Protein AF-0000000074151922 (afdb_homodimer)

Nearest PDB structures (foldseek):
  1szi-assembly1_A  TM=3.810E-01  e=9.677E+00  Mus musculus

Solvent-accessible surface area (backbone atoms only — not comparable to full-atom values): 62140 Å² total; per-residue (Å²): 130,88,79,79,87,80,83,83,83,71,82,73,83,82,84,81,78,76,64,78,75,68,73,72,56,72,66,67,64,74,69,66,54,74,66,45,52,54,49,38,51,50,53,52,48,48,38,50,49,24,48,53,50,18,51,48,36,50,47,52,48,50,50,51,47,60,64,40,38,72,33,41,53,83,77,43,94,57,53,70,39,55,52,38,19,50,39,35,43,41,35,50,52,23,38,53,28,41,42,53,26,41,52,55,20,45,44,19,38,44,57,41,46,35,30,74,40,78,36,34,40,46,48,52,33,49,62,74,44,34,67,82,30,73,77,61,69,75,38,62,73,45,44,74,75,36,50,70,62,45,52,56,29,49,49,49,60,48,40,60,63,40,41,29,36,39,47,15,26,61,39,69,43,78,42,75,52,66,37,79,44,76,43,67,65,38,74,40,55,53,54,50,54,44,55,93,51,33,54,66,31,36,57,71,56,43,57,42,37,50,47,63,65,37,29,62,73,46,60,30,60,64,52,36,31,47,27,40,38,27,41,47,68,56,46,54,51,78,45,80,67,86,51,82,34,22,27,35,36,66,46,76,36,61,40,50,40,59,53,52,45,77,50,67,26,88,81,62,43,80,64,73,80,48,30,50,62,45,35,36,28,44,71,58,53,40,77,58,88,60,28,41,36,48,62,39,33,39,39,23,35,32,51,48,85,43,37,69,87,49,58,56,73,86,37,49,42,20,33,42,30,28,59,27,38,24,34,38,37,34,40,41,34,37,35,46,42,30,52,74,46,77,50,72,48,80,42,73,73,41,87,70,54,39,87,88,37,50,42,68,31,67,47,40,75,39,26,43,36,79,87,78,72,38,73,38,57,49,54,77,51,59,71,64,45,29,55,54,43,24,49,39,38,33,46,31,54,49,46,24,46,46,57,32,51,21,29,36,29,28,53,44,69,32,72,69,78,96,54,52,35,43,29,68,44,68,43,77,38,54,51,77,42,6,68,46,39,25,31,68,43,55,72,64,50,36,46,57,73,48,57,65,35,56,28,48,50,44,46,32,38,57,57,22,53,31,39,70,40,44,84,90,63,53,81,30,56,36,81,68,69,35,65,29,22,24,43,42,51,20,29,36,66,72,49,53,63,50,37,48,47,40,54,46,51,45,51,52,53,45,47,53,45,39,52,49,10,50,52,26,28,61,73,58,72,46,68,61,78,88,42,53,61,55,51,44,45,22,48,65,62,15,63,67,55,45,48,61,54,66,60,59,65,77,92,64,54,71,61,59,51,32,64,40,51,34,27,33,16,47,22,80,43,67,44,98,86,66,46,81,37,82,42,72,18,30,14,38,79,88,50,21,45,74,56,128,135,83,76,73,79,73,74,73,73,74,69,78,70,73,75,71,70,71,65,73,74,68,71,73,56,73,66,67,66,73,69,67,55,72,67,46,54,53,49,39,53,50,53,52,50,50,38,49,47,22,47,52,50,19,52,48,37,50,47,50,49,50,49,52,47,60,64,40,39,75,33,40,52,84,76,43,93,56,54,70,38,55,52,38,20,51,39,33,44,40,34,50,52,25,39,53,28,41,39,52,27,40,50,56,19,45,46,18,38,44,57,43,46,36,30,73,42,77,36,34,41,46,48,52,33,48,61,74,44,33,65,81,31,74,77,59,69,73,39,62,71,46,44,74,74,36,50,69,61,44,53,57,29,48,49,52,60,48,41,60,62,39,40,28,37,39,47,15,26,60,39,69,43,77,40,74,53,67,36,78,43,76,43,66,65,37,74,40,55,52,52,49,55,44,54,92,52,32,53,66,31,36,58,73,56,45,57,44,36,49,48,61,66,35,29,62,73,47,60,29,61,63,51,37,32,47,28,40,38,25,40,46,66,57,46,52,51,78,45,79,68,86,52,82,33,21,28,34,38,68,47,75,37,60,40,52,39,58,54,50,44,78,51,64,28,88,80,62,44,83,65,74,81,49,31,51,62,46,33,36,28,44,72,60,52,40,78,58,88,57,28,42,37,50,61,40,33,39,39,22,36,33,52,48,85,44,38,69,89,50,58,54,75,84,36,49,41,21,35,42,31,28,60,26,39,23,32,39,39,34,40,42,34,38,36,45,41,30,52,75,45,80,52,74,46,81,42,74,73,42,86,68,53,38,86,90,36,51,43,69,32,67,48,39,74,39,27,44,36,79,88,77,71,39,71,38,58,49,56,77,51,59,72,64,44,30,57,54,45,23,49,40,37,34,45,30,54,48,47,24,47,47,55,31,51,22,30,36,31,30,53,44,71,33,72,70,80,97,53,52,36,42,29,68,45,68,42,75,36,53,50,77,42,6,68,46,39,23,30,67,43,55,70,64,51,36,47,56,73,48,57,65,35,56,27,47,50,45,46,30,36,57,57,22,54,34,40,72,40,45,86,90,63,51,82,30,56,37,79,67,70,36,67,29,22,25,41,42,52,20,30,37,67,73,47,54,63,51,36,48,46,41,54,47,52,47,52,51,54,44,48,53,46,39,52,50,9,52,53,26,26,60,72,57,73,46,67,60,77,88,42,52,62,56,50,44,46,23,48,64,63,16,63,68,56,46,49,60,55,64,63,58,67,79,83,70,54,72,60,58,52,33,66,41,51,33,26,34,16,48,20,81,40,66,43,100,86,67,46,81,37,81,43,71,19,30,16,38,78,88,50,21,42,77,55,129

Foldseek 3Di:
DPDPDDDDPCCPDDDDPPPPPPVVVVPPPPPPPPVQVVQLVVLLVLLVVLLVVLVVLLVVLVVLQVVQALPFQVPDPDHPVVLLVVSLVSLVSSLVSLLVSLLLLLLLVLQLVLLPDWDFPQLNVCLLCLLVDVPSLPPVSNCVRPVPSSVSSVLSVCLSVLSVQQSVLKDKDWDFQRAKDWFFFWQDDEQLDCAPFFPVSNCVNAQADADPQRFGDAGDPVLLVQLLVCQQPVFFDDADDRDPAWKKFKDKYKAKFKDKDWDDQVVDPPDDFQDQWAKAKDDPWDDDPQWIADQKIKIKGFQFDGHNVRGDCVRIIMMIMGMWMWMKIWMWTQDRVGDIDIDIDTHDTDHQHHHVHTQGRGDNQQQADPVVRDGHRGGPDSVVSSSSSSSVRNVSLVVSNRQQAHFTKGWDWDDDDPPTAIAIDTDSHSNQCGPLFFNVPRRTTGGDHDSVSSRVSSVSSNNNVSNVADPVHGSDTDHDMIMMGGMHMGIHNDPVCSSCVSSVVSSVVSVVSSVSSSVSCVVVVGRDDSDPVRQVLQQVQEPVLVVLVVVPPDDCSVVVSRRQIKHWAWFWDAPPVRDTDIDTHIYHPVGGDSDD/DPDPPVPVVPPPPPPPPPPPVPPVPVPPPPPPPPVQVVQLVVLLVLLVVLLVVLVVLLVVLVVLQVVQALPFQVPDPDHPVVLLVVSLVSLVSSLVSLLVSLLLLLLLVLQLVLLPDWDFPQLNVCLLCLLVDVPSLPPVSNCVRPVPSSVSSVLSVCLSVLSVQQSVLKDKDWDFQRAKDWFFFWQDDEQLDCAPFFPVSNCVNAQADADPQRFGDAGDPVLLVQLLVCQQPVFFDDADDSDPAWKKFKDKYKAKFKDKDWDDQVVDPPDDFQDQWFKAKDDPWDDDPQWIADQKIKIKGFQFDRHNVRGDCVRIIMMIMGMWMWMKMWMWTQDRVGDIDIDIDTHDTDHQHHHVHTQGRGDNQQQADPVVRDGHRGGPDSVVSSSSSSSVRNVSLVVSNRQQAHFTKGWDWDDDDPPTATAIDTDSHSNQCGPLFFNVPRRTTGGDHDSVSSRVSSVSSNNNVSNVADPVHGSDTDDDMIMMGGMRMGIHNDPVCSSCVSSVVSSVVSVVSSVSSSVSCVVVSGRDDSDPVRQVLQQVQEPVLVVLVVVPPDDPSVVVSRRAIKHWAWFWDAPPVRDTDIGTHIYHPVGGDNDD

pLDDT: mean 83.5, std 17.22, range [16.41, 98.38]

Radius of gyration: 50.97 Å; Cα contacts (8 Å, |Δi|>4): 2339; chains: 2; bounding box: 106×172×146 Å

Secondary structure (DSSP, 8-state):
---------------------------------HHHHHHHHHHHHHHHHHHHHHHHHHHHHHHHHHHHTT-BGGGSSS-HHHHHHHHHHHHHHHHHHHHHHHHHHHHHHHHHHHHH--EEHHHHHHHHHGGG-GGGGG-HHHHHH-HHHHHHHHHHHHHHHHTTSGGGGEEEEEEEEEEEEEE-S-B---TT---SSBHHHHHHH-SEEE-TT-BEEEE-HHHHHHHHHHHHHSSPPPPPP--SSSEEEEEEEEEEEEEEEEE-HHHH-SS-SSSSEEEEEEE--EEETTEEE---EEEEEESS---GGG--GGGEEEEEEEEEEEEEEEEEEE-TTS-EEEEEEEEEEE---SSSSPEE-B-HHHHEETTTTEE-SB-S-HHHHHHHHHHHHHHHHHHHHHHHH-EEEEEEEESSGGG-EEEEEEES---TT-TTTB---SSS--B---HHHHHHHHHHHHHHGGGGS-SSS-SSB-SS-EEEEEEEEEEEE--HHHHHHHHHHHHHHHHHHHHHHHHHHHHHSS-----HHHHHHHHTT-HHHHHHHH---SS-HHHHHHT-EEEEEEEEEE-TTS-EEEEEEEE-TTTEEE--/---------------------------------HHHHHHHHHHHHHHHHHHHHHHHHHHHHHHHHHHHTT-BGGGSSS-HHHHHHHHHHHHHHHHHHHHHHHHHHHHHHHHHHHHH--EEHHHHHHHHHGGG-GGGGG-HHHHHH-HHHHHHHHHHHHHHHHTTSGGGG-EEEEEEEEEEEEE-S-B---TT---SSBHHHHHHT-SEEE-TT-BEEEE-HHHHHHHHHHHHHSSPPPPPP--SSSEEEEEEEEEEEEEEEEE-HHHH-SS-SSSSEEEEEEE--EEETTEEE---EEEEEESS---GGG--GGGEEEEEEEEEEEEEEEEEEE-TTS-EEEEEEEEEEE---SSSSPEE-B-HHHHEETTTTEE-SB-S-HHHHHHHHHHHHHHHHHHHHHHHH-EEEEEEEESSGGG-EEEEEEES---TT-TTTB---SSS--B---HHHHHHHHHHHHHHGGGGS-SSS-SSB-SS-EEEEEEEEEEE---HHHHHHHHHHHHHHHHHHHHHHHHHHHHHSS-----HHHHHHHHTT-HHHHHHHH---SS-HHHHHHH-EEEEEEEEEE-TTS-EEEEEEEE-TTTEEE--

Organism: Verticillium dahliae (strain VdLs.17 / ATCC MYA-4575 / FGSC 10137) (NCBI:txid498257)

Sequence (1192 aa):
MAARKDEEKWTATPSAVSLPSDSFLPHAGPQAPPATRRRTVMTLLQMALFYTLAVAVMGAHLSLFQYLDGTPVRSTRLTQSIENAMASFMALVAELLLVSGVSIAYTQLLWRFFRQKTLSAFVIDKLVSLPDSPWDLARPRVIISAIGPWLAALVCVLMPLAGMFPPGCLTVEFRNSIVPVTLSAVPTLNISYWGPGNYRGFVDHALFDLNADLDFINVQPKLTTLARTVLAQGEPVAPPTPCSGPCTYDMQFDGPSFECKQVNATKYTLFKPCTDVVFKAKSQSVRDGLLIRNNSVRLSWHTERNDEEACRNSTLRTMDCSVKLATYNVKMTNEENGTRIFNTKVTGEREFWDDENPIPLRFYDYFYDRESGNLMDEAVNQTQLHKVYANTQAYAIREAAVQALVGDVRRFSDGGGDTRTALLWPNMTYVVGSPYIGMTDRFNPQVSLTPETVQKYLQDIVISTLSLNPKNKPLWTNGPDIPALEGGATYIFDSKLQFFLPYGVCLLVAALVYIHGIWAMWKNGQPAGKSLLQFATAVSTSKTLQDTCSSRTEGDAFENLKEIKLRYGVGRSFDSAGSTIYVTGFGTVDEVDCTKMAARKDEEKWTATPSAVSLPSDSFLPHAGPQAPPATRRRTVMTLLQMALFYTLAVAVMGAHLSLFQYLDGTPVRSTRLTQSIENAMASFMALVAELLLVSGVSIAYTQLLWRFFRQKTLSAFVIDKLVSLPDSPWDLARPRVIISAIGPWLAALVCVLMPLAGMFPPGCLTVEFRNSIVPVTLSAVPTLNISYWGPGNYRGFVDHALFDLNADLDFINVQPKLTTLARTVLAQGEPVAPPTPCSGPCTYDMQFDGPSFECKQVNATKYTLFKPCTDVVFKAKSQSVRDGLLIRNNSVRLSWHTERNDEEACRNSTLRTMDCSVKLATYNVKMTNEENGTRIFNTKVTGEREFWDDENPIPLRFYDYFYDRESGNLMDEAVNQTQLHKVYANTQAYAIREAAVQALVGDVRRFSDGGGDTRTALLWPNMTYVVGSPYIGMTDRFNPQVSLTPETVQKYLQDIVISTLSLNPKNKPLWTNGPDIPALEGGATYIFDSKLQFFLPYGVCLLVAALVYIHGIWAMWKNGQPAGKSLLQFATAVSTSKTLQDTCSSRTEGDAFENLKEIKLRYGVGRSFDSAGSTIYVTGFGTVDEVDCTK

Structure (mmCIF, N/CA/C/O backbone):
data_AF-0000000074151922-model_v1
#
loop_
_entity.id
_entity.type
_entity.pdbx_description
1 polymer 'Uncharacterized protein'
#
loop_
_atom_site.group_PDB
_atom_site.id
_atom_site.type_symbol
_atom_site.label_atom_id
_atom_site.label_alt_id
_atom_site.label_comp_id
_atom_site.label_asym_id
_atom_site.label_entity_id
_atom_site.label_seq_id
_atom_site.pdbx_PDB_ins_code
_atom_site.Cartn_x
_atom_site.Cartn_y
_atom_site.Cartn_z
_atom_site.occupancy
_atom_site.B_iso_or_equiv
_atom_site.auth_seq_id
_atom_site.auth_comp_id
_atom_site.auth_asym_id
_atom_site.auth_atom_id
_atom_site.pdbx_PDB_model_num
ATOM 1 N N . MET A 1 1 ? 42.469 -114.938 21.047 1 16.41 1 MET A N 1
ATOM 2 C CA . MET A 1 1 ? 42.281 -115.75 19.891 1 16.41 1 MET A CA 1
ATOM 3 C C . MET A 1 1 ? 41.875 -114.938 18.672 1 16.41 1 MET A C 1
ATOM 5 O O . MET A 1 1 ? 41.531 -115.5 17.625 1 16.41 1 MET A O 1
ATOM 9 N N . ALA A 1 2 ? 41.625 -113.562 18.828 1 20.72 2 ALA A N 1
ATOM 10 C CA . ALA A 1 2 ? 40.562 -112.938 18.047 1 20.72 2 ALA A CA 1
ATOM 11 C C . ALA A 1 2 ? 40.969 -112.812 16.562 1 20.72 2 ALA A C 1
ATOM 13 O O . ALA A 1 2 ? 42.031 -112.312 16.234 1 20.72 2 ALA A O 1
ATOM 14 N N . ALA A 1 3 ? 40.406 -113.5 15.609 1 21.19 3 ALA A N 1
ATOM 15 C CA . ALA A 1 3 ? 40.594 -114.125 14.289 1 21.19 3 ALA A CA 1
ATOM 16 C C . ALA A 1 3 ? 40.375 -113.062 13.188 1 21.19 3 ALA A C 1
ATOM 18 O O . ALA A 1 3 ? 39.219 -112.625 12.977 1 21.19 3 ALA A O 1
ATOM 19 N N . ARG A 1 4 ? 41.312 -112.062 12.852 1 22.03 4 ARG A N 1
ATOM 20 C CA . ARG A 1 4 ? 41.25 -110.812 12.062 1 22.03 4 ARG A CA 1
ATOM 21 C C . ARG A 1 4 ? 41 -111.125 10.586 1 22.03 4 ARG A C 1
ATOM 23 O O . ARG A 1 4 ? 41.75 -111.938 9.977 1 22.03 4 ARG A O 1
ATOM 30 N N . LYS A 1 5 ? 39.812 -110.938 10.227 1 23.33 5 LYS A N 1
ATOM 31 C CA . LYS A 1 5 ? 39.062 -111.312 9.016 1 23.33 5 LYS A CA 1
ATOM 32 C C . LYS A 1 5 ? 39.812 -110.75 7.773 1 23.33 5 LYS A C 1
ATOM 34 O O . LYS A 1 5 ? 40.219 -109.625 7.715 1 23.33 5 LYS A O 1
ATOM 39 N N . ASP A 1 6 ? 40.375 -111.5 6.691 1 19.08 6 ASP A N 1
ATOM 40 C CA . ASP A 1 6 ? 41.344 -111.688 5.645 1 19.08 6 ASP A CA 1
ATOM 41 C C . ASP A 1 6 ? 41.188 -110.688 4.504 1 19.08 6 ASP A C 1
ATOM 43 O O . ASP A 1 6 ? 42.188 -110.188 4.02 1 19.08 6 ASP A O 1
ATOM 47 N N . GLU A 1 7 ? 39.906 -110.625 3.846 1 21.19 7 GLU A N 1
ATOM 48 C CA . GLU A 1 7 ? 39.844 -110.938 2.418 1 21.19 7 GLU A CA 1
ATOM 49 C C . GLU A 1 7 ? 40.375 -109.75 1.592 1 21.19 7 GLU A C 1
ATOM 51 O O . GLU A 1 7 ? 40.406 -108.625 2.064 1 21.19 7 GLU A O 1
ATOM 56 N N . GLU A 1 8 ? 40.688 -109.938 0.253 1 21.34 8 GLU A N 1
ATOM 57 C CA . GLU A 1 8 ? 41.594 -109.75 -0.888 1 21.34 8 GLU A CA 1
ATOM 58 C C . GLU A 1 8 ? 41.25 -108.5 -1.672 1 21.34 8 GLU A C 1
ATOM 60 O O . GLU A 1 8 ? 40.156 -108.375 -2.258 1 21.34 8 GLU A O 1
ATOM 65 N N . LYS A 1 9 ? 41.531 -107.312 -1.131 1 24.72 9 LYS A N 1
ATOM 66 C CA . LYS A 1 9 ? 41.031 -106 -1.653 1 24.72 9 LYS A CA 1
ATOM 67 C C . LYS A 1 9 ? 41.375 -105.875 -3.127 1 24.72 9 LYS A C 1
ATOM 69 O O . LYS A 1 9 ? 42.562 -105.875 -3.488 1 24.72 9 LYS A O 1
ATOM 74 N N . TRP A 1 10 ? 40.625 -106.188 -4.223 1 21.95 10 TRP A N 1
ATOM 75 C CA . TRP A 1 10 ? 40.688 -106.25 -5.676 1 21.95 10 TRP A CA 1
ATOM 76 C C . TRP A 1 10 ? 41.094 -104.938 -6.312 1 21.95 10 TRP A C 1
ATOM 78 O O . TRP A 1 10 ? 41.469 -104.938 -7.488 1 21.95 10 TRP A O 1
ATOM 88 N N . THR A 1 11 ? 42.188 -104.25 -6.262 1 22.36 11 THR A N 1
ATOM 89 C CA . THR A 1 11 ? 42.125 -102.812 -6.602 1 22.36 11 THR A CA 1
ATOM 90 C C . THR A 1 11 ? 42.219 -102.625 -8.109 1 22.36 11 THR A C 1
ATOM 92 O O . THR A 1 11 ? 43.312 -102.875 -8.688 1 22.36 11 THR A O 1
ATOM 95 N N . ALA A 1 12 ? 41.344 -102.812 -8.945 1 26.67 12 ALA A N 1
ATOM 96 C CA . ALA A 1 12 ? 41.344 -102.875 -10.406 1 26.67 12 ALA A CA 1
ATOM 97 C C . ALA A 1 12 ? 41.719 -101.5 -10.984 1 26.67 12 ALA A C 1
ATOM 99 O O . ALA A 1 12 ? 42.062 -101.375 -12.164 1 26.67 12 ALA A O 1
ATOM 100 N N . THR A 1 13 ? 42.125 -100.375 -10.484 1 24.97 13 THR A N 1
ATOM 101 C CA . THR A 1 13 ? 41.406 -99.25 -11.062 1 24.97 13 THR A CA 1
ATOM 102 C C . THR A 1 13 ? 41.844 -99 -12.516 1 24.97 13 THR A C 1
ATOM 104 O O . THR A 1 13 ? 42.969 -99.312 -12.883 1 24.97 13 THR A O 1
ATOM 107 N N . PRO A 1 14 ? 40.969 -98.375 -13.523 1 26.06 14 PRO A N 1
ATOM 108 C CA . PRO A 1 14 ? 40.594 -98.062 -14.906 1 26.06 14 PRO A CA 1
ATOM 109 C C . PRO A 1 14 ? 41.469 -97 -15.555 1 26.06 14 PRO A C 1
ATOM 111 O O . PRO A 1 14 ? 41.469 -95.875 -15.117 1 26.06 14 PRO A O 1
ATOM 114 N N . SER A 1 15 ? 42.688 -97 -15.758 1 24.66 15 SER A N 1
ATOM 115 C CA . SER A 1 15 ? 43.25 -95.75 -16.094 1 24.66 15 SER A CA 1
ATOM 116 C C . SER A 1 15 ? 42.719 -95.188 -17.406 1 24.66 15 SER A C 1
ATOM 118 O O . SER A 1 15 ? 42.25 -96 -18.25 1 24.66 15 SER A O 1
ATOM 120 N N . ALA A 1 16 ? 43 -93.75 -17.922 1 26.97 16 ALA A N 1
ATOM 121 C CA . ALA A 1 16 ? 42.562 -92.438 -18.391 1 26.97 16 ALA A CA 1
ATOM 122 C C . ALA A 1 16 ? 42.781 -92.312 -19.906 1 26.97 16 ALA A C 1
ATOM 124 O O . ALA A 1 16 ? 43.906 -92.5 -20.391 1 26.97 16 ALA A O 1
ATOM 125 N N . VAL A 1 17 ? 41.906 -92.875 -20.734 1 29.58 17 VAL A N 1
ATOM 126 C CA . VAL A 1 17 ? 42 -92.562 -22.156 1 29.58 17 VAL A CA 1
ATOM 127 C C . VAL A 1 17 ? 42.219 -91.062 -22.375 1 29.58 17 VAL A C 1
ATOM 129 O O . VAL A 1 17 ? 41.531 -90.25 -21.781 1 29.58 17 VAL A O 1
ATOM 132 N N . SER A 1 18 ? 43.406 -90.688 -22.656 1 25.11 18 SER A N 1
ATOM 133 C CA . SER A 1 18 ? 43.781 -89.312 -22.875 1 25.11 18 SER A CA 1
ATOM 134 C C . SER A 1 18 ? 42.906 -88.625 -23.922 1 25.11 18 SER A C 1
ATOM 136 O O . SER A 1 18 ? 42.875 -89.062 -25.078 1 25.11 18 SER A O 1
ATOM 138 N N . LEU A 1 19 ? 41.688 -88.312 -23.609 1 26.5 19 LEU A N 1
ATOM 139 C CA . LEU A 1 19 ? 40.906 -87.562 -24.547 1 26.5 19 LEU A CA 1
ATOM 140 C C . LEU A 1 19 ? 41.719 -86.375 -25.109 1 26.5 19 LEU A C 1
ATOM 142 O O . LEU A 1 19 ? 42.5 -85.75 -24.391 1 26.5 19 LEU A O 1
ATOM 146 N N . PRO A 1 20 ? 42.094 -86.438 -26.406 1 27.41 20 PRO A N 1
ATOM 147 C CA . PRO A 1 20 ? 42.844 -85.312 -26.938 1 27.41 20 PRO A CA 1
ATOM 148 C C . PRO A 1 20 ? 42.344 -84 -26.391 1 27.41 20 PRO A C 1
ATOM 150 O O . PRO A 1 20 ? 41.156 -83.812 -26.031 1 27.41 20 PRO A O 1
ATOM 153 N N . SER A 1 21 ? 43.125 -83.375 -25.484 1 25.8 21 SER A N 1
ATOM 154 C CA . SER A 1 21 ? 42.906 -82 -24.984 1 25.8 21 SER A CA 1
ATOM 155 C C . SER A 1 21 ? 42.531 -81.062 -26.125 1 25.8 21 SER A C 1
ATOM 157 O O . SER A 1 21 ? 43.375 -80.625 -26.891 1 25.8 21 SER A O 1
ATOM 159 N N . ASP A 1 22 ? 41.656 -81.562 -27.031 1 27.38 22 ASP A N 1
ATOM 160 C CA . ASP A 1 22 ? 41.312 -80.438 -27.938 1 27.38 22 ASP A CA 1
ATOM 161 C C . ASP A 1 22 ? 41.156 -79.125 -27.172 1 27.38 22 ASP A C 1
ATOM 163 O O . ASP A 1 22 ? 40.469 -79.125 -26.141 1 27.38 22 ASP A O 1
ATOM 167 N N . SER A 1 23 ? 42.25 -78.375 -27.109 1 27.8 23 SER A N 1
ATOM 168 C CA . SER A 1 23 ? 42.281 -77 -26.672 1 27.8 23 SER A CA 1
ATOM 169 C C . SER A 1 23 ? 40.969 -76.25 -26.906 1 27.8 23 SER A C 1
ATOM 171 O O . SER A 1 23 ? 40.531 -76.125 -28.047 1 27.8 23 SER A O 1
ATOM 173 N N . PHE A 1 24 ? 40.031 -76.562 -26.078 1 26.66 24 PHE A N 1
ATOM 174 C CA . PHE A 1 24 ? 38.906 -75.688 -26.031 1 26.66 24 PHE A CA 1
ATOM 175 C C . PHE A 1 24 ? 39.406 -74.188 -26.047 1 26.66 24 PHE A C 1
ATOM 177 O O . PHE A 1 24 ? 39.875 -73.688 -25.031 1 26.66 24 PHE A O 1
ATOM 184 N N . LEU A 1 25 ? 40.312 -73.875 -27 1 28.62 25 LEU A N 1
ATOM 185 C CA . LEU A 1 25 ? 40.438 -72.438 -27.109 1 28.62 25 LEU A CA 1
ATOM 186 C C . LEU A 1 25 ? 39.125 -71.75 -26.766 1 28.62 25 LEU A C 1
ATOM 188 O O . LEU A 1 25 ? 38.062 -72.188 -27.156 1 28.62 25 LEU A O 1
ATOM 192 N N . PRO A 1 26 ? 39.188 -71.188 -25.547 1 28.52 26 PRO A N 1
ATOM 193 C CA . PRO A 1 26 ? 37.938 -70.375 -25.359 1 28.52 26 PRO A CA 1
ATOM 194 C C . PRO A 1 26 ? 37.375 -69.875 -26.672 1 28.52 26 PRO A C 1
ATOM 196 O O . PRO A 1 26 ? 38.125 -69.25 -27.453 1 28.52 26 PRO A O 1
ATOM 199 N N . HIS A 1 27 ? 36.75 -70.688 -27.422 1 29.7 27 HIS A N 1
ATOM 200 C CA . HIS A 1 27 ? 36.062 -70.062 -28.516 1 29.7 27 HIS A CA 1
ATOM 201 C C . HIS A 1 27 ? 35.75 -68.562 -28.156 1 29.7 27 HIS A C 1
ATOM 203 O O . HIS A 1 27 ? 35.312 -68.312 -27.047 1 29.7 27 HIS A O 1
ATOM 209 N N . ALA A 1 28 ? 36.625 -67.688 -28.625 1 34.47 28 ALA A N 1
ATOM 210 C CA . ALA A 1 28 ? 36.312 -66.25 -28.609 1 34.47 28 ALA A CA 1
ATOM 211 C C . ALA A 1 28 ? 34.812 -66.062 -28.531 1 34.47 28 ALA A C 1
ATOM 213 O O . ALA A 1 28 ? 34.031 -66.688 -29.266 1 34.47 28 ALA A O 1
ATOM 214 N N . GLY A 1 29 ? 34.375 -66 -27.266 1 35.03 29 GLY A N 1
ATOM 215 C CA . GLY A 1 29 ? 33 -65.625 -27.172 1 35.03 29 GLY A CA 1
ATOM 216 C C . GLY A 1 29 ? 32.469 -65 -28.438 1 35.03 29 GLY A C 1
ATOM 217 O O . GLY A 1 29 ? 33.219 -64.312 -29.125 1 35.03 29 GLY A O 1
ATOM 218 N N . PRO A 1 30 ? 31.766 -65.75 -29.203 1 35.81 30 PRO A N 1
ATOM 219 C CA . PRO A 1 30 ? 31.297 -65.062 -30.438 1 35.81 30 PRO A CA 1
ATOM 220 C C . PRO A 1 30 ? 31.234 -63.562 -30.344 1 35.81 30 PRO A C 1
ATOM 222 O O . PRO A 1 30 ? 30.766 -63.031 -29.328 1 35.81 30 PRO A O 1
ATOM 225 N N . GLN A 1 31 ? 32.281 -62.875 -30.703 1 38.47 31 GLN A N 1
ATOM 226 C CA . GLN A 1 31 ? 32.156 -61.438 -30.875 1 38.47 31 GLN A CA 1
ATOM 227 C C . GLN A 1 31 ? 30.734 -61.062 -31.25 1 38.47 31 GLN A C 1
ATOM 229 O O . GLN A 1 31 ? 30.156 -61.625 -32.188 1 38.47 31 GLN A O 1
ATOM 234 N N . ALA A 1 32 ? 30 -60.656 -30.25 1 50.38 32 ALA A N 1
ATOM 235 C CA . ALA A 1 32 ? 28.672 -60.188 -30.594 1 50.38 32 ALA A CA 1
ATOM 236 C C . ALA A 1 32 ? 28.641 -59.562 -31.984 1 50.38 32 ALA A C 1
ATOM 238 O O . ALA A 1 32 ? 29.547 -58.844 -32.375 1 50.38 32 ALA A O 1
ATOM 239 N N . PRO A 1 33 ? 28.016 -60.156 -32.906 1 58.47 33 PRO A N 1
ATOM 240 C CA . PRO A 1 33 ? 27.953 -59.594 -34.25 1 58.47 33 PRO A CA 1
ATOM 241 C C . PRO A 1 33 ? 27.891 -58.062 -34.219 1 58.47 33 PRO A C 1
ATOM 243 O O . PRO A 1 33 ? 27.422 -57.469 -33.25 1 58.47 33 PRO A O 1
ATOM 246 N N . PRO A 1 34 ? 28.859 -57.438 -35 1 60.12 34 PRO A N 1
ATOM 247 C CA . PRO A 1 34 ? 28.953 -56 -35.094 1 60.12 34 PRO A CA 1
ATOM 248 C C . PRO A 1 34 ? 27.594 -55.312 -34.969 1 60.12 34 PRO A C 1
ATOM 250 O O . PRO A 1 34 ? 27.5 -54.188 -34.438 1 60.12 34 PRO A O 1
ATOM 253 N N . ALA A 1 35 ? 26.625 -55.938 -35.312 1 67.5 35 ALA A N 1
ATOM 254 C CA . ALA A 1 35 ? 25.297 -55.344 -35.25 1 67.5 35 ALA A CA 1
ATOM 255 C C . ALA A 1 35 ? 24.797 -55.219 -33.812 1 67.5 35 ALA A C 1
ATOM 257 O O . ALA A 1 35 ? 24.141 -54.219 -33.469 1 67.5 35 ALA A O 1
ATOM 258 N N . THR A 1 36 ? 25.25 -56.094 -33 1 75.69 36 THR A N 1
ATOM 259 C CA . THR A 1 36 ? 24.844 -56.062 -31.609 1 75.69 36 THR A CA 1
ATOM 260 C C . THR A 1 36 ? 25.547 -54.938 -30.844 1 75.69 36 THR A C 1
ATOM 262 O O . THR A 1 36 ? 24.938 -54.281 -30 1 75.69 36 THR A O 1
ATOM 265 N N . ARG A 1 37 ? 26.781 -54.719 -31.188 1 80 37 ARG A N 1
ATOM 266 C CA . ARG A 1 37 ? 27.531 -53.656 -30.531 1 80 37 ARG A CA 1
ATOM 267 C C . ARG A 1 37 ? 26.953 -52.312 -30.875 1 80 37 ARG A C 1
ATOM 269 O O . ARG A 1 37 ? 26.875 -51.406 -30.016 1 80 37 ARG A O 1
ATOM 276 N N . ARG A 1 38 ? 26.578 -52.125 -32.094 1 82.88 38 ARG A N 1
ATOM 277 C CA . ARG A 1 38 ? 26 -50.844 -32.531 1 82.88 38 ARG A CA 1
ATOM 278 C C . ARG A 1 38 ? 24.688 -50.594 -31.797 1 82.88 38 ARG A C 1
ATOM 280 O O . ARG A 1 38 ? 24.422 -49.469 -31.375 1 82.88 38 ARG A O 1
ATOM 287 N N . ARG A 1 39 ? 23.875 -51.562 -31.562 1 84.38 39 ARG A N 1
ATOM 288 C CA . ARG A 1 39 ? 22.594 -51.406 -30.875 1 84.38 39 ARG A CA 1
ATOM 289 C C . ARG A 1 39 ? 22.797 -51.094 -29.406 1 84.38 39 ARG A C 1
ATOM 291 O O . ARG A 1 39 ? 22.047 -50.312 -28.812 1 84.38 39 ARG A O 1
ATOM 298 N N . THR A 1 40 ? 23.781 -51.719 -28.875 1 88.31 40 THR A N 1
ATOM 299 C CA . THR A 1 40 ? 24.094 -51.469 -27.469 1 88.31 40 THR A CA 1
ATOM 300 C C . THR A 1 40 ? 24.531 -50.031 -27.266 1 88.31 40 THR A C 1
ATOM 302 O O . THR A 1 40 ? 24.062 -49.344 -26.344 1 88.31 40 THR A O 1
ATOM 305 N N . VAL A 1 41 ? 25.391 -49.625 -28.156 1 90.44 41 VAL A N 1
ATOM 306 C CA . VAL A 1 41 ? 25.891 -48.25 -28.047 1 90.44 41 VAL A CA 1
ATOM 307 C C . VAL A 1 41 ? 24.766 -47.25 -28.281 1 90.44 41 VAL A C 1
ATOM 309 O O . VAL A 1 41 ? 24.672 -46.25 -27.594 1 90.44 41 VAL A O 1
ATOM 312 N N . MET A 1 42 ? 23.875 -47.531 -29.125 1 89.62 42 MET A N 1
ATOM 313 C CA . MET A 1 42 ? 22.766 -46.625 -29.422 1 89.62 42 MET A CA 1
ATOM 314 C C . MET A 1 42 ? 21.797 -46.562 -28.234 1 89.62 42 MET A C 1
ATOM 316 O O . MET A 1 42 ? 21.281 -45.469 -27.938 1 89.62 42 MET A O 1
ATOM 320 N N . THR A 1 43 ? 21.547 -47.656 -27.641 1 90.88 43 THR A N 1
ATOM 321 C CA . THR A 1 43 ? 20.656 -47.688 -26.484 1 90.88 43 THR A CA 1
ATOM 322 C C . THR A 1 43 ? 21.266 -46.906 -25.312 1 90.88 43 THR A C 1
ATOM 324 O O . THR A 1 43 ? 20.578 -46.125 -24.641 1 90.88 43 THR A O 1
ATOM 327 N N . LEU A 1 44 ? 22.531 -47.062 -25.125 1 93.62 44 LEU A N 1
ATOM 328 C CA . LEU A 1 44 ? 23.234 -46.344 -24.062 1 93.62 44 LEU A CA 1
ATOM 329 C C . LEU A 1 44 ? 23.219 -44.844 -24.344 1 93.62 44 LEU A C 1
ATOM 331 O O . LEU A 1 44 ? 23.031 -44.031 -23.438 1 93.62 44 LEU A O 1
ATOM 335 N N . LEU A 1 45 ? 23.391 -44.531 -25.578 1 93.81 45 LEU A N 1
ATOM 336 C CA . LEU A 1 45 ? 23.406 -43.125 -25.953 1 93.81 45 LEU A CA 1
ATOM 337 C C . LEU A 1 45 ? 22.016 -42.5 -25.766 1 93.81 45 LEU A C 1
ATOM 339 O O . LEU A 1 45 ? 21.906 -41.344 -25.391 1 93.81 45 LEU A O 1
ATOM 343 N N . GLN A 1 46 ? 21.016 -43.219 -26.047 1 92.62 46 GLN A N 1
ATOM 344 C CA . GLN A 1 46 ? 19.672 -42.719 -25.859 1 92.62 46 GLN A CA 1
ATOM 345 C C . GLN A 1 46 ? 19.359 -42.469 -24.391 1 92.62 46 GLN A C 1
ATOM 347 O O . GLN A 1 46 ? 18.781 -41.438 -24.031 1 92.62 46 GLN A O 1
ATOM 352 N N . MET A 1 47 ? 19.734 -43.344 -23.578 1 94.38 47 MET A N 1
ATOM 353 C CA . MET A 1 47 ? 19.531 -43.188 -22.141 1 94.38 47 MET A CA 1
ATOM 354 C C . MET A 1 47 ? 20.297 -41.969 -21.609 1 94.38 47 MET A C 1
ATOM 356 O O . MET A 1 47 ? 19.75 -41.156 -20.859 1 94.38 47 MET A O 1
ATOM 360 N N . ALA A 1 48 ? 21.5 -41.844 -22.062 1 95.31 48 ALA A N 1
ATOM 361 C CA . ALA A 1 48 ? 22.328 -40.719 -21.641 1 95.31 48 ALA A CA 1
ATOM 362 C C . ALA A 1 48 ? 21.75 -39.406 -22.141 1 95.31 48 ALA A C 1
ATOM 364 O O . ALA A 1 48 ? 21.766 -38.406 -21.422 1 95.31 48 ALA A O 1
ATOM 365 N N . LEU A 1 49 ? 21.297 -39.438 -23.328 1 95.88 49 LEU A N 1
ATOM 366 C CA . LEU A 1 49 ? 20.75 -38.25 -23.922 1 95.88 49 LEU A CA 1
ATOM 367 C C . LEU A 1 49 ? 19.5 -37.781 -23.172 1 95.88 49 LEU A C 1
ATOM 369 O O . LEU A 1 49 ? 19.328 -36.594 -22.875 1 95.88 49 LEU A O 1
ATOM 373 N N . PHE A 1 50 ? 18.625 -38.688 -22.875 1 96.06 50 PHE A N 1
ATOM 374 C CA . PHE A 1 50 ? 17.406 -38.344 -22.156 1 96.06 50 PHE A CA 1
ATOM 375 C C . PHE A 1 50 ? 17.719 -37.812 -20.766 1 96.06 50 PHE A C 1
ATOM 377 O O . PHE A 1 50 ? 17.109 -36.844 -20.312 1 96.06 50 PHE A O 1
ATOM 384 N N . TYR A 1 51 ? 18.672 -38.406 -20.141 1 96.94 51 TYR A N 1
ATOM 385 C CA . TYR A 1 51 ? 19.047 -37.969 -18.797 1 96.94 51 TYR A CA 1
ATOM 386 C C . TYR A 1 51 ? 19.656 -36.594 -18.844 1 96.94 51 TYR A C 1
ATOM 388 O O . TYR A 1 51 ? 19.281 -35.688 -18.062 1 96.94 51 TYR A O 1
ATOM 396 N N . THR A 1 52 ? 20.547 -36.375 -19.781 1 97.56 52 THR A N 1
ATOM 397 C CA . THR A 1 52 ? 21.234 -35.094 -19.875 1 97.56 52 THR A CA 1
ATOM 398 C C . THR A 1 52 ? 20.266 -33.969 -20.297 1 97.56 52 THR A C 1
ATOM 400 O O . THR A 1 52 ? 20.344 -32.844 -19.797 1 97.56 52 THR A O 1
ATOM 403 N N . LEU A 1 53 ? 19.375 -34.281 -21.188 1 97.25 53 LEU A N 1
ATOM 404 C CA . LEU A 1 53 ? 18.391 -33.281 -21.609 1 97.25 53 LEU A CA 1
ATOM 405 C C . LEU A 1 53 ? 17.438 -32.938 -20.469 1 97.25 53 LEU A C 1
ATOM 407 O O . LEU A 1 53 ? 17 -31.797 -20.344 1 97.25 53 LEU A O 1
ATOM 411 N N . ALA A 1 54 ? 17.094 -33.938 -19.688 1 97.44 54 ALA A N 1
ATOM 412 C CA . ALA A 1 54 ? 16.25 -33.688 -18.531 1 97.44 54 ALA A CA 1
ATOM 413 C C . ALA A 1 54 ? 16.938 -32.719 -17.562 1 97.44 54 ALA A C 1
ATOM 415 O O . ALA A 1 54 ? 16.328 -31.766 -17.078 1 97.44 54 ALA A O 1
ATOM 416 N N . VAL A 1 55 ? 18.172 -32.938 -17.312 1 97.81 55 VAL A N 1
ATOM 417 C CA . VAL A 1 55 ? 18.938 -32.062 -16.422 1 97.81 55 VAL A CA 1
ATOM 418 C C . VAL A 1 55 ? 19.047 -30.672 -17.016 1 97.81 55 VAL A C 1
ATOM 420 O O . VAL A 1 55 ? 18.938 -29.672 -16.297 1 97.81 55 VAL A O 1
ATOM 423 N N . ALA A 1 56 ? 19.203 -30.656 -18.266 1 98 56 ALA A N 1
ATOM 424 C CA . ALA A 1 56 ? 19.297 -29.359 -18.953 1 98 56 ALA A CA 1
ATOM 425 C C . ALA A 1 56 ? 17.984 -28.578 -18.828 1 98 56 ALA A C 1
ATOM 427 O O . ALA A 1 56 ? 18 -27.375 -18.594 1 98 56 ALA A O 1
ATOM 428 N N . VAL A 1 57 ? 16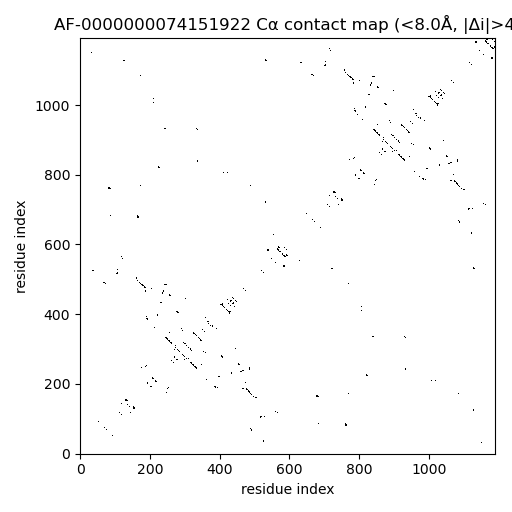.891 -29.203 -18.984 1 97.81 57 VAL A N 1
ATOM 429 C CA . VAL A 1 57 ? 15.586 -28.547 -18.891 1 97.81 57 VAL A CA 1
ATOM 430 C C . VAL A 1 57 ? 15.344 -28.109 -17.453 1 97.81 57 VAL A C 1
ATOM 432 O O . VAL A 1 57 ? 14.82 -27.016 -17.203 1 97.81 57 VAL A O 1
ATOM 435 N N . MET A 1 58 ? 15.734 -28.953 -16.547 1 97.56 58 MET A N 1
ATOM 436 C CA . MET A 1 58 ? 15.625 -28.578 -15.133 1 97.56 58 MET A CA 1
ATOM 437 C C . MET A 1 58 ? 16.5 -27.375 -14.828 1 97.56 58 MET A C 1
ATOM 439 O O . MET A 1 58 ? 16.094 -26.484 -14.062 1 97.56 58 MET A O 1
ATOM 443 N N . GLY A 1 59 ? 17.641 -27.344 -15.383 1 97.25 59 GLY A N 1
ATOM 444 C CA . GLY A 1 59 ? 18.5 -26.188 -15.242 1 97.25 59 GLY A CA 1
ATOM 445 C C . GLY A 1 59 ? 17.922 -24.938 -15.859 1 97.25 59 GLY A C 1
ATOM 446 O O . GLY A 1 59 ? 18.031 -23.844 -15.289 1 97.25 59 GLY A O 1
ATOM 447 N N . ALA A 1 60 ? 17.359 -25.078 -17.031 1 97.56 60 ALA A N 1
ATOM 448 C CA . ALA A 1 60 ? 16.688 -23.938 -17.656 1 97.56 60 ALA A CA 1
ATOM 449 C C . ALA A 1 60 ? 15.531 -23.438 -16.797 1 97.56 60 ALA A C 1
ATOM 451 O O . ALA A 1 60 ? 15.297 -22.234 -16.719 1 97.56 60 ALA A O 1
ATOM 452 N N . HIS A 1 61 ? 14.828 -24.359 -16.25 1 97.12 61 HIS A N 1
ATOM 453 C CA . HIS A 1 61 ? 13.758 -24.016 -15.32 1 97.12 61 HIS A CA 1
ATOM 454 C C . HIS A 1 61 ? 14.281 -23.219 -14.133 1 97.12 61 HIS A C 1
ATOM 456 O O . HIS A 1 61 ? 13.695 -22.203 -13.75 1 97.12 61 HIS A O 1
ATOM 462 N N . LEU A 1 62 ? 15.352 -23.641 -13.562 1 97.31 62 LEU A N 1
ATOM 463 C CA . LEU A 1 62 ? 15.984 -22.938 -12.461 1 97.31 62 LEU A CA 1
ATOM 464 C C . LEU A 1 62 ? 16.438 -21.547 -12.891 1 97.31 62 LEU A C 1
ATOM 466 O O . LEU A 1 62 ? 16.25 -20.562 -12.164 1 97.31 62 LEU A O 1
ATOM 470 N N . SER A 1 63 ? 16.984 -21.484 -14.031 1 96.94 63 SER A N 1
ATOM 471 C CA . SER A 1 63 ? 17.453 -20.203 -14.555 1 96.94 63 SER A CA 1
ATOM 472 C C . SER A 1 63 ? 16.281 -19.234 -14.75 1 96.94 63 SER A C 1
ATOM 474 O O . SER A 1 63 ? 16.422 -18.031 -14.492 1 96.94 63 SER A O 1
ATOM 476 N N . LEU A 1 64 ? 15.234 -19.703 -15.219 1 96 64 LEU A N 1
ATOM 477 C CA . LEU A 1 64 ? 14.047 -18.875 -15.398 1 96 64 LEU A CA 1
ATOM 478 C C . LEU A 1 64 ? 13.57 -18.312 -14.062 1 96 64 LEU A C 1
ATOM 480 O O . LEU A 1 64 ? 13.281 -17.109 -13.953 1 96 64 LEU A O 1
ATOM 484 N N . PHE A 1 65 ? 13.523 -19.109 -13.047 1 96.88 65 PHE A N 1
ATOM 485 C CA . PHE A 1 65 ? 13.055 -18.688 -11.734 1 96.88 65 PHE A CA 1
ATOM 486 C C . PHE A 1 65 ? 14.039 -17.703 -11.102 1 96.88 65 PHE A C 1
ATOM 488 O O . PHE A 1 65 ? 13.641 -16.75 -10.438 1 96.88 65 PHE A O 1
ATOM 495 N N . GLN A 1 66 ? 15.273 -17.969 -11.344 1 96.06 66 GLN A N 1
ATOM 496 C CA . GLN A 1 66 ? 16.281 -17.031 -10.836 1 96.06 66 GLN A CA 1
ATOM 497 C C . GLN A 1 66 ? 16.188 -15.68 -11.539 1 96.06 66 GLN A C 1
ATOM 499 O O . GLN A 1 66 ? 16.391 -14.633 -10.922 1 96.06 66 GLN A O 1
ATOM 504 N N . TYR A 1 67 ? 15.867 -15.75 -12.75 1 95.19 67 TYR A N 1
ATOM 505 C CA . TYR A 1 67 ? 15.695 -14.531 -13.531 1 95.19 67 TYR A CA 1
ATOM 506 C C . TYR A 1 67 ? 14.469 -13.758 -13.07 1 95.19 67 TYR A C 1
ATOM 508 O O . TYR A 1 67 ? 14.5 -12.531 -12.984 1 95.19 67 TYR A O 1
ATOM 516 N N . LEU A 1 68 ? 13.398 -14.383 -12.734 1 95.56 68 LEU A N 1
ATOM 517 C CA . LEU A 1 68 ? 12.141 -13.75 -12.359 1 95.56 68 LEU A CA 1
ATOM 518 C C . LEU A 1 68 ? 12.156 -13.344 -10.891 1 95.56 68 LEU A C 1
ATOM 520 O O . LEU A 1 68 ? 11.398 -12.469 -10.477 1 95.56 68 LEU A O 1
ATOM 524 N N . ASP A 1 69 ? 13.031 -13.945 -10.18 1 95.62 69 ASP A N 1
ATOM 525 C CA . ASP A 1 69 ? 13.109 -13.656 -8.75 1 95.62 69 ASP A CA 1
ATOM 526 C C . ASP A 1 69 ? 13.43 -12.188 -8.5 1 95.62 69 ASP A C 1
ATOM 528 O O . ASP A 1 69 ? 14.453 -11.68 -8.961 1 95.62 69 ASP A O 1
ATOM 532 N N . GLY A 1 70 ? 12.492 -11.555 -7.832 1 93.62 70 GLY A N 1
ATOM 533 C CA . GLY A 1 70 ? 12.695 -10.156 -7.508 1 93.62 70 GLY A CA 1
ATOM 534 C C . GLY A 1 70 ? 12.234 -9.211 -8.602 1 93.62 70 GLY A C 1
ATOM 535 O O . GLY A 1 70 ? 12.328 -7.992 -8.461 1 93.62 70 GLY A O 1
ATOM 536 N N . THR A 1 71 ? 11.672 -9.773 -9.633 1 94.56 71 THR A N 1
ATOM 537 C CA . THR A 1 71 ? 11.195 -8.945 -10.734 1 94.56 71 THR A CA 1
ATOM 538 C C . THR A 1 71 ? 9.703 -8.641 -10.578 1 94.56 71 THR A C 1
ATOM 540 O O . THR A 1 71 ? 8.906 -9.547 -10.312 1 94.56 71 THR A O 1
ATOM 543 N N . PRO A 1 72 ? 9.414 -7.359 -10.773 1 93.38 72 PRO A N 1
ATOM 544 C CA . PRO A 1 72 ? 7.984 -7.035 -10.703 1 93.38 72 PRO A CA 1
ATOM 545 C C . PRO A 1 72 ? 7.176 -7.66 -11.836 1 93.38 72 PRO A C 1
ATOM 547 O O . PRO A 1 72 ? 7.641 -7.711 -12.977 1 93.38 72 PRO A O 1
ATOM 550 N N . VAL A 1 73 ? 5.988 -8.102 -11.531 1 93.56 73 VAL A N 1
ATOM 551 C CA . VAL A 1 73 ? 5.105 -8.766 -12.484 1 93.56 73 VAL A CA 1
ATOM 552 C C . VAL A 1 73 ? 4.809 -7.824 -13.656 1 93.56 73 VAL A C 1
ATOM 554 O O . VAL A 1 73 ? 4.797 -8.25 -14.812 1 93.56 73 VAL A O 1
ATOM 557 N N . ARG A 1 74 ? 4.664 -6.574 -13.406 1 87.75 74 ARG A N 1
ATOM 558 C CA . ARG A 1 74 ? 4.297 -5.582 -14.414 1 87.75 74 ARG A CA 1
ATOM 559 C C . ARG A 1 74 ? 5.457 -5.316 -15.367 1 87.75 74 ARG A C 1
ATOM 561 O O . ARG A 1 74 ? 5.254 -4.805 -16.469 1 87.75 74 ARG A O 1
ATOM 568 N N . SER A 1 75 ? 6.574 -5.562 -14.914 1 88.12 75 SER A N 1
ATOM 569 C CA . SER A 1 75 ? 7.754 -5.246 -15.711 1 88.12 75 SER A CA 1
ATOM 570 C C . SER A 1 75 ? 8.086 -6.375 -16.688 1 88.12 75 SER A C 1
ATOM 572 O O . SER A 1 75 ? 8.953 -6.227 -17.547 1 88.12 75 SER A O 1
ATOM 574 N N . THR A 1 76 ? 7.395 -7.441 -16.5 1 90.25 76 THR A N 1
ATOM 575 C CA . THR A 1 76 ? 7.668 -8.562 -17.391 1 90.25 76 THR A CA 1
ATOM 576 C C . THR A 1 76 ? 6.824 -8.469 -18.656 1 90.25 76 THR A C 1
ATOM 578 O O . THR A 1 76 ? 5.742 -7.879 -18.641 1 90.25 76 THR A O 1
ATOM 581 N N . ARG A 1 77 ? 7.301 -9.031 -19.703 1 89.12 77 ARG A N 1
ATOM 582 C CA . ARG A 1 77 ? 6.633 -9 -21 1 89.12 77 ARG A CA 1
ATOM 583 C C . ARG A 1 77 ? 5.457 -9.969 -21.031 1 89.12 77 ARG A C 1
ATOM 585 O O . ARG A 1 77 ? 4.449 -9.711 -21.688 1 89.12 77 ARG A O 1
ATOM 592 N N . LEU A 1 78 ? 5.605 -11.039 -20.25 1 90.88 78 LEU A N 1
ATOM 593 C CA . LEU A 1 78 ? 4.555 -12.047 -20.234 1 90.88 78 LEU A CA 1
ATOM 594 C C . LEU A 1 78 ? 3.686 -11.898 -18.984 1 90.88 78 LEU A C 1
ATOM 596 O O . LEU A 1 78 ? 4.152 -11.422 -17.953 1 90.88 78 LEU A O 1
ATOM 600 N N . THR A 1 79 ? 2.479 -12.281 -19.172 1 91.62 79 THR A N 1
ATOM 601 C CA . THR A 1 79 ? 1.562 -12.258 -18.047 1 91.62 79 THR A CA 1
ATOM 602 C C . THR A 1 79 ? 1.919 -13.344 -17.031 1 91.62 79 THR A C 1
ATOM 604 O O . THR A 1 79 ? 2.623 -14.305 -17.375 1 91.62 79 THR A O 1
ATOM 607 N N . GLN A 1 80 ? 1.501 -13.172 -15.906 1 92.62 80 GLN A N 1
ATOM 608 C CA . GLN A 1 80 ? 1.741 -14.133 -14.836 1 92.62 80 GLN A CA 1
ATOM 609 C C . GLN A 1 80 ? 1.224 -15.516 -15.219 1 92.62 80 GLN A C 1
ATOM 611 O O . GLN A 1 80 ? 1.876 -16.531 -14.938 1 92.62 80 GLN A O 1
ATOM 616 N N . SER A 1 81 ? 0.097 -15.516 -15.805 1 91.25 81 SER A N 1
ATOM 617 C CA . SER A 1 81 ? -0.511 -16.781 -16.188 1 91.25 81 SER A CA 1
ATOM 618 C C . SER A 1 81 ? 0.36 -17.547 -17.188 1 91.25 81 SER A C 1
ATOM 620 O O . SER A 1 81 ? 0.539 -18.75 -17.078 1 91.25 81 SER A O 1
ATOM 622 N N . ILE A 1 82 ? 0.886 -16.859 -18.109 1 91.69 82 ILE A N 1
ATOM 623 C CA . ILE A 1 82 ? 1.724 -17.469 -19.141 1 91.69 82 ILE A CA 1
ATOM 624 C C . ILE A 1 82 ? 3.049 -17.922 -18.516 1 91.69 82 ILE A C 1
ATOM 626 O O . ILE A 1 82 ? 3.586 -18.969 -18.891 1 91.69 82 ILE A O 1
ATOM 630 N N . GLU A 1 83 ? 3.6 -17.172 -17.656 1 93.62 83 GLU A N 1
ATOM 631 C CA . GLU A 1 83 ? 4.816 -17.578 -16.969 1 93.62 83 GLU A CA 1
ATOM 632 C C . GLU A 1 83 ? 4.598 -18.859 -16.172 1 93.62 83 GLU A C 1
ATOM 634 O O . GLU A 1 83 ? 5.457 -19.734 -16.156 1 93.62 83 GLU A O 1
ATOM 639 N N . ASN A 1 84 ? 3.48 -18.938 -15.547 1 91.56 84 ASN A N 1
ATOM 640 C CA . ASN A 1 84 ? 3.129 -20.156 -14.828 1 91.56 84 ASN A CA 1
ATOM 641 C C . ASN A 1 84 ? 3.008 -21.359 -15.766 1 91.56 84 ASN A C 1
ATOM 643 O O . ASN A 1 84 ? 3.451 -22.453 -15.445 1 91.56 84 ASN A O 1
ATOM 647 N N . ALA A 1 85 ? 2.371 -21.047 -16.844 1 91.62 85 ALA A N 1
ATOM 648 C CA . ALA A 1 85 ? 2.236 -22.094 -17.844 1 91.62 85 ALA A CA 1
ATOM 649 C C . ALA A 1 85 ? 3.604 -22.547 -18.359 1 91.62 85 ALA A C 1
ATOM 651 O O . ALA A 1 85 ? 3.824 -23.75 -18.578 1 91.62 85 ALA A O 1
ATOM 652 N N . MET A 1 86 ? 4.496 -21.672 -18.562 1 93.12 86 MET A N 1
ATOM 653 C CA . MET A 1 86 ? 5.844 -22 -19.016 1 93.12 86 MET A CA 1
ATOM 654 C C . MET A 1 86 ? 6.57 -22.859 -18 1 93.12 86 MET A C 1
ATOM 656 O O . MET A 1 86 ? 7.27 -23.812 -18.359 1 93.12 86 MET A O 1
ATOM 660 N N . ALA A 1 87 ? 6.414 -22.516 -16.797 1 94.25 87 ALA A N 1
ATOM 661 C CA . ALA A 1 87 ? 7.02 -23.312 -15.734 1 94.25 87 ALA A CA 1
ATOM 662 C C . ALA A 1 87 ? 6.469 -24.734 -15.75 1 94.25 87 ALA A C 1
ATOM 664 O O . ALA A 1 87 ? 7.23 -25.703 -15.641 1 94.25 87 ALA A O 1
ATOM 665 N N . SER A 1 88 ? 5.18 -24.844 -15.898 1 92.56 88 SER A N 1
ATOM 666 C CA . SER A 1 88 ? 4.555 -26.156 -15.984 1 92.56 88 SER A CA 1
ATOM 667 C C . SER A 1 88 ? 5.043 -26.922 -17.203 1 92.56 88 SER A C 1
ATOM 669 O O . SER A 1 88 ? 5.246 -28.141 -17.141 1 92.56 88 SER A O 1
ATOM 671 N N . PHE A 1 89 ? 5.273 -26.281 -18.219 1 91.94 89 PHE A N 1
ATOM 672 C CA . PHE A 1 89 ? 5.766 -26.891 -19.453 1 91.94 89 PHE A CA 1
ATOM 673 C C . PHE A 1 89 ? 7.164 -27.453 -19.25 1 91.94 89 PHE A C 1
ATOM 675 O O . PHE A 1 89 ? 7.445 -28.578 -19.672 1 91.94 89 PHE A O 1
ATOM 682 N N . MET A 1 90 ? 7.926 -26.688 -18.688 1 95.25 90 MET A N 1
ATOM 683 C CA . MET A 1 90 ? 9.297 -27.141 -18.469 1 95.25 90 MET A CA 1
ATOM 684 C C . MET A 1 90 ? 9.32 -28.375 -17.547 1 95.25 90 MET A C 1
ATOM 686 O O . MET A 1 90 ? 10.07 -29.312 -17.797 1 95.25 90 MET A O 1
ATOM 690 N N . ALA A 1 91 ? 8.492 -28.344 -16.578 1 94.12 91 ALA A N 1
ATOM 691 C CA . ALA A 1 91 ? 8.414 -29.5 -15.68 1 94.12 91 ALA A CA 1
ATOM 692 C C . ALA A 1 91 ? 7.91 -30.734 -16.422 1 94.12 91 ALA A C 1
ATOM 694 O O . ALA A 1 91 ? 8.445 -31.828 -16.25 1 94.12 91 ALA A O 1
ATOM 695 N N . LEU A 1 92 ? 6.938 -30.5 -17.234 1 91.62 92 LEU A N 1
ATOM 696 C CA . LEU A 1 92 ? 6.375 -31.594 -18.031 1 91.62 92 LEU A CA 1
ATOM 697 C C . LEU A 1 92 ? 7.422 -32.188 -18.953 1 91.62 92 LEU A C 1
ATOM 699 O O . LEU A 1 92 ? 7.559 -33.406 -19.047 1 91.62 92 LEU A O 1
ATOM 703 N N . VAL A 1 93 ? 8.156 -31.375 -19.625 1 92.56 93 VAL A N 1
ATOM 704 C CA . VAL A 1 93 ? 9.172 -31.828 -20.562 1 92.56 93 VAL A CA 1
ATOM 705 C C . VAL A 1 93 ? 10.273 -32.562 -19.828 1 92.56 93 VAL A C 1
ATOM 707 O O . VAL A 1 93 ? 10.727 -33.625 -20.281 1 92.56 93 VAL A O 1
ATOM 710 N N . ALA A 1 94 ? 10.711 -32.062 -18.734 1 95.19 94 ALA A N 1
ATOM 711 C CA . ALA A 1 94 ? 11.742 -32.75 -17.938 1 95.19 94 ALA A CA 1
ATOM 712 C C . ALA A 1 94 ? 11.297 -34.125 -17.516 1 95.19 94 ALA A C 1
ATOM 714 O O . ALA A 1 94 ? 12.062 -35.094 -17.625 1 95.19 94 ALA A O 1
ATOM 715 N N . GLU A 1 95 ? 10.117 -34.25 -17.156 1 92 95 GLU A N 1
ATOM 716 C CA . GLU A 1 95 ? 9.578 -35.531 -16.703 1 92 95 GLU A CA 1
ATOM 717 C C . GLU A 1 95 ? 9.477 -36.5 -17.875 1 92 95 GLU A C 1
ATOM 719 O O . GLU A 1 95 ? 9.805 -37.688 -17.734 1 92 95 GLU A O 1
ATOM 724 N N . LEU A 1 96 ? 8.945 -36 -18.938 1 89.5 96 LEU A N 1
ATOM 725 C CA . LEU A 1 96 ? 8.812 -36.844 -20.109 1 89.5 96 LEU A CA 1
ATOM 726 C C . LEU A 1 96 ? 10.164 -37.375 -20.547 1 89.5 96 LEU A C 1
ATOM 728 O O . LEU A 1 96 ? 10.273 -38.562 -20.922 1 89.5 96 LEU A O 1
ATOM 732 N N . LEU A 1 97 ? 11.125 -36.594 -20.469 1 93.38 97 LEU A N 1
ATOM 733 C CA . LEU A 1 97 ? 12.469 -37 -20.844 1 93.38 97 LEU A CA 1
ATOM 734 C C . LEU A 1 97 ? 13 -38.062 -19.875 1 93.38 97 LEU A C 1
ATOM 736 O O . LEU A 1 97 ? 13.523 -39.094 -20.281 1 93.38 97 LEU A O 1
ATOM 740 N N . LEU A 1 98 ? 12.812 -37.844 -18.641 1 94.38 98 LEU A N 1
ATOM 741 C CA . LEU A 1 98 ? 13.305 -38.781 -17.641 1 94.38 98 LEU A CA 1
ATOM 742 C C . LEU A 1 98 ? 12.562 -40.094 -17.734 1 94.38 98 LEU A C 1
ATOM 744 O O . LEU A 1 98 ? 13.188 -41.156 -17.703 1 94.38 98 LEU A O 1
ATOM 748 N N . VAL A 1 99 ? 11.273 -40.031 -17.875 1 91.81 99 VAL A N 1
ATOM 749 C CA . VAL A 1 99 ? 10.461 -41.25 -17.953 1 91.81 99 VAL A CA 1
ATOM 750 C C . VAL A 1 99 ? 10.836 -42.031 -19.219 1 91.81 99 VAL A C 1
ATOM 752 O O . VAL A 1 99 ? 10.836 -43.25 -19.203 1 91.81 99 VAL A O 1
ATOM 755 N N . SER A 1 100 ? 11.117 -41.312 -20.25 1 90.38 100 SER A N 1
ATOM 756 C CA . SER A 1 100 ? 11.523 -41.969 -21.484 1 90.38 100 SER A CA 1
ATOM 757 C C . SER A 1 100 ? 12.797 -42.781 -21.281 1 90.38 100 SER A C 1
ATOM 759 O O . SER A 1 100 ? 12.898 -43.938 -21.75 1 90.38 100 SER A O 1
ATOM 761 N N . GLY A 1 101 ? 13.68 -42.25 -20.609 1 91.81 101 GLY A N 1
ATOM 762 C CA . GLY A 1 101 ? 14.898 -42.969 -20.312 1 91.81 101 GLY A CA 1
ATOM 763 C C . GLY A 1 101 ? 14.672 -44.125 -19.344 1 91.81 101 GLY A C 1
ATOM 764 O O . GLY A 1 101 ? 15.242 -45.219 -19.531 1 91.81 101 GLY A O 1
ATOM 765 N N . VAL A 1 102 ? 13.859 -43.938 -18.391 1 93.38 102 VAL A N 1
ATOM 766 C CA . VAL A 1 102 ? 13.555 -44.969 -17.422 1 93.38 102 VAL A CA 1
ATOM 767 C C . VAL A 1 102 ? 12.828 -46.125 -18.109 1 93.38 102 VAL A C 1
ATOM 769 O O . VAL A 1 102 ? 13.047 -47.312 -17.766 1 93.38 102 VAL A O 1
ATOM 772 N N . SER A 1 103 ? 11.984 -45.75 -19.031 1 90.5 103 SER A N 1
ATOM 773 C CA . SER A 1 103 ? 11.266 -46.781 -19.766 1 90.5 103 SER A CA 1
ATOM 774 C C . SER A 1 103 ? 12.219 -47.688 -20.531 1 90.5 103 SER A C 1
ATOM 776 O O . SER A 1 103 ? 12.016 -48.906 -20.609 1 90.5 103 SER A O 1
ATOM 778 N N . ILE A 1 104 ? 13.227 -47.125 -21.125 1 90.69 104 ILE A N 1
ATOM 779 C CA . ILE A 1 104 ? 14.234 -47.906 -21.828 1 90.69 104 ILE A CA 1
ATOM 780 C C . ILE A 1 104 ? 14.961 -48.812 -20.859 1 90.69 104 ILE A C 1
ATOM 782 O O . ILE A 1 104 ? 15.156 -50 -21.125 1 90.69 104 ILE A O 1
ATOM 786 N N . ALA A 1 105 ? 15.336 -48.25 -19.766 1 93.44 105 ALA A N 1
ATOM 787 C CA . ALA A 1 105 ? 16.016 -49.031 -18.75 1 93.44 105 ALA A CA 1
ATOM 788 C C . ALA A 1 105 ? 15.102 -50.156 -18.203 1 93.44 105 ALA A C 1
ATOM 790 O O . ALA A 1 105 ? 15.555 -51.25 -17.953 1 93.44 105 ALA A O 1
ATOM 791 N N . TYR A 1 106 ? 13.906 -49.812 -18.016 1 93.5 106 TYR A N 1
ATOM 792 C CA . TYR A 1 106 ? 12.914 -50.781 -17.547 1 93.5 106 TYR A CA 1
ATOM 793 C C . TYR A 1 106 ? 12.836 -52 -18.484 1 93.5 106 TYR A C 1
ATOM 795 O O . TYR A 1 106 ? 12.758 -53.125 -18.031 1 93.5 106 TYR A O 1
ATOM 803 N N . THR A 1 107 ? 12.828 -51.75 -19.766 1 91.25 107 THR A N 1
ATOM 804 C CA . THR A 1 107 ? 12.75 -52.812 -20.75 1 91.25 107 THR A CA 1
ATOM 805 C C . THR A 1 107 ? 13.93 -53.75 -20.609 1 91.25 107 THR A C 1
ATOM 807 O O . THR A 1 107 ? 13.773 -54.969 -20.719 1 91.25 107 THR A O 1
ATOM 810 N N . GLN A 1 108 ? 15.047 -53.219 -20.359 1 92.62 108 GLN A N 1
ATOM 811 C CA . GLN A 1 108 ? 16.219 -54.062 -20.172 1 92.62 108 GLN A CA 1
ATOM 812 C C . GLN A 1 108 ? 16.078 -54.938 -18.922 1 92.62 108 GLN A C 1
ATOM 814 O O . GLN A 1 108 ? 16.375 -56.125 -18.953 1 92.62 108 GLN A O 1
ATOM 819 N N . LEU A 1 109 ? 15.617 -54.344 -17.906 1 92.81 109 LEU A N 1
ATOM 820 C CA . LEU A 1 109 ? 15.414 -55.062 -16.641 1 92.81 109 LEU A CA 1
ATOM 821 C C . LEU A 1 109 ? 14.375 -56.156 -16.797 1 92.81 109 LEU A C 1
ATOM 823 O O . LEU A 1 109 ? 14.531 -57.25 -16.234 1 92.81 109 LEU A O 1
ATOM 827 N N . LEU A 1 110 ? 13.414 -55.844 -17.516 1 92.19 110 LEU A N 1
ATOM 828 C CA . LEU A 1 110 ? 12.32 -56.781 -17.719 1 92.19 110 LEU A CA 1
ATOM 829 C C . LEU A 1 110 ? 12.812 -58.031 -18.422 1 92.19 110 LEU A C 1
ATOM 831 O O . LEU A 1 110 ? 12.484 -59.156 -18.016 1 92.19 110 LEU A O 1
ATOM 835 N N . TRP A 1 111 ? 13.562 -57.875 -19.5 1 90.44 111 TRP A N 1
ATOM 836 C CA . TRP A 1 111 ? 14.047 -59.031 -20.266 1 90.44 111 TRP A CA 1
ATOM 837 C C . TRP A 1 111 ? 15.016 -59.875 -19.453 1 90.44 111 TRP A C 1
ATOM 839 O O . TRP A 1 111 ? 15.055 -61.094 -19.594 1 90.44 111 TRP A O 1
ATOM 849 N N . ARG A 1 112 ? 15.766 -59.281 -18.625 1 90.25 112 ARG A N 1
ATOM 850 C CA . ARG A 1 112 ? 16.609 -60.031 -17.719 1 90.25 112 ARG A CA 1
ATOM 851 C C . ARG A 1 112 ? 15.766 -60.844 -16.734 1 90.25 112 ARG A C 1
ATOM 853 O O . ARG A 1 112 ? 16.094 -62 -16.438 1 90.25 112 ARG A O 1
ATOM 860 N N . PHE A 1 113 ? 14.812 -60.219 -16.297 1 91.62 113 PHE A N 1
ATOM 861 C CA . PHE A 1 113 ? 13.914 -60.875 -15.352 1 91.62 113 PHE A CA 1
ATOM 862 C C . PHE A 1 113 ? 13.242 -62.094 -15.992 1 91.62 113 PHE A C 1
ATOM 864 O O . PHE A 1 113 ? 13.07 -63.125 -15.344 1 91.62 113 PHE A O 1
ATOM 871 N N . PHE A 1 114 ? 12.883 -61.938 -17.25 1 90.12 114 PHE A N 1
ATOM 872 C CA . PHE A 1 114 ? 12.25 -63.031 -17.984 1 90.12 114 PHE A CA 1
ATOM 873 C C . PHE A 1 114 ? 13.203 -64.188 -18.094 1 90.12 114 PHE A C 1
ATOM 875 O O . PHE A 1 114 ? 12.758 -65.375 -18.203 1 90.12 114 PHE A O 1
ATOM 882 N N . ARG A 1 115 ? 14.445 -63.969 -18.078 1 87.12 115 ARG A N 1
ATOM 883 C CA . ARG A 1 115 ? 15.438 -65.062 -18.203 1 87.12 115 ARG A CA 1
ATOM 884 C C . ARG A 1 115 ? 15.641 -65.75 -16.875 1 87.12 115 ARG A C 1
ATOM 886 O O . ARG A 1 115 ? 16.031 -66.938 -16.859 1 87.12 115 ARG A O 1
ATOM 893 N N . GLN A 1 116 ? 15.352 -65.188 -15.875 1 86.75 116 GLN A N 1
ATOM 894 C CA . GLN A 1 116 ? 15.695 -65.688 -14.555 1 86.75 116 GLN A CA 1
ATOM 895 C C . GLN A 1 116 ? 14.516 -66.438 -13.93 1 86.75 116 GLN A C 1
ATOM 897 O O . GLN A 1 116 ? 14.695 -67.375 -13.141 1 86.75 116 GLN A O 1
ATOM 902 N N . LYS A 1 117 ? 13.375 -65.938 -14.258 1 87.88 117 LYS A N 1
ATOM 903 C CA . LYS A 1 117 ? 12.227 -66.5 -13.539 1 87.88 117 LYS A CA 1
ATOM 904 C C . LYS A 1 117 ? 11.164 -67 -14.5 1 87.88 117 LYS A C 1
ATOM 906 O O . LYS A 1 117 ? 10.992 -66.5 -15.594 1 87.88 117 LYS A O 1
ATOM 911 N N . THR A 1 118 ? 10.5 -68.062 -14.062 1 89.81 118 THR A N 1
ATOM 912 C CA . THR A 1 118 ? 9.336 -68.562 -14.773 1 89.81 118 THR A CA 1
ATOM 913 C C . THR A 1 118 ? 8.062 -67.875 -14.32 1 89.81 118 THR A C 1
ATOM 915 O O . THR A 1 118 ? 7.777 -67.812 -13.125 1 89.81 118 THR A O 1
ATOM 918 N N . LEU A 1 119 ? 7.438 -67.25 -15.266 1 91.06 119 LEU A N 1
ATOM 919 C CA . LEU A 1 119 ? 6.246 -66.5 -14.953 1 91.06 119 LEU A CA 1
ATOM 920 C C . LEU A 1 119 ? 5.059 -66.938 -15.789 1 91.06 119 LEU A C 1
ATOM 922 O O . LEU A 1 119 ? 5.234 -67.562 -16.859 1 91.06 119 LEU A O 1
ATOM 926 N N . SER A 1 120 ? 3.975 -66.688 -15.195 1 89.19 120 SER A N 1
ATOM 927 C CA . SER A 1 120 ? 2.777 -66.938 -15.984 1 89.19 120 SER A CA 1
ATOM 928 C C . SER A 1 120 ? 2.641 -66 -17.141 1 89.19 120 SER A C 1
ATOM 930 O O . SER A 1 120 ? 3.129 -64.875 -17.078 1 89.19 120 SER A O 1
ATOM 932 N N . ALA A 1 121 ? 2.006 -66.438 -18.219 1 86.88 121 ALA A N 1
ATOM 933 C CA . ALA A 1 121 ? 1.809 -65.562 -19.375 1 86.88 121 ALA A CA 1
ATOM 934 C C . ALA A 1 121 ? 1.04 -64.312 -19.016 1 86.88 121 ALA A C 1
ATOM 936 O O . ALA A 1 121 ? 1.28 -63.25 -19.578 1 86.88 121 ALA A O 1
ATOM 937 N N . PHE A 1 122 ? 0.198 -64.438 -18.047 1 85.38 122 PHE A N 1
ATOM 938 C CA . PHE A 1 122 ? -0.562 -63.312 -17.562 1 85.38 122 PHE A CA 1
ATOM 939 C C . PHE A 1 122 ? 0.366 -62.25 -16.969 1 85.38 122 PHE A C 1
ATOM 941 O O . PHE A 1 122 ? 0.249 -61.062 -17.266 1 85.38 122 PHE A O 1
ATOM 948 N N . VAL A 1 123 ? 1.225 -62.625 -16.125 1 89.25 123 VAL A N 1
ATOM 949 C CA . VAL A 1 123 ? 2.145 -61.719 -15.438 1 89.25 123 VAL A CA 1
ATOM 950 C C . VAL A 1 123 ? 3.09 -61.094 -16.453 1 89.25 123 VAL A C 1
ATOM 952 O O . VAL A 1 123 ? 3.393 -59.906 -16.359 1 89.25 123 VAL A O 1
ATOM 955 N N . ILE A 1 124 ? 3.516 -61.875 -17.438 1 88.38 124 ILE A N 1
ATOM 956 C CA . ILE A 1 124 ? 4.398 -61.344 -18.469 1 88.38 124 ILE A CA 1
ATOM 957 C C . ILE A 1 124 ? 3.684 -60.25 -19.266 1 88.38 124 ILE A C 1
ATOM 959 O O . ILE A 1 124 ? 4.254 -59.188 -19.516 1 88.38 124 ILE A O 1
ATOM 963 N N . ASP A 1 125 ? 2.492 -60.531 -19.531 1 85.94 125 ASP A N 1
ATOM 964 C CA . ASP A 1 125 ? 1.68 -59.562 -20.281 1 85.94 125 ASP A CA 1
ATOM 965 C C . ASP A 1 125 ? 1.532 -58.25 -19.531 1 85.94 125 ASP A C 1
ATOM 967 O O . ASP A 1 125 ? 1.683 -57.188 -20.125 1 85.94 125 ASP A O 1
ATOM 971 N N . LYS A 1 126 ? 1.301 -58.344 -18.312 1 87.94 126 LYS A N 1
ATOM 972 C CA . LYS A 1 126 ? 1.099 -57.156 -17.5 1 87.94 126 LYS A CA 1
ATOM 973 C C . LYS A 1 126 ? 2.416 -56.406 -17.266 1 87.94 126 LYS A C 1
ATOM 975 O O . LYS A 1 126 ? 2.445 -55.188 -17.203 1 87.94 126 LYS A O 1
ATOM 980 N N . LEU A 1 127 ? 3.465 -57.125 -17.156 1 89.38 127 LEU A N 1
ATOM 981 C CA . LEU A 1 127 ? 4.762 -56.5 -16.906 1 89.38 127 LEU A CA 1
ATOM 982 C C . LEU A 1 127 ? 5.227 -55.719 -18.125 1 89.38 127 LEU A C 1
ATOM 984 O O . LEU A 1 127 ? 5.867 -54.688 -17.984 1 89.38 127 LEU A O 1
ATOM 988 N N . VAL A 1 128 ? 4.867 -56.156 -19.281 1 85.81 128 VAL A N 1
ATOM 989 C CA . VAL A 1 128 ? 5.293 -55.5 -20.5 1 85.81 128 VAL A CA 1
ATOM 990 C C . VAL A 1 128 ? 4.578 -54.156 -20.641 1 85.81 128 VAL A C 1
ATOM 992 O O . VAL A 1 128 ? 5.16 -53.188 -21.125 1 85.81 128 VAL A O 1
ATOM 995 N N . SER A 1 129 ? 3.375 -53.969 -20.125 1 83.12 129 SER A N 1
ATOM 996 C CA . SER A 1 129 ? 2.598 -52.75 -20.281 1 83.12 129 SER A CA 1
ATOM 997 C C . SER A 1 129 ? 2.568 -51.938 -18.984 1 83.12 129 SER A C 1
ATOM 999 O O . SER A 1 129 ? 1.94 -50.906 -18.906 1 83.12 129 SER A O 1
ATOM 1001 N N . LEU A 1 130 ? 3.264 -52.375 -18.062 1 85.19 130 LEU A N 1
ATOM 1002 C CA . LEU A 1 130 ? 3.119 -51.844 -16.703 1 85.19 130 LEU A CA 1
ATOM 1003 C C . LEU A 1 130 ? 3.506 -50.375 -16.656 1 85.19 130 LEU A C 1
ATOM 1005 O O . LEU A 1 130 ? 2.818 -49.562 -16.016 1 85.19 130 LEU A O 1
ATOM 1009 N N . PRO A 1 131 ? 4.535 -49.875 -17.312 1 81.88 131 PRO A N 1
ATOM 1010 C CA . PRO A 1 131 ? 4.895 -48.438 -17.234 1 81.88 131 PRO A CA 1
ATOM 1011 C C . PRO A 1 131 ? 3.842 -47.531 -17.859 1 81.88 131 PRO A C 1
ATOM 1013 O O . PRO A 1 131 ? 3.746 -46.344 -17.5 1 81.88 131 PRO A O 1
ATOM 1016 N N . ASP A 1 132 ? 3.051 -48.094 -18.766 1 76.31 132 ASP A N 1
ATOM 1017 C CA . ASP A 1 132 ? 2.09 -47.312 -19.5 1 76.31 132 ASP A CA 1
ATOM 1018 C C . ASP A 1 132 ? 0.678 -47.469 -18.953 1 76.31 132 ASP A C 1
ATOM 1020 O O . ASP A 1 132 ? -0.263 -46.812 -19.406 1 76.31 132 ASP A O 1
ATOM 1024 N N . SER A 1 133 ? 0.571 -48.344 -18.031 1 79 133 SER A N 1
ATOM 1025 C CA . SER A 1 133 ? -0.733 -48.625 -17.438 1 79 133 SER A CA 1
ATOM 1026 C C . SER A 1 133 ? -0.672 -48.562 -15.922 1 79 133 SER A C 1
ATOM 1028 O O . SER A 1 133 ? -0.643 -49.625 -15.258 1 79 133 SER A O 1
ATOM 1030 N N . PRO A 1 134 ? -0.87 -47.375 -15.484 1 78.62 134 PRO A N 1
ATOM 1031 C CA . PRO A 1 134 ? -0.734 -47.219 -14.031 1 78.62 134 PRO A CA 1
ATOM 1032 C C . PRO A 1 134 ? -1.796 -48 -13.258 1 78.62 134 PRO A C 1
ATOM 1034 O O . PRO A 1 134 ? -1.579 -48.344 -12.094 1 78.62 134 PRO A O 1
ATOM 1037 N N . TRP A 1 135 ? -2.768 -48.406 -13.891 1 80.62 135 TRP A N 1
ATOM 1038 C CA . TRP A 1 135 ? -3.871 -49.062 -13.211 1 80.62 135 TRP A CA 1
ATOM 1039 C C . TRP A 1 135 ? -3.52 -50.531 -12.891 1 80.62 135 TRP A C 1
ATOM 1041 O O . TRP A 1 135 ? -4.078 -51.125 -11.969 1 80.62 135 TRP A O 1
ATOM 1051 N N . ASP A 1 136 ? -2.592 -51.094 -13.602 1 84.56 136 ASP A N 1
ATOM 1052 C CA . ASP A 1 136 ? -2.191 -52.469 -13.398 1 84.56 136 ASP A CA 1
ATOM 1053 C C . ASP A 1 136 ? -1.167 -52.594 -12.273 1 84.56 136 ASP A C 1
ATOM 1055 O O . ASP A 1 136 ? -0.831 -53.719 -11.852 1 84.56 136 ASP A O 1
ATOM 1059 N N . LEU A 1 137 ? -0.746 -51.5 -11.695 1 88.12 137 LEU A N 1
ATOM 1060 C CA . LEU A 1 137 ? 0.25 -51.5 -10.633 1 88.12 137 LEU A CA 1
ATOM 1061 C C . LEU A 1 137 ? -0.348 -52.031 -9.336 1 88.12 137 LEU A C 1
ATOM 1063 O O . LEU A 1 137 ? 0.38 -52.5 -8.461 1 88.12 137 LEU A O 1
ATOM 1067 N N . ALA A 1 138 ? -1.634 -52 -9.266 1 88.5 138 ALA A N 1
ATOM 1068 C CA . ALA A 1 138 ? -2.264 -52.406 -8 1 88.5 138 ALA A CA 1
ATOM 1069 C C . ALA A 1 138 ? -2.625 -53.875 -7.996 1 88.5 138 ALA A C 1
ATOM 1071 O O . ALA A 1 138 ? -3.186 -54.375 -7.02 1 88.5 138 ALA A O 1
ATOM 1072 N N . ARG A 1 139 ? -2.273 -54.625 -9.023 1 90.56 139 ARG A N 1
ATOM 1073 C CA . ARG A 1 139 ? -2.602 -56.031 -9.07 1 90.56 139 ARG A CA 1
ATOM 1074 C C . ARG A 1 139 ? -1.635 -56.844 -8.227 1 90.56 139 ARG A C 1
ATOM 1076 O O . ARG A 1 139 ? -0.439 -56.906 -8.516 1 90.56 139 ARG A O 1
ATOM 1083 N N . PRO A 1 140 ? -2.139 -57.562 -7.246 1 91.44 140 PRO A N 1
ATOM 1084 C CA . PRO A 1 140 ? -1.271 -58.281 -6.301 1 91.44 140 PRO A CA 1
ATOM 1085 C C . PRO A 1 140 ? -0.444 -59.375 -6.965 1 91.44 140 PRO A C 1
ATOM 1087 O O . PRO A 1 140 ? 0.712 -59.594 -6.594 1 91.44 140 PRO A O 1
ATOM 1090 N N . ARG A 1 141 ? -0.964 -60.094 -7.965 1 91 141 ARG A N 1
ATOM 1091 C CA . ARG A 1 141 ? -0.24 -61.156 -8.641 1 91 141 ARG A CA 1
ATOM 1092 C C . ARG A 1 141 ? 1.021 -60.656 -9.312 1 91 141 ARG A C 1
ATOM 1094 O O . ARG A 1 141 ? 2.049 -61.312 -9.336 1 91 141 ARG A O 1
ATOM 1101 N N . VAL A 1 142 ? 0.881 -59.406 -9.766 1 91.5 142 VAL A N 1
ATOM 1102 C CA . VAL A 1 142 ? 2.02 -58.781 -10.445 1 91.5 142 VAL A CA 1
ATOM 1103 C C . VAL A 1 142 ? 3.051 -58.344 -9.414 1 91.5 142 VAL A C 1
ATOM 1105 O O . VAL A 1 142 ? 4.254 -58.531 -9.602 1 91.5 142 VAL A O 1
ATOM 1108 N N . ILE A 1 143 ? 2.594 -57.844 -8.305 1 92.69 143 ILE A N 1
ATOM 1109 C CA . ILE A 1 143 ? 3.473 -57.312 -7.262 1 92.69 143 ILE A CA 1
ATOM 1110 C C . ILE A 1 143 ? 4.281 -58.438 -6.652 1 92.69 143 ILE A C 1
ATOM 1112 O O . ILE A 1 143 ? 5.504 -58.344 -6.512 1 92.69 143 ILE A O 1
ATOM 1116 N N . ILE A 1 144 ? 3.641 -59.531 -6.383 1 92.25 144 ILE A N 1
ATOM 1117 C CA . ILE A 1 144 ? 4.258 -60.625 -5.664 1 92.25 144 ILE A CA 1
ATOM 1118 C C . ILE A 1 144 ? 5.215 -61.375 -6.594 1 92.25 144 ILE A C 1
ATOM 1120 O O . ILE A 1 144 ? 6.293 -61.781 -6.172 1 92.25 144 ILE A O 1
ATOM 1124 N N . SER A 1 145 ? 4.914 -61.469 -7.84 1 91.69 145 SER A N 1
ATOM 1125 C CA . SER A 1 145 ? 5.688 -62.281 -8.773 1 91.69 145 SER A CA 1
ATOM 1126 C C . SER A 1 145 ? 6.898 -61.531 -9.297 1 91.69 145 SER A C 1
ATOM 1128 O O . SER A 1 145 ? 7.871 -62.125 -9.75 1 91.69 145 SER A O 1
ATOM 1130 N N . ALA A 1 146 ? 6.777 -60.188 -9.352 1 93.25 146 ALA A N 1
ATOM 1131 C CA . ALA A 1 146 ? 7.832 -59.438 -10.008 1 93.25 146 ALA A CA 1
ATOM 1132 C C . ALA A 1 146 ? 8.062 -58.094 -9.297 1 93.25 146 ALA A C 1
ATOM 1134 O O . ALA A 1 146 ? 7.961 -57.031 -9.906 1 93.25 146 ALA A O 1
ATOM 1135 N N . ILE A 1 147 ? 8.578 -58.094 -8.117 1 91.12 147 ILE A N 1
ATOM 1136 C CA . ILE A 1 147 ? 8.711 -56.906 -7.281 1 91.12 147 ILE A CA 1
ATOM 1137 C C . ILE A 1 147 ? 9.758 -55.969 -7.891 1 91.12 147 ILE A C 1
ATOM 1139 O O . ILE A 1 147 ? 9.609 -54.75 -7.832 1 91.12 147 ILE A O 1
ATOM 1143 N N . GLY A 1 148 ? 10.867 -56.438 -8.445 1 89.56 148 GLY A N 1
ATOM 1144 C CA . GLY A 1 148 ? 11.891 -55.594 -9.047 1 89.56 148 GLY A CA 1
ATOM 1145 C C . GLY A 1 148 ? 11.375 -54.75 -10.18 1 89.56 148 GLY A C 1
ATOM 1146 O O . GLY A 1 148 ? 11.359 -53.5 -10.07 1 89.56 148 GLY A O 1
ATOM 1147 N N . PRO A 1 149 ? 10.852 -55.375 -11.219 1 91.94 149 PRO A N 1
ATOM 1148 C CA . PRO A 1 149 ? 10.273 -54.625 -12.312 1 91.94 149 PRO A CA 1
ATOM 1149 C C . PRO A 1 149 ? 9.078 -53.781 -11.875 1 91.94 149 PRO A C 1
ATOM 1151 O O . PRO A 1 149 ? 8.859 -52.688 -12.406 1 91.94 149 PRO A O 1
ATOM 1154 N N . TRP A 1 150 ? 8.414 -54.25 -10.914 1 93.19 150 TRP A N 1
ATOM 1155 C CA . TRP A 1 150 ? 7.27 -53.5 -10.398 1 93.19 150 TRP A CA 1
ATOM 1156 C C . TRP A 1 150 ? 7.719 -52.156 -9.797 1 93.19 150 TRP A C 1
ATOM 1158 O O . TRP A 1 150 ? 7.105 -51.125 -10.047 1 93.19 150 TRP A O 1
ATOM 1168 N N . LEU A 1 151 ? 8.75 -52.156 -9.062 1 91.75 151 LEU A N 1
ATOM 1169 C CA . LEU A 1 151 ? 9.273 -50.938 -8.445 1 91.75 151 LEU A CA 1
ATOM 1170 C C . LEU A 1 151 ? 9.742 -49.938 -9.5 1 91.75 151 LEU A C 1
ATOM 1172 O O . LEU A 1 151 ? 9.523 -48.75 -9.367 1 91.75 151 LEU A O 1
ATOM 1176 N N . ALA A 1 152 ? 10.312 -50.438 -10.508 1 91.25 152 ALA A N 1
ATOM 1177 C CA . ALA A 1 152 ? 10.758 -49.562 -11.586 1 91.25 152 ALA A CA 1
ATOM 1178 C C . ALA A 1 152 ? 9.578 -48.938 -12.312 1 91.25 152 ALA A C 1
ATOM 1180 O O . ALA A 1 152 ? 9.625 -47.75 -12.695 1 91.25 152 ALA A O 1
ATOM 1181 N N . ALA A 1 153 ? 8.555 -49.719 -12.477 1 92.19 153 ALA A N 1
ATOM 1182 C CA . ALA A 1 153 ? 7.352 -49.188 -13.102 1 92.19 153 ALA A CA 1
ATOM 1183 C C . ALA A 1 153 ? 6.688 -48.156 -12.211 1 92.19 153 ALA A C 1
ATOM 1185 O O . ALA A 1 153 ? 6.141 -47.156 -12.695 1 92.19 153 ALA A O 1
ATOM 1186 N N . LEU A 1 154 ? 6.719 -48.375 -10.969 1 91.25 154 LEU A N 1
ATOM 1187 C CA . LEU A 1 154 ? 6.168 -47.406 -10.016 1 91.25 154 LEU A CA 1
ATOM 1188 C C . LEU A 1 154 ? 6.879 -46.062 -10.125 1 91.25 154 LEU A C 1
ATOM 1190 O O . LEU A 1 154 ? 6.246 -45.031 -10.008 1 91.25 154 LEU A O 1
ATOM 1194 N N . VAL A 1 155 ? 8.109 -46.094 -10.336 1 90.31 155 VAL A N 1
ATOM 1195 C CA . VAL A 1 155 ? 8.898 -44.875 -10.492 1 90.31 155 VAL A CA 1
ATOM 1196 C C . VAL A 1 155 ? 8.406 -44.094 -11.703 1 90.31 155 VAL A C 1
ATOM 1198 O O . VAL A 1 155 ? 8.336 -42.844 -11.672 1 90.31 155 VAL A O 1
ATOM 1201 N N . CYS A 1 156 ? 7.973 -44.719 -12.719 1 88.25 156 CYS A N 1
ATOM 1202 C CA . CYS A 1 156 ? 7.477 -44.062 -13.922 1 88.25 156 CYS A CA 1
ATOM 1203 C C . CYS A 1 156 ? 6.184 -43.312 -13.633 1 88.25 156 CYS A C 1
ATOM 1205 O O . CYS A 1 156 ? 5.934 -42.25 -14.219 1 88.25 156 CYS A O 1
ATOM 1207 N N . VAL A 1 157 ? 5.469 -43.812 -12.695 1 86.88 157 VAL A N 1
ATOM 1208 C CA . VAL A 1 157 ? 4.191 -43.219 -12.359 1 86.88 157 VAL A CA 1
ATOM 1209 C C . VAL A 1 157 ? 4.406 -42.062 -11.367 1 86.88 157 VAL A C 1
ATOM 1211 O O . VAL A 1 157 ? 3.719 -41.031 -11.43 1 86.88 157 VAL A O 1
ATOM 1214 N N . LEU A 1 158 ? 5.312 -42.188 -10.539 1 89.75 158 LEU A N 1
ATOM 1215 C CA . LEU A 1 158 ? 5.523 -41.219 -9.461 1 89.75 158 LEU A CA 1
ATOM 1216 C C . LEU A 1 158 ? 6.289 -40 -9.969 1 89.75 158 LEU A C 1
ATOM 1218 O O . LEU A 1 158 ? 6.195 -38.906 -9.383 1 89.75 158 LEU A O 1
ATOM 1222 N N . MET A 1 159 ? 6.973 -40.125 -10.984 1 91 159 MET A N 1
ATOM 1223 C CA . MET A 1 159 ? 7.805 -39 -11.469 1 91 159 MET A CA 1
ATOM 1224 C C . MET A 1 159 ? 6.949 -37.844 -11.93 1 91 159 MET A C 1
ATOM 1226 O O . MET A 1 159 ? 7.203 -36.688 -11.555 1 91 159 MET A O 1
ATOM 1230 N N . PRO A 1 160 ? 5.859 -38.094 -12.672 1 87.5 160 PRO A N 1
ATOM 1231 C CA . PRO A 1 160 ? 4.992 -36.969 -13.008 1 87.5 160 PRO A CA 1
ATOM 1232 C C . PRO A 1 160 ? 4.352 -36.312 -11.773 1 87.5 160 PRO A C 1
ATOM 1234 O O . PRO A 1 160 ? 4.125 -35.094 -11.758 1 87.5 160 PRO A O 1
ATOM 1237 N N . LEU A 1 161 ? 4.133 -37.031 -10.805 1 88.38 161 LEU A N 1
ATOM 1238 C CA . LEU A 1 161 ? 3.559 -36.5 -9.578 1 88.38 161 LEU A CA 1
ATOM 1239 C C . LEU A 1 161 ? 4.555 -35.594 -8.867 1 88.38 161 LEU A C 1
ATOM 1241 O O . LEU A 1 161 ? 4.172 -34.562 -8.32 1 88.38 161 LEU A O 1
ATOM 1245 N N . ALA A 1 162 ? 5.734 -36 -8.906 1 91 162 ALA A N 1
ATOM 1246 C CA . ALA A 1 162 ? 6.777 -35.188 -8.297 1 91 162 ALA A CA 1
ATOM 1247 C C . ALA A 1 162 ? 6.984 -33.875 -9.078 1 91 162 ALA A C 1
ATOM 1249 O O . ALA A 1 162 ? 7.34 -32.844 -8.5 1 91 162 ALA A O 1
ATOM 1250 N N . GLY A 1 163 ? 6.734 -33.906 -10.32 1 88.94 163 GLY A N 1
ATOM 1251 C CA . GLY A 1 163 ? 6.969 -32.781 -11.188 1 88.94 163 GLY A CA 1
ATOM 1252 C C . GLY A 1 163 ? 5.938 -31.672 -11.008 1 88.94 163 GLY A C 1
ATOM 1253 O O . GLY A 1 163 ? 6.105 -30.562 -11.531 1 88.94 163 GLY A O 1
ATOM 1254 N N . MET A 1 164 ? 4.973 -31.875 -10.203 1 90 164 MET A N 1
ATOM 1255 C CA . MET A 1 164 ? 3.918 -30.875 -10.031 1 90 164 MET A CA 1
ATOM 1256 C C . MET A 1 164 ? 4.344 -29.812 -9.031 1 90 164 MET A C 1
ATOM 1258 O O . MET A 1 164 ? 3.73 -28.734 -8.961 1 90 164 MET A O 1
ATOM 1262 N N . PHE A 1 165 ? 5.41 -29.984 -8.266 1 92.44 165 PHE A N 1
ATOM 1263 C CA . PHE A 1 165 ? 5.77 -29.109 -7.16 1 92.44 165 PHE A CA 1
ATOM 1264 C C . PHE A 1 165 ? 6.66 -27.969 -7.637 1 92.44 165 PHE A C 1
ATOM 1266 O O . PHE A 1 165 ? 6.449 -26.812 -7.262 1 92.44 165 PHE A O 1
ATOM 1273 N N . PRO A 1 166 ? 7.578 -28.25 -8.5 1 94.12 166 PRO A N 1
ATOM 1274 C CA . PRO A 1 166 ? 8.531 -27.188 -8.852 1 94.12 166 PRO A CA 1
ATOM 1275 C C . PRO A 1 166 ? 7.848 -25.969 -9.477 1 94.12 166 PRO A C 1
ATOM 1277 O O . PRO A 1 166 ? 8.172 -24.828 -9.133 1 94.12 166 PRO A O 1
ATOM 1280 N N . PRO A 1 167 ? 6.902 -26.094 -10.344 1 93 167 PRO A N 1
ATOM 1281 C CA . PRO A 1 167 ? 6.289 -24.906 -10.93 1 93 167 PRO A CA 1
ATOM 1282 C C . PRO A 1 167 ? 5.605 -24.016 -9.898 1 93 167 PRO A C 1
ATOM 1284 O O . PRO A 1 167 ? 5.477 -22.797 -10.102 1 93 167 PRO A O 1
ATOM 1287 N N . GLY A 1 168 ? 5.23 -24.531 -8.859 1 90.69 168 GLY A N 1
ATOM 1288 C CA . GLY A 1 168 ? 4.496 -23.781 -7.852 1 90.69 168 GLY A CA 1
ATOM 1289 C C . GLY A 1 168 ? 5.395 -23.016 -6.906 1 90.69 168 GLY A C 1
ATOM 1290 O O . GLY A 1 168 ? 4.914 -22.266 -6.055 1 90.69 168 GLY A O 1
ATOM 1291 N N . CYS A 1 169 ? 6.613 -23.047 -7.109 1 93 169 CYS A N 1
ATOM 1292 C CA . CYS A 1 169 ? 7.57 -22.453 -6.184 1 93 169 CYS A CA 1
ATOM 1293 C C . CYS A 1 169 ? 7.723 -20.953 -6.453 1 93 169 CYS A C 1
ATOM 1295 O O . CYS A 1 169 ? 8.242 -20.219 -5.613 1 93 169 CYS A O 1
ATOM 1297 N N . LEU A 1 170 ? 7.27 -20.594 -7.527 1 92.94 170 LEU A N 1
ATOM 1298 C CA . LEU A 1 170 ? 7.285 -19.172 -7.832 1 92.94 170 LEU A CA 1
ATOM 1299 C C . LEU A 1 170 ? 6.023 -18.484 -7.316 1 92.94 170 LEU A C 1
ATOM 1301 O O . LEU A 1 170 ? 4.918 -18.797 -7.773 1 92.94 170 LEU A O 1
ATOM 1305 N N . THR A 1 171 ? 6.211 -17.688 -6.367 1 93.62 171 THR A N 1
ATOM 1306 C CA . THR A 1 171 ? 5.074 -17 -5.773 1 93.62 171 THR A CA 1
ATOM 1307 C C . THR A 1 171 ? 5.148 -15.5 -6.039 1 93.62 171 THR A C 1
ATOM 1309 O O . THR A 1 171 ? 6.148 -15.008 -6.562 1 93.62 171 THR A O 1
ATOM 1312 N N . VAL A 1 172 ? 4.023 -14.875 -5.82 1 94.12 172 VAL A N 1
ATOM 1313 C CA . VAL A 1 172 ? 3.951 -13.43 -6.02 1 94.12 172 VAL A CA 1
ATOM 1314 C C . VAL A 1 172 ? 3.602 -12.742 -4.703 1 94.12 172 VAL A C 1
ATOM 1316 O O . VAL A 1 172 ? 2.666 -13.156 -4.012 1 94.12 172 VAL A O 1
ATOM 1319 N N . GLU A 1 173 ? 4.457 -11.773 -4.328 1 91.69 173 GLU A N 1
ATOM 1320 C CA . GLU A 1 173 ? 4.238 -10.977 -3.125 1 91.69 173 GLU A CA 1
ATOM 1321 C C . GLU A 1 173 ? 4.406 -9.492 -3.41 1 91.69 173 GLU A C 1
ATOM 1323 O O . GLU A 1 173 ? 5.078 -9.109 -4.371 1 91.69 173 GLU A O 1
ATOM 1328 N N . PHE A 1 174 ? 3.773 -8.719 -2.574 1 89.19 174 PHE A N 1
ATOM 1329 C CA . PHE A 1 174 ? 3.914 -7.27 -2.719 1 89.19 174 PHE A CA 1
ATOM 1330 C C . PHE A 1 174 ? 5.23 -6.793 -2.117 1 89.19 174 PHE A C 1
ATOM 1332 O O . PHE A 1 174 ? 5.59 -7.184 -1.006 1 89.19 174 PHE A O 1
ATOM 1339 N N . ARG A 1 175 ? 5.938 -6.004 -2.828 1 89.19 175 ARG A N 1
ATOM 1340 C CA . ARG A 1 175 ? 7.16 -5.371 -2.344 1 89.19 175 ARG A CA 1
ATOM 1341 C C . ARG A 1 175 ? 7.156 -3.875 -2.629 1 89.19 175 ARG A C 1
ATOM 1343 O O . ARG A 1 175 ? 6.617 -3.434 -3.646 1 89.19 175 ARG A O 1
ATOM 1350 N N . ASN A 1 176 ? 7.863 -3.201 -1.727 1 87.56 176 ASN A N 1
ATOM 1351 C CA . ASN A 1 176 ? 7.898 -1.747 -1.857 1 87.56 176 ASN A CA 1
ATOM 1352 C C . ASN A 1 176 ? 9.047 -1.293 -2.752 1 87.56 176 ASN A C 1
ATOM 1354 O O . ASN A 1 176 ? 10.109 -1.925 -2.781 1 87.56 176 ASN A O 1
ATOM 1358 N N . SER A 1 177 ? 8.82 -0.281 -3.529 1 87.12 177 SER A N 1
ATOM 1359 C CA . SER A 1 177 ? 9.844 0.49 -4.227 1 87.12 177 SER A CA 1
ATOM 1360 C C . SER A 1 177 ? 10.633 -0.386 -5.191 1 87.12 177 SER A C 1
ATOM 1362 O O . SER A 1 177 ? 11.867 -0.362 -5.191 1 87.12 177 SER A O 1
ATOM 1364 N N . ILE A 1 178 ? 9.914 -1.116 -6.035 1 88.06 178 ILE A N 1
ATOM 1365 C CA . ILE A 1 178 ? 10.641 -2.014 -6.926 1 88.06 178 ILE A CA 1
ATOM 1366 C C . ILE A 1 178 ? 10.25 -1.729 -8.375 1 88.06 178 ILE A C 1
ATOM 1368 O O . ILE A 1 178 ? 10.984 -2.07 -9.305 1 88.06 178 ILE A O 1
ATOM 1372 N N . VAL A 1 179 ? 9.203 -1.115 -8.656 1 91.25 179 VAL A N 1
ATOM 1373 C CA . VAL A 1 179 ? 8.719 -0.871 -10.016 1 91.25 179 VAL A CA 1
ATOM 1374 C C . VAL A 1 179 ? 9.156 0.519 -10.477 1 91.25 179 VAL A C 1
ATOM 1376 O O . VAL A 1 179 ? 8.703 1.529 -9.93 1 91.25 179 VAL A O 1
ATOM 1379 N N . PRO A 1 180 ? 9.906 0.635 -11.43 1 91.25 180 PRO A N 1
ATOM 1380 C CA . PRO A 1 180 ? 10.305 1.956 -11.922 1 91.25 180 PRO A CA 1
ATOM 1381 C C . PRO A 1 180 ? 9.172 2.68 -12.648 1 91.25 180 PRO A C 1
ATOM 1383 O O . PRO A 1 180 ? 8.508 2.094 -13.508 1 91.25 180 PRO A O 1
ATOM 1386 N N . VAL A 1 181 ? 8.977 3.84 -12.25 1 92.06 181 VAL A N 1
ATOM 1387 C CA . VAL A 1 181 ? 7.961 4.664 -12.898 1 92.06 181 VAL A CA 1
ATOM 1388 C C . VAL A 1 181 ? 8.5 6.082 -13.102 1 92.06 181 VAL A C 1
ATOM 1390 O O . VAL A 1 181 ? 9.531 6.445 -12.539 1 92.06 181 VAL A O 1
ATOM 1393 N N . THR A 1 182 ? 7.809 6.797 -13.953 1 92.88 182 THR A N 1
ATOM 1394 C CA . THR A 1 182 ? 8.109 8.203 -14.172 1 92.88 182 THR A CA 1
ATOM 1395 C C . THR A 1 182 ? 6.949 9.086 -13.711 1 92.88 182 THR A C 1
ATOM 1397 O O . THR A 1 182 ? 5.801 8.859 -14.109 1 92.88 182 THR A O 1
ATOM 1400 N N . LEU A 1 183 ? 7.258 10.031 -12.875 1 92.12 183 LEU A N 1
ATOM 1401 C CA . LEU A 1 183 ? 6.246 10.953 -12.375 1 92.12 183 LEU A CA 1
ATOM 1402 C C . LEU A 1 183 ? 6.32 12.289 -13.109 1 92.12 183 LEU A C 1
ATOM 1404 O O . LEU A 1 183 ? 7.41 12.836 -13.305 1 92.12 183 LEU A O 1
ATOM 1408 N N . SER A 1 184 ? 5.133 12.695 -13.492 1 89.44 184 SER A N 1
ATOM 1409 C CA . SER A 1 184 ? 5.062 13.977 -14.188 1 89.44 184 SER A CA 1
ATOM 1410 C C . SER A 1 184 ? 4.355 15.023 -13.336 1 89.44 184 SER A C 1
ATOM 1412 O O . SER A 1 184 ? 3.477 14.695 -12.539 1 89.44 184 SER A O 1
ATOM 1414 N N . ALA A 1 185 ? 4.781 16.266 -13.578 1 87.12 185 ALA A N 1
ATOM 1415 C CA . ALA A 1 185 ? 4.156 17.422 -12.938 1 87.12 185 ALA A CA 1
ATOM 1416 C C . ALA A 1 185 ? 4.086 17.234 -11.43 1 87.12 185 ALA A C 1
ATOM 1418 O O . ALA A 1 185 ? 3.021 17.391 -10.828 1 87.12 185 ALA A O 1
ATOM 1419 N N . VAL A 1 186 ? 5.219 16.844 -10.891 1 90.5 186 VAL A N 1
ATOM 1420 C CA . VAL A 1 186 ? 5.289 16.594 -9.453 1 90.5 186 VAL A CA 1
ATOM 1421 C C . VAL A 1 186 ? 5.301 17.938 -8.703 1 90.5 186 VAL A C 1
ATOM 1423 O O . VAL A 1 186 ? 6.117 18.812 -9 1 90.5 186 VAL A O 1
ATOM 1426 N N . PRO A 1 187 ? 4.348 18.094 -7.762 1 89.88 187 PRO A N 1
ATOM 1427 C CA . PRO A 1 187 ? 4.371 19.328 -6.969 1 89.88 187 PRO A CA 1
ATOM 1428 C C . PRO A 1 187 ? 5.719 19.562 -6.289 1 89.88 187 PRO A C 1
ATOM 1430 O O . PRO A 1 187 ? 6.309 18.641 -5.738 1 89.88 187 PRO A O 1
ATOM 1433 N N . THR A 1 188 ? 6.23 20.766 -6.363 1 92.44 188 THR A N 1
ATOM 1434 C CA . THR A 1 188 ? 7.523 21.141 -5.809 1 92.44 188 THR A CA 1
ATOM 1435 C C . THR A 1 188 ? 7.469 22.531 -5.199 1 92.44 188 THR A C 1
ATOM 1437 O O . THR A 1 188 ? 6.387 23.062 -4.922 1 92.44 188 THR A O 1
ATOM 1440 N N . LEU A 1 189 ? 8.578 22.953 -4.746 1 93.81 189 LEU A N 1
ATOM 1441 C CA . LEU A 1 189 ? 8.773 24.328 -4.285 1 93.81 189 LEU A CA 1
ATOM 1442 C C . LEU A 1 189 ? 9.789 25.047 -5.16 1 93.81 189 LEU A C 1
ATOM 1444 O O . LEU A 1 189 ? 10.906 24.578 -5.348 1 93.81 189 LEU A O 1
ATOM 1448 N N . ASN A 1 190 ? 9.297 26.109 -5.766 1 94.25 190 ASN A N 1
ATOM 1449 C CA . ASN A 1 190 ? 10.18 26.984 -6.527 1 94.25 190 ASN A CA 1
ATOM 1450 C C . ASN A 1 190 ? 10.055 28.438 -6.086 1 94.25 190 ASN A C 1
ATOM 1452 O O . ASN A 1 190 ? 9.211 29.172 -6.602 1 94.25 190 ASN A O 1
ATOM 1456 N N . ILE A 1 191 ? 10.977 28.859 -5.289 1 95.06 191 ILE A N 1
ATOM 1457 C CA . ILE A 1 191 ? 10.836 30.172 -4.66 1 95.06 191 ILE A CA 1
ATOM 1458 C C . ILE A 1 191 ? 11.25 31.266 -5.648 1 95.06 191 ILE A C 1
ATOM 1460 O O . ILE A 1 191 ? 11 32.438 -5.414 1 95.06 191 ILE A O 1
ATOM 1464 N N . SER A 1 192 ? 11.859 30.938 -6.781 1 92.31 192 SER A N 1
ATOM 1465 C CA . SER A 1 192 ? 12.273 31.938 -7.762 1 92.31 192 SER A CA 1
ATOM 1466 C C . SER A 1 192 ? 11.188 32.156 -8.82 1 92.31 192 SER A C 1
ATOM 1468 O O . SER A 1 192 ? 11.219 33.156 -9.555 1 92.31 192 SER A O 1
ATOM 1470 N N . TYR A 1 193 ? 10.297 31.25 -8.852 1 91.81 193 TYR A N 1
ATOM 1471 C CA . TYR A 1 193 ? 9.234 31.344 -9.852 1 91.81 193 TYR A CA 1
ATOM 1472 C C . TYR A 1 193 ? 8.094 32.25 -9.352 1 91.81 193 TYR A C 1
ATOM 1474 O O . TYR A 1 193 ? 7.434 31.906 -8.359 1 91.81 193 TYR A O 1
ATOM 1482 N N . TRP A 1 194 ? 7.855 33.281 -10.023 1 90 194 TRP A N 1
ATOM 1483 C CA . TRP A 1 194 ? 6.848 34.25 -9.555 1 90 194 TRP A CA 1
ATOM 1484 C C . TRP A 1 194 ? 5.621 34.219 -10.461 1 90 194 TRP A C 1
ATOM 1486 O O . TRP A 1 194 ? 4.82 35.156 -10.453 1 90 194 TRP A O 1
ATOM 1496 N N . GLY A 1 195 ? 5.496 33.094 -11.273 1 87.5 195 GLY A N 1
ATOM 1497 C CA . GLY A 1 195 ? 4.32 32.938 -12.109 1 87.5 195 GLY A CA 1
ATOM 1498 C C . GLY A 1 195 ? 4.602 33.156 -13.586 1 87.5 195 GLY A C 1
ATOM 1499 O O . GLY A 1 195 ? 5.758 33.281 -13.992 1 87.5 195 GLY A O 1
ATOM 1500 N N . PRO A 1 196 ? 3.568 33.219 -14.43 1 84.56 196 PRO A N 1
ATOM 1501 C CA . PRO A 1 196 ? 3.709 33.312 -15.891 1 84.56 196 PRO A CA 1
ATOM 1502 C C . PRO A 1 196 ? 4.121 34.688 -16.375 1 84.56 196 PRO A C 1
ATOM 1504 O O . PRO A 1 196 ? 4.16 34.938 -17.594 1 84.56 196 PRO A O 1
ATOM 1507 N N . GLY A 1 197 ? 4.34 35.562 -15.523 1 81.88 197 GLY A N 1
ATOM 1508 C CA . GLY A 1 197 ? 4.875 36.844 -15.984 1 81.88 197 GLY A CA 1
ATOM 1509 C C . GLY A 1 197 ? 3.898 37.969 -15.828 1 81.88 197 GLY A C 1
ATOM 1510 O O . GLY A 1 197 ? 4.051 39.031 -16.469 1 81.88 197 GLY A O 1
ATOM 1511 N N . ASN A 1 198 ? 2.895 37.781 -15.141 1 82.12 198 ASN A N 1
ATOM 1512 C CA . ASN A 1 198 ? 1.93 38.844 -14.922 1 82.12 198 ASN A CA 1
ATOM 1513 C C . ASN A 1 198 ? 1.701 39.094 -13.43 1 82.12 198 ASN A C 1
ATOM 1515 O O . ASN A 1 198 ? 2.162 38.312 -12.586 1 82.12 198 ASN A O 1
ATOM 1519 N N . TYR A 1 199 ? 1.033 40.188 -13.211 1 80.12 199 TYR A N 1
ATOM 1520 C CA . TYR A 1 199 ? 0.787 40.688 -11.852 1 80.12 199 TYR A CA 1
ATOM 1521 C C . TYR A 1 199 ? 0.04 39.625 -11.031 1 80.12 199 TYR A C 1
ATOM 1523 O O . TYR A 1 199 ? 0.386 39.375 -9.875 1 80.12 199 TYR A O 1
ATOM 1531 N N . ARG A 1 200 ? -0.958 39.031 -11.547 1 80.12 200 ARG A N 1
ATOM 1532 C CA . ARG A 1 200 ? -1.748 38.031 -10.852 1 80.12 200 ARG A CA 1
ATOM 1533 C C . ARG A 1 200 ? -0.894 36.812 -10.492 1 80.12 200 ARG A C 1
ATOM 1535 O O . ARG A 1 200 ? -1.009 36.281 -9.391 1 80.12 200 ARG A O 1
ATOM 1542 N N . GLY A 1 201 ? -0.126 36.438 -11.445 1 84.12 201 GLY A N 1
ATOM 1543 C CA . GLY A 1 201 ? 0.777 35.344 -11.172 1 84.12 201 GLY A CA 1
ATOM 1544 C C . GLY A 1 201 ? 1.751 35.625 -10.047 1 84.12 201 GLY A C 1
ATOM 1545 O O . GLY A 1 201 ? 2.025 34.75 -9.219 1 84.12 201 GLY A O 1
ATOM 1546 N N . PHE A 1 202 ? 2.223 36.844 -10.031 1 88.88 202 PHE A N 1
ATOM 1547 C CA . PHE A 1 202 ? 3.139 37.281 -8.992 1 88.88 202 PHE A CA 1
ATOM 1548 C C . PHE A 1 202 ? 2.49 37.156 -7.613 1 88.88 202 PHE A C 1
ATOM 1550 O O . PHE A 1 202 ? 3.088 36.625 -6.68 1 88.88 202 PHE A O 1
ATOM 1557 N N . VAL A 1 203 ? 1.295 37.562 -7.488 1 84.12 203 VAL A N 1
ATOM 1558 C CA . VAL A 1 203 ? 0.585 37.594 -6.215 1 84.12 203 VAL A CA 1
ATOM 1559 C C . VAL A 1 203 ? 0.201 36.156 -5.797 1 84.12 203 VAL A C 1
ATOM 1561 O O . VAL A 1 203 ? 0.314 35.812 -4.625 1 84.12 203 VAL A O 1
ATOM 1564 N N . ASP A 1 204 ? -0.175 35.375 -6.738 1 83.31 204 ASP A N 1
ATOM 1565 C CA . ASP A 1 204 ? -0.646 34.031 -6.453 1 83.31 204 ASP A CA 1
ATOM 1566 C C . ASP A 1 204 ? 0.49 33.156 -5.93 1 83.31 204 ASP A C 1
ATOM 1568 O O . ASP A 1 204 ? 0.267 32.25 -5.105 1 83.31 204 ASP A O 1
ATOM 1572 N N . HIS A 1 205 ? 1.688 33.469 -6.398 1 90.31 205 HIS A N 1
ATOM 1573 C CA . HIS A 1 205 ? 2.816 32.594 -6.051 1 90.31 205 HIS A CA 1
ATOM 1574 C C . HIS A 1 205 ? 3.555 33.156 -4.828 1 90.31 205 HIS A C 1
ATOM 1576 O O . HIS A 1 205 ? 4.484 32.5 -4.328 1 90.31 205 HIS A O 1
ATOM 1582 N N . ALA A 1 206 ? 3.107 34.281 -4.348 1 91.5 206 ALA A N 1
ATOM 1583 C CA . ALA A 1 206 ? 3.789 34.906 -3.213 1 91.5 206 ALA A CA 1
ATOM 1584 C C . ALA A 1 206 ? 3.41 34.219 -1.906 1 91.5 206 ALA A C 1
ATOM 1586 O O . ALA A 1 206 ? 2.246 33.875 -1.695 1 91.5 206 ALA A O 1
ATOM 1587 N N . LEU A 1 207 ? 4.406 34 -1.054 1 93.12 207 LEU A N 1
ATOM 1588 C CA . LEU A 1 207 ? 4.188 33.438 0.276 1 93.12 207 LEU A CA 1
ATOM 1589 C C . LEU A 1 207 ? 3.984 34.562 1.304 1 93.12 207 LEU A C 1
ATOM 1591 O O . LEU A 1 207 ? 4 34.312 2.51 1 93.12 207 LEU A O 1
ATOM 1595 N N . PHE A 1 208 ? 3.822 35.75 0.793 1 91.56 208 PHE A N 1
ATOM 1596 C CA . PHE A 1 208 ? 3.604 36.938 1.611 1 91.56 208 PHE A CA 1
ATOM 1597 C C . PHE A 1 208 ? 2.461 37.781 1.055 1 91.56 208 PHE A C 1
ATOM 1599 O O . PHE A 1 208 ? 2.123 37.688 -0.126 1 91.56 208 PHE A O 1
ATOM 1606 N N . ASP A 1 209 ? 1.954 38.594 1.918 1 84.56 209 ASP A N 1
ATOM 1607 C CA . ASP A 1 209 ? 0.856 39.469 1.529 1 84.56 209 ASP A CA 1
ATOM 1608 C C . ASP A 1 209 ? 1.381 40.812 1.054 1 84.56 209 ASP A C 1
ATOM 1610 O O . ASP A 1 209 ? 2.379 41.312 1.574 1 84.56 209 ASP A O 1
ATOM 1614 N N . LEU A 1 210 ? 0.653 41.25 0.109 1 83.5 210 LEU A N 1
ATOM 1615 C CA . LEU A 1 210 ? 0.985 42.531 -0.487 1 83.5 210 LEU A CA 1
ATOM 1616 C C . LEU A 1 210 ? -0.18 43.5 -0.357 1 83.5 210 LEU A C 1
ATOM 1618 O O . LEU A 1 210 ? -1.342 43.094 -0.36 1 83.5 210 LEU A O 1
ATOM 1622 N N . ASN A 1 211 ? 0.245 44.719 -0.199 1 79.12 211 ASN A N 1
ATOM 1623 C CA . ASN A 1 211 ? -0.788 45.75 -0.303 1 79.12 211 ASN A CA 1
ATOM 1624 C C . ASN A 1 211 ? -0.976 46.219 -1.744 1 79.12 211 ASN A C 1
ATOM 1626 O O . ASN A 1 211 ? -0.443 45.594 -2.672 1 79.12 211 ASN A O 1
ATOM 1630 N N . ALA A 1 212 ? -1.779 47.188 -1.913 1 72.81 212 ALA A N 1
ATOM 1631 C CA . ALA A 1 212 ? -2.117 47.656 -3.254 1 72.81 212 ALA A CA 1
ATOM 1632 C C . ALA A 1 212 ? -0.892 48.219 -3.957 1 72.81 212 ALA A C 1
ATOM 1634 O O . ALA A 1 212 ? -0.825 48.25 -5.188 1 72.81 212 ALA A O 1
ATOM 1635 N N . ASP A 1 213 ? 0.11 48.719 -3.193 1 76.69 213 ASP A N 1
ATOM 1636 C CA . ASP A 1 213 ? 1.349 49.25 -3.75 1 76.69 213 ASP A CA 1
ATOM 1637 C C . ASP A 1 213 ? 2.398 48.156 -3.912 1 76.69 213 ASP A C 1
ATOM 1639 O O . ASP A 1 213 ? 3.572 48.469 -4.148 1 76.69 213 ASP A O 1
ATOM 1643 N N . LEU A 1 214 ? 2.02 46.906 -3.658 1 82.19 214 LEU A N 1
ATOM 1644 C CA . LEU A 1 214 ? 2.867 45.719 -3.775 1 82.19 214 LEU A CA 1
ATOM 1645 C C . LEU A 1 214 ? 3.994 45.781 -2.748 1 82.19 214 LEU A C 1
ATOM 1647 O O . LEU A 1 214 ? 5.133 45.406 -3.057 1 82.19 214 LEU A O 1
ATOM 1651 N N . ASP A 1 215 ? 3.656 46.375 -1.671 1 86.94 215 ASP A N 1
ATOM 1652 C CA . ASP A 1 215 ? 4.574 46.281 -0.539 1 86.94 215 ASP A CA 1
ATOM 1653 C C . ASP A 1 215 ? 4.297 45.062 0.312 1 86.94 215 ASP A C 1
ATOM 1655 O O . ASP A 1 215 ? 3.139 44.688 0.527 1 86.94 215 ASP A O 1
ATOM 1659 N N . PHE A 1 216 ? 5.379 44.5 0.742 1 90.81 216 PHE A N 1
ATOM 1660 C CA . PHE A 1 216 ? 5.297 43.375 1.686 1 90.81 216 PHE A CA 1
ATOM 1661 C C . PHE A 1 216 ? 4.637 43.844 2.986 1 90.81 216 PHE A C 1
ATOM 1663 O O . PHE A 1 216 ? 5.094 44.781 3.625 1 90.81 216 PHE A O 1
ATOM 1670 N N . ILE A 1 217 ? 3.572 43.219 3.373 1 85.19 217 ILE A N 1
ATOM 1671 C CA . ILE A 1 217 ? 2.867 43.562 4.605 1 85.19 217 ILE A CA 1
ATOM 1672 C C . ILE A 1 217 ? 3.189 42.531 5.684 1 85.19 217 ILE A C 1
ATOM 1674 O O . ILE A 1 217 ? 3.674 42.906 6.762 1 85.19 217 ILE A O 1
ATOM 1678 N N . ASN A 1 218 ? 2.865 41.281 5.383 1 86.44 218 ASN A N 1
ATOM 1679 C CA . ASN A 1 218 ? 3.08 40.188 6.312 1 86.44 218 ASN A CA 1
ATOM 1680 C C . ASN A 1 218 ? 3.256 38.875 5.574 1 86.44 218 ASN A C 1
ATOM 1682 O O . ASN A 1 218 ? 3.057 38.781 4.359 1 86.44 218 ASN A O 1
ATOM 1686 N N . VAL A 1 219 ? 3.711 37.906 6.344 1 91.38 219 VAL A N 1
ATOM 1687 C CA . VAL A 1 219 ? 3.732 36.531 5.816 1 91.38 219 VAL A CA 1
ATOM 1688 C C . VAL A 1 219 ? 2.305 36 5.699 1 91.38 219 VAL A C 1
ATOM 1690 O O . VAL A 1 219 ? 1.457 36.281 6.547 1 91.38 219 VAL A O 1
ATOM 1693 N N . GLN A 1 220 ? 2.045 35.281 4.691 1 86.5 220 GLN A N 1
ATOM 1694 C CA . GLN A 1 220 ? 0.707 34.719 4.512 1 86.5 220 GLN A CA 1
ATOM 1695 C C . GLN A 1 220 ? 0.314 33.844 5.691 1 86.5 220 GLN A C 1
ATOM 1697 O O . GLN A 1 220 ? 1.137 33.094 6.203 1 86.5 220 GLN A O 1
ATOM 1702 N N . PRO A 1 221 ? -0.903 33.875 6.059 1 81.31 221 PRO A N 1
ATOM 1703 C CA . PRO A 1 221 ? -1.362 33.094 7.211 1 81.31 221 PRO A CA 1
ATOM 1704 C C . PRO A 1 221 ? -1.2 31.594 7.004 1 81.31 221 PRO A C 1
ATOM 1706 O O . PRO A 1 221 ? -0.917 30.859 7.957 1 81.31 221 PRO A O 1
ATOM 1709 N N . LYS A 1 222 ? -1.41 31.172 5.797 1 83.38 222 LYS A N 1
ATOM 1710 C CA . LYS A 1 222 ? -1.263 29.75 5.555 1 83.38 222 LYS A CA 1
ATOM 1711 C C . LYS A 1 222 ? 0.157 29.281 5.863 1 83.38 222 LYS A C 1
ATOM 1713 O O . LYS A 1 222 ? 0.358 28.156 6.355 1 83.38 222 LYS A O 1
ATOM 1718 N N . LEU A 1 223 ? 1.086 30.125 5.621 1 91.75 223 LEU A N 1
ATOM 1719 C CA . LEU A 1 223 ? 2.479 29.781 5.891 1 91.75 223 LEU A CA 1
ATOM 1720 C C . LEU A 1 223 ? 2.777 29.859 7.387 1 91.75 223 LEU A C 1
ATOM 1722 O O . LEU A 1 223 ? 3.48 29 7.93 1 91.75 223 LEU A O 1
ATOM 1726 N N . THR A 1 224 ? 2.277 30.859 8.07 1 90.94 224 THR A N 1
ATOM 1727 C CA . THR A 1 224 ? 2.508 30.969 9.508 1 90.94 224 THR A CA 1
ATOM 1728 C C . THR A 1 224 ? 1.852 29.812 10.25 1 90.94 224 THR A C 1
ATOM 1730 O O . THR A 1 224 ? 2.42 29.281 11.203 1 90.94 224 THR A O 1
ATOM 1733 N N . THR A 1 225 ? 0.709 29.469 9.758 1 87.12 225 THR A N 1
ATOM 1734 C CA . THR A 1 225 ? 0.02 28.328 10.359 1 87.12 225 THR A CA 1
ATOM 1735 C C . THR A 1 225 ? 0.799 27.031 10.133 1 87.12 225 THR A C 1
ATOM 1737 O O . THR A 1 225 ? 0.882 26.188 11.023 1 87.12 225 THR A O 1
ATOM 1740 N N . LEU A 1 226 ? 1.271 26.938 9.008 1 91.38 226 LEU A N 1
ATOM 1741 C CA . LEU A 1 226 ? 2.072 25.766 8.68 1 91.38 226 LEU A CA 1
ATOM 1742 C C . LEU A 1 226 ? 3.279 25.656 9.602 1 91.38 226 LEU A C 1
ATOM 1744 O O . LEU A 1 226 ? 3.578 24.578 10.109 1 91.38 226 LEU A O 1
ATOM 1748 N N . ALA A 1 227 ? 3.986 26.703 9.82 1 95.56 227 ALA A N 1
ATOM 1749 C CA . ALA A 1 227 ? 5.164 26.719 10.688 1 95.56 227 ALA A CA 1
ATOM 1750 C C . ALA A 1 227 ? 4.801 26.312 12.109 1 95.56 227 ALA A C 1
ATOM 1752 O O . ALA A 1 227 ? 5.516 25.531 12.742 1 95.56 227 ALA A O 1
ATOM 1753 N N . ARG A 1 228 ? 3.719 26.812 12.547 1 91.31 228 ARG A N 1
ATOM 1754 C CA . ARG A 1 228 ? 3.262 26.484 13.891 1 91.31 228 ARG A CA 1
ATOM 1755 C C . ARG A 1 228 ? 2.871 25.016 13.984 1 91.31 228 ARG A C 1
ATOM 1757 O O . ARG A 1 228 ? 3.119 24.359 15 1 91.31 228 ARG A O 1
ATOM 1764 N N . THR A 1 229 ? 2.281 24.578 12.938 1 88.19 229 THR A N 1
ATOM 1765 C CA . THR A 1 229 ? 1.877 23.172 12.914 1 88.19 229 THR A CA 1
ATOM 1766 C C . THR A 1 229 ? 3.098 22.266 12.945 1 88.19 229 THR A C 1
ATOM 1768 O O . THR A 1 229 ? 3.127 21.281 13.695 1 88.19 229 THR A O 1
ATOM 1771 N N . VAL A 1 230 ? 4.035 22.547 12.195 1 92.94 230 VAL A N 1
ATOM 1772 C CA . VAL A 1 230 ? 5.266 21.766 12.164 1 92.94 230 VAL A CA 1
ATOM 1773 C C . VAL A 1 230 ? 5.93 21.781 13.539 1 92.94 230 VAL A C 1
ATOM 1775 O O . VAL A 1 230 ? 6.387 20.75 14.031 1 92.94 230 VAL A O 1
ATOM 1778 N N . LEU A 1 231 ? 5.961 22.938 14.117 1 93.19 231 LEU A N 1
ATOM 1779 C CA . LEU A 1 231 ? 6.547 23.078 15.445 1 93.19 231 LEU A CA 1
ATOM 1780 C C . LEU A 1 231 ? 5.828 22.172 16.453 1 93.19 231 LEU A C 1
ATOM 1782 O O . LEU A 1 231 ? 6.469 21.547 17.297 1 93.19 231 LEU A O 1
ATOM 1786 N N . ALA A 1 232 ? 4.586 22.125 16.359 1 84.31 232 ALA A N 1
ATOM 1787 C CA . ALA A 1 232 ? 3.77 21.359 17.297 1 84.31 232 ALA A CA 1
ATOM 1788 C C . ALA A 1 232 ? 3.902 19.859 17.047 1 84.31 232 ALA A C 1
ATOM 1790 O O . ALA A 1 232 ? 3.916 19.062 18 1 84.31 232 ALA A O 1
ATOM 1791 N N . GLN A 1 233 ? 4.008 19.484 15.812 1 82.06 233 GLN A N 1
ATOM 1792 C CA . GLN A 1 233 ? 3.973 18.062 15.453 1 82.06 233 GLN A CA 1
ATOM 1793 C C . GLN A 1 233 ? 5.363 17.453 15.523 1 82.06 233 GLN A C 1
ATOM 1795 O O . GLN A 1 233 ? 5.504 16.25 15.773 1 82.06 233 GLN A O 1
ATOM 1800 N N . GLY A 1 234 ? 6.359 18.203 15.227 1 88.25 234 GLY A N 1
ATOM 1801 C CA . GLY A 1 234 ? 7.719 17.688 15.227 1 88.25 234 GLY A CA 1
ATOM 1802 C C . GLY A 1 234 ? 8.086 16.969 13.953 1 88.25 234 GLY A C 1
ATOM 1803 O O . GLY A 1 234 ? 9.055 16.203 13.922 1 88.25 234 GLY A O 1
ATOM 1804 N N . GLU A 1 235 ? 7.199 17.125 12.906 1 89.44 235 GLU A N 1
ATOM 1805 C CA . GLU A 1 235 ? 7.434 16.547 11.594 1 89.44 235 GLU A CA 1
ATOM 1806 C C . GLU A 1 235 ? 6.781 17.375 10.492 1 89.44 235 GLU A C 1
ATOM 1808 O O . GLU A 1 235 ? 5.887 18.188 10.766 1 89.44 235 GLU A O 1
ATOM 1813 N N . PRO A 1 236 ? 7.25 17.172 9.312 1 92.31 236 PRO A N 1
ATOM 1814 C CA . PRO A 1 236 ? 6.652 17.953 8.227 1 92.31 236 PRO A CA 1
ATOM 1815 C C . PRO A 1 236 ? 5.203 17.547 7.949 1 92.31 236 PRO A C 1
ATOM 1817 O O . PRO A 1 236 ? 4.824 16.391 8.141 1 92.31 236 PRO A O 1
ATOM 1820 N N . VAL A 1 237 ? 4.535 18.562 7.555 1 87.75 237 VAL A N 1
ATOM 1821 C CA . VAL A 1 237 ? 3.219 18.281 6.992 1 87.75 237 VAL A CA 1
ATOM 1822 C C . VAL A 1 237 ? 3.371 17.656 5.613 1 87.75 237 VAL A C 1
ATOM 1824 O O . VAL A 1 237 ? 4.059 18.188 4.746 1 87.75 237 VAL A O 1
ATOM 1827 N N . ALA A 1 238 ? 2.738 16.531 5.426 1 83.56 238 ALA A N 1
ATOM 1828 C CA . ALA A 1 238 ? 2.955 15.75 4.211 1 83.56 238 ALA A CA 1
ATOM 1829 C C . ALA A 1 238 ? 2.389 16.453 2.988 1 83.56 238 ALA A C 1
ATOM 1831 O O . ALA A 1 238 ? 1.222 16.859 2.98 1 83.56 238 ALA A O 1
ATOM 1832 N N . PRO A 1 239 ? 3.227 16.594 2.041 1 86.19 239 PRO A N 1
ATOM 1833 C CA . PRO A 1 239 ? 2.721 17.141 0.782 1 86.19 239 PRO A CA 1
ATOM 1834 C C . PRO A 1 239 ? 1.85 16.156 0.013 1 86.19 239 PRO A C 1
ATOM 1836 O O . PRO A 1 239 ? 1.854 14.953 0.314 1 86.19 239 PRO A O 1
ATOM 1839 N N . PRO A 1 240 ? 1.14 16.688 -0.965 1 80.69 240 PRO A N 1
ATOM 1840 C CA . PRO A 1 240 ? 0.413 15.766 -1.833 1 80.69 240 PRO A CA 1
ATOM 1841 C C . PRO A 1 240 ? 1.34 14.828 -2.602 1 80.69 240 PRO A C 1
ATOM 1843 O O . PRO A 1 240 ? 2.422 15.234 -3.029 1 80.69 240 PRO A O 1
ATOM 1846 N N . THR A 1 241 ? 0.916 13.602 -2.705 1 83.62 241 THR A N 1
ATOM 1847 C CA . THR A 1 241 ? 1.757 12.633 -3.393 1 83.62 241 THR A CA 1
ATOM 1848 C C . THR A 1 241 ? 1.326 12.477 -4.848 1 83.62 241 THR A C 1
ATOM 1850 O O . THR A 1 241 ? 0.13 12.445 -5.148 1 83.62 241 THR A O 1
ATOM 1853 N N . PRO A 1 242 ? 2.223 12.453 -5.691 1 87.12 242 PRO A N 1
ATOM 1854 C CA . PRO A 1 242 ? 1.915 12.188 -7.098 1 87.12 242 PRO A CA 1
ATOM 1855 C C . PRO A 1 242 ? 1.763 10.703 -7.402 1 87.12 242 PRO A C 1
ATOM 1857 O O . PRO A 1 242 ? 1.444 10.328 -8.531 1 87.12 242 PRO A O 1
ATOM 1860 N N . CYS A 1 243 ? 1.981 9.859 -6.371 1 88.06 243 CYS A N 1
ATOM 1861 C CA . CYS A 1 243 ? 2.02 8.422 -6.578 1 88.06 243 CYS A CA 1
ATOM 1862 C C . CYS A 1 243 ? 0.647 7.797 -6.348 1 88.06 243 CYS A C 1
ATOM 1864 O O . CYS A 1 243 ? -0.162 8.336 -5.59 1 88.06 243 CYS A O 1
ATOM 1866 N N . SER A 1 244 ? 0.359 6.652 -7.016 1 83.88 244 SER A N 1
ATOM 1867 C CA . SER A 1 244 ? -0.884 5.91 -6.82 1 83.88 244 SER A CA 1
ATOM 1868 C C . SER A 1 244 ? -0.749 4.891 -5.695 1 83.88 244 SER A C 1
ATOM 1870 O O . SER A 1 244 ? -1.751 4.379 -5.188 1 83.88 244 SER A O 1
ATOM 1872 N N . GLY A 1 245 ? 0.39 4.621 -5.258 1 86.88 245 GLY A N 1
ATOM 1873 C CA . GLY A 1 245 ? 0.729 3.705 -4.18 1 86.88 245 GLY A CA 1
ATOM 1874 C C . GLY A 1 245 ? 2.021 4.07 -3.471 1 86.88 245 GLY A C 1
ATOM 1875 O O . GLY A 1 245 ? 2.486 5.207 -3.564 1 86.88 245 GLY A O 1
ATOM 1876 N N . PRO A 1 246 ? 2.457 3.086 -2.65 1 89.75 246 PRO A N 1
ATOM 1877 C CA . PRO A 1 246 ? 3.762 3.365 -2.047 1 89.75 246 PRO A CA 1
ATOM 1878 C C . PRO A 1 246 ? 4.848 3.627 -3.086 1 89.75 246 PRO A C 1
ATOM 1880 O O . PRO A 1 246 ? 4.922 2.93 -4.102 1 89.75 246 PRO A O 1
ATOM 1883 N N . CYS A 1 247 ? 5.66 4.645 -2.844 1 93.38 247 CYS A N 1
ATOM 1884 C CA . CYS A 1 247 ? 6.688 4.984 -3.822 1 93.38 247 CYS A CA 1
ATOM 1885 C C . CYS A 1 247 ? 7.816 5.773 -3.176 1 93.38 247 CYS A C 1
ATOM 1887 O O . CYS A 1 247 ? 7.691 6.227 -2.035 1 93.38 247 CYS A O 1
ATOM 1889 N N . THR A 1 248 ? 8.914 5.875 -3.857 1 94.19 248 THR A N 1
ATOM 1890 C CA . THR A 1 248 ? 10.07 6.676 -3.471 1 94.19 248 THR A CA 1
ATOM 1891 C C . THR A 1 248 ? 10.578 7.496 -4.652 1 94.19 248 THR A C 1
ATOM 1893 O O . THR A 1 248 ? 10.648 7 -5.777 1 94.19 248 THR A O 1
ATOM 1896 N N . TYR A 1 249 ? 10.828 8.711 -4.441 1 94.44 249 TYR A N 1
ATOM 1897 C CA . TYR A 1 249 ? 11.391 9.578 -5.477 1 94.44 249 TYR A CA 1
ATOM 1898 C C . TYR A 1 249 ? 12.25 10.672 -4.863 1 94.44 249 TYR A C 1
ATOM 1900 O O . TYR A 1 249 ? 12.125 10.984 -3.676 1 94.44 249 TYR A O 1
ATOM 1908 N N . ASP A 1 250 ? 13.102 11.258 -5.676 1 94.56 250 ASP A N 1
ATOM 1909 C CA . ASP A 1 250 ? 14.008 12.32 -5.238 1 94.56 250 ASP A CA 1
ATOM 1910 C C . ASP A 1 250 ? 13.578 13.672 -5.801 1 94.56 250 ASP A C 1
ATOM 1912 O O . ASP A 1 250 ? 13.141 13.766 -6.945 1 94.56 250 ASP A O 1
ATOM 1916 N N . MET A 1 251 ? 13.688 14.633 -4.969 1 93.69 251 MET A N 1
ATOM 1917 C CA . MET A 1 251 ? 13.375 16 -5.379 1 93.69 251 MET A CA 1
ATOM 1918 C C . MET A 1 251 ? 14.438 16.969 -4.891 1 93.69 251 MET A C 1
ATOM 1920 O O . MET A 1 251 ? 15.07 16.75 -3.859 1 93.69 251 MET A O 1
ATOM 1924 N N . GLN A 1 252 ? 14.617 18.016 -5.699 1 94.56 252 GLN A N 1
ATOM 1925 C CA . GLN A 1 252 ? 15.555 19.078 -5.352 1 94.56 252 GLN A CA 1
ATOM 1926 C C . GLN A 1 252 ? 14.906 20.453 -5.453 1 94.56 252 GLN A C 1
ATOM 1928 O O . GLN A 1 252 ? 14.211 20.75 -6.43 1 94.56 252 GLN A O 1
ATOM 1933 N N . PHE A 1 253 ? 15.031 21.281 -4.461 1 95.06 253 PHE A N 1
ATOM 1934 C CA . PHE A 1 253 ? 14.539 22.641 -4.5 1 95.06 253 PHE A CA 1
ATOM 1935 C C . PHE A 1 253 ? 15.312 23.531 -3.527 1 95.06 253 PHE A C 1
ATOM 1937 O O . PHE A 1 253 ? 15.992 23.016 -2.633 1 95.06 253 PHE A O 1
ATOM 1944 N N . ASP A 1 254 ? 15.172 24.781 -3.658 1 96.38 254 ASP A N 1
ATOM 1945 C CA . ASP A 1 254 ? 15.891 25.734 -2.824 1 96.38 254 ASP A CA 1
ATOM 1946 C C . ASP A 1 254 ? 15.008 26.234 -1.682 1 96.38 254 ASP A C 1
ATOM 1948 O O . ASP A 1 254 ? 13.781 26.312 -1.818 1 96.38 254 ASP A O 1
ATOM 1952 N N . GLY A 1 255 ? 15.617 26.547 -0.573 1 97.56 255 GLY A N 1
ATOM 1953 C CA . GLY A 1 255 ? 14.953 27.094 0.596 1 97.56 255 GLY A CA 1
ATOM 1954 C C . GLY A 1 255 ? 15.93 27.625 1.634 1 97.56 255 GLY A C 1
ATOM 1955 O O . GLY A 1 255 ? 17.141 27.453 1.501 1 97.56 255 GLY A O 1
ATOM 1956 N N . PRO A 1 256 ? 15.414 28.359 2.557 1 98.25 256 PRO A N 1
ATOM 1957 C CA . PRO A 1 256 ? 16.281 28.891 3.609 1 98.25 256 PRO A CA 1
ATOM 1958 C C . PRO A 1 256 ? 16.766 27.812 4.578 1 98.25 256 PRO A C 1
ATOM 1960 O O . PRO A 1 256 ? 16.078 26.812 4.801 1 98.25 256 PRO A O 1
ATOM 1963 N N . SER A 1 257 ? 17.938 28 5.121 1 98.19 257 SER A N 1
ATOM 1964 C CA . SER A 1 257 ? 18.547 27.125 6.125 1 98.19 257 SER A CA 1
ATOM 1965 C C . SER A 1 257 ? 19.172 27.938 7.254 1 98.19 257 SER A C 1
ATOM 1967 O O . SER A 1 257 ? 19.828 28.953 7.008 1 98.19 257 SER A O 1
ATOM 1969 N N . PHE A 1 258 ? 18.969 27.484 8.469 1 97.75 258 PHE A N 1
ATOM 1970 C CA . PHE A 1 258 ? 19.531 28.172 9.625 1 97.75 258 PHE A CA 1
ATOM 1971 C C . PHE A 1 258 ? 20.984 27.797 9.828 1 97.75 258 PHE A C 1
ATOM 1973 O O . PHE A 1 258 ? 21.359 26.625 9.703 1 97.75 258 PHE A O 1
ATOM 1980 N N . GLU A 1 259 ? 21.75 28.703 10.039 1 96.62 259 GLU A N 1
ATOM 1981 C CA . GLU A 1 259 ? 23.078 28.547 10.625 1 96.62 259 GLU A CA 1
ATOM 1982 C C . GLU A 1 259 ? 23.125 29.141 12.031 1 96.62 259 GLU A C 1
ATOM 1984 O O . GLU A 1 259 ? 23.125 30.359 12.203 1 96.62 259 GLU A O 1
ATOM 1989 N N . CYS A 1 260 ? 23.125 28.219 13.016 1 96.81 260 CYS A N 1
ATOM 1990 C CA . CYS A 1 260 ? 23.031 28.656 14.406 1 96.81 260 CYS A CA 1
ATOM 1991 C C . CYS A 1 260 ? 24.359 28.422 15.133 1 96.81 260 CYS A C 1
ATOM 1993 O O . CYS A 1 260 ? 25.047 27.438 14.875 1 96.81 260 CYS A O 1
ATOM 1995 N N . LYS A 1 261 ? 24.688 29.344 16.016 1 95.5 261 LYS A N 1
ATOM 1996 C CA . LYS A 1 261 ? 25.906 29.234 16.828 1 95.5 261 LYS A CA 1
ATOM 1997 C C . LYS A 1 261 ? 25.641 29.656 18.266 1 95.5 261 LYS A C 1
ATOM 1999 O O . LYS A 1 261 ? 24.953 30.641 18.516 1 95.5 261 LYS A O 1
ATOM 2004 N N . GLN A 1 262 ? 26.125 28.828 19.094 1 94.12 262 GLN A N 1
ATOM 2005 C CA . GLN A 1 262 ? 26.031 29.219 20.5 1 94.12 262 GLN A CA 1
ATOM 2006 C C . GLN A 1 262 ? 26.969 30.375 20.828 1 94.12 262 GLN A C 1
ATOM 2008 O O . GLN A 1 262 ? 28.109 30.406 20.344 1 94.12 262 GLN A O 1
ATOM 2013 N N . VAL A 1 263 ? 26.469 31.281 21.516 1 94.62 263 VAL A N 1
ATOM 2014 C CA . VAL A 1 263 ? 27.266 32.438 21.891 1 94.62 263 VAL A CA 1
ATOM 2015 C C . VAL A 1 263 ? 27.359 32.531 23.406 1 94.62 263 VAL A C 1
ATOM 2017 O O . VAL A 1 263 ? 26.797 31.703 24.125 1 94.62 263 VAL A O 1
ATOM 2020 N N . ASN A 1 264 ? 28.156 33.531 23.859 1 91.75 264 ASN A N 1
ATOM 2021 C CA . ASN A 1 264 ? 28.297 33.719 25.297 1 91.75 264 ASN A CA 1
ATOM 2022 C C . ASN A 1 264 ? 26.969 34.062 25.953 1 91.75 264 ASN A C 1
ATOM 2024 O O . ASN A 1 264 ? 26.406 35.125 25.719 1 91.75 264 ASN A O 1
ATOM 2028 N N . ALA A 1 265 ? 26.531 33.219 26.781 1 90.38 265 ALA A N 1
ATOM 2029 C CA . ALA A 1 265 ? 25.188 33.312 27.344 1 90.38 265 ALA A CA 1
ATOM 2030 C C . ALA A 1 265 ? 25.094 34.531 28.281 1 90.38 265 ALA A C 1
ATOM 2032 O O . ALA A 1 265 ? 24.078 35.219 28.281 1 90.38 265 ALA A O 1
ATOM 2033 N N . THR A 1 266 ? 26.047 34.781 29.062 1 85.25 266 THR A N 1
ATOM 2034 C CA . THR A 1 266 ? 25.984 35.844 30.062 1 85.25 266 THR A CA 1
ATOM 2035 C C . THR A 1 266 ? 25.953 37.219 29.391 1 85.25 266 THR A C 1
ATOM 2037 O O . THR A 1 266 ? 25.266 38.125 29.859 1 85.25 266 THR A O 1
ATOM 2040 N N . LYS A 1 267 ? 26.547 37.25 28.297 1 89.56 267 LYS A N 1
ATOM 2041 C CA . LYS A 1 267 ? 26.656 38.562 27.625 1 89.56 267 LYS A CA 1
ATOM 2042 C C . LYS A 1 267 ? 25.453 38.812 26.734 1 89.56 267 LYS A C 1
ATOM 2044 O O . LYS A 1 267 ? 25 39.969 26.609 1 89.56 267 LYS A O 1
ATOM 2049 N N . TYR A 1 268 ? 24.859 37.812 26.219 1 92.12 268 TYR A N 1
ATOM 2050 C CA . TYR A 1 268 ? 23.906 38.031 25.141 1 92.12 268 TYR A CA 1
ATOM 2051 C C . TYR A 1 268 ? 22.531 37.469 25.5 1 92.12 268 TYR A C 1
ATOM 2053 O O . TYR A 1 268 ? 21.641 37.438 24.656 1 92.12 268 TYR A O 1
ATOM 2061 N N . THR A 1 269 ? 22.312 37.125 26.656 1 93.75 269 THR A N 1
ATOM 2062 C CA . THR A 1 269 ? 21.016 36.594 27.078 1 93.75 269 THR A CA 1
ATOM 2063 C C . THR A 1 269 ? 19.906 37.594 26.844 1 93.75 269 THR A C 1
ATOM 2065 O O . THR A 1 269 ? 20.125 38.812 26.922 1 93.75 269 THR A O 1
ATOM 2068 N N . LEU A 1 270 ? 18.719 37.062 26.609 1 95.69 270 LEU A N 1
ATOM 2069 C CA . LEU A 1 270 ? 17.547 37.875 26.312 1 95.69 270 LEU A CA 1
ATOM 2070 C C . LEU A 1 270 ? 16.766 38.188 27.578 1 95.69 270 LEU A C 1
ATOM 2072 O O . LEU A 1 270 ? 15.82 39 27.547 1 95.69 270 LEU A O 1
ATOM 2076 N N . PHE A 1 271 ? 17.078 37.562 28.703 1 91.62 271 PHE A N 1
ATOM 2077 C CA . PHE A 1 271 ? 16.375 37.781 29.953 1 91.62 271 PHE A CA 1
ATOM 2078 C C . PHE A 1 271 ? 17.312 37.688 31.156 1 91.62 271 PHE A C 1
ATOM 2080 O O . PHE A 1 271 ? 18.406 37.125 31.031 1 91.62 271 PHE A O 1
ATOM 2087 N N . LYS A 1 272 ? 16.828 38.25 32.25 1 86.81 272 LYS A N 1
ATOM 2088 C CA . LYS A 1 272 ? 17.625 38.156 33.469 1 86.81 272 LYS A CA 1
ATOM 2089 C C . LYS A 1 272 ? 17.625 36.75 34.031 1 86.81 272 LYS A C 1
ATOM 2091 O O . LYS A 1 272 ? 16.578 36.125 34.188 1 86.81 272 LYS A O 1
ATOM 2096 N N . PRO A 1 273 ? 18.828 36.281 34.281 1 82.5 273 PRO A N 1
ATOM 2097 C CA . PRO A 1 273 ? 18.906 34.938 34.844 1 82.5 273 PRO A CA 1
ATOM 2098 C C . PRO A 1 273 ? 18.219 34.812 36.219 1 82.5 273 PRO A C 1
ATOM 2100 O O . PRO A 1 273 ? 18.078 35.812 36.906 1 82.5 273 PRO A O 1
ATOM 2103 N N . CYS A 1 274 ? 17.812 33.656 36.562 1 78.06 274 CYS A N 1
ATOM 2104 C CA . CYS A 1 274 ? 17.25 33.281 37.844 1 78.06 274 CYS A CA 1
ATOM 2105 C C . CYS A 1 274 ? 15.883 33.938 38.062 1 78.06 274 CYS A C 1
ATOM 2107 O O . CYS A 1 274 ? 15.578 34.469 39.125 1 78.06 274 CYS A O 1
ATOM 2109 N N . THR A 1 275 ? 15.25 34.156 36.969 1 82.56 275 THR A N 1
ATOM 2110 C CA . THR A 1 275 ? 13.844 34.562 36.969 1 82.56 275 THR A CA 1
ATOM 2111 C C . THR A 1 275 ? 12.945 33.406 36.562 1 82.56 275 THR A C 1
ATOM 2113 O O . THR A 1 275 ? 13.414 32.281 36.406 1 82.56 275 THR A O 1
ATOM 2116 N N . ASP A 1 276 ? 11.664 33.719 36.438 1 80.5 276 ASP A N 1
ATOM 2117 C CA . ASP A 1 276 ? 10.695 32.688 36.094 1 80.5 276 ASP A CA 1
ATOM 2118 C C . ASP A 1 276 ? 10.695 32.406 34.594 1 80.5 276 ASP A C 1
ATOM 2120 O O . ASP A 1 276 ? 9.977 31.516 34.125 1 80.5 276 ASP A O 1
ATOM 2124 N N . VAL A 1 277 ? 11.625 33.062 33.812 1 87.44 277 VAL A N 1
ATOM 2125 C CA . VAL A 1 277 ? 11.672 32.844 32.375 1 87.44 277 VAL A CA 1
ATOM 2126 C C . VAL A 1 277 ? 12.516 31.625 32.062 1 87.44 277 VAL A C 1
ATOM 2128 O O . VAL A 1 277 ? 13.68 31.547 32.469 1 87.44 277 VAL A O 1
ATOM 2131 N N . VAL A 1 278 ? 11.992 30.734 31.359 1 87.38 278 VAL A N 1
ATOM 2132 C CA . VAL A 1 278 ? 12.672 29.484 31.031 1 87.38 278 VAL A CA 1
ATOM 2133 C C . VAL A 1 278 ? 13.195 29.547 29.594 1 87.38 278 VAL A C 1
ATOM 2135 O O . VAL A 1 278 ? 14.125 28.828 29.234 1 87.38 278 VAL A O 1
ATOM 2138 N N . PHE A 1 279 ? 12.508 30.297 28.766 1 92.5 279 PHE A N 1
ATOM 2139 C CA . PHE A 1 279 ? 12.836 30.422 27.344 1 92.5 279 PHE A CA 1
ATOM 2140 C C . PHE A 1 279 ? 12.43 31.781 26.812 1 92.5 279 PHE A C 1
ATOM 2142 O O . PHE A 1 279 ? 11.383 32.312 27.188 1 92.5 279 PHE A O 1
ATOM 2149 N N . LYS A 1 280 ? 13.266 32.312 25.984 1 96.19 280 LYS A N 1
ATOM 2150 C CA . LYS A 1 280 ? 12.914 33.531 25.266 1 96.19 280 LYS A CA 1
ATOM 2151 C C . LYS A 1 280 ? 13.594 33.562 23.906 1 96.19 280 LYS A C 1
ATOM 2153 O O . LYS A 1 280 ? 14.75 33.188 23.766 1 96.19 280 LYS A O 1
ATOM 2158 N N . ALA A 1 281 ? 12.891 33.938 22.906 1 97.69 281 ALA A N 1
ATOM 2159 C CA . ALA A 1 281 ? 13.422 34.156 21.562 1 97.69 281 ALA A CA 1
ATOM 2160 C C . ALA A 1 281 ? 12.992 35.531 21.031 1 97.69 281 ALA A C 1
ATOM 2162 O O . ALA A 1 281 ? 11.891 36 21.312 1 97.69 281 ALA A O 1
ATOM 2163 N N . LYS A 1 282 ? 13.875 36.094 20.297 1 97.5 282 LYS A N 1
ATOM 2164 C CA . LYS A 1 282 ? 13.609 37.406 19.734 1 97.5 282 LYS A CA 1
ATOM 2165 C C . LYS A 1 282 ? 14.258 37.562 18.359 1 97.5 282 LYS A C 1
ATOM 2167 O O . LYS A 1 282 ? 15.422 37.188 18.172 1 97.5 282 LYS A O 1
ATOM 2172 N N . SER A 1 283 ? 13.453 38.031 17.453 1 96.75 283 SER A N 1
ATOM 2173 C CA . SER A 1 283 ? 14.023 38.406 16.172 1 96.75 283 SER A CA 1
ATOM 2174 C C . SER A 1 283 ? 14.844 39.688 16.281 1 96.75 283 SER A C 1
ATOM 2176 O O . SER A 1 283 ? 14.398 40.656 16.906 1 96.75 283 SER A O 1
ATOM 2178 N N . GLN A 1 284 ? 16 39.75 15.68 1 95 284 GLN A N 1
ATOM 2179 C CA . GLN A 1 284 ? 16.828 40.938 15.68 1 95 284 GLN A CA 1
ATOM 2180 C C . GLN A 1 284 ? 16.672 41.75 14.383 1 95 284 GLN A C 1
ATOM 2182 O O . GLN A 1 284 ? 17.297 42.781 14.203 1 95 284 GLN A O 1
ATOM 2187 N N . SER A 1 285 ? 15.828 41.188 13.594 1 94.94 285 SER A N 1
ATOM 2188 C CA . SER A 1 285 ? 15.602 41.875 12.328 1 94.94 285 SER A CA 1
ATOM 2189 C C . SER A 1 285 ? 14.906 43.219 12.555 1 94.94 285 SER A C 1
ATOM 2191 O O . SER A 1 285 ? 14.031 43.312 13.414 1 94.94 285 SER A O 1
ATOM 2193 N N . VAL A 1 286 ? 15.336 44.219 11.688 1 94.19 286 VAL A N 1
ATOM 2194 C CA . VAL A 1 286 ? 14.797 45.562 11.812 1 94.19 286 VAL A CA 1
ATOM 2195 C C . VAL A 1 286 ? 14.258 46.031 10.469 1 94.19 286 VAL A C 1
ATOM 2197 O O . VAL A 1 286 ? 14.914 45.875 9.438 1 94.19 286 VAL A O 1
ATOM 2200 N N . ARG A 1 287 ? 13.086 46.469 10.555 1 92.62 287 ARG A N 1
ATOM 2201 C CA . ARG A 1 287 ? 12.531 47.094 9.359 1 92.62 287 ARG A CA 1
ATOM 2202 C C . ARG A 1 287 ? 13.062 48.531 9.195 1 92.62 287 ARG A C 1
ATOM 2204 O O . ARG A 1 287 ? 12.891 49.375 10.086 1 92.62 287 ARG A O 1
ATOM 2211 N N . ASP A 1 288 ? 13.742 48.812 8.156 1 92.81 288 ASP A N 1
ATOM 2212 C CA . ASP A 1 288 ? 14.266 50.125 7.77 1 92.81 288 ASP A CA 1
ATOM 2213 C C . ASP A 1 288 ? 13.586 50.625 6.5 1 92.81 288 ASP A C 1
ATOM 2215 O O . ASP A 1 288 ? 14.086 50.406 5.395 1 92.81 288 ASP A O 1
ATOM 2219 N N . GLY A 1 289 ? 12.414 51.312 6.746 1 90.69 289 GLY A N 1
ATOM 2220 C CA . GLY A 1 289 ? 11.633 51.719 5.586 1 90.69 289 GLY A CA 1
ATOM 2221 C C . GLY A 1 289 ? 11.055 50.531 4.828 1 90.69 289 GLY A C 1
ATOM 2222 O O . GLY A 1 289 ? 10.234 49.781 5.363 1 90.69 289 GLY A O 1
ATOM 2223 N N . LEU A 1 290 ? 11.594 50.375 3.611 1 92.19 290 LEU A N 1
ATOM 2224 C CA . LEU A 1 290 ? 11.094 49.312 2.744 1 92.19 290 LEU A CA 1
ATOM 2225 C C . LEU A 1 290 ? 12.109 48.188 2.613 1 92.19 290 LEU A C 1
ATOM 2227 O O . LEU A 1 290 ? 12.125 47.469 1.608 1 92.19 290 LEU A O 1
ATOM 2231 N N . LEU A 1 291 ? 13.008 48.125 3.678 1 95.38 291 LEU A N 1
ATOM 2232 C CA . LEU A 1 291 ? 14.023 47.094 3.736 1 95.38 291 LEU A CA 1
ATOM 2233 C C . LEU A 1 291 ? 14.008 46.406 5.098 1 95.38 291 LEU A C 1
ATOM 2235 O O . LEU A 1 291 ? 13.656 47 6.105 1 95.38 291 LEU A O 1
ATOM 2239 N N . ILE A 1 292 ? 14.312 45.125 5.07 1 96.94 292 ILE A N 1
ATOM 2240 C CA . ILE A 1 292 ? 14.562 44.406 6.316 1 96.94 292 ILE A CA 1
ATOM 2241 C C . ILE A 1 292 ? 16.062 44.156 6.473 1 96.94 292 ILE A C 1
ATOM 2243 O O . ILE A 1 292 ? 16.703 43.625 5.578 1 96.94 292 ILE A O 1
ATOM 2247 N N . ARG A 1 293 ? 16.547 44.562 7.637 1 96.44 293 ARG A N 1
ATOM 2248 C CA . ARG A 1 293 ? 17.969 44.438 7.902 1 96.44 293 ARG A CA 1
ATOM 2249 C C . ARG A 1 293 ? 18.219 43.5 9.078 1 96.44 293 ARG A C 1
ATOM 2251 O O . ARG A 1 293 ? 17.281 43.094 9.773 1 96.44 293 ARG A O 1
ATOM 2258 N N . ASN A 1 294 ? 19.438 42.969 9.18 1 96.38 294 ASN A N 1
ATOM 2259 C CA . ASN A 1 294 ? 19.922 42.156 10.281 1 96.38 294 ASN A CA 1
ATOM 2260 C C . ASN A 1 294 ? 19.359 40.75 10.219 1 96.38 294 ASN A C 1
ATOM 2262 O O . ASN A 1 294 ? 18.328 40.469 10.836 1 96.38 294 ASN A O 1
ATOM 2266 N N . ASN A 1 295 ? 20.062 39.906 9.664 1 96.25 295 ASN A N 1
ATOM 2267 C CA . ASN A 1 295 ? 19.719 38.5 9.508 1 96.25 295 ASN A CA 1
ATOM 2268 C C . ASN A 1 295 ? 20.078 37.688 10.75 1 96.25 295 ASN A C 1
ATOM 2270 O O . ASN A 1 295 ? 21 36.875 10.727 1 96.25 295 ASN A O 1
ATOM 2274 N N . SER A 1 296 ? 19.328 37.969 11.891 1 96 296 SER A N 1
ATOM 2275 C CA . SER A 1 296 ? 19.672 37.25 13.117 1 96 296 SER A CA 1
ATOM 2276 C C . SER A 1 296 ? 18.438 37.031 13.992 1 96 296 SER A C 1
ATOM 2278 O O . SER A 1 296 ? 17.562 37.906 14.078 1 96 296 SER A O 1
ATOM 2280 N N . VAL A 1 297 ? 18.344 35.906 14.531 1 97.69 297 VAL A N 1
ATOM 2281 C CA . VAL A 1 297 ? 17.391 35.594 15.578 1 97.69 297 VAL A CA 1
ATOM 2282 C C . VAL A 1 297 ? 18.141 35 16.781 1 97.69 297 VAL A C 1
ATOM 2284 O O . VAL A 1 297 ? 19.031 34.188 16.625 1 97.69 297 VAL A O 1
ATOM 2287 N N . ARG A 1 298 ? 17.828 35.438 17.953 1 97.62 298 ARG A N 1
ATOM 2288 C CA . ARG A 1 298 ? 18.5 35 19.172 1 97.62 298 ARG A CA 1
ATOM 2289 C C . ARG A 1 298 ? 17.547 34.219 20.078 1 97.62 298 ARG A C 1
ATOM 2291 O O . ARG A 1 298 ? 16.391 34.594 20.234 1 97.62 298 ARG A O 1
ATOM 2298 N N . LEU A 1 299 ? 18.016 33.125 20.562 1 97.5 299 LEU A N 1
ATOM 2299 C CA . LEU A 1 299 ? 17.297 32.281 21.5 1 97.5 299 LEU A CA 1
ATOM 2300 C C . LEU A 1 299 ? 18.078 32.125 22.812 1 97.5 299 LEU A C 1
ATOM 2302 O O . LEU A 1 299 ? 19.297 31.922 22.781 1 97.5 299 LEU A O 1
ATOM 2306 N N . SER A 1 300 ? 17.438 32.281 23.969 1 96.12 300 SER A N 1
ATOM 2307 C CA . SER A 1 300 ? 18.016 32.062 25.281 1 96.12 300 SER A CA 1
ATOM 2308 C C . SER A 1 300 ? 17.141 31.109 26.109 1 96.12 300 SER A C 1
ATOM 2310 O O . SER A 1 300 ? 15.914 31.203 26.062 1 96.12 300 SER A O 1
ATOM 2312 N N . TRP A 1 301 ? 17.781 30.219 26.844 1 93.19 301 TRP A N 1
ATOM 2313 C CA . TRP A 1 301 ? 17.016 29.297 27.656 1 93.19 301 TRP A CA 1
ATOM 2314 C C . TRP A 1 301 ? 17.859 28.719 28.797 1 93.19 301 TRP A C 1
ATOM 2316 O O . TRP A 1 301 ? 19.094 28.891 28.797 1 93.19 301 TRP A O 1
ATOM 2326 N N . HIS A 1 302 ? 17.125 28.109 29.719 1 88.88 302 HIS A N 1
ATOM 2327 C CA . HIS A 1 302 ? 17.781 27.297 30.75 1 88.88 302 HIS A CA 1
ATOM 2328 C C . HIS A 1 302 ? 17.688 25.812 30.422 1 88.88 302 HIS A C 1
ATOM 2330 O O . HIS A 1 302 ? 16.641 25.328 30.016 1 88.88 302 HIS A O 1
ATOM 2336 N N . THR A 1 303 ? 18.75 25.047 30.578 1 85.75 303 THR A N 1
ATOM 2337 C CA . THR A 1 303 ? 18.766 23.625 30.266 1 85.75 303 THR A CA 1
ATOM 2338 C C . THR A 1 303 ? 18.094 22.828 31.375 1 85.75 303 THR A C 1
ATOM 2340 O O . THR A 1 303 ? 17.656 21.688 31.156 1 85.75 303 THR A O 1
ATOM 2343 N N . GLU A 1 304 ? 18.141 23.312 32.531 1 78.62 304 GLU A N 1
ATOM 2344 C CA . GLU A 1 304 ? 17.516 22.688 33.688 1 78.62 304 GLU A CA 1
ATOM 2345 C C . GLU A 1 304 ? 16.625 23.656 34.438 1 78.62 304 GLU A C 1
ATOM 2347 O O . GLU A 1 304 ? 16.609 24.859 34.125 1 78.62 304 GLU A O 1
ATOM 2352 N N . ARG A 1 305 ? 15.883 22.984 35.344 1 73.12 305 ARG A N 1
ATOM 2353 C CA . ARG A 1 305 ? 15.016 23.828 36.188 1 73.12 305 ARG A CA 1
ATOM 2354 C C . ARG A 1 305 ? 15.82 24.859 36.969 1 73.12 305 ARG A C 1
ATOM 2356 O O . ARG A 1 305 ? 16.844 24.516 37.562 1 73.12 305 ARG A O 1
ATOM 2363 N N . ASN A 1 306 ? 15.508 26.109 36.594 1 68.19 306 ASN A N 1
ATOM 2364 C CA . ASN A 1 306 ? 16.188 27.203 37.312 1 68.19 306 ASN A CA 1
ATOM 2365 C C . ASN A 1 306 ? 15.195 28.234 37.844 1 68.19 306 ASN A C 1
ATOM 2367 O O . ASN A 1 306 ? 14.461 28.859 37.062 1 68.19 306 ASN A O 1
ATOM 2371 N N . ASP A 1 307 ? 14.852 28.109 39.094 1 61.31 307 ASP A N 1
ATOM 2372 C CA . ASP A 1 307 ? 13.969 29.094 39.719 1 61.31 307 ASP A CA 1
ATOM 2373 C C . ASP A 1 307 ? 14.727 29.969 40.719 1 61.31 307 ASP A C 1
ATOM 2375 O O . ASP A 1 307 ? 15.938 29.828 40.875 1 61.31 307 ASP A O 1
ATOM 2379 N N . GLU A 1 308 ? 14.039 31 41.125 1 59.31 308 GLU A N 1
ATOM 2380 C CA . GLU A 1 308 ? 14.633 31.984 42 1 59.31 308 GLU A CA 1
ATOM 2381 C C . GLU A 1 308 ? 15.336 31.312 43.188 1 59.31 308 GLU A C 1
ATOM 2383 O O . GLU A 1 308 ? 16.375 31.797 43.656 1 59.31 308 GLU A O 1
ATOM 2388 N N . GLU A 1 309 ? 14.797 30.156 43.531 1 59.88 309 GLU A N 1
ATOM 2389 C CA . GLU A 1 309 ? 15.367 29.516 44.688 1 59.88 309 GLU A CA 1
ATOM 2390 C C . GLU A 1 309 ? 16.641 28.75 44.375 1 59.88 309 GLU A C 1
ATOM 2392 O O . GLU A 1 309 ? 17.5 28.562 45.219 1 59.88 309 GLU A O 1
ATOM 2397 N N . ALA A 1 310 ? 16.797 28.297 43.125 1 65.12 310 ALA A N 1
ATOM 2398 C CA . ALA A 1 310 ? 17.969 27.547 42.688 1 65.12 310 ALA A CA 1
ATOM 2399 C C . ALA A 1 310 ? 18.562 28.125 41.438 1 65.12 310 ALA A C 1
ATOM 2401 O O . ALA A 1 310 ? 18.531 27.5 40.375 1 65.12 310 ALA A O 1
ATOM 2402 N N . CYS A 1 311 ? 19.078 29.344 41.688 1 72.69 311 CYS A N 1
ATOM 2403 C CA . CYS A 1 311 ? 19.609 30.047 40.531 1 72.69 311 CYS A CA 1
ATOM 2404 C C . CYS A 1 311 ? 20.953 29.469 40.094 1 72.69 311 CYS A C 1
ATOM 2406 O O . CYS A 1 311 ? 21.922 29.5 40.844 1 72.69 311 CYS A O 1
ATOM 2408 N N . ARG A 1 312 ? 21.047 28.688 39.062 1 82.25 312 ARG A N 1
ATOM 2409 C CA . ARG A 1 312 ? 22.266 28.156 38.469 1 82.25 312 ARG A CA 1
ATOM 2410 C C . ARG A 1 312 ? 22.516 28.781 37.125 1 82.25 312 ARG A C 1
ATOM 2412 O O . ARG A 1 312 ? 22.031 28.281 36.094 1 82.25 312 ARG A O 1
ATOM 2419 N N . ASN A 1 313 ? 23.375 29.797 37 1 80 313 ASN A N 1
ATOM 2420 C CA . ASN A 1 313 ? 23.688 30.5 35.781 1 80 313 ASN A CA 1
ATOM 2421 C C . ASN A 1 313 ? 24.375 29.578 34.75 1 80 313 ASN A C 1
ATOM 2423 O O . ASN A 1 313 ? 24.375 29.859 33.562 1 80 313 ASN A O 1
ATOM 2427 N N . SER A 1 314 ? 24.875 28.484 35.281 1 83.56 314 SER A N 1
ATOM 2428 C CA . SER A 1 314 ? 25.609 27.562 34.406 1 83.56 314 SER A CA 1
ATOM 2429 C C . SER A 1 314 ? 24.656 26.859 33.438 1 83.56 314 SER A C 1
ATOM 2431 O O . SER A 1 314 ? 25.094 26.297 32.438 1 83.56 314 SER A O 1
ATOM 2433 N N . THR A 1 315 ? 23.406 27 33.688 1 87.62 315 THR A N 1
ATOM 2434 C CA . THR A 1 315 ? 22.438 26.312 32.844 1 87.62 315 THR A CA 1
ATOM 2435 C C . THR A 1 315 ? 21.969 27.203 31.719 1 87.62 315 THR A C 1
ATOM 2437 O O . THR A 1 315 ? 21.25 26.75 30.828 1 87.62 315 THR A O 1
ATOM 2440 N N . LEU A 1 316 ? 22.391 28.484 31.781 1 91.56 316 LEU A N 1
ATOM 2441 C CA . LEU A 1 316 ? 21.938 29.469 30.797 1 91.56 316 LEU A CA 1
ATOM 2442 C C . LEU A 1 316 ? 22.672 29.266 29.469 1 91.56 316 LEU A C 1
ATOM 2444 O O . LEU A 1 316 ? 23.891 29.078 29.453 1 91.56 316 LEU A O 1
ATOM 2448 N N . ARG A 1 317 ? 21.891 29.203 28.375 1 93.69 317 ARG A N 1
ATOM 2449 C CA . ARG A 1 317 ? 22.438 29.109 27.031 1 93.69 317 ARG A CA 1
ATOM 2450 C C . ARG A 1 317 ? 21.828 30.172 26.109 1 93.69 317 ARG A C 1
ATOM 2452 O O . ARG A 1 317 ? 20.688 30.594 26.312 1 93.69 317 ARG A O 1
ATOM 2459 N N . THR A 1 318 ? 22.578 30.625 25.219 1 96.19 318 THR A N 1
ATOM 2460 C CA . THR A 1 318 ? 22.109 31.578 24.203 1 96.19 318 THR A CA 1
ATOM 2461 C C . THR A 1 318 ? 22.641 31.188 22.828 1 96.19 318 THR A C 1
ATOM 2463 O O . THR A 1 318 ? 23.781 30.734 22.703 1 96.19 318 THR A O 1
ATOM 2466 N N . MET A 1 319 ? 21.781 31.266 21.844 1 96.94 319 MET A N 1
ATOM 2467 C CA . MET A 1 319 ? 22.125 30.906 20.469 1 96.94 319 MET A CA 1
ATOM 2468 C C . MET A 1 319 ? 21.688 31.984 19.5 1 96.94 319 MET A C 1
ATOM 2470 O O . MET A 1 319 ? 20.594 32.562 19.656 1 96.94 319 MET A O 1
ATOM 2474 N N . ASP A 1 320 ? 22.547 32.312 18.594 1 97.5 320 ASP A N 1
ATOM 2475 C CA . ASP A 1 320 ? 22.203 33.188 17.484 1 97.5 320 ASP A CA 1
ATOM 2476 C C . ASP A 1 320 ? 22.094 32.406 16.172 1 97.5 320 ASP A C 1
ATOM 2478 O O . ASP A 1 320 ? 22.953 31.594 15.844 1 97.5 320 ASP A O 1
ATOM 2482 N N . CYS A 1 321 ? 21.047 32.656 15.453 1 97.69 321 CYS A N 1
ATOM 2483 C CA . CYS A 1 321 ? 20.812 31.953 14.203 1 97.69 321 CYS A CA 1
ATOM 2484 C C . CYS A 1 321 ? 20.641 32.938 13.047 1 97.69 321 CYS A C 1
ATOM 2486 O O . CYS A 1 321 ? 19.953 33.938 13.188 1 97.69 321 CYS A O 1
ATOM 2488 N N . SER A 1 322 ? 21.266 32.719 11.984 1 97.5 322 SER A N 1
ATOM 2489 C CA . SER A 1 322 ? 21.078 33.438 10.719 1 97.5 322 SER A CA 1
ATOM 2490 C C . SER A 1 322 ? 20.609 32.469 9.625 1 97.5 322 SER A C 1
ATOM 2492 O O . SER A 1 322 ? 20.656 31.25 9.805 1 97.5 322 SER A O 1
ATOM 2494 N N . VAL A 1 323 ? 20.094 33.062 8.562 1 97.88 323 VAL A N 1
ATOM 2495 C CA . VAL A 1 323 ? 19.547 32.156 7.531 1 97.88 323 VAL A CA 1
ATOM 2496 C C . VAL A 1 323 ? 20.359 32.344 6.242 1 97.88 323 VAL A C 1
ATOM 2498 O O . VAL A 1 323 ? 20.766 33.438 5.902 1 97.88 323 VAL A O 1
ATOM 2501 N N . LYS A 1 324 ? 20.609 31.266 5.594 1 97.62 324 LYS A N 1
ATOM 2502 C CA . LYS A 1 324 ? 21.203 31.188 4.262 1 97.62 324 LYS A CA 1
ATOM 2503 C C . LYS A 1 324 ? 20.266 30.5 3.281 1 97.62 324 LYS A C 1
ATOM 2505 O O . LYS A 1 324 ? 19.25 29.906 3.688 1 97.62 324 LYS A O 1
ATOM 2510 N N . LEU A 1 325 ? 20.5 30.734 2.051 1 97.56 325 LEU A N 1
ATOM 2511 C CA . LEU A 1 325 ? 19.797 29.969 1.023 1 97.56 325 LEU A CA 1
ATOM 2512 C C . LEU A 1 325 ? 20.531 28.672 0.702 1 97.56 325 LEU A C 1
ATOM 2514 O O . LEU A 1 325 ? 21.766 28.672 0.599 1 97.56 325 LEU A O 1
ATOM 2518 N N . ALA A 1 326 ? 19.828 27.594 0.657 1 97.88 326 ALA A N 1
ATOM 2519 C CA . ALA A 1 326 ? 20.438 26.297 0.415 1 97.88 326 ALA A CA 1
ATOM 2520 C C . ALA A 1 326 ? 19.578 25.453 -0.528 1 97.88 326 ALA A C 1
ATOM 2522 O O . ALA A 1 326 ? 18.422 25.797 -0.795 1 97.88 326 ALA A O 1
ATOM 2523 N N . THR A 1 327 ? 20.234 24.438 -1.033 1 97.56 327 THR A N 1
ATOM 2524 C CA . THR A 1 327 ? 19.516 23.469 -1.858 1 97.56 327 THR A CA 1
ATOM 2525 C C . THR A 1 327 ? 19.156 22.234 -1.044 1 97.56 327 THR A C 1
ATOM 2527 O O . THR A 1 327 ? 20.031 21.625 -0.422 1 97.56 327 THR A O 1
ATOM 2530 N N . TYR A 1 328 ? 17.938 21.953 -1.062 1 97.62 328 TYR A N 1
ATOM 2531 C CA . TYR A 1 328 ? 17.422 20.781 -0.352 1 97.62 328 TYR A CA 1
ATOM 2532 C C . TYR A 1 328 ? 17.281 19.594 -1.295 1 97.62 328 TYR A C 1
ATOM 2534 O O . TYR A 1 328 ? 16.516 19.656 -2.264 1 97.62 328 TYR A O 1
ATOM 2542 N N . ASN A 1 329 ? 18.047 18.547 -0.993 1 97.19 329 ASN A N 1
ATOM 2543 C CA . ASN A 1 329 ? 17.875 17.266 -1.651 1 97.19 329 ASN A CA 1
ATOM 2544 C C . ASN A 1 329 ? 17.062 16.297 -0.787 1 97.19 329 ASN A C 1
ATOM 2546 O O . ASN A 1 329 ? 17.562 15.773 0.205 1 97.19 329 ASN A O 1
ATOM 2550 N N . VAL A 1 330 ? 15.844 16.094 -1.241 1 96.56 330 VAL A N 1
ATOM 2551 C CA . VAL A 1 330 ? 14.938 15.344 -0.379 1 96.56 330 VAL A CA 1
ATOM 2552 C C . VAL A 1 330 ? 14.539 14.039 -1.06 1 96.56 330 VAL A C 1
ATOM 2554 O O . VAL A 1 330 ? 14 14.047 -2.168 1 96.56 330 VAL A O 1
ATOM 2557 N N . LYS A 1 331 ? 14.844 12.961 -0.444 1 96.06 331 LYS A N 1
ATOM 2558 C CA . LYS A 1 331 ? 14.281 11.672 -0.837 1 96.06 331 LYS A CA 1
ATOM 2559 C C . LYS A 1 331 ? 12.922 11.445 -0.172 1 96.06 331 LYS A C 1
ATOM 2561 O O . LYS A 1 331 ? 12.852 11.258 1.044 1 96.06 331 LYS A O 1
ATOM 2566 N N . MET A 1 332 ? 11.898 11.438 -0.977 1 94.06 332 MET A N 1
ATOM 2567 C CA . MET A 1 332 ? 10.539 11.227 -0.5 1 94.06 332 MET A CA 1
ATOM 2568 C C . MET A 1 332 ? 10.172 9.75 -0.525 1 94.06 332 MET A C 1
ATOM 2570 O O . MET A 1 332 ? 10.32 9.086 -1.553 1 94.06 332 MET A O 1
ATOM 2574 N N . THR A 1 333 ? 9.75 9.234 0.606 1 92.94 333 THR A N 1
ATOM 2575 C CA . THR A 1 333 ? 9.32 7.848 0.68 1 92.94 333 THR A CA 1
ATOM 2576 C C . THR A 1 333 ? 7.902 7.754 1.246 1 92.94 333 THR A C 1
ATOM 2578 O O . THR A 1 333 ? 7.645 8.211 2.363 1 92.94 333 THR A O 1
ATOM 2581 N N . ASN A 1 334 ? 7.078 7.289 0.455 1 89.94 334 ASN A N 1
ATOM 2582 C CA . ASN A 1 334 ? 5.738 6.934 0.905 1 89.94 334 ASN A CA 1
ATOM 2583 C C . ASN A 1 334 ? 5.637 5.453 1.26 1 89.94 334 ASN A C 1
ATOM 2585 O O . ASN A 1 334 ? 5.727 4.594 0.381 1 89.94 334 ASN A O 1
ATOM 2589 N N . GLU A 1 335 ? 5.332 5.172 2.48 1 87.69 335 GLU A N 1
ATOM 2590 C CA . GLU A 1 335 ? 5.246 3.787 2.936 1 87.69 335 GLU A CA 1
ATOM 2591 C C . GLU A 1 335 ? 3.875 3.189 2.631 1 87.69 335 GLU A C 1
ATOM 2593 O O . GLU A 1 335 ? 2.939 3.914 2.287 1 87.69 335 GLU A O 1
ATOM 2598 N N . GLU A 1 336 ? 3.76 1.94 2.826 1 84.88 336 GLU A N 1
ATOM 2599 C CA . GLU A 1 336 ? 2.518 1.227 2.547 1 84.88 336 GLU A CA 1
ATOM 2600 C C . GLU A 1 336 ? 1.4 1.673 3.486 1 84.88 336 GLU A C 1
ATOM 2602 O O . GLU A 1 336 ? 0.23 1.701 3.1 1 84.88 336 GLU A O 1
ATOM 2607 N N . ASN A 1 337 ? 1.82 1.984 4.641 1 80.38 337 ASN A N 1
ATOM 2608 C CA . ASN A 1 337 ? 0.817 2.346 5.637 1 80.38 337 ASN A CA 1
ATOM 2609 C C . ASN A 1 337 ? 0.441 3.822 5.543 1 80.38 337 ASN A C 1
ATOM 2611 O O . ASN A 1 337 ? -0.329 4.324 6.363 1 80.38 337 ASN A O 1
ATOM 2615 N N . GLY A 1 338 ? 1.091 4.508 4.602 1 79.44 338 GLY A N 1
ATOM 2616 C CA . GLY A 1 338 ? 0.747 5.91 4.41 1 79.44 338 GLY A CA 1
ATOM 2617 C C . GLY A 1 338 ? 1.721 6.859 5.078 1 79.44 338 GLY A C 1
ATOM 2618 O O . GLY A 1 338 ? 1.669 8.07 4.848 1 79.44 338 GLY A O 1
ATOM 2619 N N . THR A 1 339 ? 2.553 6.328 5.906 1 83.5 339 THR A N 1
ATOM 2620 C CA . THR A 1 339 ? 3.549 7.18 6.547 1 83.5 339 THR A CA 1
ATOM 2621 C C . THR A 1 339 ? 4.523 7.742 5.512 1 83.5 339 THR A C 1
ATOM 2623 O O . THR A 1 339 ? 4.926 7.035 4.586 1 83.5 339 THR A O 1
ATOM 2626 N N . ARG A 1 340 ? 4.824 8.992 5.754 1 88.19 340 ARG A N 1
ATOM 2627 C CA . ARG A 1 340 ? 5.766 9.664 4.863 1 88.19 340 ARG A CA 1
ATOM 2628 C C . ARG A 1 340 ? 7.105 9.898 5.555 1 88.19 340 ARG A C 1
ATOM 2630 O O . ARG A 1 340 ? 7.148 10.383 6.688 1 88.19 340 ARG A O 1
ATOM 2637 N N . ILE A 1 341 ? 8.156 9.5 4.883 1 91.19 341 ILE A N 1
ATOM 2638 C CA . ILE A 1 341 ? 9.508 9.68 5.406 1 91.19 341 ILE A CA 1
ATOM 2639 C C . ILE A 1 341 ? 10.305 10.602 4.477 1 91.19 341 ILE A C 1
ATOM 2641 O O . ILE A 1 341 ? 10.297 10.414 3.26 1 91.19 341 ILE A O 1
ATOM 2645 N N . PHE A 1 342 ? 10.914 11.539 5.113 1 95.12 342 PHE A N 1
ATOM 2646 C CA . PHE A 1 342 ? 11.711 12.508 4.371 1 95.12 342 PHE A CA 1
ATOM 2647 C C . PHE A 1 342 ? 13.18 12.414 4.77 1 95.12 342 PHE A C 1
ATOM 2649 O O . PHE A 1 342 ? 13.539 12.75 5.898 1 95.12 342 PHE A O 1
ATOM 2656 N N . ASN A 1 343 ? 14 11.953 3.871 1 96.06 343 ASN A N 1
ATOM 2657 C CA . ASN A 1 343 ? 15.445 12 4.059 1 96.06 343 ASN A CA 1
ATOM 2658 C C . ASN A 1 343 ? 16.062 13.164 3.297 1 96.06 343 ASN A C 1
ATOM 2660 O O . ASN A 1 343 ? 16.125 13.156 2.066 1 96.06 343 ASN A O 1
ATOM 2664 N N . THR A 1 344 ? 16.562 14.117 4.094 1 96.88 344 THR A N 1
ATOM 2665 C CA . THR A 1 344 ? 16.953 15.383 3.49 1 96.88 344 THR A CA 1
ATOM 2666 C C . THR A 1 344 ? 18.453 15.609 3.65 1 96.88 344 THR A C 1
ATOM 2668 O O . THR A 1 344 ? 19.016 15.359 4.723 1 96.88 344 THR A O 1
ATOM 2671 N N . LYS A 1 345 ? 19.078 15.977 2.572 1 96.56 345 LYS A N 1
ATOM 2672 C CA . LYS A 1 345 ? 20.453 16.469 2.564 1 96.56 345 LYS A CA 1
ATOM 2673 C C . LYS A 1 345 ? 20.516 17.922 2.062 1 96.56 345 LYS A C 1
ATOM 2675 O O . LYS A 1 345 ? 20.062 18.219 0.957 1 96.56 345 LYS A O 1
ATOM 2680 N N . VAL A 1 346 ? 21 18.781 2.896 1 96.62 346 VAL A N 1
ATOM 2681 C CA . VAL A 1 346 ? 21.094 20.203 2.549 1 96.62 346 VAL A CA 1
ATOM 2682 C C . VAL A 1 346 ? 22.5 20.516 2.018 1 96.62 346 VAL A C 1
ATOM 2684 O O . VAL A 1 346 ? 23.5 20.203 2.668 1 96.62 346 VAL A O 1
ATOM 2687 N N . THR A 1 347 ? 22.484 21.078 0.768 1 95.81 347 THR A N 1
ATOM 2688 C CA . THR A 1 347 ? 23.75 21.406 0.134 1 95.81 347 THR A CA 1
ATOM 2689 C C . THR A 1 347 ? 23.719 22.812 -0.469 1 95.81 347 THR A C 1
ATOM 2691 O O . THR A 1 347 ? 22.656 23.438 -0.517 1 95.81 347 THR A O 1
ATOM 2694 N N . GLY A 1 348 ? 24.875 23.344 -0.791 1 93.81 348 GLY A N 1
ATOM 2695 C CA . GLY A 1 348 ? 24.969 24.578 -1.559 1 93.81 348 GLY A CA 1
ATOM 2696 C C . GLY A 1 348 ? 24.516 25.797 -0.789 1 93.81 348 GLY A C 1
ATOM 2697 O O . GLY A 1 348 ? 23.703 26.578 -1.288 1 93.81 348 GLY A O 1
ATOM 2698 N N . GLU A 1 349 ? 24.969 26 0.349 1 94.56 349 GLU A N 1
ATOM 2699 C CA . GLU A 1 349 ? 24.578 27.156 1.144 1 94.56 349 GLU A CA 1
ATOM 2700 C C . GLU A 1 349 ? 25.219 28.438 0.613 1 94.56 349 GLU A C 1
ATOM 2702 O O . GLU A 1 349 ? 26.391 28.438 0.27 1 94.56 349 GLU A O 1
ATOM 2707 N N . ARG A 1 350 ? 24.375 29.469 0.443 1 95 350 ARG A N 1
ATOM 2708 C CA . ARG A 1 350 ? 24.859 30.766 -0.022 1 95 350 ARG A CA 1
ATOM 2709 C C . ARG A 1 350 ? 24.188 31.906 0.724 1 95 350 ARG A C 1
ATOM 2711 O O . ARG A 1 350 ? 23.016 31.812 1.1 1 95 350 ARG A O 1
ATOM 2718 N N . GLU A 1 351 ? 24.922 33.031 0.807 1 95.75 351 GLU A N 1
ATOM 2719 C CA . GLU A 1 351 ? 24.375 34.219 1.47 1 95.75 351 GLU A CA 1
ATOM 2720 C C . GLU A 1 351 ? 23.438 34.969 0.55 1 95.75 351 GLU A C 1
ATOM 2722 O O . GLU A 1 351 ? 23.703 35.125 -0.646 1 95.75 351 GLU A O 1
ATOM 2727 N N . PHE A 1 352 ? 22.281 35.344 1.047 1 95.62 352 PHE A N 1
ATOM 2728 C CA . PHE A 1 352 ? 21.344 36.125 0.242 1 95.62 352 PHE A CA 1
ATOM 2729 C C . PHE A 1 352 ? 20.859 37.344 1.014 1 95.62 352 PHE A C 1
ATOM 2731 O O . PHE A 1 352 ? 20.203 38.219 0.449 1 95.62 352 PHE A O 1
ATOM 2738 N N . TRP A 1 353 ? 21.141 37.438 2.248 1 96.75 353 TRP A N 1
ATOM 2739 C CA . TRP A 1 353 ? 20.688 38.469 3.162 1 96.75 353 TRP A CA 1
ATOM 2740 C C . TRP A 1 353 ? 21.797 38.844 4.145 1 96.75 353 TRP A C 1
ATOM 2742 O O . TRP A 1 353 ? 22.156 38.062 5.012 1 96.75 353 TRP A O 1
ATOM 2752 N N . ASP A 1 354 ? 22.312 40 4.051 1 92.94 354 ASP A N 1
ATOM 2753 C CA . ASP A 1 354 ? 23.312 40.562 4.949 1 92.94 354 ASP A CA 1
ATOM 2754 C C . ASP A 1 354 ? 23.203 42.094 5.012 1 92.94 354 ASP A C 1
ATOM 2756 O O . ASP A 1 354 ? 22.203 42.656 4.547 1 92.94 354 ASP A O 1
ATOM 2760 N N . ASP A 1 355 ? 24.109 42.688 5.609 1 90.5 355 ASP A N 1
ATOM 2761 C CA . ASP A 1 355 ? 24.031 44.125 5.812 1 90.5 355 ASP A CA 1
ATOM 2762 C C . ASP A 1 355 ? 24.094 44.875 4.48 1 90.5 355 ASP A C 1
ATOM 2764 O O . ASP A 1 355 ? 23.453 45.938 4.324 1 90.5 355 ASP A O 1
ATOM 2768 N N . GLU A 1 356 ? 24.812 44.344 3.543 1 92.06 356 GLU A N 1
ATOM 2769 C CA . GLU A 1 356 ? 24.953 44.969 2.238 1 92.06 356 GLU A CA 1
ATOM 2770 C C . GLU A 1 356 ? 23.781 44.656 1.328 1 92.06 356 GLU A C 1
ATOM 2772 O O . GLU A 1 356 ? 23.438 45.438 0.435 1 92.06 356 GLU A O 1
ATOM 2777 N N . ASN A 1 357 ? 23.234 43.562 1.627 1 93.75 357 ASN A N 1
ATOM 2778 C CA . ASN A 1 357 ? 22.109 43.125 0.805 1 93.75 357 ASN A CA 1
ATOM 2779 C C . ASN A 1 357 ? 20.875 42.844 1.647 1 93.75 357 ASN A C 1
ATOM 2781 O O . ASN A 1 357 ? 20.531 41.688 1.905 1 93.75 357 ASN A O 1
ATOM 2785 N N . PRO A 1 358 ? 20.125 43.906 1.977 1 96.25 358 PRO A N 1
ATOM 2786 C CA . PRO A 1 358 ? 18.906 43.719 2.754 1 96.25 358 PRO A CA 1
ATOM 2787 C C . PRO A 1 358 ? 17.766 43.125 1.923 1 96.25 358 PRO A C 1
ATOM 2789 O O . PRO A 1 358 ? 17.859 43.062 0.694 1 96.25 358 PRO A O 1
ATOM 2792 N N . ILE A 1 359 ? 16.719 42.688 2.57 1 96.69 359 ILE A N 1
ATOM 2793 C CA . ILE A 1 359 ? 15.539 42.156 1.894 1 96.69 359 ILE A CA 1
ATOM 2794 C C . ILE A 1 359 ? 14.617 43.281 1.483 1 96.69 359 ILE A C 1
ATOM 2796 O O . ILE A 1 359 ? 14.125 44.031 2.334 1 96.69 359 ILE A O 1
ATOM 2800 N N . PRO A 1 360 ? 14.367 43.438 0.225 1 93.56 360 PRO A N 1
ATOM 2801 C CA . PRO A 1 360 ? 13.438 44.469 -0.21 1 93.56 360 PRO A CA 1
ATOM 2802 C C . PRO A 1 360 ? 11.977 44.094 0.044 1 93.56 360 PRO A C 1
ATOM 2804 O O . PRO A 1 360 ? 11.594 42.938 -0.105 1 93.56 360 PRO A O 1
ATOM 2807 N N . LEU A 1 361 ? 11.172 45.125 0.349 1 93.56 361 LEU A N 1
ATOM 2808 C CA . LEU A 1 361 ? 9.766 44.906 0.681 1 93.56 361 LEU A CA 1
ATOM 2809 C C . LEU A 1 361 ? 8.852 45.5 -0.376 1 93.56 36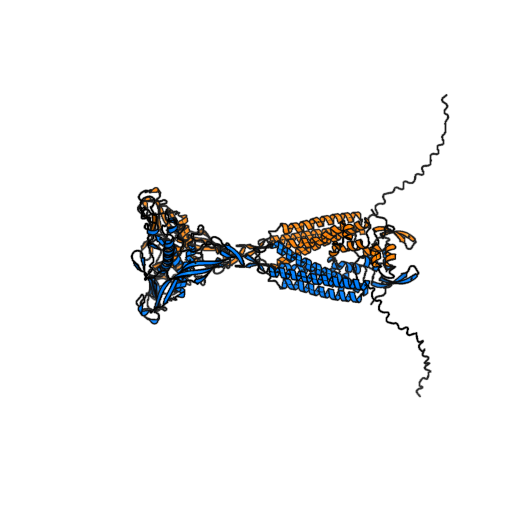1 LEU A C 1
ATOM 2811 O O . LEU A 1 361 ? 7.637 45.312 -0.334 1 93.56 361 LEU A O 1
ATOM 2815 N N . ARG A 1 362 ? 9.398 46.219 -1.459 1 91.69 362 ARG A N 1
ATOM 2816 C CA . ARG A 1 362 ? 8.578 46.875 -2.479 1 91.69 362 ARG A CA 1
ATOM 2817 C C . ARG A 1 362 ? 8.836 46.25 -3.854 1 91.69 362 ARG A C 1
ATOM 2819 O O . ARG A 1 362 ? 9.992 46.125 -4.266 1 91.69 362 ARG A O 1
ATOM 2826 N N . PHE A 1 363 ? 7.699 46.031 -4.48 1 89.94 363 PHE A N 1
ATOM 2827 C CA . PHE A 1 363 ? 7.797 45.406 -5.801 1 89.94 363 PHE A CA 1
ATOM 2828 C C . PHE A 1 363 ? 7.082 46.25 -6.848 1 89.94 363 PHE A C 1
ATOM 2830 O O . PHE A 1 363 ? 7.027 45.906 -8.023 1 89.94 363 PHE A O 1
ATOM 2837 N N . TYR A 1 364 ? 6.645 47.344 -6.391 1 82 364 TYR A N 1
ATOM 2838 C CA . TYR A 1 364 ? 5.844 48.219 -7.234 1 82 364 TYR A CA 1
ATOM 2839 C C . TYR A 1 364 ? 6.602 48.594 -8.5 1 82 364 TYR A C 1
ATOM 2841 O O . TYR A 1 364 ? 6.031 48.594 -9.594 1 82 364 TYR A O 1
ATOM 2849 N N . ASP A 1 365 ? 7.879 48.844 -8.406 1 82.44 365 ASP A N 1
ATOM 2850 C CA . ASP A 1 365 ? 8.68 49.375 -9.508 1 82.44 365 ASP A CA 1
ATOM 2851 C C . ASP A 1 365 ? 8.867 48.312 -10.602 1 82.44 365 ASP A C 1
ATOM 2853 O O . ASP A 1 365 ? 9.195 48.656 -11.742 1 82.44 365 ASP A O 1
ATOM 2857 N N . TYR A 1 366 ? 8.617 47.125 -10.266 1 88.12 366 TYR A N 1
ATOM 2858 C CA . TYR A 1 366 ? 8.773 46.062 -11.266 1 88.12 366 TYR A CA 1
ATOM 2859 C C . TYR A 1 366 ? 7.543 45.969 -12.156 1 88.12 366 TYR A C 1
ATOM 2861 O O . TYR A 1 366 ? 7.598 45.375 -13.234 1 88.12 366 TYR A O 1
ATOM 2869 N N . PHE A 1 367 ? 6.465 46.594 -11.742 1 83.5 367 PHE A N 1
ATOM 2870 C CA . PHE A 1 367 ? 5.23 46.469 -12.508 1 83.5 367 PHE A CA 1
ATOM 2871 C C . PHE A 1 367 ? 4.723 47.875 -12.898 1 83.5 367 PHE A C 1
ATOM 2873 O O . PHE A 1 367 ? 3.602 48 -13.391 1 83.5 367 PHE A O 1
ATOM 2880 N N . TYR A 1 368 ? 5.461 48.75 -12.57 1 77.81 368 TYR A N 1
ATOM 2881 C CA . TYR A 1 368 ? 5.047 50.125 -12.875 1 77.81 368 TYR A CA 1
ATOM 2882 C C . TYR A 1 368 ? 5.836 50.688 -14.047 1 77.81 368 TYR A C 1
ATOM 2884 O O . TYR A 1 368 ? 7.07 50.625 -14.062 1 77.81 368 TYR A O 1
ATOM 2892 N N . ASP A 1 369 ? 4.965 51.125 -15.039 1 72.94 369 ASP A N 1
ATOM 2893 C CA . ASP A 1 369 ? 5.566 51.844 -16.156 1 72.94 369 ASP A CA 1
ATOM 2894 C C . ASP A 1 369 ? 5.602 53.344 -15.906 1 72.94 369 ASP A C 1
ATOM 2896 O O . ASP A 1 369 ? 4.562 54 -15.93 1 72.94 369 ASP A O 1
ATOM 2900 N N . ARG A 1 370 ? 6.688 53.875 -15.703 1 71.94 370 ARG A N 1
ATOM 2901 C CA . ARG A 1 370 ? 6.852 55.312 -15.391 1 71.94 370 ARG A CA 1
ATOM 2902 C C . ARG A 1 370 ? 6.41 56.188 -16.562 1 71.94 370 ARG A C 1
ATOM 2904 O O . ARG A 1 370 ? 5.934 57.281 -16.375 1 71.94 370 ARG A O 1
ATOM 2911 N N . GLU A 1 371 ? 6.598 55.625 -17.766 1 68.12 371 GLU A N 1
ATOM 2912 C CA . GLU A 1 371 ? 6.23 56.375 -18.953 1 68.12 371 GLU A CA 1
ATOM 2913 C C . GLU A 1 371 ? 4.715 56.531 -19.078 1 68.12 371 GLU A C 1
ATOM 2915 O O . GLU A 1 371 ? 4.199 57.625 -19.312 1 68.12 371 GLU A O 1
ATOM 2920 N N . SER A 1 372 ? 4.094 55.406 -18.859 1 66.94 372 SER A N 1
ATOM 2921 C CA . SER A 1 372 ? 2.646 55.438 -19.031 1 66.94 372 SER A CA 1
ATOM 2922 C C . SER A 1 372 ? 1.937 55.781 -17.719 1 66.94 372 SER A C 1
ATOM 2924 O O . SER A 1 372 ? 0.766 56.156 -17.734 1 66.94 372 SER A O 1
ATOM 2926 N N . GLY A 1 373 ? 2.637 55.75 -16.641 1 64.31 373 GLY A N 1
ATOM 2927 C CA . GLY A 1 373 ? 2.068 56 -15.336 1 64.31 373 GLY A CA 1
ATOM 2928 C C . GLY A 1 373 ? 1.111 54.938 -14.867 1 64.31 373 GLY A C 1
ATOM 2929 O O . GLY A 1 373 ? 0.283 55.156 -13.984 1 64.31 373 GLY A O 1
ATOM 2930 N N . ASN A 1 374 ? 1.115 53.75 -15.586 1 66.94 374 ASN A N 1
ATOM 2931 C CA . ASN A 1 374 ? 0.153 52.688 -15.266 1 66.94 374 ASN A CA 1
ATOM 2932 C C . ASN A 1 374 ? 0.849 51.406 -14.781 1 66.94 374 ASN A C 1
ATOM 2934 O O . ASN A 1 374 ? 2.023 51.188 -15.086 1 66.94 374 ASN A O 1
ATOM 2938 N N . LEU A 1 375 ? 0.118 50.719 -13.914 1 70.81 375 LEU A N 1
ATOM 2939 C CA . LEU A 1 375 ? 0.563 49.375 -13.57 1 70.81 375 LEU A CA 1
ATOM 2940 C C . LEU A 1 375 ? 0.482 48.438 -14.781 1 70.81 375 LEU A C 1
ATOM 2942 O O . LEU A 1 375 ? -0.513 48.469 -15.508 1 70.81 375 LEU A O 1
ATOM 2946 N N . MET A 1 376 ? 1.665 47.875 -15.039 1 73.19 376 MET A N 1
ATOM 2947 C CA . MET A 1 376 ? 1.727 46.969 -16.172 1 73.19 376 MET A CA 1
ATOM 2948 C C . MET A 1 376 ? 1.399 45.531 -15.719 1 73.19 376 MET A C 1
ATOM 2950 O O . MET A 1 376 ? 1.694 45.156 -14.586 1 73.19 376 MET A O 1
ATOM 2954 N N . ASP A 1 377 ? 0.694 44.875 -16.594 1 73.25 377 ASP A N 1
ATOM 2955 C CA . ASP A 1 377 ? 0.396 43.5 -16.328 1 73.25 377 ASP A CA 1
ATOM 2956 C C . ASP A 1 377 ? 1.667 42.625 -16.344 1 73.25 377 ASP A C 1
ATOM 2958 O O . ASP A 1 377 ? 1.794 41.688 -15.586 1 73.25 377 ASP A O 1
ATOM 2962 N N . GLU A 1 378 ? 2.623 43.094 -17.234 1 79 378 GLU A N 1
ATOM 2963 C CA . GLU A 1 378 ? 3.879 42.344 -17.344 1 79 378 GLU A CA 1
ATOM 2964 C C . GLU A 1 378 ? 5.016 43.094 -16.641 1 79 378 GLU A C 1
ATOM 2966 O O . GLU A 1 378 ? 5.078 44.312 -16.688 1 79 378 GLU A O 1
ATOM 2971 N N . ALA A 1 379 ? 5.898 42.312 -16.031 1 78.19 379 ALA A N 1
ATOM 2972 C CA . ALA A 1 379 ? 6.988 42.906 -15.273 1 78.19 379 ALA A CA 1
ATOM 2973 C C . ALA A 1 379 ? 8.023 43.562 -16.203 1 78.19 379 ALA A C 1
ATOM 2975 O O . ALA A 1 379 ? 8.344 43 -17.25 1 78.19 379 ALA A O 1
ATOM 2976 N N . VAL A 1 380 ? 8.516 44.688 -15.93 1 71.94 380 VAL A N 1
ATOM 2977 C CA . VAL A 1 380 ? 9.469 45.469 -16.719 1 71.94 380 VAL A CA 1
ATOM 2978 C C . VAL A 1 380 ? 10.859 44.844 -16.594 1 71.94 380 VAL A C 1
ATOM 2980 O O . VAL A 1 380 ? 11.586 44.75 -17.594 1 71.94 380 VAL A O 1
ATOM 2983 N N . ASN A 1 381 ? 11.414 44.406 -15.531 1 75.94 381 ASN A N 1
ATOM 2984 C CA . ASN A 1 381 ? 12.711 43.781 -15.273 1 75.94 381 ASN A CA 1
ATOM 2985 C C . ASN A 1 381 ? 12.562 42.406 -14.641 1 75.94 381 ASN A C 1
ATOM 2987 O O . ASN A 1 381 ? 12.727 42.25 -13.43 1 75.94 381 ASN A O 1
ATOM 2991 N N . GLN A 1 382 ? 12.484 41.469 -15.492 1 79 382 GLN A N 1
ATOM 2992 C CA . GLN A 1 382 ? 12.117 40.125 -15.047 1 79 382 GLN A CA 1
ATOM 2993 C C . GLN A 1 382 ? 13.289 39.438 -14.359 1 79 382 GLN A C 1
ATOM 2995 O O . GLN A 1 382 ? 13.102 38.75 -13.352 1 79 382 GLN A O 1
ATOM 3000 N N . THR A 1 383 ? 14.508 39.594 -14.82 1 80.75 383 THR A N 1
ATOM 3001 C CA . THR A 1 383 ? 15.664 38.906 -14.266 1 80.75 383 THR A CA 1
ATOM 3002 C C . THR A 1 383 ? 15.914 39.344 -12.82 1 80.75 383 THR A C 1
ATOM 3004 O O . THR A 1 383 ? 16.141 38.531 -11.945 1 80.75 383 THR A O 1
ATOM 3007 N N . GLN A 1 384 ? 15.93 40.594 -12.633 1 85.81 384 GLN A N 1
ATOM 3008 C CA . GLN A 1 384 ? 16.141 41.125 -11.281 1 85.81 384 GLN A CA 1
ATOM 3009 C C . GLN A 1 384 ? 15 40.719 -10.352 1 85.81 384 GLN A C 1
ATOM 3011 O O . GLN A 1 384 ? 15.211 40.438 -9.172 1 85.81 384 GLN A O 1
ATOM 3016 N N . LEU A 1 385 ? 13.867 40.656 -10.898 1 90.94 385 LEU A N 1
ATOM 3017 C CA . LEU A 1 385 ? 12.695 40.312 -10.102 1 90.94 385 LEU A CA 1
ATOM 3018 C C . LEU A 1 385 ? 12.781 38.875 -9.602 1 90.94 385 LEU A C 1
ATOM 3020 O O . LEU A 1 385 ? 12.383 38.594 -8.477 1 90.94 385 LEU A O 1
ATOM 3024 N N . HIS A 1 386 ? 13.383 38.031 -10.43 1 91.25 386 HIS A N 1
ATOM 3025 C CA . HIS A 1 386 ? 13.523 36.625 -10.016 1 91.25 386 HIS A CA 1
ATOM 3026 C C . HIS A 1 386 ? 14.367 36.5 -8.758 1 91.25 386 HIS A C 1
ATOM 3028 O O . HIS A 1 386 ? 14.016 35.781 -7.836 1 91.25 386 HIS A O 1
ATOM 3034 N N . LYS A 1 387 ? 15.391 37.156 -8.766 1 91.19 387 LYS A N 1
ATOM 3035 C CA . LYS A 1 387 ? 16.312 37.094 -7.633 1 91.19 387 LYS A CA 1
ATOM 3036 C C . LYS A 1 387 ? 15.695 37.719 -6.383 1 91.19 387 LYS A C 1
ATOM 3038 O O . LYS A 1 387 ? 15.75 37.125 -5.301 1 91.19 387 LYS A O 1
ATOM 3043 N N . VAL A 1 388 ? 15.156 38.875 -6.535 1 93.38 388 VAL A N 1
ATOM 3044 C CA . VAL A 1 388 ? 14.586 39.594 -5.402 1 93.38 388 VAL A CA 1
ATOM 3045 C C . VAL A 1 388 ? 13.391 38.812 -4.852 1 93.38 388 VAL A C 1
ATOM 3047 O O . VAL A 1 388 ? 13.211 38.75 -3.633 1 93.38 388 VAL A O 1
ATOM 3050 N N . TYR A 1 389 ? 12.633 38.312 -5.758 1 94.88 389 TYR A N 1
ATOM 3051 C CA . TYR A 1 389 ? 11.461 37.531 -5.371 1 94.88 389 TYR A CA 1
ATOM 3052 C C . TYR A 1 389 ? 11.875 36.312 -4.59 1 94.88 389 TYR A C 1
ATOM 3054 O O . TYR A 1 389 ? 11.273 35.969 -3.564 1 94.88 389 TYR A O 1
ATOM 3062 N N . ALA A 1 390 ? 12.922 35.594 -5.027 1 95.31 390 ALA A N 1
ATOM 3063 C CA . ALA A 1 390 ? 13.414 34.406 -4.348 1 95.31 390 ALA A CA 1
ATOM 3064 C C . ALA A 1 390 ? 13.883 34.75 -2.932 1 95.31 390 ALA A C 1
ATOM 3066 O O . ALA A 1 390 ? 13.609 34 -1.988 1 95.31 390 ALA A O 1
ATOM 3067 N N . ASN A 1 391 ? 14.57 35.844 -2.801 1 96.44 391 ASN A N 1
ATOM 3068 C CA . ASN A 1 391 ? 15.062 36.25 -1.497 1 96.44 391 ASN A CA 1
ATOM 3069 C C . ASN A 1 391 ? 13.922 36.594 -0.54 1 96.44 391 ASN A C 1
ATOM 3071 O O . ASN A 1 391 ? 13.969 36.219 0.635 1 96.44 391 ASN A O 1
ATOM 3075 N N . THR A 1 392 ? 12.961 37.219 -1.08 1 97 392 THR A N 1
ATOM 3076 C CA . THR A 1 392 ? 11.828 37.594 -0.242 1 97 392 THR A CA 1
ATOM 3077 C C . THR A 1 392 ? 11.008 36.375 0.148 1 97 392 THR A C 1
ATOM 3079 O O . THR A 1 392 ? 10.477 36.312 1.257 1 97 392 THR A O 1
ATOM 3082 N N . GLN A 1 393 ? 10.883 35.469 -0.772 1 97 393 GLN A N 1
ATOM 3083 C CA . GLN A 1 393 ? 10.219 34.188 -0.449 1 97 393 GLN A CA 1
ATOM 3084 C C . GLN A 1 393 ? 10.953 33.469 0.664 1 97 393 GLN A C 1
ATOM 3086 O O . GLN A 1 393 ? 10.336 32.969 1.603 1 97 393 GLN A O 1
ATOM 3091 N N . ALA A 1 394 ? 12.227 33.375 0.521 1 98 394 ALA A N 1
ATOM 3092 C CA . ALA A 1 394 ? 13.047 32.75 1.548 1 98 394 ALA A CA 1
ATOM 3093 C C . ALA A 1 394 ? 12.883 33.438 2.895 1 98 394 ALA A C 1
ATOM 3095 O O . ALA A 1 394 ? 12.781 32.781 3.934 1 98 394 ALA A O 1
ATOM 3096 N N . TYR A 1 395 ? 12.836 34.75 2.832 1 97.69 395 TYR A N 1
ATOM 3097 C CA . TYR A 1 395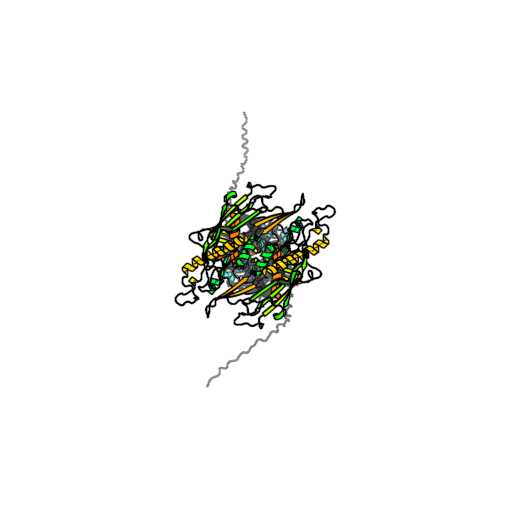 ? 12.617 35.531 4.047 1 97.69 395 TYR A CA 1
ATOM 3098 C C . TYR A 1 395 ? 11.25 35.219 4.652 1 97.69 395 TYR A C 1
ATOM 3100 O O . TYR A 1 395 ? 11.125 35.062 5.871 1 97.69 395 TYR A O 1
ATOM 3108 N N . ALA A 1 396 ? 10.242 35.125 3.807 1 97.69 396 ALA A N 1
ATOM 3109 C CA . ALA A 1 396 ? 8.898 34.844 4.285 1 97.69 396 ALA A CA 1
ATOM 3110 C C . ALA A 1 396 ? 8.852 33.5 5.016 1 97.69 396 ALA A C 1
ATOM 3112 O O . ALA A 1 396 ? 8.227 33.375 6.07 1 97.69 396 ALA A O 1
ATOM 3113 N N . ILE A 1 397 ? 9.516 32.5 4.512 1 98.06 397 ILE A N 1
ATOM 3114 C CA . ILE A 1 397 ? 9.547 31.188 5.137 1 98.06 397 ILE A CA 1
ATOM 3115 C C . ILE A 1 397 ? 10.273 31.281 6.477 1 98.06 397 ILE A C 1
ATOM 3117 O O . ILE A 1 397 ? 9.789 30.766 7.488 1 98.06 397 ILE A O 1
ATOM 3121 N N . ARG A 1 398 ? 11.391 31.906 6.43 1 98.12 398 ARG A N 1
ATOM 3122 C CA . ARG A 1 398 ? 12.133 32.125 7.668 1 98.12 398 ARG A CA 1
ATOM 3123 C C . ARG A 1 398 ? 11.289 32.875 8.695 1 98.12 398 ARG A C 1
ATOM 3125 O O . ARG A 1 398 ? 11.266 32.5 9.875 1 98.12 398 ARG A O 1
ATOM 3132 N N . GLU A 1 399 ? 10.672 33.938 8.25 1 97.69 399 GLU A N 1
ATOM 3133 C CA . GLU A 1 399 ? 9.891 34.75 9.156 1 97.69 399 GLU A CA 1
ATOM 3134 C C . GLU A 1 399 ? 8.734 33.969 9.773 1 97.69 399 GLU A C 1
ATOM 3136 O O . GLU A 1 399 ? 8.406 34.156 10.945 1 97.69 399 GLU A O 1
ATOM 3141 N N . ALA A 1 400 ? 8.109 33.188 8.969 1 96.44 400 ALA A N 1
ATOM 3142 C CA . ALA A 1 400 ? 7.07 32.312 9.516 1 96.44 400 ALA A CA 1
ATOM 3143 C C . ALA A 1 400 ? 7.617 31.438 10.633 1 96.44 400 ALA A C 1
ATOM 3145 O O . ALA A 1 400 ? 6.977 31.266 11.672 1 96.44 400 ALA A O 1
ATOM 3146 N N . ALA A 1 401 ? 8.75 30.828 10.438 1 98 401 ALA A N 1
ATOM 3147 C CA . ALA A 1 401 ? 9.398 29.984 11.438 1 98 401 ALA A CA 1
ATOM 3148 C C . ALA A 1 401 ? 9.734 30.781 12.695 1 98 401 ALA A C 1
ATOM 3150 O O . ALA A 1 401 ? 9.484 30.328 13.812 1 98 401 ALA A O 1
ATOM 3151 N N . VAL A 1 402 ? 10.305 31.953 12.477 1 98 402 VAL A N 1
ATOM 3152 C CA . VAL A 1 402 ? 10.766 32.781 13.578 1 98 402 VAL A CA 1
ATOM 3153 C C . VAL A 1 402 ? 9.562 33.281 14.391 1 98 402 VAL A C 1
ATOM 3155 O O . VAL A 1 402 ? 9.609 33.312 15.617 1 98 402 VAL A O 1
ATOM 3158 N N . GLN A 1 403 ? 8.516 33.625 13.734 1 95.25 403 GLN A N 1
ATOM 3159 C CA . GLN A 1 403 ? 7.324 34.125 14.422 1 95.25 403 GLN A CA 1
ATOM 3160 C C . GLN A 1 403 ? 6.754 33.062 15.359 1 95.25 403 GLN A C 1
ATOM 3162 O O . GLN A 1 403 ? 6.176 33.375 16.391 1 95.25 403 GLN A O 1
ATOM 3167 N N . ALA A 1 404 ? 6.914 31.875 15.023 1 95 404 ALA A N 1
ATOM 3168 C CA . ALA A 1 404 ? 6.434 30.797 15.875 1 95 404 ALA A CA 1
ATOM 3169 C C . ALA A 1 404 ? 7.309 30.641 17.109 1 95 404 ALA A C 1
ATOM 3171 O O . ALA A 1 404 ? 6.84 30.172 18.156 1 95 404 ALA A O 1
ATOM 3172 N N . LEU A 1 405 ? 8.531 31.031 17.031 1 96.44 405 LEU A N 1
ATOM 3173 C CA . LEU A 1 405 ? 9.508 30.844 18.109 1 96.44 405 LEU A CA 1
ATOM 3174 C C . LEU A 1 405 ? 9.516 32.031 19.047 1 96.44 405 LEU A C 1
ATOM 3176 O O . LEU A 1 405 ? 9.758 31.891 20.25 1 96.44 405 LEU A O 1
ATOM 3180 N N . VAL A 1 406 ? 9.328 33.219 18.547 1 96.81 406 VAL A N 1
ATOM 3181 C CA . VAL A 1 406 ? 9.547 34.469 19.281 1 96.81 406 VAL A CA 1
ATOM 3182 C C . VAL A 1 406 ? 8.539 34.562 20.422 1 96.81 406 VAL A C 1
ATOM 3184 O O . VAL A 1 406 ? 7.383 34.156 20.281 1 96.81 406 VAL A O 1
ATOM 3187 N N . GLY A 1 407 ? 8.969 35.094 21.5 1 96 407 GLY A N 1
ATOM 3188 C CA . GLY A 1 407 ? 8.203 35.188 22.734 1 96 407 GLY A CA 1
ATOM 3189 C C . GLY A 1 407 ? 8.922 34.594 23.922 1 96 407 GLY A C 1
ATOM 3190 O O . GLY A 1 407 ? 10.133 34.375 23.875 1 96 407 GLY A O 1
ATOM 3191 N N . ASP A 1 408 ? 8.266 34.469 25.031 1 94.19 408 ASP A N 1
ATOM 3192 C CA . ASP A 1 408 ? 8.914 33.875 26.203 1 94.19 408 ASP A CA 1
ATOM 3193 C C . ASP A 1 408 ? 7.996 32.875 26.891 1 94.19 408 ASP A C 1
ATOM 3195 O O . ASP A 1 408 ? 6.785 32.875 26.656 1 94.19 408 ASP A O 1
ATOM 3199 N N . VAL A 1 409 ? 8.586 32 27.578 1 89.31 409 VAL A N 1
ATOM 3200 C CA . VAL A 1 409 ? 7.891 31.031 28.406 1 89.31 409 VAL A CA 1
ATOM 3201 C C . VAL A 1 409 ? 8.289 31.203 29.859 1 89.31 409 VAL A C 1
ATOM 3203 O O . VAL A 1 409 ? 9.484 31.203 30.203 1 89.31 409 VAL A O 1
ATOM 3206 N N . ARG A 1 410 ? 7.285 31.328 30.672 1 85.31 410 ARG A N 1
ATOM 3207 C CA . ARG A 1 410 ? 7.523 31.484 32.094 1 85.31 410 ARG A CA 1
ATOM 3208 C C . ARG A 1 410 ? 6.992 30.297 32.875 1 85.31 410 ARG A C 1
ATOM 3210 O O . ARG A 1 410 ? 6.02 29.656 32.469 1 85.31 410 ARG A O 1
ATOM 3217 N N . ARG A 1 411 ? 7.699 30.016 33.938 1 81.38 411 ARG A N 1
ATOM 3218 C CA . ARG A 1 411 ? 7.246 28.984 34.875 1 81.38 411 ARG A CA 1
ATOM 3219 C C . ARG A 1 411 ? 6.594 29.609 36.094 1 81.38 411 ARG A C 1
ATOM 3221 O O . ARG A 1 411 ? 7.223 30.391 36.812 1 81.38 411 ARG A O 1
ATOM 3228 N N . PHE A 1 412 ? 5.324 29.266 36.188 1 74.19 412 PHE A N 1
ATOM 3229 C CA . PHE A 1 412 ? 4.609 29.75 37.375 1 74.19 412 PHE A CA 1
ATOM 3230 C C . PHE A 1 412 ? 4.441 28.641 38.406 1 74.19 412 PHE A C 1
ATOM 3232 O O . PHE A 1 412 ? 4.145 27.5 38.062 1 74.19 412 PHE A O 1
ATOM 3239 N N . SER A 1 413 ? 4.965 28.859 39.5 1 66.88 413 SER A N 1
ATOM 3240 C CA . SER A 1 413 ? 4.766 27.922 40.594 1 66.88 413 SER A CA 1
ATOM 3241 C C . SER A 1 413 ? 3.867 28.5 41.688 1 66.88 413 SER A C 1
ATOM 3243 O O . SER A 1 413 ? 3.951 29.703 41.969 1 66.88 413 SER A O 1
ATOM 3245 N N . ASP A 1 414 ? 2.691 27.844 41.719 1 62.09 414 ASP A N 1
ATOM 3246 C CA . ASP A 1 414 ? 1.837 28.266 42.812 1 62.09 414 ASP A CA 1
ATOM 3247 C C . ASP A 1 414 ? 1.779 27.172 43.875 1 62.09 414 ASP A C 1
ATOM 3249 O O . ASP A 1 414 ? 1.926 25.984 43.594 1 62.09 414 ASP A O 1
ATOM 3253 N N . GLY A 1 415 ? 1.598 27.609 45.062 1 58.12 415 GLY A N 1
ATOM 3254 C CA . GLY A 1 415 ? 1.448 26.734 46.219 1 58.12 415 GLY A CA 1
ATOM 3255 C C . GLY A 1 415 ? 2.748 26.516 46.969 1 58.12 415 GLY A C 1
ATOM 3256 O O . GLY A 1 415 ? 3.803 27 46.562 1 58.12 415 GLY A O 1
ATOM 3257 N N . GLY A 1 416 ? 2.779 26.203 48.188 1 53.97 416 GLY A N 1
ATOM 3258 C CA . GLY A 1 416 ? 3.893 25.984 49.094 1 53.97 416 GLY A CA 1
ATOM 3259 C C . GLY A 1 416 ? 4.133 24.5 49.375 1 53.97 416 GLY A C 1
ATOM 3260 O O . GLY A 1 416 ? 3.238 23.672 49.219 1 53.97 416 GLY A O 1
ATOM 3261 N N . GLY A 1 417 ? 5.332 24.031 49.562 1 50.31 417 GLY A N 1
ATOM 3262 C CA . GLY A 1 417 ? 5.758 22.703 49.969 1 50.31 417 GLY A CA 1
ATOM 3263 C C . GLY A 1 417 ? 5.672 21.688 48.844 1 50.31 417 GLY A C 1
ATOM 3264 O O . GLY A 1 417 ? 6.074 21.953 47.719 1 50.31 417 GLY A O 1
ATOM 3265 N N . ASP A 1 418 ? 5.117 20.438 49.188 1 49.41 418 ASP A N 1
ATOM 3266 C CA . ASP A 1 418 ? 5 19.266 48.312 1 49.41 418 ASP A CA 1
ATOM 3267 C C . ASP A 1 418 ? 3.914 19.453 47.25 1 49.41 418 ASP A C 1
ATOM 3269 O O . ASP A 1 418 ? 3.766 18.625 46.375 1 49.41 418 ASP A O 1
ATOM 3273 N N . THR A 1 419 ? 3.225 20.547 47.375 1 51 419 THR A N 1
ATOM 3274 C CA . THR A 1 419 ? 2.059 20.75 46.531 1 51 419 THR A CA 1
ATOM 3275 C C . THR A 1 419 ? 2.375 21.734 45.406 1 51 419 THR A C 1
ATOM 3277 O O . THR A 1 419 ? 1.465 22.266 44.75 1 51 419 THR A O 1
ATOM 3280 N N . ARG A 1 420 ? 3.521 22.031 45.188 1 57.16 420 ARG A N 1
ATOM 3281 C CA . ARG A 1 420 ? 3.887 23.047 44.188 1 57.16 420 ARG A CA 1
ATOM 3282 C C . ARG A 1 420 ? 3.59 22.547 42.781 1 57.16 420 ARG A C 1
ATOM 3284 O O . ARG A 1 420 ? 4.102 21.516 42.375 1 57.16 420 ARG A O 1
ATOM 3291 N N . THR A 1 421 ? 2.521 23.219 42.312 1 60.03 421 THR A N 1
ATOM 3292 C CA . THR A 1 421 ? 2.211 22.938 40.906 1 60.03 421 THR A CA 1
ATOM 3293 C C . THR A 1 421 ? 2.947 23.891 39.969 1 60.03 421 THR A C 1
ATOM 3295 O O . THR A 1 421 ? 3.131 25.062 40.312 1 60.03 421 THR A O 1
ATOM 3298 N N . ALA A 1 422 ? 3.844 23.406 39.125 1 63.88 422 ALA A N 1
ATOM 3299 C CA . ALA A 1 422 ? 4.504 24.266 38.125 1 63.88 422 ALA A CA 1
ATOM 3300 C C . ALA A 1 422 ? 3.893 24.078 36.75 1 63.88 422 ALA A C 1
ATOM 3302 O O . ALA A 1 422 ? 3.627 22.953 36.312 1 63.88 422 ALA A O 1
ATOM 3303 N N . LEU A 1 423 ? 3.381 25.328 36.312 1 73.5 423 LEU A N 1
ATOM 3304 C CA . LEU A 1 423 ? 2.836 25.266 34.969 1 73.5 423 LEU A CA 1
ATOM 3305 C C . LEU A 1 423 ? 3.549 26.266 34.031 1 73.5 423 LEU A C 1
ATOM 3307 O O . LEU A 1 423 ? 4.027 27.297 34.5 1 73.5 423 LEU A O 1
ATOM 3311 N N . LEU A 1 424 ? 3.744 25.953 32.844 1 79.19 424 LEU A N 1
ATOM 3312 C CA . LEU A 1 424 ? 4.352 26.828 31.859 1 79.19 424 LEU A CA 1
ATOM 3313 C C . LEU A 1 424 ? 3.328 27.812 31.297 1 79.19 424 LEU A C 1
ATOM 3315 O O . LEU A 1 424 ? 2.172 27.453 31.062 1 79.19 424 LEU A O 1
ATOM 3319 N N . TRP A 1 425 ? 3.857 29.062 31.172 1 79.06 425 TRP A N 1
ATOM 3320 C CA . TRP A 1 425 ? 3.037 30.109 30.594 1 79.06 425 TRP A CA 1
ATOM 3321 C C . TRP A 1 425 ? 3.705 30.703 29.359 1 79.06 425 TRP A C 1
ATOM 3323 O O . TRP A 1 425 ? 4.559 31.594 29.484 1 79.06 425 TRP A O 1
ATOM 3333 N N . PRO A 1 426 ? 3.252 30.266 28.203 1 84.19 426 PRO A N 1
ATOM 3334 C CA . PRO A 1 426 ? 3.799 30.875 27 1 84.19 426 PRO A CA 1
ATOM 3335 C C . PRO A 1 426 ? 3.197 32.25 26.703 1 84.19 426 PRO A C 1
ATOM 3337 O O . PRO A 1 426 ? 1.994 32.469 26.875 1 84.19 426 PRO A O 1
ATOM 3340 N N . ASN A 1 427 ? 4.09 33.156 26.359 1 84.62 427 ASN A N 1
ATOM 3341 C CA . ASN A 1 427 ? 3.701 34.5 25.938 1 84.62 427 ASN A CA 1
ATOM 3342 C C . ASN A 1 427 ? 4.094 34.75 24.484 1 84.62 427 ASN A C 1
ATOM 3344 O O . ASN A 1 427 ? 5.27 35 24.172 1 84.62 427 ASN A O 1
ATOM 3348 N N . MET A 1 428 ? 3.105 34.75 23.547 1 84.31 428 MET A N 1
ATOM 3349 C CA . MET A 1 428 ? 3.273 35.062 22.141 1 84.31 428 MET A CA 1
ATOM 3350 C C . MET A 1 428 ? 4.184 34.062 21.453 1 84.31 428 MET A C 1
ATOM 3352 O O . MET A 1 428 ? 4.938 34.406 20.547 1 84.31 428 MET A O 1
ATOM 3356 N N . THR A 1 429 ? 4.348 32.844 22.031 1 90.88 429 THR A N 1
ATOM 3357 C CA . THR A 1 429 ? 5.168 31.797 21.438 1 90.88 429 THR A CA 1
ATOM 3358 C C . THR A 1 429 ? 4.41 30.469 21.406 1 90.88 429 THR A C 1
ATOM 3360 O O . THR A 1 429 ? 3.416 30.297 22.109 1 90.88 429 THR A O 1
ATOM 3363 N N . TYR A 1 430 ? 4.863 29.609 20.531 1 88.19 430 TYR A N 1
ATOM 3364 C CA . TYR A 1 430 ? 4.203 28.312 20.359 1 88.19 430 TYR A CA 1
ATOM 3365 C C . TYR A 1 430 ? 5.164 27.172 20.625 1 88.19 430 TYR A C 1
ATOM 3367 O O . TYR A 1 430 ? 4.949 26.047 20.172 1 88.19 430 TYR A O 1
ATOM 3375 N N . VAL A 1 431 ? 6.129 27.344 21.453 1 91.69 431 VAL A N 1
ATOM 3376 C CA . VAL A 1 431 ? 7.25 26.422 21.547 1 91.69 431 VAL A CA 1
ATOM 3377 C C . VAL A 1 431 ? 6.934 25.328 22.578 1 91.69 431 VAL A C 1
ATOM 3379 O O . VAL A 1 431 ? 7.598 24.297 22.625 1 91.69 431 VAL A O 1
ATOM 3382 N N . VAL A 1 432 ? 5.965 25.578 23.422 1 85.38 432 VAL A N 1
ATOM 3383 C CA . VAL A 1 432 ? 5.734 24.672 24.547 1 85.38 432 VAL A CA 1
ATOM 3384 C C . VAL A 1 432 ? 5.266 23.312 24 1 85.38 432 VAL A C 1
ATOM 3386 O O . VAL A 1 432 ? 4.297 23.234 23.25 1 85.38 432 VAL A O 1
ATOM 3389 N N . GLY A 1 433 ? 6 22.328 24.375 1 80.5 433 GLY A N 1
ATOM 3390 C CA . GLY A 1 433 ? 5.621 20.969 23.984 1 80.5 433 GLY A CA 1
ATOM 3391 C C . GLY A 1 433 ? 6.137 20.594 22.609 1 80.5 433 GLY A C 1
ATOM 3392 O O . GLY A 1 433 ? 5.852 19.5 22.109 1 80.5 433 GLY A O 1
ATOM 3393 N N . SER A 1 434 ? 6.887 21.453 21.953 1 88.81 434 SER A N 1
ATOM 3394 C CA . SER A 1 434 ? 7.441 21.156 20.641 1 88.81 434 SER A CA 1
ATOM 3395 C C . SER A 1 434 ? 8.531 20.078 20.734 1 88.81 434 SER A C 1
ATOM 3397 O O . SER A 1 434 ? 9.422 20.172 21.562 1 88.81 434 SER A O 1
ATOM 3399 N N . PRO A 1 435 ? 8.523 19.141 19.875 1 88.06 435 PRO A N 1
ATOM 3400 C CA . PRO A 1 435 ? 9.57 18.125 19.875 1 88.06 435 PRO A CA 1
ATOM 3401 C C . PRO A 1 435 ? 10.938 18.672 19.484 1 88.06 435 PRO A C 1
ATOM 3403 O O . PRO A 1 435 ? 11.969 18.062 19.766 1 88.06 435 PRO A O 1
ATOM 3406 N N . TYR A 1 436 ? 10.93 19.781 18.828 1 93.88 436 TYR A N 1
ATOM 3407 C CA . TYR A 1 436 ? 12.195 20.391 18.422 1 93.88 436 TYR A CA 1
ATOM 3408 C C . TYR A 1 436 ? 12.859 21.094 19.594 1 93.88 436 TYR A C 1
ATOM 3410 O O . TYR A 1 436 ? 14.086 21.234 19.641 1 93.88 436 TYR A O 1
ATOM 3418 N N . ILE A 1 437 ? 12.008 21.547 20.516 1 91.44 437 ILE A N 1
ATOM 3419 C CA . ILE A 1 437 ? 12.492 22.422 21.578 1 91.44 437 ILE A CA 1
ATOM 3420 C C . ILE A 1 437 ? 12.422 21.688 22.922 1 91.44 437 ILE A C 1
ATOM 3422 O O . ILE A 1 437 ? 13.281 21.875 23.781 1 91.44 437 ILE A O 1
ATOM 3426 N N . GLY A 1 438 ? 11.406 20.969 23.031 1 86.88 438 GLY A N 1
ATOM 3427 C CA . GLY A 1 438 ? 11.18 20.266 24.281 1 86.88 438 GLY A CA 1
ATOM 3428 C C . GLY A 1 438 ? 10.008 20.812 25.078 1 86.88 438 GLY A C 1
ATOM 3429 O O . GLY A 1 438 ? 8.953 21.109 24.5 1 86.88 438 GLY A O 1
ATOM 3430 N N . MET A 1 439 ? 10.094 20.734 26.469 1 82.56 439 MET A N 1
ATOM 3431 C CA . MET A 1 439 ? 9.086 21.188 27.422 1 82.56 439 MET A CA 1
ATOM 3432 C C . MET A 1 439 ? 7.801 20.375 27.266 1 82.56 439 MET A C 1
ATOM 3434 O O . MET A 1 439 ? 6.703 20.938 27.297 1 82.56 439 MET A O 1
ATOM 3438 N N . THR A 1 440 ? 7.98 19.172 27.016 1 76.62 440 THR A N 1
ATOM 3439 C CA . THR A 1 440 ? 6.832 18.281 26.859 1 76.62 440 THR A CA 1
ATOM 3440 C C . THR A 1 440 ? 6.219 17.969 28.234 1 76.62 440 THR A C 1
ATOM 3442 O O . THR A 1 440 ? 5.012 17.75 28.344 1 76.62 440 THR A O 1
ATOM 3445 N N . ASP A 1 441 ? 7.137 17.906 29.156 1 76 441 ASP A N 1
ATOM 3446 C CA . ASP A 1 441 ? 6.656 17.75 30.531 1 76 441 ASP A CA 1
ATOM 3447 C C . ASP A 1 441 ? 6.328 19.094 31.156 1 76 441 ASP A C 1
ATOM 3449 O O . ASP A 1 441 ? 7.227 19.875 31.469 1 76 441 ASP A O 1
ATOM 3453 N N . ARG A 1 442 ? 5.133 19.312 31.406 1 73.25 442 ARG A N 1
ATOM 3454 C CA . ARG A 1 442 ? 4.68 20.609 31.906 1 73.25 442 ARG A CA 1
ATOM 3455 C C . ARG A 1 442 ? 5.125 20.844 33.344 1 73.25 442 ARG A C 1
ATOM 3457 O O . ARG A 1 442 ? 5.188 21.984 33.812 1 73.25 442 ARG A O 1
ATOM 3464 N N . PHE A 1 443 ? 5.414 19.766 34.031 1 73.81 443 PHE A N 1
ATOM 3465 C CA . PHE A 1 443 ? 5.797 19.891 35.438 1 73.81 443 PHE A CA 1
ATOM 3466 C C . PHE A 1 443 ? 7.309 20.016 35.562 1 73.81 443 PHE A C 1
ATOM 3468 O O . PHE A 1 443 ? 7.801 20.594 36.562 1 73.81 443 PHE A O 1
ATOM 3475 N N . ASN A 1 444 ? 7.992 19.484 34.656 1 75.31 444 ASN A N 1
ATOM 3476 C CA . ASN A 1 444 ? 9.445 19.578 34.625 1 75.31 444 ASN A CA 1
ATOM 3477 C C . ASN A 1 444 ? 9.938 19.891 33.219 1 75.31 444 ASN A C 1
ATOM 3479 O O . ASN A 1 444 ? 10.57 19.047 32.562 1 75.31 444 ASN A O 1
ATOM 3483 N N . PRO A 1 445 ? 9.695 21.188 32.906 1 77.25 445 PRO A N 1
ATOM 3484 C CA . PRO A 1 445 ? 10.047 21.516 31.531 1 77.25 445 PRO A CA 1
ATOM 3485 C C . PRO A 1 445 ? 11.555 21.547 31.281 1 77.25 445 PRO A C 1
ATOM 3487 O O . PRO A 1 445 ? 12.305 22.125 32.062 1 77.25 445 PRO A O 1
ATOM 3490 N N . GLN A 1 446 ? 11.984 20.781 30.375 1 82.12 446 GLN A N 1
ATOM 3491 C CA . GLN A 1 446 ? 13.375 20.781 29.938 1 82.12 446 GLN A CA 1
ATOM 3492 C C . GLN A 1 446 ? 13.5 21.234 28.484 1 82.12 446 GLN A C 1
ATOM 3494 O O . GLN A 1 446 ? 12.711 20.812 27.625 1 82.12 446 GLN A O 1
ATOM 3499 N N . VAL A 1 447 ? 14.352 22.203 28.328 1 88.75 447 VAL A N 1
ATOM 3500 C CA . VAL A 1 447 ? 14.586 22.688 26.969 1 88.75 447 VAL A CA 1
ATOM 3501 C C . VAL A 1 447 ? 15.797 21.969 26.375 1 88.75 447 VAL A C 1
ATOM 3503 O O . VAL A 1 447 ? 16.844 21.875 27 1 88.75 447 VAL A O 1
ATOM 3506 N N . SER A 1 448 ? 15.609 21.266 25.328 1 86.44 448 SER A N 1
ATOM 3507 C CA . SER A 1 448 ? 16.688 20.594 24.609 1 86.44 448 SER A CA 1
ATOM 3508 C C . SER A 1 448 ? 16.859 21.188 23.219 1 86.44 448 SER A C 1
ATOM 3510 O O . SER A 1 448 ? 16.391 20.625 22.219 1 86.44 448 SER A O 1
ATOM 3512 N N . LEU A 1 449 ? 17.547 22.25 23.172 1 92.38 449 LEU A N 1
ATOM 3513 C CA . LEU A 1 449 ? 17.75 22.969 21.922 1 92.38 449 LEU A CA 1
ATOM 3514 C C . LEU A 1 449 ? 19.203 22.891 21.484 1 92.38 449 LEU A C 1
ATOM 3516 O O . LEU A 1 449 ? 20.125 23.109 22.281 1 92.38 449 LEU A O 1
ATOM 3520 N N . THR A 1 450 ? 19.438 22.438 20.266 1 93.81 450 THR A N 1
ATOM 3521 C CA . THR A 1 450 ? 20.75 22.422 19.609 1 93.81 450 THR A CA 1
ATOM 3522 C C . THR A 1 450 ? 20.656 23.078 18.234 1 93.81 450 THR A C 1
ATOM 3524 O O . THR A 1 450 ? 19.562 23.266 17.703 1 93.81 450 THR A O 1
ATOM 3527 N N . PRO A 1 451 ? 21.781 23.547 17.766 1 95.5 451 PRO A N 1
ATOM 3528 C CA . PRO A 1 451 ? 21.75 24.094 16.406 1 95.5 451 PRO A CA 1
ATOM 3529 C C . PRO A 1 451 ? 21.109 23.156 15.398 1 95.5 451 PRO A C 1
ATOM 3531 O O . PRO A 1 451 ? 20.391 23.609 14.5 1 95.5 451 PRO A O 1
ATOM 3534 N N . GLU A 1 452 ? 21.297 21.906 15.594 1 95.06 452 GLU A N 1
ATOM 3535 C CA . GLU A 1 452 ? 20.766 20.922 14.656 1 95.06 452 GLU A CA 1
ATOM 3536 C C . GLU A 1 452 ? 19.25 20.844 14.75 1 95.06 452 GLU A C 1
ATOM 3538 O O . GLU A 1 452 ? 18.578 20.703 13.734 1 95.06 452 GLU A O 1
ATOM 3543 N N . THR A 1 453 ? 18.734 20.969 15.906 1 95.81 453 THR A N 1
ATOM 3544 C CA . TH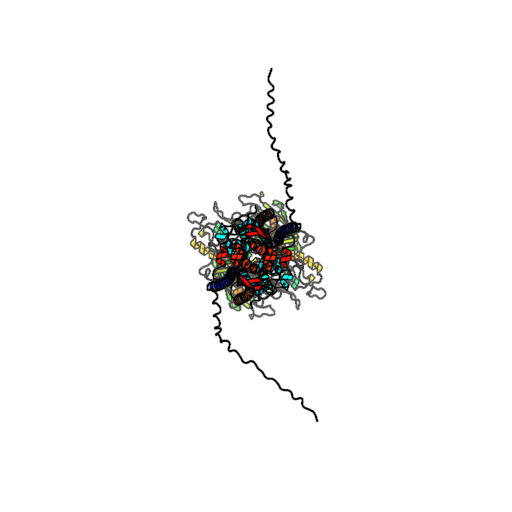R A 1 453 ? 17.281 20.844 16.062 1 95.81 453 THR A CA 1
ATOM 3545 C C . THR A 1 453 ? 16.562 22.062 15.516 1 95.81 453 THR A C 1
ATOM 3547 O O . THR A 1 453 ? 15.469 21.969 14.969 1 95.81 453 THR A O 1
ATOM 3550 N N . VAL A 1 454 ? 17.172 23.234 15.672 1 96.56 454 VAL A N 1
ATOM 3551 C CA . VAL A 1 454 ? 16.562 24.453 15.141 1 96.56 454 VAL A CA 1
ATOM 3552 C C . VAL A 1 454 ? 16.578 24.422 13.609 1 96.56 454 VAL A C 1
ATOM 3554 O O . VAL A 1 454 ? 15.602 24.797 12.969 1 96.56 454 VAL A O 1
ATOM 3557 N N . GLN A 1 455 ? 17.672 23.984 13.094 1 96.94 455 GLN A N 1
ATOM 3558 C CA . GLN A 1 455 ? 17.75 23.844 11.648 1 96.94 455 GLN A CA 1
ATOM 3559 C C . GLN A 1 455 ? 16.781 22.781 11.148 1 96.94 455 GLN A C 1
ATOM 3561 O O . GLN A 1 455 ? 16.172 22.938 10.078 1 96.94 455 GLN A O 1
ATOM 3566 N N . LYS A 1 456 ? 16.672 21.688 11.867 1 97.25 456 LYS A N 1
ATOM 3567 C CA . LYS A 1 456 ? 15.711 20.656 11.484 1 97.25 456 LYS A CA 1
ATOM 3568 C C . LYS A 1 456 ? 14.289 21.219 11.445 1 97.25 456 LYS A C 1
ATOM 3570 O O . LYS A 1 456 ? 13.508 20.859 10.562 1 97.25 456 LYS A O 1
ATOM 3575 N N . TYR A 1 457 ? 14.023 22.078 12.375 1 97.31 457 TYR A N 1
ATOM 3576 C CA . TYR A 1 457 ? 12.719 22.734 12.398 1 97.31 457 TYR A CA 1
ATOM 3577 C C . TYR A 1 457 ? 12.484 23.531 11.117 1 97.31 457 TYR A C 1
ATOM 3579 O O . TYR A 1 457 ? 11.461 23.359 10.445 1 97.31 457 TYR A O 1
ATOM 3587 N N . LEU A 1 458 ? 13.383 24.312 10.758 1 98.38 458 LEU A N 1
ATOM 3588 C CA . LEU A 1 458 ? 13.234 25.109 9.531 1 98.38 458 LEU A CA 1
ATOM 3589 C C . LEU A 1 458 ? 13.18 24.203 8.305 1 98.38 458 LEU A C 1
ATOM 3591 O O . LEU A 1 458 ? 12.398 24.438 7.387 1 98.38 458 LEU A O 1
ATOM 3595 N N . GLN A 1 459 ? 14.008 23.203 8.312 1 97.88 459 GLN A N 1
ATOM 3596 C CA . GLN A 1 459 ? 14.008 22.234 7.223 1 97.88 459 GLN A CA 1
ATOM 3597 C C . GLN A 1 459 ? 12.625 21.625 7.039 1 97.88 459 GLN A C 1
ATOM 3599 O O . GLN A 1 459 ? 12.133 21.516 5.91 1 97.88 459 GLN A O 1
ATOM 3604 N N . ASP A 1 460 ? 12.039 21.234 8.102 1 97.44 460 ASP A N 1
ATOM 3605 C CA . ASP A 1 460 ? 10.727 20.594 8.047 1 97.44 460 ASP A CA 1
ATOM 3606 C C . ASP A 1 460 ? 9.664 21.578 7.566 1 97.44 460 ASP A C 1
ATOM 3608 O O . ASP A 1 460 ? 8.711 21.188 6.887 1 97.44 460 ASP A O 1
ATOM 3612 N N . ILE A 1 461 ? 9.836 22.812 7.883 1 97.44 461 ILE A N 1
ATOM 3613 C CA . ILE A 1 461 ? 8.922 23.828 7.371 1 97.44 461 ILE A CA 1
ATOM 3614 C C . ILE A 1 461 ? 9.094 23.969 5.859 1 97.44 461 ILE A C 1
ATOM 3616 O O . ILE A 1 461 ? 8.117 24.031 5.117 1 97.44 461 ILE A O 1
ATOM 3620 N N . VAL A 1 462 ? 10.305 24.047 5.43 1 97.81 462 VAL A N 1
ATOM 3621 C CA . VAL A 1 462 ? 10.586 24.172 4.004 1 97.81 462 VAL A CA 1
ATOM 3622 C C . VAL A 1 462 ? 9.945 23.016 3.246 1 97.81 462 VAL A C 1
ATOM 3624 O O . VAL A 1 462 ? 9.266 23.219 2.236 1 97.81 462 VAL A O 1
ATOM 3627 N N . ILE A 1 463 ? 10.102 21.859 3.746 1 96.44 463 ILE A N 1
ATOM 3628 C CA . ILE A 1 463 ? 9.5 20.688 3.119 1 96.44 463 ILE A CA 1
ATOM 3629 C C . ILE A 1 463 ? 7.977 20.812 3.16 1 96.44 463 ILE A C 1
ATOM 3631 O O . ILE A 1 463 ? 7.297 20.516 2.174 1 96.44 463 ILE A O 1
ATOM 3635 N N . SER A 1 464 ? 7.48 21.297 4.258 1 94.88 464 SER A N 1
ATOM 3636 C CA . SER A 1 464 ? 6.035 21.391 4.445 1 94.88 464 SER A CA 1
ATOM 3637 C C . SER A 1 464 ? 5.43 22.438 3.502 1 94.88 464 SER A C 1
ATOM 3639 O O . SER A 1 464 ? 4.227 22.406 3.232 1 94.88 464 SER A O 1
ATOM 3641 N N . THR A 1 465 ? 6.191 23.359 3.061 1 95 465 THR A N 1
ATOM 3642 C CA . THR A 1 465 ? 5.68 24.375 2.152 1 95 465 THR A CA 1
ATOM 3643 C C . THR A 1 465 ? 5.152 23.75 0.868 1 95 465 THR A C 1
ATOM 3645 O O . THR A 1 465 ? 4.27 24.297 0.214 1 95 465 THR A O 1
ATOM 3648 N N . LEU A 1 466 ? 5.625 22.562 0.565 1 92.12 466 LEU A N 1
ATOM 3649 C CA . LEU A 1 466 ? 5.125 21.828 -0.594 1 92.12 466 LEU A CA 1
ATOM 3650 C C . LEU A 1 466 ? 3.637 21.531 -0.449 1 92.12 466 LEU A C 1
ATOM 3652 O O . LEU A 1 466 ? 2.924 21.406 -1.448 1 92.12 466 LEU A O 1
ATOM 3656 N N . SER A 1 467 ? 3.217 21.422 0.755 1 88.12 467 SER A N 1
ATOM 3657 C CA . SER A 1 467 ? 1.823 21.078 1.018 1 88.12 467 SER A CA 1
ATOM 3658 C C . SER A 1 467 ? 0.898 22.25 0.698 1 88.12 467 SER A C 1
ATOM 3660 O O . SER A 1 467 ? -0.317 22.078 0.589 1 88.12 467 SER A O 1
ATOM 3662 N N . LEU A 1 468 ? 1.479 23.391 0.574 1 86.31 468 LEU A N 1
ATOM 3663 C CA . LEU A 1 468 ? 0.676 24.578 0.261 1 86.31 468 LEU A CA 1
ATOM 3664 C C . LEU A 1 468 ? 0.272 24.578 -1.21 1 86.31 468 LEU A C 1
ATOM 3666 O O . LEU A 1 468 ? -0.586 25.359 -1.618 1 86.31 468 LEU A O 1
ATOM 3670 N N . ASN A 1 469 ? 0.888 23.656 -1.935 1 83 469 ASN A N 1
ATOM 3671 C CA . ASN A 1 469 ? 0.455 23.484 -3.316 1 83 469 ASN A CA 1
ATOM 3672 C C . ASN A 1 469 ? -0.927 22.828 -3.393 1 83 469 ASN A C 1
ATOM 3674 O O . ASN A 1 469 ? -1.131 21.734 -2.891 1 83 469 ASN A O 1
ATOM 3678 N N . PRO A 1 470 ? -1.74 23.594 -4.102 1 73.44 470 PRO A N 1
ATOM 3679 C CA . PRO A 1 470 ? -3.049 22.953 -4.23 1 73.44 470 PRO A CA 1
ATOM 3680 C C . PRO A 1 470 ? -2.982 21.625 -4.992 1 73.44 470 PRO A C 1
ATOM 3682 O O . PRO A 1 470 ? -2.221 21.5 -5.953 1 73.44 470 PRO A O 1
ATOM 3685 N N . LYS A 1 471 ? -3.734 20.672 -4.617 1 70.44 471 LYS A N 1
ATOM 3686 C CA . LYS A 1 471 ? -3.713 19.328 -5.191 1 70.44 471 LYS A CA 1
ATOM 3687 C C . LYS A 1 471 ? -4.133 19.344 -6.66 1 70.44 471 LYS A C 1
ATOM 3689 O O . LYS A 1 471 ? -3.521 18.672 -7.496 1 70.44 471 LYS A O 1
ATOM 3694 N N . ASN A 1 472 ? -5.129 20.125 -7.008 1 72.25 472 ASN A N 1
ATOM 3695 C CA . ASN A 1 472 ? -5.715 20.062 -8.344 1 72.25 472 ASN A CA 1
ATOM 3696 C C . ASN A 1 472 ? -4.973 20.969 -9.32 1 72.25 472 ASN A C 1
ATOM 3698 O O . ASN A 1 472 ? -4.922 20.703 -10.516 1 72.25 472 ASN A O 1
ATOM 3702 N N . LYS A 1 473 ? -4.461 22.062 -8.75 1 78.75 473 LYS A N 1
ATOM 3703 C CA . LYS A 1 473 ? -3.723 23 -9.586 1 78.75 473 LYS A CA 1
ATOM 3704 C C . LYS A 1 473 ? -2.465 23.5 -8.875 1 78.75 473 LYS A C 1
ATOM 3706 O O . LYS A 1 473 ? -2.418 24.641 -8.406 1 78.75 473 LYS A O 1
ATOM 3711 N N . PRO A 1 474 ? -1.469 22.688 -9.031 1 83.69 474 PRO A N 1
ATOM 3712 C CA . PRO A 1 474 ? -0.261 23.094 -8.312 1 83.69 474 PRO A CA 1
ATOM 3713 C C . PRO A 1 474 ? 0.372 24.359 -8.891 1 83.69 474 PRO A C 1
ATOM 3715 O O . PRO A 1 474 ? 0.386 24.547 -10.109 1 83.69 474 PRO A O 1
ATOM 3718 N N . LEU A 1 475 ? 0.76 25.203 -8 1 85.62 475 LEU A N 1
ATOM 3719 C CA . LEU A 1 475 ? 1.395 26.453 -8.383 1 85.62 475 LEU A CA 1
ATOM 3720 C C . LEU A 1 475 ? 2.824 26.219 -8.852 1 85.62 475 LEU A C 1
ATOM 3722 O O . LEU A 1 475 ? 3.305 26.906 -9.758 1 85.62 475 LEU A O 1
ATOM 3726 N N . TRP A 1 476 ? 3.453 25.25 -8.172 1 89.25 476 TRP A N 1
ATOM 3727 C CA . TRP A 1 476 ? 4.82 24.891 -8.531 1 89.25 476 TRP A CA 1
ATOM 3728 C C . TRP A 1 476 ? 4.906 23.422 -8.945 1 89.25 476 TRP A C 1
ATOM 3730 O O . TRP A 1 476 ? 4.562 22.531 -8.172 1 89.25 476 TRP A O 1
ATOM 3740 N N . THR A 1 477 ? 5.344 23.203 -10.141 1 85.19 477 THR A N 1
ATOM 3741 C CA . THR A 1 477 ? 5.551 21.844 -10.609 1 85.19 477 THR A CA 1
ATOM 3742 C C . THR A 1 477 ? 6.969 21.656 -11.148 1 85.19 477 THR A C 1
ATOM 3744 O O . THR A 1 477 ? 7.574 22.609 -11.648 1 85.19 477 THR A O 1
ATOM 3747 N N . ASN A 1 478 ? 7.387 20.453 -10.938 1 80.25 478 ASN A N 1
ATOM 3748 C CA . ASN A 1 478 ? 8.695 20.109 -11.484 1 80.25 478 ASN A CA 1
ATOM 3749 C C . ASN A 1 478 ? 8.656 20.016 -13.008 1 80.25 478 ASN A C 1
ATOM 3751 O O . ASN A 1 478 ? 7.777 19.344 -13.562 1 80.25 478 ASN A O 1
ATOM 3755 N N . GLY A 1 479 ? 9.422 20.703 -13.625 1 77.5 479 GLY A N 1
ATOM 3756 C CA . GLY A 1 479 ? 9.445 20.672 -15.078 1 77.5 479 GLY A CA 1
ATOM 3757 C C . GLY A 1 479 ? 9.711 19.281 -15.641 1 77.5 479 GLY A C 1
ATOM 3758 O O . GLY A 1 479 ? 8.797 18.625 -16.156 1 77.5 479 GLY A O 1
ATOM 3759 N N . PRO A 1 480 ? 10.914 18.812 -15.289 1 84.38 480 PRO A N 1
ATOM 3760 C CA . PRO A 1 480 ? 11.258 17.484 -15.836 1 84.38 480 PRO A CA 1
ATOM 3761 C C . PRO A 1 480 ? 10.609 16.344 -15.062 1 84.38 480 PRO A C 1
ATOM 3763 O O . PRO A 1 480 ? 10.312 16.484 -13.875 1 84.38 480 PRO A O 1
ATOM 3766 N N . ASP A 1 481 ? 10.391 15.305 -15.781 1 91.25 481 ASP A N 1
ATOM 3767 C CA . ASP A 1 481 ? 9.883 14.086 -15.148 1 91.25 481 ASP A CA 1
ATOM 3768 C C . ASP A 1 481 ? 10.883 13.539 -14.133 1 91.25 481 ASP A C 1
ATOM 3770 O O . ASP A 1 481 ? 12.094 13.648 -14.32 1 91.25 481 ASP A O 1
ATOM 3774 N N . ILE A 1 482 ? 10.312 13.008 -13.133 1 93.19 482 ILE A N 1
ATOM 3775 C CA . ILE A 1 482 ? 11.141 12.484 -12.055 1 93.19 482 ILE A CA 1
ATOM 3776 C C . ILE A 1 482 ? 11.023 10.961 -12.008 1 93.19 482 ILE A C 1
ATOM 3778 O O . ILE A 1 482 ? 9.914 10.422 -11.984 1 93.19 482 ILE A O 1
ATOM 3782 N N . PRO A 1 483 ? 12.195 10.32 -12.07 1 94.25 483 PRO A N 1
ATOM 3783 C CA . PRO A 1 483 ? 12.133 8.875 -11.883 1 94.25 483 PRO A CA 1
ATOM 3784 C C . PRO A 1 483 ? 11.742 8.477 -10.461 1 94.25 483 PRO A C 1
ATOM 3786 O O . PRO A 1 483 ? 12.156 9.125 -9.5 1 94.25 483 PRO A O 1
ATOM 3789 N N . ALA A 1 484 ? 10.891 7.508 -10.344 1 94.88 484 ALA A N 1
ATOM 3790 C CA . ALA A 1 484 ? 10.445 7.02 -9.047 1 94.88 484 ALA A CA 1
ATOM 3791 C C . ALA A 1 484 ? 10.344 5.496 -9.039 1 94.88 484 ALA A C 1
ATOM 3793 O O . ALA A 1 484 ? 10.43 4.855 -10.086 1 94.88 484 ALA A O 1
ATOM 3794 N N . LEU A 1 485 ? 10.391 4.93 -7.871 1 94.06 485 LEU A N 1
ATOM 3795 C CA . LEU A 1 485 ? 10.141 3.508 -7.652 1 94.06 485 LEU A CA 1
ATOM 3796 C C . LEU A 1 485 ? 8.836 3.297 -6.895 1 94.06 485 LEU A C 1
ATOM 3798 O O . LEU A 1 485 ? 8.648 3.842 -5.809 1 94.06 485 LEU A O 1
ATOM 3802 N N . GLU A 1 486 ? 7.953 2.543 -7.453 1 92.94 486 GLU A N 1
ATOM 3803 C CA . GLU A 1 486 ? 6.668 2.234 -6.832 1 92.94 486 GLU A CA 1
ATOM 3804 C C . GLU A 1 486 ? 6.641 0.801 -6.305 1 92.94 486 GLU A C 1
ATOM 3806 O O . GLU A 1 486 ? 7.473 -0.023 -6.695 1 92.94 486 GLU A O 1
ATOM 3811 N N . GLY A 1 487 ? 5.715 0.594 -5.398 1 89.56 487 GLY A N 1
ATOM 3812 C CA . GLY A 1 487 ? 5.473 -0.771 -4.961 1 89.56 487 GLY A CA 1
ATOM 3813 C C . GLY A 1 487 ? 4.633 -1.572 -5.938 1 89.56 487 GLY A C 1
ATOM 3814 O O . GLY A 1 487 ? 3.885 -1.002 -6.734 1 89.56 487 GLY A O 1
ATOM 3815 N N . GLY A 1 488 ? 4.812 -2.857 -5.879 1 88.5 488 GLY A N 1
ATOM 3816 C CA . GLY A 1 488 ? 4.027 -3.713 -6.754 1 88.5 488 GLY A CA 1
ATOM 3817 C C . GLY A 1 488 ? 4.242 -5.191 -6.496 1 88.5 488 GLY A C 1
ATOM 3818 O O . GLY A 1 488 ? 5.074 -5.566 -5.664 1 88.5 488 GLY A O 1
ATOM 3819 N N . ALA A 1 489 ? 3.375 -5.957 -7.211 1 91.25 489 ALA A N 1
ATOM 3820 C CA . ALA A 1 489 ? 3.508 -7.41 -7.137 1 91.25 489 ALA A CA 1
ATOM 3821 C C . ALA A 1 489 ? 4.836 -7.867 -7.73 1 91.25 489 ALA A C 1
ATOM 3823 O O . ALA A 1 489 ? 5.227 -7.426 -8.812 1 91.25 489 ALA A O 1
ATOM 3824 N N . THR A 1 490 ? 5.531 -8.742 -6.977 1 93.81 490 THR A N 1
ATOM 3825 C CA . THR A 1 490 ? 6.863 -9.188 -7.367 1 93.81 490 THR A CA 1
ATOM 3826 C C . THR A 1 490 ? 6.977 -10.703 -7.258 1 93.81 490 THR A C 1
ATOM 3828 O O . THR A 1 490 ? 6.453 -11.305 -6.316 1 93.81 490 THR A O 1
ATOM 3831 N N . TYR A 1 491 ? 7.594 -11.289 -8.25 1 95.81 491 TYR A N 1
ATOM 3832 C CA . TYR A 1 491 ? 7.859 -12.719 -8.195 1 95.81 491 TYR A CA 1
ATOM 3833 C C . TYR A 1 491 ? 8.883 -13.055 -7.125 1 95.81 491 TYR A C 1
ATOM 3835 O O . TYR A 1 491 ? 9.898 -12.359 -6.988 1 95.81 491 TYR A O 1
ATOM 3843 N N . ILE A 1 492 ? 8.594 -14.078 -6.387 1 95.31 492 ILE A N 1
ATOM 3844 C CA . ILE A 1 492 ? 9.5 -14.508 -5.324 1 95.31 492 ILE A CA 1
ATOM 3845 C C . ILE A 1 492 ? 9.766 -16 -5.441 1 95.31 492 ILE A C 1
ATOM 3847 O O . ILE A 1 492 ? 8.836 -16.797 -5.512 1 95.31 492 ILE A O 1
ATOM 3851 N N . PHE A 1 493 ? 11.094 -16.344 -5.477 1 95.5 493 PHE A N 1
ATOM 3852 C CA . PHE A 1 493 ? 11.539 -17.719 -5.496 1 95.5 493 PHE A CA 1
ATOM 3853 C C . PHE A 1 493 ? 12.156 -18.109 -4.16 1 95.5 493 PHE A C 1
ATOM 3855 O O . PHE A 1 493 ? 13.383 -18.234 -4.043 1 95.5 493 PHE A O 1
ATOM 3862 N N . ASP A 1 494 ? 11.258 -18.391 -3.158 1 87.62 494 ASP A N 1
ATOM 3863 C CA . ASP A 1 494 ? 11.742 -18.641 -1.802 1 87.62 494 ASP A CA 1
ATOM 3864 C C . ASP A 1 494 ? 11.633 -20.125 -1.438 1 87.62 494 ASP A C 1
ATOM 3866 O O . ASP A 1 494 ? 12.43 -20.625 -0.644 1 87.62 494 ASP A O 1
ATOM 3870 N N . SER A 1 495 ? 10.656 -20.75 -1.993 1 88.5 495 SER A N 1
ATOM 3871 C CA . SER A 1 495 ? 10.477 -22.172 -1.691 1 88.5 495 SER A CA 1
ATOM 3872 C C . SER A 1 495 ? 11.445 -23.031 -2.496 1 88.5 495 SER A C 1
ATOM 3874 O O . SER A 1 495 ? 11.016 -23.859 -3.307 1 88.5 495 SER A O 1
ATOM 3876 N N . LYS A 1 496 ? 12.742 -23.109 -2.107 1 91.06 496 LYS A N 1
ATOM 3877 C CA . LYS A 1 496 ? 13.797 -23.797 -2.848 1 91.06 496 LYS A CA 1
ATOM 3878 C C . LYS A 1 496 ? 13.727 -25.297 -2.641 1 91.06 496 LYS A C 1
ATOM 3880 O O . LYS A 1 496 ? 13.992 -26.078 -3.564 1 91.06 496 LYS A O 1
ATOM 3885 N N . LEU A 1 497 ? 13.328 -25.672 -1.479 1 92.06 497 LEU A N 1
ATOM 3886 C CA . LEU A 1 497 ? 13.227 -27.094 -1.177 1 92.06 497 LEU A CA 1
ATOM 3887 C C . LEU A 1 497 ? 12.164 -27.766 -2.049 1 92.06 497 LEU A C 1
ATOM 3889 O O . LEU A 1 497 ? 12.336 -28.906 -2.473 1 92.06 497 LEU A O 1
ATOM 3893 N N . GLN A 1 498 ? 11.133 -27.031 -2.293 1 92.81 498 GLN A N 1
ATOM 3894 C CA . GLN A 1 498 ? 10.055 -27.562 -3.115 1 92.81 498 GLN A CA 1
ATOM 3895 C C . GLN A 1 498 ? 10.477 -27.656 -4.578 1 92.81 498 GLN A C 1
ATOM 3897 O O . GLN A 1 498 ? 9.883 -28.422 -5.352 1 92.81 498 GLN A O 1
ATOM 3902 N N . PHE A 1 499 ? 11.484 -26.953 -4.938 1 95.25 499 PHE A N 1
ATOM 3903 C CA . PHE A 1 499 ? 12 -27.016 -6.301 1 95.25 499 PHE A CA 1
ATOM 3904 C C . PHE A 1 499 ? 13.047 -28.125 -6.438 1 95.25 499 PHE A C 1
ATOM 3906 O O . PHE A 1 499 ? 12.945 -28.969 -7.324 1 95.25 499 PHE A O 1
ATOM 3913 N N . PHE A 1 500 ? 13.961 -28.266 -5.527 1 95.81 500 PHE A N 1
ATOM 3914 C CA . PHE A 1 500 ? 15.133 -29.125 -5.672 1 95.81 500 PHE A CA 1
ATOM 3915 C C . PHE A 1 500 ? 14.828 -30.547 -5.211 1 95.81 500 PHE A C 1
ATOM 3917 O O . PHE A 1 500 ? 15.344 -31.5 -5.777 1 95.81 500 PHE A O 1
ATOM 3924 N N . LEU A 1 501 ? 13.984 -30.688 -4.273 1 95.5 501 LEU A N 1
ATOM 3925 C CA . LEU A 1 501 ? 13.742 -32.031 -3.721 1 95.5 501 LEU A CA 1
ATOM 3926 C C . LEU A 1 501 ? 13.039 -32.906 -4.738 1 95.5 501 LEU A C 1
ATOM 3928 O O . LEU A 1 501 ? 13.5 -34.031 -5.02 1 95.5 501 LEU A O 1
ATOM 3932 N N . PRO A 1 502 ? 11.953 -32.438 -5.262 1 95.19 502 PRO A N 1
ATOM 3933 C CA . PRO A 1 502 ? 11.312 -33.312 -6.246 1 95.19 502 PRO A CA 1
ATOM 3934 C C . PRO A 1 502 ? 12.211 -33.625 -7.445 1 95.19 502 PRO A C 1
ATOM 3936 O O . PRO A 1 502 ? 12.328 -34.781 -7.855 1 95.19 502 PRO A O 1
ATOM 3939 N N . TYR A 1 503 ? 12.898 -32.656 -7.992 1 96.06 503 TYR A N 1
ATOM 3940 C CA . TYR A 1 503 ? 13.805 -32.875 -9.109 1 96.06 503 TYR A CA 1
ATOM 3941 C C . TYR A 1 503 ? 14.977 -33.75 -8.703 1 96.06 503 TYR A C 1
ATOM 3943 O O . TYR A 1 503 ? 15.375 -34.656 -9.438 1 96.06 503 TYR A O 1
ATOM 3951 N N . GLY A 1 504 ? 15.477 -33.562 -7.527 1 96 504 GLY A N 1
ATOM 3952 C CA . GLY A 1 504 ? 16.594 -34.375 -7.035 1 96 504 GLY A CA 1
ATOM 3953 C C . GLY A 1 504 ? 16.234 -35.844 -6.844 1 96 504 GLY A C 1
ATOM 3954 O O . GLY A 1 504 ? 16.984 -36.719 -7.266 1 96 504 GLY A O 1
ATOM 3955 N N . VAL A 1 505 ? 15.109 -36.062 -6.262 1 95.5 505 VAL A N 1
ATOM 3956 C CA . VAL A 1 505 ? 14.656 -37.406 -6.031 1 95.5 505 VAL A CA 1
ATOM 3957 C C . VAL A 1 505 ? 14.414 -38.125 -7.371 1 95.5 505 VAL A C 1
ATOM 3959 O O . VAL A 1 505 ? 14.773 -39.281 -7.543 1 95.5 505 VAL A O 1
ATOM 3962 N N . CYS A 1 506 ? 13.797 -37.375 -8.297 1 95.69 506 CYS A N 1
ATOM 3963 C CA . CYS A 1 506 ? 13.547 -37.938 -9.609 1 95.69 506 CYS A CA 1
ATOM 3964 C C . CYS A 1 506 ? 14.852 -38.312 -10.305 1 95.69 506 CYS A C 1
ATOM 3966 O O . CYS A 1 506 ? 14.977 -39.375 -10.883 1 95.69 506 CYS A O 1
ATOM 3968 N N . LEU A 1 507 ? 15.812 -37.469 -10.219 1 96.44 507 LEU A N 1
ATOM 3969 C CA . LEU A 1 507 ? 17.109 -37.719 -10.852 1 96.44 507 LEU A CA 1
ATOM 3970 C C . LEU A 1 507 ? 17.828 -38.906 -10.188 1 96.44 507 LEU A C 1
ATOM 3972 O O . LEU A 1 507 ? 18.391 -39.75 -10.867 1 96.44 507 LEU A O 1
ATOM 3976 N N . LEU A 1 508 ? 17.75 -38.938 -8.93 1 96.38 508 LEU A N 1
ATOM 3977 C CA . LEU A 1 508 ? 18.422 -40 -8.188 1 96.38 508 LEU A CA 1
ATOM 3978 C C . LEU A 1 508 ? 17.781 -41.375 -8.484 1 96.38 508 LEU A C 1
ATOM 3980 O O . LEU A 1 508 ? 18.484 -42.344 -8.781 1 96.38 508 LEU A O 1
ATOM 3984 N N . VAL A 1 509 ? 16.5 -41.406 -8.398 1 95.5 509 VAL A N 1
ATOM 3985 C CA . VAL A 1 509 ? 15.797 -42.688 -8.633 1 95.5 509 VAL A CA 1
ATOM 3986 C C . VAL A 1 509 ? 15.984 -43.094 -10.086 1 95.5 509 VAL A C 1
ATOM 3988 O O . VAL A 1 509 ? 16.188 -44.281 -10.367 1 95.5 509 VAL A O 1
ATOM 3991 N N . ALA A 1 510 ? 15.883 -42.156 -10.984 1 95.56 510 ALA A N 1
ATOM 3992 C CA . ALA A 1 510 ? 16.125 -42.469 -12.398 1 95.56 510 ALA A CA 1
ATOM 3993 C C . ALA A 1 510 ? 17.531 -43 -12.602 1 95.56 510 ALA A C 1
ATOM 3995 O O . ALA A 1 510 ? 17.719 -44 -13.328 1 95.56 510 ALA A O 1
ATOM 3996 N N . ALA A 1 511 ? 18.484 -42.438 -11.961 1 95.94 511 ALA A N 1
ATOM 3997 C CA . ALA A 1 511 ? 19.859 -42.906 -12.078 1 95.94 511 ALA A CA 1
ATOM 3998 C C . ALA A 1 511 ? 20 -44.344 -11.578 1 95.94 511 ALA A C 1
ATOM 4000 O O . ALA A 1 511 ? 20.703 -45.156 -12.195 1 95.94 511 ALA A O 1
ATOM 4001 N N . LEU A 1 512 ? 19.344 -44.625 -10.547 1 95.75 512 LEU A N 1
ATOM 4002 C CA . LEU A 1 512 ? 19.406 -45.969 -9.992 1 95.75 512 LEU A CA 1
ATOM 4003 C C . LEU A 1 512 ? 18.797 -46.969 -10.961 1 95.75 512 LEU A C 1
ATOM 4005 O O . LEU A 1 512 ? 19.359 -48.062 -11.172 1 95.75 512 LEU A O 1
ATOM 4009 N N . VAL A 1 513 ? 17.688 -46.562 -11.531 1 95.31 513 VAL A N 1
ATOM 4010 C CA . VAL A 1 513 ? 17.047 -47.438 -12.492 1 95.31 513 VAL A CA 1
ATOM 4011 C C . VAL A 1 513 ? 17.922 -47.562 -13.734 1 95.31 513 VAL A C 1
ATOM 4013 O O . VAL A 1 513 ? 18.031 -48.656 -14.32 1 95.31 513 VAL A O 1
ATOM 4016 N N . TYR A 1 514 ? 18.547 -46.469 -14.133 1 95.19 514 TYR A N 1
ATOM 4017 C CA . TYR A 1 514 ? 19.453 -46.5 -15.266 1 95.19 514 TYR A CA 1
ATOM 4018 C C . TYR A 1 514 ? 20.609 -47.469 -15.016 1 95.19 514 TYR A C 1
ATOM 4020 O O . TYR A 1 514 ? 20.938 -48.281 -15.875 1 95.19 514 TYR A O 1
ATOM 4028 N N . ILE A 1 515 ? 21.188 -47.406 -13.898 1 95.5 515 ILE A N 1
ATOM 4029 C CA . ILE A 1 515 ? 22.328 -48.25 -13.562 1 95.5 515 ILE A CA 1
ATOM 4030 C C . ILE A 1 515 ? 21.906 -49.719 -13.578 1 95.5 515 ILE A C 1
ATOM 4032 O O . ILE A 1 515 ? 22.594 -50.562 -14.156 1 95.5 515 ILE A O 1
ATOM 4036 N N . HIS A 1 516 ? 20.828 -49.969 -13.016 1 95.19 516 HIS A N 1
ATOM 4037 C CA . HIS A 1 516 ? 20.312 -51.344 -13 1 95.19 516 HIS A CA 1
ATOM 4038 C C . HIS A 1 516 ? 19.984 -51.812 -14.406 1 95.19 516 HIS A C 1
ATOM 4040 O O . HIS A 1 516 ? 20.188 -52.969 -14.734 1 95.19 516 HIS A O 1
ATOM 4046 N N . GLY A 1 517 ? 19.391 -50.906 -15.156 1 93.56 517 GLY A N 1
ATOM 4047 C CA . GLY A 1 517 ? 19.094 -51.25 -16.547 1 93.56 517 GLY A CA 1
ATOM 4048 C C . GLY A 1 517 ? 20.328 -51.531 -17.375 1 93.56 517 GLY A C 1
ATOM 4049 O O . GLY A 1 517 ? 20.359 -52.469 -18.156 1 93.56 517 GLY A O 1
ATOM 4050 N N . ILE A 1 518 ? 21.312 -50.781 -17.203 1 93.75 518 ILE A N 1
ATOM 4051 C CA . ILE A 1 518 ? 22.562 -50.969 -17.906 1 93.75 518 ILE A CA 1
ATOM 4052 C C . ILE A 1 518 ? 23.203 -52.281 -17.484 1 93.75 518 ILE A C 1
ATOM 4054 O O . ILE A 1 518 ? 23.719 -53.031 -18.312 1 93.75 518 ILE A O 1
ATOM 4058 N N . TRP A 1 519 ? 23.188 -52.5 -16.203 1 94.12 519 TRP A N 1
ATOM 4059 C CA . TRP A 1 519 ? 23.703 -53.781 -15.688 1 94.12 519 TRP A CA 1
ATOM 4060 C C . TRP A 1 519 ? 22.969 -54.938 -16.312 1 94.12 519 TRP A C 1
ATOM 4062 O O . TRP A 1 519 ? 23.594 -55.938 -16.703 1 94.12 519 TRP A O 1
ATOM 4072 N N . ALA A 1 520 ? 21.672 -54.844 -16.406 1 93.38 520 ALA A N 1
ATOM 4073 C CA . ALA A 1 520 ? 20.859 -55.906 -17.016 1 93.38 520 ALA A CA 1
ATOM 4074 C C . ALA A 1 520 ? 21.203 -56.062 -18.484 1 93.38 520 ALA A C 1
ATOM 4076 O O . ALA A 1 520 ? 21.25 -57.188 -19 1 93.38 520 ALA A O 1
ATOM 4077 N N . MET A 1 521 ? 21.391 -54.969 -19.125 1 91.62 521 MET A N 1
ATOM 4078 C CA . MET A 1 521 ? 21.75 -55 -20.547 1 91.62 521 MET A CA 1
ATOM 4079 C C . MET A 1 521 ? 23.062 -55.719 -20.75 1 91.62 521 MET A C 1
ATOM 4081 O O . MET A 1 521 ? 23.203 -56.5 -21.703 1 91.62 521 MET A O 1
ATOM 4085 N N . TRP A 1 522 ? 23.984 -55.562 -19.875 1 89.31 522 TRP A N 1
ATOM 4086 C CA . TRP A 1 522 ? 25.266 -56.219 -19.953 1 89.31 522 TRP A CA 1
ATOM 4087 C C . TRP A 1 522 ? 25.125 -57.719 -19.703 1 89.31 522 TRP A C 1
ATOM 4089 O O . TRP A 1 522 ? 25.75 -58.531 -20.375 1 89.31 522 TRP A O 1
ATOM 4099 N N . LYS A 1 523 ? 24.359 -58.094 -18.844 1 88.44 523 LYS A N 1
ATOM 4100 C CA . LYS A 1 523 ? 24.156 -59.5 -18.516 1 88.44 523 LYS A CA 1
ATOM 4101 C C . LYS A 1 523 ? 23.375 -60.219 -19.625 1 88.44 523 LYS A C 1
ATOM 4103 O O . LYS A 1 523 ? 23.547 -61.406 -19.844 1 88.44 523 LYS A O 1
ATOM 4108 N N . ASN A 1 524 ? 22.484 -59.438 -20.172 1 85.44 524 ASN A N 1
ATOM 4109 C CA . ASN A 1 524 ? 21.703 -60 -21.266 1 85.44 524 ASN A CA 1
ATOM 4110 C C . ASN A 1 524 ? 22.562 -60.188 -22.516 1 85.44 524 ASN A C 1
ATOM 4112 O O . ASN A 1 524 ? 22.219 -61.031 -23.359 1 85.44 524 ASN A O 1
ATOM 4116 N N . GLY A 1 525 ? 23.609 -59.562 -22.75 1 81.44 525 GLY A N 1
ATOM 4117 C CA . GLY A 1 525 ? 24.484 -59.656 -23.906 1 81.44 525 GLY A CA 1
ATOM 4118 C C . GLY A 1 525 ? 24.047 -58.781 -25.062 1 81.44 525 GLY A C 1
ATOM 4119 O O . GLY A 1 525 ? 24.828 -58.531 -25.984 1 81.44 525 GLY A O 1
ATOM 4120 N N . GLN A 1 526 ? 22.719 -58.531 -25.219 1 80.81 526 GLN A N 1
ATOM 4121 C CA . GLN A 1 526 ? 22.188 -57.625 -26.25 1 80.81 526 GLN A CA 1
ATOM 4122 C C . GLN A 1 526 ? 21.062 -56.781 -25.703 1 80.81 526 GLN A C 1
ATOM 4124 O O . GLN A 1 526 ? 20.359 -57.156 -24.781 1 80.81 526 GLN A O 1
ATOM 4129 N N . PRO A 1 527 ? 20.984 -55.562 -26.312 1 85.88 527 PRO A N 1
ATOM 4130 C CA . PRO A 1 527 ? 19.859 -54.719 -25.875 1 85.88 527 PRO A CA 1
ATOM 4131 C C . PRO A 1 527 ? 18.5 -55.281 -26.328 1 85.88 527 PRO A C 1
ATOM 4133 O O . PRO A 1 527 ? 18.391 -55.844 -27.422 1 85.88 527 PRO A O 1
ATOM 4136 N N . ALA A 1 528 ? 17.609 -55.219 -25.375 1 83.5 528 ALA A N 1
ATOM 4137 C CA . ALA A 1 528 ? 16.266 -55.719 -25.672 1 83.5 528 ALA A CA 1
ATOM 4138 C C . ALA A 1 528 ? 15.312 -54.562 -26 1 83.5 528 ALA A C 1
ATOM 4140 O O . ALA A 1 528 ? 15.531 -53.438 -25.594 1 83.5 528 ALA A O 1
ATOM 4141 N N . GLY A 1 529 ? 14.453 -54.844 -26.938 1 77.25 529 GLY A N 1
ATOM 4142 C CA . GLY A 1 529 ? 13.438 -53.875 -27.281 1 77.25 529 GLY A CA 1
ATOM 4143 C C . GLY A 1 529 ? 12.047 -54.281 -26.812 1 77.25 529 GLY A C 1
ATOM 4144 O O . GLY A 1 529 ? 11.867 -55.344 -26.203 1 77.25 529 GLY A O 1
ATOM 4145 N N . LYS A 1 530 ? 11.156 -53.344 -26.875 1 74.44 530 LYS A N 1
ATOM 4146 C CA . LYS A 1 530 ? 9.766 -53.594 -26.516 1 74.44 530 LYS A CA 1
ATOM 4147 C C . LYS A 1 530 ? 8.883 -53.688 -27.75 1 74.44 530 LYS A C 1
ATOM 4149 O O . LYS A 1 530 ? 7.668 -53.5 -27.672 1 74.44 530 LYS A O 1
ATOM 4154 N N . SER A 1 531 ? 9.539 -54.062 -28.75 1 75.62 531 SER A N 1
ATOM 4155 C CA . SER A 1 531 ? 8.797 -54.094 -30.016 1 75.62 531 SER A CA 1
ATOM 4156 C C . SER A 1 531 ? 7.977 -55.375 -30.141 1 75.62 531 SER A C 1
ATOM 4158 O O . SER A 1 531 ? 8.328 -56.406 -29.562 1 75.62 531 SER A O 1
ATOM 4160 N N . LEU A 1 532 ? 6.836 -55.25 -30.75 1 75.25 532 LEU A N 1
ATOM 4161 C CA . LEU A 1 532 ? 5.977 -56.375 -31.016 1 75.25 532 LEU A CA 1
ATOM 4162 C C . LEU A 1 532 ? 6.734 -57.469 -31.75 1 75.25 532 LEU A C 1
ATOM 4164 O O . LEU A 1 532 ? 6.562 -58.656 -31.469 1 75.25 532 LEU A O 1
ATOM 4168 N N . LEU A 1 533 ? 7.578 -57.031 -32.594 1 73.69 533 LEU A N 1
ATOM 4169 C CA . LEU A 1 533 ? 8.328 -58 -33.406 1 73.69 533 LEU A CA 1
ATOM 4170 C C . LEU A 1 533 ? 9.289 -58.812 -32.531 1 73.69 533 LEU A C 1
ATOM 4172 O O . LEU A 1 533 ? 9.469 -60 -32.75 1 73.69 533 LEU A O 1
ATOM 4176 N N . GLN A 1 534 ? 9.789 -58.156 -31.656 1 77.38 534 GLN A N 1
ATOM 4177 C CA . GLN A 1 534 ? 10.695 -58.844 -30.75 1 77.38 534 GLN A CA 1
ATOM 4178 C C . GLN A 1 534 ? 9.945 -59.875 -29.906 1 77.38 534 GLN A C 1
ATOM 4180 O O . GLN A 1 534 ? 10.43 -60.969 -29.703 1 77.38 534 GLN A O 1
ATOM 4185 N N . PHE A 1 535 ? 8.797 -59.531 -29.469 1 77.81 535 PHE A N 1
ATOM 4186 C CA . PHE A 1 535 ? 8.008 -60.469 -28.656 1 77.81 535 PHE A CA 1
ATOM 4187 C C . PHE A 1 535 ? 7.453 -61.594 -29.531 1 77.81 535 PHE A C 1
ATOM 4189 O O . PHE A 1 535 ? 7.375 -62.719 -29.078 1 77.81 535 PHE A O 1
ATOM 4196 N N . ALA A 1 536 ? 7.117 -61.25 -30.703 1 75.19 536 ALA A N 1
ATOM 4197 C CA . ALA A 1 536 ? 6.629 -62.25 -31.625 1 75.19 536 ALA A CA 1
ATOM 4198 C C . ALA A 1 536 ? 7.707 -63.312 -31.906 1 75.19 536 ALA A C 1
ATOM 4200 O O . ALA A 1 536 ? 7.426 -64.5 -31.938 1 75.19 536 ALA A O 1
ATOM 4201 N N . THR A 1 537 ? 8.844 -62.781 -32.094 1 75 537 THR A N 1
ATOM 4202 C CA . THR A 1 537 ? 9.953 -63.719 -32.312 1 75 537 THR A CA 1
ATOM 4203 C C . THR A 1 537 ? 10.227 -64.562 -31.078 1 75 537 THR A C 1
ATOM 4205 O O . THR A 1 537 ? 10.516 -65.75 -31.203 1 75 537 THR A O 1
ATOM 4208 N N . ALA A 1 538 ? 10.039 -63.938 -29.969 1 77.75 538 ALA A N 1
ATOM 4209 C CA . ALA A 1 538 ? 10.344 -64.625 -28.719 1 77.75 538 ALA A CA 1
ATOM 4210 C C . ALA A 1 538 ? 9.297 -65.688 -28.406 1 77.75 538 ALA A C 1
ATOM 4212 O O . ALA A 1 538 ? 9.602 -66.688 -27.766 1 77.75 538 ALA A O 1
ATOM 4213 N N . VAL A 1 539 ? 8.07 -65.562 -28.859 1 76 539 VAL A N 1
ATOM 4214 C CA . VAL A 1 539 ? 7 -66.438 -28.516 1 76 539 VAL A CA 1
ATOM 4215 C C . VAL A 1 539 ? 6.902 -67.562 -29.594 1 76 539 VAL A C 1
ATOM 4217 O O . VAL A 1 539 ? 6.312 -68.625 -29.344 1 76 539 VAL A O 1
ATOM 4220 N N . SER A 1 540 ? 7.484 -67.375 -30.719 1 71.69 540 SER A N 1
ATOM 4221 C CA . SER A 1 540 ? 7.367 -68.312 -31.844 1 71.69 540 SER A CA 1
ATOM 4222 C C . SER A 1 540 ? 8.164 -69.625 -31.562 1 71.69 540 SER A C 1
ATOM 4224 O O . SER A 1 540 ? 7.953 -70.625 -32.219 1 71.69 540 SER A O 1
ATOM 4226 N N . THR A 1 541 ? 8.898 -69.625 -30.578 1 68.62 541 THR A N 1
ATOM 4227 C CA . THR A 1 541 ? 9.773 -70.75 -30.328 1 68.62 541 THR A CA 1
ATOM 4228 C C . THR A 1 541 ? 9.055 -71.812 -29.516 1 68.62 541 THR A C 1
ATOM 4230 O O . THR A 1 541 ? 9.477 -72.938 -29.484 1 68.62 541 THR A O 1
ATOM 4233 N N . SER A 1 542 ? 8.008 -71.438 -28.938 1 73.69 542 SER A N 1
ATOM 4234 C CA . SER A 1 542 ? 7.316 -72.375 -28.062 1 73.69 542 SER A CA 1
ATOM 4235 C C . SER A 1 542 ? 6.246 -73.125 -28.844 1 73.69 542 SER A C 1
ATOM 4237 O O . SER A 1 542 ? 5.254 -72.562 -29.281 1 73.69 542 SER A O 1
ATOM 4239 N N . LYS A 1 543 ? 6.41 -74.438 -28.938 1 72.06 543 LYS A N 1
ATOM 4240 C CA . LYS A 1 543 ? 5.418 -75.312 -29.594 1 72.06 543 LYS A CA 1
ATOM 4241 C C . LYS A 1 543 ? 4.137 -75.375 -28.766 1 72.06 543 LYS A C 1
ATOM 4243 O O . LYS A 1 543 ? 3.035 -75.375 -29.312 1 72.06 543 LYS A O 1
ATOM 4248 N N . THR A 1 544 ? 4.355 -75.438 -27.5 1 74.69 544 THR A N 1
ATOM 4249 C CA . THR A 1 544 ? 3.207 -75.5 -26.609 1 74.69 544 THR A CA 1
ATOM 4250 C C . THR A 1 544 ? 2.328 -74.25 -26.734 1 74.69 544 THR A C 1
ATOM 4252 O O . THR A 1 544 ? 1.099 -74.375 -26.766 1 74.69 544 THR A O 1
ATOM 4255 N N . LEU A 1 545 ? 2.992 -73.25 -26.812 1 74.81 545 LEU A N 1
ATOM 4256 C CA . LEU A 1 545 ? 2.248 -72 -26.953 1 74.81 545 LEU A CA 1
ATOM 4257 C C . LEU A 1 545 ? 1.541 -71.938 -28.312 1 74.81 545 LEU A C 1
ATOM 4259 O O . LEU A 1 545 ? 0.395 -71.5 -28.391 1 74.81 545 LEU A O 1
ATOM 4263 N N . GLN A 1 546 ? 2.17 -72.375 -29.25 1 70.94 546 GLN A N 1
ATOM 4264 C CA . GLN A 1 546 ? 1.596 -72.375 -30.594 1 70.94 546 GLN A CA 1
ATOM 4265 C C . GLN A 1 546 ? 0.4 -73.312 -30.672 1 70.94 546 GLN A C 1
ATOM 4267 O O . GLN A 1 546 ? -0.625 -73 -31.281 1 70.94 546 GLN A O 1
ATOM 4272 N N . ASP A 1 547 ? 0.643 -74.375 -30.062 1 70.88 547 ASP A N 1
ATOM 4273 C CA . ASP A 1 547 ? -0.427 -75.375 -30.078 1 70.88 547 ASP A CA 1
ATOM 4274 C C . ASP A 1 547 ? -1.646 -74.875 -29.297 1 70.88 547 ASP A C 1
ATOM 4276 O O . ASP A 1 547 ? -2.785 -75.125 -29.734 1 70.88 547 ASP A O 1
ATOM 4280 N N . THR A 1 548 ? -1.321 -74.312 -28.25 1 73 548 THR A N 1
ATOM 4281 C CA . THR A 1 548 ? -2.418 -73.812 -27.422 1 73 548 THR A CA 1
ATOM 4282 C C . THR A 1 548 ? -3.133 -72.625 -28.125 1 73 548 THR A C 1
ATOM 4284 O O . THR A 1 548 ? -4.355 -72.5 -28.031 1 73 548 THR A O 1
ATOM 4287 N N . CYS A 1 549 ? -2.357 -71.812 -28.828 1 66.75 549 CYS A N 1
ATOM 4288 C CA . CYS A 1 549 ? -2.932 -70.688 -29.547 1 66.75 549 CYS A CA 1
ATOM 4289 C C . CYS A 1 549 ? -3.756 -71.188 -30.734 1 66.75 549 CYS A C 1
ATOM 4291 O O . CYS A 1 549 ? -4.789 -70.562 -31.062 1 66.75 549 CYS A O 1
ATOM 4293 N N . SER A 1 550 ? -3.285 -72.312 -31.484 1 61.16 550 SER A N 1
ATOM 4294 C CA . SER A 1 550 ? -3.947 -72.812 -32.688 1 61.16 550 SER A CA 1
ATOM 4295 C C . SER A 1 550 ? -5.18 -73.625 -32.312 1 61.16 550 SER A C 1
ATOM 4297 O O . SER A 1 550 ? -6.094 -73.75 -33.125 1 61.16 550 SER A O 1
ATOM 4299 N N . SER A 1 551 ? -5.031 -74.375 -31.281 1 57.22 551 SER A N 1
ATOM 4300 C CA . SER A 1 551 ? -6.188 -75.188 -30.922 1 57.22 551 SER A CA 1
ATOM 4301 C C . SER A 1 551 ? -7.379 -74.375 -30.531 1 57.22 551 SER A C 1
ATOM 4303 O O . SER A 1 551 ? -8.234 -74.75 -29.766 1 57.22 551 SER A O 1
ATOM 4305 N N . ARG A 1 552 ? -7.625 -73.312 -31.219 1 54.38 552 ARG A N 1
ATOM 4306 C CA . ARG A 1 552 ? -8.648 -72.312 -31.047 1 54.38 552 ARG A CA 1
ATOM 4307 C C . ARG A 1 552 ? -10.039 -72.938 -30.969 1 54.38 552 ARG A C 1
ATOM 4309 O O . ARG A 1 552 ? -10.875 -72.688 -31.844 1 54.38 552 ARG A O 1
ATOM 4316 N N . THR A 1 553 ? -10.055 -74.25 -30.766 1 45.12 553 THR A N 1
ATOM 4317 C CA . THR A 1 553 ? -11.492 -74.5 -30.828 1 45.12 553 THR A CA 1
ATOM 4318 C C . THR A 1 553 ? -12.266 -73.438 -30.094 1 45.12 553 THR A C 1
ATOM 4320 O O . THR A 1 553 ? -13.141 -72.812 -30.672 1 45.12 553 THR A O 1
ATOM 4323 N N . GLU A 1 554 ? -13.18 -73.938 -29.094 1 41.22 554 GLU A N 1
ATOM 4324 C CA . GLU A 1 554 ? -14.344 -73.312 -28.5 1 41.22 554 GLU A CA 1
ATOM 4325 C C . GLU A 1 554 ? -13.938 -72.062 -27.719 1 41.22 554 GLU A C 1
ATOM 4327 O O . GLU A 1 554 ? -12.742 -71.75 -27.609 1 41.22 554 GLU A O 1
ATOM 4332 N N . GLY A 1 555 ? -14.641 -71.688 -26.594 1 42.44 555 GLY A N 1
ATOM 4333 C CA . GLY A 1 555 ? -14.922 -70.625 -25.641 1 42.44 555 GLY A CA 1
ATOM 4334 C C . GLY A 1 555 ? -13.68 -70 -25.016 1 42.44 555 GLY A C 1
ATOM 4335 O O . GLY A 1 555 ? -13.445 -68.812 -25.125 1 42.44 555 GLY A O 1
ATOM 4336 N N . ASP A 1 556 ? -12.891 -70.625 -23.953 1 49.78 556 ASP A N 1
ATOM 4337 C CA . ASP A 1 556 ? -12.031 -70.125 -22.875 1 49.78 556 ASP A CA 1
ATOM 4338 C C . ASP A 1 556 ? -10.57 -70.125 -23.297 1 49.78 556 ASP A C 1
ATOM 4340 O O . ASP A 1 556 ? -9.672 -70.312 -22.484 1 49.78 556 ASP A O 1
ATOM 4344 N N . ALA A 1 557 ? -10.18 -70.062 -24.438 1 53.22 557 ALA A N 1
ATOM 4345 C CA . ALA A 1 557 ? -8.797 -70.188 -24.906 1 53.22 557 ALA A CA 1
ATOM 4346 C C . ALA A 1 557 ? -7.914 -69.125 -24.281 1 53.22 557 ALA A C 1
ATOM 4348 O O . ALA A 1 557 ? -6.766 -69.375 -23.922 1 53.22 557 ALA A O 1
ATOM 4349 N N . PHE A 1 558 ? -8.375 -67.938 -24.188 1 62.47 558 PHE A N 1
ATOM 4350 C CA . PHE A 1 558 ? -7.566 -66.875 -23.594 1 62.47 558 PHE A CA 1
ATOM 4351 C C . PHE A 1 558 ? -7.285 -67.188 -22.125 1 62.47 558 PHE A C 1
ATOM 4353 O O . PHE A 1 558 ? -6.207 -66.812 -21.625 1 62.47 558 PHE A O 1
ATOM 4360 N N . GLU A 1 559 ? -8.156 -67.875 -21.562 1 65.31 559 GLU A N 1
ATOM 4361 C CA . GLU A 1 559 ? -7.953 -68.188 -20.141 1 65.31 559 GLU A CA 1
ATOM 4362 C C . GLU A 1 559 ? -6.887 -69.25 -19.938 1 65.31 559 GLU A C 1
ATOM 4364 O O . GLU A 1 559 ? -6.102 -69.188 -19 1 65.31 559 GLU A O 1
ATOM 4369 N N . ASN A 1 560 ? -6.875 -70.125 -20.797 1 70.31 560 ASN A N 1
ATOM 4370 C CA . ASN A 1 560 ? -5.863 -71.188 -20.688 1 70.31 560 ASN A CA 1
ATOM 4371 C C . ASN A 1 560 ? -4.469 -70.625 -21 1 70.31 560 ASN A C 1
ATOM 4373 O O . ASN A 1 560 ? -3.484 -71.062 -20.406 1 70.31 560 ASN A O 1
ATOM 4377 N N . LEU A 1 561 ? -4.434 -69.688 -21.812 1 77.81 561 LEU A N 1
ATOM 4378 C CA . LEU A 1 561 ? -3.156 -69.125 -22.203 1 77.81 561 LEU A CA 1
ATOM 4379 C C . LEU A 1 561 ? -2.568 -68.312 -21.062 1 77.81 561 LEU A C 1
ATOM 4381 O O . LEU A 1 561 ? -1.349 -68.25 -20.875 1 77.81 561 LEU A O 1
ATOM 4385 N N . LYS A 1 562 ? -3.412 -67.875 -20.25 1 81.06 562 LYS A N 1
ATOM 4386 C CA . LYS A 1 562 ? -2.99 -67 -19.188 1 81.06 562 LYS A CA 1
ATOM 4387 C C . LYS A 1 562 ? -2.236 -67.75 -18.094 1 81.06 562 LYS A C 1
ATOM 4389 O O . LYS A 1 562 ? -1.381 -67.188 -17.406 1 81.06 562 LYS A O 1
ATOM 4394 N N . GLU A 1 563 ? -2.467 -68.938 -18.031 1 84.19 563 GLU A N 1
ATOM 4395 C CA . GLU A 1 563 ? -1.911 -69.688 -16.906 1 84.19 563 GLU A CA 1
ATOM 4396 C C . GLU A 1 563 ? -0.658 -70.438 -17.328 1 84.19 563 GLU A C 1
ATOM 4398 O O . GLU A 1 563 ? 0.045 -71 -16.484 1 84.19 563 GLU A O 1
ATOM 4403 N N . ILE A 1 564 ? -0.295 -70.312 -18.578 1 85.12 564 ILE A N 1
ATOM 4404 C CA . ILE A 1 564 ? 0.899 -71.062 -19.031 1 85.12 564 ILE A CA 1
ATOM 4405 C C . ILE A 1 564 ? 2.145 -70.375 -18.469 1 85.12 564 ILE A C 1
ATOM 4407 O O . ILE A 1 564 ? 2.273 -69.125 -18.531 1 85.12 564 ILE A O 1
ATOM 4411 N N . LYS A 1 565 ? 2.971 -71.188 -17.875 1 88 565 LYS A N 1
ATOM 4412 C CA . LYS A 1 565 ? 4.211 -70.625 -17.328 1 88 565 LYS A CA 1
ATOM 4413 C C . LYS A 1 565 ? 5.324 -70.688 -18.375 1 88 565 LYS A C 1
ATOM 4415 O O . LYS A 1 565 ? 5.598 -71.688 -18.984 1 88 565 LYS A O 1
ATOM 4420 N N . LEU A 1 566 ? 5.836 -69.5 -18.562 1 87.44 566 LEU A N 1
ATOM 4421 C CA . LEU A 1 566 ? 6.848 -69.312 -19.594 1 87.44 566 LEU A CA 1
ATOM 4422 C C . LEU A 1 566 ? 8.141 -68.75 -19.016 1 87.44 566 LEU A C 1
ATOM 4424 O O . LEU A 1 566 ? 8.125 -68.062 -17.984 1 87.44 566 LEU A O 1
ATOM 4428 N N . ARG A 1 567 ? 9.18 -69.188 -19.641 1 86.5 567 ARG A N 1
ATOM 4429 C CA . ARG A 1 567 ? 10.5 -68.625 -19.344 1 86.5 567 ARG A CA 1
ATOM 4430 C C . ARG A 1 567 ? 11.266 -68.312 -20.625 1 86.5 567 ARG A C 1
ATOM 4432 O O . ARG A 1 567 ? 11.07 -69 -21.641 1 86.5 567 ARG A O 1
ATOM 4439 N N . TYR A 1 568 ? 12.016 -67.25 -20.609 1 85.44 568 TYR A N 1
ATOM 4440 C CA . TYR A 1 568 ? 12.859 -66.875 -21.75 1 85.44 568 TYR A CA 1
ATOM 4441 C C . TYR A 1 568 ? 14.203 -67.562 -21.672 1 85.44 568 TYR A C 1
ATOM 4443 O O . TYR A 1 568 ? 14.914 -67.5 -20.656 1 85.44 568 TYR A O 1
ATOM 4451 N N . GLY A 1 569 ? 14.484 -68.375 -22.672 1 81.19 569 GLY A N 1
ATOM 4452 C CA . GLY A 1 569 ? 15.719 -69.125 -22.672 1 81.19 569 GLY A CA 1
ATOM 4453 C C . GLY A 1 569 ? 16.047 -69.75 -24.031 1 81.19 569 GLY A C 1
ATOM 4454 O O . GLY A 1 569 ? 15.562 -69.312 -25.062 1 81.19 569 GLY A O 1
ATOM 4455 N N . VAL A 1 570 ? 17.031 -70.688 -24.047 1 79.19 570 VAL A N 1
ATOM 4456 C CA . VAL A 1 570 ? 17.484 -71.312 -25.281 1 79.19 570 VAL A CA 1
ATOM 4457 C C . VAL A 1 570 ? 16.812 -72.688 -25.422 1 79.19 570 VAL A C 1
ATOM 4459 O O . VAL A 1 570 ? 16.859 -73.5 -24.516 1 79.19 570 VAL A O 1
ATOM 4462 N N . GLY A 1 571 ? 15.93 -72.688 -26.5 1 74.88 571 GLY A N 1
ATOM 4463 C CA . GLY A 1 571 ? 15.273 -73.938 -26.781 1 74.88 571 GLY A CA 1
ATOM 4464 C C . GLY A 1 571 ? 15.789 -74.625 -28.031 1 74.88 571 GLY A C 1
ATOM 4465 O O . GLY A 1 571 ? 16.531 -74 -28.812 1 74.88 571 GLY A O 1
ATOM 4466 N N . ARG A 1 572 ? 15.5 -76.062 -28.203 1 71.38 572 ARG A N 1
ATOM 4467 C CA . ARG A 1 572 ? 15.914 -76.875 -29.344 1 71.38 572 ARG A CA 1
ATOM 4468 C C . ARG A 1 572 ? 14.836 -76.875 -30.422 1 71.38 572 ARG A C 1
ATOM 4470 O O . ARG A 1 572 ? 13.648 -77 -30.109 1 71.38 572 ARG A O 1
ATOM 4477 N N . SER A 1 573 ? 15.117 -76.25 -31.547 1 64.38 573 SER A N 1
ATOM 4478 C CA . SER A 1 573 ? 14.211 -76.375 -32.688 1 64.38 573 SER A CA 1
ATOM 4479 C C . SER A 1 573 ? 14.875 -77.188 -33.844 1 64.38 573 SER A C 1
ATOM 4481 O O . SER A 1 573 ? 16.078 -77.438 -33.781 1 64.38 573 SER A O 1
ATOM 4483 N N . PHE A 1 574 ? 14.102 -77.938 -34.656 1 58.69 574 PHE A N 1
ATOM 4484 C CA . PHE A 1 574 ? 14.625 -78.688 -35.781 1 58.69 574 PHE A CA 1
ATOM 4485 C C . PHE A 1 574 ? 14.492 -77.875 -37.094 1 58.69 574 PHE A C 1
ATOM 4487 O O . PHE A 1 574 ? 13.477 -77.25 -37.344 1 58.69 574 PHE A O 1
ATOM 4494 N N . ASP A 1 575 ? 15.57 -77.625 -37.781 1 55.78 575 ASP A N 1
ATOM 4495 C CA . ASP A 1 575 ? 15.531 -76.938 -39.062 1 55.78 575 ASP A CA 1
ATOM 4496 C C . ASP A 1 575 ? 14.891 -77.812 -40.156 1 55.78 575 ASP A C 1
ATOM 4498 O O . ASP A 1 575 ? 14.562 -78.938 -39.906 1 55.78 575 ASP A O 1
ATOM 4502 N N . SER A 1 576 ? 14.484 -77.188 -41.375 1 53.88 576 SER A N 1
ATOM 4503 C CA . SER A 1 576 ? 13.852 -77.875 -42.469 1 53.88 576 SER A CA 1
ATOM 4504 C C . SER A 1 576 ? 14.617 -79.188 -42.812 1 53.88 576 SER A C 1
ATOM 4506 O O . SER A 1 576 ? 14.062 -80.062 -43.406 1 53.88 576 SER A O 1
ATOM 4508 N N . ALA A 1 577 ? 15.844 -79.25 -42.562 1 58.91 577 ALA A N 1
ATOM 4509 C CA . ALA A 1 577 ? 16.672 -80.375 -42.906 1 58.91 577 ALA A CA 1
ATOM 4510 C C . ALA A 1 577 ? 16.719 -81.438 -41.75 1 58.91 577 ALA A C 1
ATOM 4512 O O . ALA A 1 577 ? 17.391 -82.438 -41.844 1 58.91 577 ALA A O 1
ATOM 4513 N N . GLY A 1 578 ? 16.078 -81.125 -40.625 1 56.41 578 GLY A N 1
ATOM 4514 C CA . GLY A 1 578 ? 16.031 -82.062 -39.531 1 56.41 578 GLY A CA 1
ATOM 4515 C C . GLY A 1 578 ? 17.125 -81.875 -38.5 1 56.41 578 GLY A C 1
ATOM 4516 O O . GLY A 1 578 ? 17.281 -82.688 -37.594 1 56.41 578 GLY A O 1
ATOM 4517 N N . SER A 1 579 ? 17.953 -80.875 -38.75 1 61.16 579 SER A N 1
ATOM 4518 C CA . SER A 1 579 ? 19.047 -80.625 -37.812 1 61.16 579 SER A CA 1
ATOM 4519 C C . SER A 1 579 ? 18.594 -79.812 -36.625 1 61.16 579 SER A C 1
ATOM 4521 O O . SER A 1 579 ? 17.734 -78.938 -36.781 1 61.16 579 SER A O 1
ATOM 4523 N N . THR A 1 580 ? 19.094 -80.125 -35.438 1 64.19 580 THR A N 1
ATOM 4524 C CA . THR A 1 580 ? 18.75 -79.438 -34.219 1 64.19 580 THR A CA 1
ATOM 4525 C C . THR A 1 580 ? 19.312 -78 -34.188 1 64.19 580 THR A C 1
ATOM 4527 O O . THR A 1 580 ? 20.516 -77.812 -34.375 1 64.19 580 THR A O 1
ATOM 4530 N N . ILE A 1 581 ? 18.484 -77 -34.312 1 65.38 581 ILE A N 1
ATOM 4531 C CA . ILE A 1 581 ? 18.938 -75.625 -34.188 1 65.38 581 ILE A CA 1
ATOM 4532 C C . ILE A 1 581 ? 18.484 -75.062 -32.844 1 65.38 581 ILE A C 1
ATOM 4534 O O . ILE A 1 581 ? 17.422 -75.375 -32.312 1 65.38 581 ILE A O 1
ATOM 4538 N N . TYR A 1 582 ? 19.5 -74.312 -32.188 1 66 582 TYR A N 1
ATOM 4539 C CA . TYR A 1 582 ? 19.203 -73.688 -30.906 1 66 582 TYR A CA 1
ATOM 4540 C C . TYR A 1 582 ? 18.641 -72.25 -31.109 1 66 582 TYR A C 1
ATOM 4542 O O . TYR A 1 582 ? 19.219 -71.438 -31.844 1 66 582 TYR A O 1
ATOM 4550 N N . VAL A 1 583 ? 17.344 -72.062 -30.703 1 71.31 583 VAL A N 1
ATOM 4551 C CA . VAL A 1 583 ? 16.719 -70.812 -30.875 1 71.31 583 VAL A CA 1
ATOM 4552 C C . VAL A 1 583 ? 16.359 -70.188 -29.516 1 71.31 583 VAL A C 1
ATOM 4554 O O . VAL A 1 583 ? 15.891 -70.938 -28.625 1 71.31 583 VAL A O 1
ATOM 4557 N N . THR A 1 584 ? 16.672 -68.875 -29.312 1 74.44 584 THR A N 1
ATOM 4558 C CA . THR A 1 584 ? 16.344 -68.188 -28.078 1 74.44 584 THR A CA 1
ATOM 4559 C C . THR A 1 584 ? 14.914 -67.625 -28.125 1 74.44 584 THR A C 1
ATOM 4561 O O . THR A 1 584 ? 14.516 -67 -29.125 1 74.44 584 THR A O 1
ATOM 4564 N N . GLY A 1 585 ? 14.062 -67.938 -27.172 1 79.75 585 GLY A N 1
ATOM 4565 C CA . GLY A 1 585 ? 12.688 -67.438 -27.109 1 79.75 585 GLY A CA 1
ATOM 4566 C C . GLY A 1 585 ? 11.961 -67.875 -25.859 1 79.75 585 GLY A C 1
ATOM 4567 O O . GLY A 1 585 ? 12.578 -68.438 -24.938 1 79.75 585 GLY A O 1
ATOM 4568 N N . PHE A 1 586 ? 10.703 -67.562 -25.781 1 83.12 586 PHE A N 1
ATOM 4569 C CA . PHE A 1 586 ? 9.883 -68 -24.672 1 83.12 586 PHE A CA 1
ATOM 4570 C C . PHE A 1 586 ? 9.477 -69.438 -24.844 1 83.12 586 PHE A C 1
ATOM 4572 O O . PHE A 1 586 ? 9.195 -69.938 -25.969 1 83.12 586 PHE A O 1
ATOM 4579 N N . GLY A 1 587 ? 9.555 -70.188 -23.797 1 83.12 587 GLY A N 1
ATOM 4580 C CA . GLY A 1 587 ? 9.117 -71.562 -23.781 1 83.12 587 GLY A CA 1
ATOM 4581 C C . GLY A 1 587 ? 8.805 -72.062 -22.375 1 83.12 587 GLY A C 1
ATOM 4582 O O . GLY A 1 587 ? 9.094 -71.438 -21.391 1 83.12 587 GLY A O 1
ATOM 4583 N N . THR A 1 588 ? 8.039 -73.188 -22.391 1 83.81 588 THR A N 1
ATOM 4584 C CA . THR A 1 588 ? 7.797 -73.812 -21.094 1 83.81 588 THR A CA 1
ATOM 4585 C C . THR A 1 588 ? 9.094 -74.312 -20.5 1 83.81 588 THR A C 1
ATOM 4587 O O . THR A 1 588 ? 10.125 -74.375 -21.188 1 83.81 588 THR A O 1
ATOM 4590 N N . VAL A 1 589 ? 9.086 -74.688 -19.219 1 81.44 589 VAL A N 1
ATOM 4591 C CA . VAL A 1 589 ? 10.281 -75.125 -18.516 1 81.44 589 VAL A CA 1
ATOM 4592 C C . VAL A 1 589 ? 10.883 -76.375 -19.219 1 81.44 589 VAL A C 1
ATOM 4594 O O . VAL A 1 589 ? 12.102 -76.562 -19.219 1 81.44 589 VAL A O 1
ATOM 4597 N N . ASP A 1 590 ? 10.031 -77.062 -19.953 1 79.19 590 ASP A N 1
ATOM 4598 C CA . ASP A 1 590 ? 10.5 -78.25 -20.625 1 79.19 590 ASP A CA 1
ATOM 4599 C C . ASP A 1 590 ? 11.062 -77.938 -22 1 79.19 590 ASP A C 1
ATOM 4601 O O . ASP A 1 590 ? 11.836 -78.75 -22.562 1 79.19 590 ASP A O 1
ATOM 4605 N N . GLU A 1 591 ? 10.75 -76.875 -22.453 1 81.5 591 GLU A N 1
ATOM 4606 C CA . GLU A 1 591 ? 11.125 -76.5 -23.828 1 81.5 591 GLU A CA 1
ATOM 4607 C C . GLU A 1 591 ? 12.414 -75.688 -23.859 1 81.5 591 GLU A C 1
ATOM 4609 O O . GLU A 1 591 ? 13.141 -75.688 -24.859 1 81.5 591 GLU A O 1
ATOM 4614 N N . VAL A 1 592 ? 12.617 -74.938 -22.812 1 80.44 592 VAL A N 1
ATOM 4615 C CA . VAL A 1 592 ? 13.758 -74 -22.875 1 80.44 592 VAL A CA 1
ATOM 4616 C C . VAL A 1 592 ? 14.633 -74.188 -21.641 1 80.44 592 VAL A C 1
ATOM 4618 O O . VAL A 1 592 ? 14.141 -74.5 -20.562 1 80.44 592 VAL A O 1
ATOM 4621 N N . ASP A 1 593 ? 15.953 -74.062 -21.922 1 72.12 593 ASP A N 1
ATOM 4622 C CA . ASP A 1 593 ? 16.891 -74.125 -20.812 1 72.12 593 ASP A CA 1
ATOM 4623 C C . ASP A 1 593 ? 17.188 -72.688 -20.312 1 72.12 593 ASP A C 1
ATOM 4625 O O . ASP A 1 593 ? 17.141 -71.75 -21.078 1 72.12 593 ASP A O 1
ATOM 4629 N N . CYS A 1 594 ? 17.297 -72.625 -19.031 1 60.88 594 CYS A N 1
ATOM 4630 C CA . CYS A 1 594 ? 17.594 -71.312 -18.391 1 60.88 594 CYS A CA 1
ATOM 4631 C C . CYS A 1 594 ? 18.984 -70.812 -18.781 1 60.88 594 CYS A C 1
ATOM 4633 O O . CYS A 1 594 ? 19.938 -71.625 -18.812 1 60.88 594 CYS A O 1
ATOM 4635 N N . THR A 1 595 ? 19.016 -69.688 -19.578 1 58.38 595 THR A N 1
ATOM 4636 C CA . THR A 1 595 ? 20.344 -69.125 -19.844 1 58.38 595 THR A CA 1
ATOM 4637 C C . THR A 1 595 ? 20.797 -68.25 -18.688 1 58.38 595 THR A C 1
ATOM 4639 O O . THR A 1 595 ? 20.016 -67.438 -18.156 1 58.38 595 THR A O 1
ATOM 4642 N N . LYS A 1 596 ? 21.875 -68.812 -17.844 1 52.34 596 LYS A N 1
ATOM 4643 C CA . LYS A 1 596 ? 22.469 -68 -16.781 1 52.34 596 LYS A CA 1
ATOM 4644 C C . LYS A 1 596 ? 23.031 -66.688 -17.328 1 52.34 596 LYS A C 1
ATOM 4646 O O . LYS A 1 596 ? 23.625 -66.688 -18.406 1 52.34 596 LYS A O 1
ATOM 4651 N N . MET B 1 1 ? -62.938 -78.125 -91.562 1 17.59 1 MET B N 1
ATOM 4652 C CA . MET B 1 1 ? -62.562 -79.375 -90.812 1 17.59 1 MET B CA 1
ATOM 4653 C C . MET B 1 1 ? -61.094 -79.312 -90.438 1 17.59 1 MET B C 1
ATOM 4655 O O . MET B 1 1 ? -60.188 -79.438 -91.25 1 17.59 1 MET B O 1
ATOM 4659 N N . ALA B 1 2 ? -60.938 -78.25 -89.562 1 23.41 2 ALA B N 1
ATOM 4660 C CA . ALA B 1 2 ? -59.906 -77.5 -88.875 1 23.41 2 ALA B CA 1
ATOM 4661 C C . ALA B 1 2 ? -59.031 -78.5 -88.062 1 23.41 2 ALA B C 1
ATOM 4663 O O . ALA B 1 2 ? -59.5 -79.062 -87.062 1 23.41 2 ALA B O 1
ATOM 4664 N N . ALA B 1 3 ? -58.344 -79.25 -88.938 1 21.16 3 ALA B N 1
ATOM 4665 C CA . ALA B 1 3 ? -57.625 -80.438 -88.5 1 21.16 3 ALA B CA 1
ATOM 4666 C C . ALA B 1 3 ? -56.688 -80.125 -87.312 1 21.16 3 ALA B C 1
ATOM 4668 O O . ALA B 1 3 ? -56.062 -79.062 -87.312 1 21.16 3 ALA B O 1
ATOM 4669 N N . ARG B 1 4 ? -56.938 -80.75 -86.188 1 21.47 4 ARG B N 1
ATOM 4670 C CA . ARG B 1 4 ? -56.656 -80.938 -84.75 1 21.47 4 ARG B CA 1
ATOM 4671 C C . ARG B 1 4 ? -55.25 -81.438 -84.562 1 21.47 4 ARG B C 1
ATOM 4673 O O . ARG B 1 4 ? -55.062 -82.688 -84.312 1 21.47 4 ARG B O 1
ATOM 4680 N N . LYS B 1 5 ? -54.406 -81.375 -85.812 1 23.48 5 LYS B N 1
ATOM 4681 C CA . LYS B 1 5 ? -53.156 -82.062 -85.625 1 23.48 5 LYS B CA 1
ATOM 4682 C C . LYS B 1 5 ? -52.562 -81.812 -84.25 1 23.48 5 LYS B C 1
ATOM 4684 O O . LYS B 1 5 ? -52.312 -80.625 -83.938 1 23.48 5 LYS B O 1
ATOM 4689 N N . ASP B 1 6 ? -52.875 -82.688 -83.188 1 19.44 6 ASP B N 1
ATOM 4690 C CA . ASP B 1 6 ? -52.625 -82.812 -81.75 1 19.44 6 ASP B CA 1
ATOM 4691 C C . ASP B 1 6 ? -51.125 -82.938 -81.5 1 19.44 6 ASP B C 1
ATOM 4693 O O . ASP B 1 6 ? -50.469 -83.938 -81.875 1 19.44 6 ASP B O 1
ATOM 4697 N N . GLU B 1 7 ? -50.281 -82.062 -82.188 1 20.92 7 GLU B N 1
ATOM 4698 C CA . GLU B 1 7 ? -48.844 -82.188 -82 1 20.92 7 GLU B CA 1
ATOM 4699 C C . GLU B 1 7 ? -48.5 -82.312 -80.5 1 20.92 7 GLU B C 1
ATOM 4701 O O . GLU B 1 7 ? -48.844 -81.375 -79.75 1 20.92 7 GLU B O 1
ATOM 4706 N N . GLU B 1 8 ? -48.594 -83.5 -80 1 21.45 8 GLU B N 1
ATOM 4707 C CA . GLU B 1 8 ? -48.312 -83.812 -78.625 1 21.45 8 GLU B CA 1
ATOM 4708 C C . GLU B 1 8 ? -46.875 -83.438 -78.25 1 21.45 8 GLU B C 1
ATOM 4710 O O . GLU B 1 8 ? -45.938 -84.062 -78.75 1 21.45 8 GLU B O 1
ATOM 4715 N N . LYS B 1 9 ? -46.5 -82.188 -78.812 1 25.3 9 LYS B N 1
ATOM 4716 C CA . LYS B 1 9 ? -45.125 -81.812 -78.438 1 25.3 9 LYS B CA 1
ATOM 4717 C C . LYS B 1 9 ? -44.75 -82.25 -77.062 1 25.3 9 LYS B C 1
ATOM 4719 O O . LYS B 1 9 ? -45.469 -81.938 -76.062 1 25.3 9 LYS B O 1
ATOM 4724 N N . TRP B 1 10 ? -44.188 -83.375 -76.875 1 21.77 10 TRP B N 1
ATOM 4725 C CA . TRP B 1 10 ? -43.656 -84.062 -75.625 1 21.77 10 TRP B CA 1
ATOM 4726 C C . TRP B 1 10 ? -42.781 -83.062 -74.875 1 21.77 10 TRP B C 1
ATOM 4728 O O . TRP B 1 10 ? -41.75 -82.625 -75.312 1 21.77 10 TRP B O 1
ATOM 4738 N N . THR B 1 11 ? -43 -81.875 -74.875 1 24.12 11 THR B N 1
ATOM 4739 C CA . THR B 1 11 ? -41.875 -81.125 -74.25 1 24.12 11 THR B CA 1
ATOM 4740 C C . THR B 1 11 ? -41.594 -81.625 -72.875 1 24.12 11 THR B C 1
ATOM 4742 O O . THR B 1 11 ? -42.5 -81.75 -72.062 1 24.12 11 THR B O 1
ATOM 4745 N N . ALA B 1 12 ? -40.625 -82.5 -72.75 1 25.95 12 ALA B N 1
ATOM 4746 C CA . ALA B 1 12 ? -40.062 -83.062 -71.562 1 25.95 12 ALA B CA 1
ATOM 4747 C C . ALA B 1 12 ? -39.844 -81.938 -70.5 1 25.95 12 ALA B C 1
ATOM 4749 O O . ALA B 1 12 ? -39.25 -80.938 -70.812 1 25.95 12 ALA B O 1
ATOM 4750 N N . THR B 1 13 ? -40.844 -81.688 -69.75 1 25.27 13 THR B N 1
ATOM 4751 C CA . THR B 1 13 ? -40.812 -80.75 -68.625 1 25.27 13 THR B CA 1
ATOM 4752 C C . THR B 1 13 ? -39.594 -81 -67.688 1 25.27 13 THR B C 1
ATOM 4754 O O . THR B 1 13 ? -39.438 -82.125 -67.25 1 25.27 13 THR B O 1
ATOM 4757 N N . PRO B 1 14 ? -38.406 -80.5 -68.188 1 25.19 14 PRO B N 1
ATOM 4758 C CA . PRO B 1 14 ? -37.281 -80.75 -67.25 1 25.19 14 PRO B CA 1
ATOM 4759 C C . PRO B 1 14 ? -37.656 -80.625 -65.812 1 25.19 14 PRO B C 1
ATOM 4761 O O . PRO B 1 14 ? -38.531 -79.875 -65.438 1 25.19 14 PRO B O 1
ATOM 4764 N N . SER B 1 15 ? -37.812 -81.812 -65.188 1 23.06 15 SER B N 1
ATOM 4765 C CA . SER B 1 15 ? -38.094 -82 -63.781 1 23.06 15 SER B CA 1
ATOM 4766 C C . SER B 1 15 ? -37.219 -81 -62.969 1 23.06 15 SER B C 1
ATOM 4768 O O . SER B 1 15 ? -36 -81.062 -63.094 1 23.06 15 SER B O 1
ATOM 4770 N N . ALA B 1 16 ? -37.719 -79.812 -62.875 1 25.97 16 ALA B N 1
ATOM 4771 C CA . ALA B 1 16 ? -37.094 -78.812 -62.031 1 25.97 16 ALA B CA 1
ATOM 4772 C C . ALA B 1 16 ? -36.688 -79.375 -60.656 1 25.97 16 ALA B C 1
ATOM 4774 O O . ALA B 1 16 ? -37.562 -79.875 -59.938 1 25.97 16 ALA B O 1
ATOM 4775 N N . VAL B 1 17 ? -35.656 -80.25 -60.719 1 27.62 17 VAL B N 1
ATOM 4776 C CA . VAL B 1 17 ? -35.125 -80.688 -59.438 1 27.62 17 VAL B CA 1
ATOM 4777 C C . VAL B 1 17 ? -35.156 -79.5 -58.469 1 27.62 17 VAL B C 1
ATOM 4779 O O . VAL B 1 17 ? -34.656 -78.438 -58.781 1 27.62 17 VAL B O 1
ATOM 4782 N N . SER B 1 18 ? -36.281 -79.438 -57.812 1 24.33 18 SER B N 1
ATOM 4783 C CA . SER B 1 18 ? -36.438 -78.438 -56.719 1 24.33 18 SER B CA 1
ATOM 4784 C C . SER B 1 18 ? -35.188 -78.375 -55.875 1 24.33 18 SER B C 1
ATOM 4786 O O . SER B 1 18 ? -34.812 -79.375 -55.25 1 24.33 18 SER B O 1
ATOM 4788 N N . LEU B 1 19 ? -34.125 -77.812 -56.438 1 26.28 19 LEU B N 1
ATOM 4789 C CA . LEU B 1 19 ? -33.031 -77.562 -55.5 1 26.28 19 LEU B CA 1
ATOM 4790 C C . LEU B 1 19 ? -33.594 -77.125 -54.156 1 26.28 19 LEU B C 1
ATOM 4792 O O . LEU B 1 19 ? -34.438 -76.25 -54.062 1 26.28 19 LEU B O 1
ATOM 4796 N N . PRO B 1 20 ? -33.719 -78.125 -53.25 1 26.23 20 PRO B N 1
ATOM 4797 C CA . PRO B 1 20 ? -34.219 -77.688 -51.969 1 26.23 20 PRO B CA 1
ATOM 4798 C C . PRO B 1 20 ? -33.656 -76.312 -51.562 1 26.23 20 PRO B C 1
ATOM 4800 O O . PRO B 1 20 ? -32.5 -76 -51.875 1 26.23 20 PRO B O 1
ATOM 4803 N N . SER B 1 21 ? -34.438 -75.25 -51.875 1 26.52 21 SER B N 1
ATOM 4804 C CA . SER B 1 21 ? -34.156 -73.938 -51.344 1 26.52 21 SER B CA 1
ATOM 4805 C C . SER B 1 21 ? -33.688 -74.062 -49.875 1 26.52 21 SER B C 1
ATOM 4807 O O . SER B 1 21 ? -34.438 -74.312 -48.969 1 26.52 21 SER B O 1
ATOM 4809 N N . ASP B 1 22 ? -32.656 -74.938 -49.719 1 27 22 ASP B N 1
ATOM 4810 C CA . ASP B 1 22 ? -32.156 -74.812 -48.344 1 27 22 ASP B CA 1
ATOM 4811 C C . ASP B 1 22 ? -32.156 -73.375 -47.844 1 27 22 ASP B C 1
ATOM 4813 O O . ASP B 1 22 ? -31.641 -72.5 -48.531 1 27 22 ASP B O 1
ATOM 4817 N N . SER B 1 23 ? -33.312 -73 -47.344 1 27.45 23 SER B N 1
ATOM 4818 C CA . SER B 1 23 ? -33.469 -71.75 -46.562 1 27.45 23 SER B CA 1
ATOM 4819 C C . SER B 1 23 ? -32.188 -71.375 -45.875 1 27.45 23 SER B C 1
ATOM 4821 O O . SER B 1 23 ? -31.641 -72.125 -45.062 1 27.45 23 SER B O 1
ATOM 4823 N N . PHE B 1 24 ? -31.312 -70.75 -46.625 1 27.17 24 PHE B N 1
ATOM 4824 C CA . PHE B 1 24 ? -30.281 -69.938 -46 1 27.17 24 PHE B CA 1
ATOM 4825 C C . PHE B 1 24 ? -30.859 -69.25 -44.75 1 27.17 24 PHE B C 1
ATOM 4827 O O . PHE B 1 24 ? -31.516 -68.188 -44.906 1 27.17 24 PHE B O 1
ATOM 4834 N N . LEU B 1 25 ? -31.656 -69.938 -43.938 1 28.31 25 LEU B N 1
ATOM 4835 C CA . LEU B 1 25 ? -31.859 -69.188 -42.719 1 28.31 25 LEU B CA 1
ATOM 4836 C C . LEU B 1 25 ? -30.609 -68.438 -42.344 1 28.31 25 LEU B C 1
ATOM 4838 O O . LEU B 1 25 ? -29.484 -68.938 -42.438 1 28.31 25 LEU B O 1
ATOM 4842 N N . PRO B 1 26 ? -30.766 -67.125 -42.625 1 28.3 26 PRO B N 1
ATOM 4843 C CA . PRO B 1 26 ? -29.609 -66.375 -42.094 1 28.3 26 PRO B CA 1
ATOM 4844 C C . PRO B 1 26 ? -29.031 -67 -40.844 1 28.3 26 PRO B C 1
ATOM 4846 O O . PRO B 1 26 ? -29.766 -67.312 -39.906 1 28.3 26 PRO B O 1
ATOM 4849 N N . HIS B 1 27 ? -28.25 -68.062 -41 1 28.98 27 HIS B N 1
ATOM 4850 C CA . HIS B 1 27 ? -27.531 -68.438 -39.781 1 28.98 27 HIS B CA 1
ATOM 4851 C C . HIS B 1 27 ? -27.422 -67.25 -38.812 1 28.98 27 HIS B C 1
ATOM 4853 O O . HIS B 1 27 ? -27.109 -66.125 -39.219 1 28.98 27 HIS B O 1
ATOM 4859 N N . ALA B 1 28 ? -28.359 -67.188 -37.875 1 33.44 28 ALA B N 1
ATOM 4860 C CA . ALA B 1 28 ? -28.219 -66.25 -36.75 1 33.44 28 ALA B CA 1
ATOM 4861 C C . ALA B 1 28 ? -26.766 -65.938 -36.469 1 33.44 28 ALA B C 1
ATOM 4863 O O . ALA B 1 28 ? -25.906 -66.812 -36.469 1 33.44 28 ALA B O 1
ATOM 4864 N N . GLY B 1 29 ? -26.375 -64.875 -37.156 1 34.88 29 GLY B N 1
ATOM 4865 C CA . GLY B 1 29 ? -25.031 -64.438 -36.812 1 34.88 29 GLY B CA 1
ATOM 4866 C C . GLY B 1 29 ? -24.562 -64.938 -35.469 1 34.88 29 GLY B C 1
ATOM 4867 O O . GLY B 1 29 ? -25.375 -65.125 -34.562 1 34.88 29 GLY B O 1
ATOM 4868 N N . PRO B 1 30 ? -23.766 -66 -35.5 1 35.88 30 PRO B N 1
ATOM 4869 C CA . PRO B 1 30 ? -23.312 -66.5 -34.219 1 35.88 30 PRO B CA 1
ATOM 4870 C C . PRO B 1 30 ? -23.406 -65.5 -33.094 1 35.88 30 PRO B C 1
ATOM 4872 O O . PRO B 1 30 ? -23.016 -64.375 -33.25 1 35.88 30 PRO B O 1
ATOM 4875 N N . GLN B 1 31 ? -24.5 -65.5 -32.375 1 38.97 31 GLN B N 1
ATOM 4876 C CA . GLN B 1 31 ? -24.516 -64.75 -31.109 1 38.97 31 GLN B CA 1
ATOM 4877 C C . GLN B 1 31 ? -23.125 -64.75 -30.469 1 38.97 31 GLN B C 1
ATOM 4879 O O . GLN B 1 31 ? -22.484 -65.75 -30.312 1 38.97 31 GLN B O 1
ATOM 4884 N N . ALA B 1 32 ? -22.469 -63.656 -30.641 1 51.31 32 ALA B N 1
ATOM 4885 C CA . ALA B 1 32 ? -21.172 -63.5 -29.984 1 51.31 32 ALA B CA 1
ATOM 4886 C C . ALA B 1 32 ? -21.141 -64.25 -28.641 1 51.31 32 ALA B C 1
ATOM 4888 O O . ALA B 1 32 ? -22.109 -64.188 -27.891 1 51.31 32 ALA B O 1
ATOM 4889 N N . PRO B 1 33 ? -20.406 -65.25 -28.469 1 57.62 33 PRO B N 1
ATOM 4890 C CA . PRO B 1 33 ? -20.344 -65.938 -27.172 1 57.62 33 PRO B CA 1
ATOM 4891 C C . PRO B 1 33 ? -20.438 -65 -25.984 1 57.62 33 PRO B C 1
ATOM 4893 O O . PRO B 1 33 ? -20.062 -63.812 -26.094 1 57.62 33 PRO B O 1
ATOM 4896 N N . PRO B 1 34 ? -21.422 -65.312 -25.047 1 59.69 34 PRO B N 1
ATOM 4897 C CA . PRO B 1 34 ? -21.656 -64.5 -23.844 1 59.69 34 PRO B CA 1
ATOM 4898 C C . PRO B 1 34 ? -20.375 -63.844 -23.312 1 59.69 34 PRO B C 1
ATOM 4900 O O . PRO B 1 34 ? -20.422 -62.719 -22.766 1 59.69 34 PRO B O 1
ATOM 4903 N N . ALA B 1 35 ? -19.344 -64.375 -23.516 1 66.81 35 ALA B N 1
ATOM 4904 C CA . ALA B 1 35 ? -18.078 -63.844 -23.016 1 66.81 35 ALA B CA 1
ATOM 4905 C C . ALA B 1 35 ? -17.656 -62.625 -23.781 1 66.81 35 ALA B C 1
ATOM 4907 O O . ALA B 1 35 ? -17.125 -61.656 -23.203 1 66.81 35 ALA B O 1
ATOM 4908 N N . THR B 1 36 ? -18.047 -62.562 -25 1 75.5 36 THR B N 1
ATOM 4909 C CA . THR B 1 36 ? -17.703 -61.406 -25.828 1 75.5 36 THR B CA 1
ATOM 4910 C C . THR B 1 36 ? -18.547 -60.188 -25.469 1 75.5 36 THR B C 1
ATOM 4912 O O . THR B 1 36 ? -18.047 -59.062 -25.438 1 75.5 36 THR B O 1
ATOM 4915 N N . ARG B 1 37 ? -19.781 -60.469 -25.141 1 80.5 37 ARG B N 1
ATOM 4916 C CA . ARG B 1 37 ? -20.656 -59.344 -24.75 1 80.5 37 ARG B CA 1
ATOM 4917 C C . ARG B 1 37 ? -20.219 -58.75 -23.438 1 80.5 37 ARG B C 1
ATOM 4919 O O . ARG B 1 37 ? -20.25 -57.5 -23.281 1 80.5 37 ARG B O 1
ATOM 4926 N N . ARG B 1 38 ? -19.781 -59.5 -22.547 1 82.88 38 ARG B N 1
ATOM 4927 C CA . ARG B 1 38 ? -19.312 -59 -21.25 1 82.88 38 ARG B CA 1
ATOM 4928 C C . ARG B 1 38 ? -18.047 -58.156 -21.422 1 82.88 38 ARG B C 1
ATOM 4930 O O . ARG B 1 38 ? -17.922 -57.094 -20.797 1 82.88 38 ARG B O 1
ATOM 4937 N N . ARG B 1 39 ? -17.172 -58.5 -22.281 1 84.31 39 ARG B N 1
ATOM 4938 C CA . ARG B 1 39 ? -15.945 -57.781 -22.531 1 84.31 39 ARG B CA 1
ATOM 4939 C C . ARG B 1 39 ? -16.25 -56.438 -23.203 1 84.31 39 ARG B C 1
ATOM 4941 O O . ARG B 1 39 ? -15.594 -55.438 -22.906 1 84.31 39 ARG B O 1
ATOM 4948 N N . THR B 1 40 ? -17.172 -56.5 -24.062 1 88.31 40 THR B N 1
ATOM 4949 C CA . THR B 1 40 ? -17.562 -55.281 -24.75 1 88.31 40 THR B CA 1
ATOM 4950 C C . THR B 1 40 ? -18.156 -54.25 -23.766 1 88.31 40 THR B C 1
ATOM 4952 O O . THR B 1 40 ? -17.781 -53.094 -23.781 1 88.31 40 THR B O 1
ATOM 4955 N N . VAL B 1 41 ? -19.016 -54.781 -22.922 1 90.44 41 VAL B N 1
ATOM 4956 C CA . VAL B 1 41 ? -19.656 -53.906 -21.953 1 90.44 41 VAL B CA 1
ATOM 4957 C C . VAL B 1 41 ? -18.609 -53.375 -20.969 1 90.44 41 VAL B C 1
ATOM 4959 O O . VAL B 1 41 ? -18.656 -52.188 -20.578 1 90.44 41 VAL B O 1
ATOM 4962 N N . MET B 1 42 ? -17.656 -54.094 -20.625 1 89.56 42 MET B N 1
ATOM 4963 C CA . MET B 1 42 ? -16.625 -53.688 -19.688 1 89.56 42 MET B CA 1
ATOM 4964 C C . MET B 1 42 ? -15.734 -52.625 -20.312 1 89.56 42 MET B C 1
ATOM 4966 O O . MET B 1 42 ? -15.328 -51.656 -19.625 1 89.56 42 MET B O 1
ATOM 4970 N N . THR B 1 43 ? -15.398 -52.812 -21.531 1 90.75 43 THR B N 1
ATOM 4971 C CA . THR B 1 43 ? -14.562 -51.812 -22.219 1 90.75 43 THR B CA 1
ATOM 4972 C C . THR B 1 43 ? -15.297 -50.5 -22.359 1 90.75 43 THR B C 1
ATOM 4974 O O . THR B 1 43 ? -14.711 -49.438 -22.156 1 90.75 43 THR B O 1
ATOM 4977 N N . LEU B 1 44 ? -16.547 -50.562 -22.672 1 93.44 44 LEU B N 1
ATOM 4978 C CA . LEU B 1 44 ? -17.359 -49.375 -22.797 1 93.44 44 LEU B CA 1
ATOM 4979 C C . LEU B 1 44 ? -17.484 -48.656 -21.438 1 93.44 44 LEU B C 1
ATOM 4981 O O . LEU B 1 44 ? -17.406 -47.438 -21.375 1 93.44 44 LEU B O 1
ATOM 4985 N N . LEU B 1 45 ? -17.641 -49.438 -20.453 1 93.75 45 LEU B N 1
ATOM 4986 C CA . LEU B 1 45 ? -17.766 -48.875 -19.109 1 93.75 45 LEU B CA 1
ATOM 4987 C C . LEU B 1 45 ? -16.453 -48.219 -18.672 1 93.75 45 LEU B C 1
ATOM 4989 O O . LEU B 1 45 ? -16.469 -47.219 -17.984 1 93.75 45 LEU B O 1
ATOM 4993 N N . GLN B 1 46 ? -15.383 -48.781 -19.016 1 92.56 46 GLN B N 1
ATOM 4994 C CA . GLN B 1 46 ? -14.086 -48.219 -18.672 1 92.56 46 GLN B CA 1
ATOM 4995 C C . GLN B 1 46 ? -13.875 -46.875 -19.375 1 92.56 46 GLN B C 1
ATOM 4997 O O . GLN B 1 46 ? -13.406 -45.906 -18.766 1 92.56 46 GLN B O 1
ATOM 5002 N N . MET B 1 47 ? -14.203 -46.781 -20.594 1 94.31 47 MET B N 1
ATOM 5003 C CA . MET B 1 47 ? -14.07 -45.562 -21.344 1 94.31 47 MET B CA 1
ATOM 5004 C C . MET B 1 47 ? -14.969 -44.469 -20.75 1 94.31 47 MET B C 1
ATOM 5006 O O . MET B 1 47 ? -14.531 -43.344 -20.562 1 94.31 47 MET B O 1
ATOM 5010 N N . ALA B 1 48 ? -16.141 -44.844 -20.422 1 95.19 48 ALA B N 1
ATOM 5011 C CA . ALA B 1 48 ? -17.094 -43.906 -19.844 1 95.19 48 ALA B CA 1
ATOM 5012 C C . ALA B 1 48 ? -16.625 -43.438 -18.469 1 95.19 48 ALA B C 1
ATOM 5014 O O . ALA B 1 48 ? -16.766 -42.25 -18.125 1 95.19 48 ALA B O 1
ATOM 5015 N N . LEU B 1 49 ? -16.125 -44.344 -17.75 1 95.75 49 LEU B N 1
ATOM 5016 C CA . LEU B 1 49 ? -15.656 -44.031 -16.406 1 95.75 49 LEU B CA 1
ATOM 5017 C C . LEU B 1 49 ? -14.492 -43.031 -16.469 1 95.75 49 LEU B C 1
ATOM 5019 O O . LEU B 1 49 ? -14.453 -42.062 -15.703 1 95.75 49 LEU B O 1
ATOM 5023 N N . PHE B 1 50 ? -13.562 -43.281 -17.312 1 95.94 50 PHE B N 1
ATOM 5024 C CA . PHE B 1 50 ? -12.406 -42.375 -17.438 1 95.94 50 PHE B CA 1
ATOM 5025 C C . PHE B 1 50 ? -12.836 -41 -17.891 1 95.94 50 PHE B C 1
ATOM 5027 O O . PHE B 1 50 ? -12.344 -40 -17.375 1 95.94 50 PHE B O 1
ATOM 5034 N N . TYR B 1 51 ? -13.75 -40.969 -18.781 1 96.88 51 TYR B N 1
ATOM 5035 C CA . TYR B 1 51 ? -14.234 -39.688 -19.281 1 96.88 51 TYR B CA 1
ATOM 5036 C C . TYR B 1 51 ? -14.977 -38.938 -18.188 1 96.88 51 TYR B C 1
ATOM 5038 O O . TYR B 1 51 ? -14.719 -37.75 -17.969 1 96.88 51 TYR B O 1
ATOM 5046 N N . THR B 1 52 ? -15.828 -39.625 -17.484 1 97.5 52 THR B N 1
ATOM 5047 C CA . THR B 1 52 ? -16.625 -38.969 -16.438 1 97.5 52 THR B CA 1
ATOM 5048 C C . THR B 1 52 ? -15.758 -38.531 -15.273 1 97.5 52 THR B C 1
ATOM 5050 O O . THR B 1 52 ? -15.961 -37.469 -14.711 1 97.5 52 THR B O 1
ATOM 5053 N N . LEU B 1 53 ? -14.805 -39.312 -14.922 1 97.19 53 LEU B N 1
ATOM 5054 C CA . LEU B 1 53 ? -13.898 -38.969 -13.836 1 97.19 53 LEU B CA 1
ATOM 5055 C C . LEU B 1 53 ? -13.039 -37.75 -14.227 1 97.19 53 LEU B C 1
ATOM 5057 O O . LEU B 1 53 ? -12.727 -36.906 -13.391 1 97.19 53 LEU B O 1
ATOM 5061 N N . ALA B 1 54 ? -12.633 -37.75 -15.484 1 97.38 54 ALA B N 1
ATOM 5062 C CA . ALA B 1 54 ? -11.883 -36.594 -15.953 1 97.38 54 ALA B CA 1
ATOM 5063 C C . ALA B 1 54 ? -12.703 -35.312 -15.836 1 97.38 54 ALA B C 1
ATOM 5065 O O . ALA B 1 54 ? -12.211 -34.281 -15.359 1 97.38 54 ALA B O 1
ATOM 5066 N N . VAL B 1 55 ? -13.922 -35.344 -16.219 1 97.75 55 VAL B N 1
ATOM 5067 C CA . VAL B 1 55 ? -14.812 -34.188 -16.125 1 97.75 55 VAL B CA 1
ATOM 5068 C C . VAL B 1 55 ? -15.008 -33.812 -14.664 1 97.75 55 VAL B C 1
ATOM 5070 O O . VAL B 1 55 ? -15.031 -32.625 -14.32 1 97.75 55 VAL B O 1
ATOM 5073 N N . ALA B 1 56 ? -15.109 -34.812 -13.875 1 98 56 ALA B N 1
ATOM 5074 C CA . ALA B 1 56 ? -15.289 -34.531 -12.445 1 98 56 ALA B CA 1
ATOM 5075 C C . ALA B 1 56 ? -14.07 -33.844 -11.852 1 98 56 ALA B C 1
ATOM 5077 O O . ALA B 1 56 ? -14.203 -32.906 -11.055 1 98 56 ALA B O 1
ATOM 5078 N N . VAL B 1 57 ? -12.914 -34.25 -12.188 1 97.81 57 VAL B N 1
ATOM 5079 C CA . VAL B 1 57 ? -11.688 -33.656 -11.68 1 97.81 57 VAL B CA 1
ATOM 5080 C C . VAL B 1 57 ? -11.562 -32.219 -12.219 1 97.81 57 VAL B C 1
ATOM 5082 O O . VAL B 1 57 ? -11.148 -31.312 -11.484 1 97.81 57 VAL B O 1
ATOM 5085 N N . MET B 1 58 ? -11.906 -32.062 -13.469 1 97.56 58 MET B N 1
ATOM 5086 C CA . MET B 1 58 ? -11.898 -30.734 -14.039 1 97.56 58 MET B CA 1
ATOM 5087 C C . MET B 1 58 ? -12.891 -29.828 -13.32 1 97.56 58 MET B C 1
ATOM 5089 O O . MET B 1 58 ? -12.609 -28.656 -13.078 1 97.56 58 MET B O 1
ATOM 5093 N N . GLY B 1 59 ? -14.016 -30.375 -13.008 1 97.31 59 GLY B N 1
ATOM 5094 C CA . GLY B 1 59 ? -14.992 -29.625 -12.227 1 97.31 59 GLY B CA 1
ATOM 5095 C C . GLY B 1 59 ? -14.508 -29.281 -10.836 1 97.31 59 GLY B C 1
ATOM 5096 O O . GLY B 1 59 ? -14.75 -28.188 -10.336 1 97.31 59 GLY B O 1
ATOM 5097 N N . ALA B 1 60 ? -13.883 -30.219 -10.18 1 97.56 60 ALA B N 1
ATOM 5098 C CA . ALA B 1 60 ? -13.297 -29.953 -8.875 1 97.56 60 ALA B CA 1
ATOM 5099 C C . ALA B 1 60 ? -12.234 -28.859 -8.961 1 97.56 60 ALA B C 1
ATOM 5101 O O . ALA B 1 60 ? -12.117 -28.031 -8.055 1 97.56 60 ALA B O 1
ATOM 5102 N N . HIS B 1 61 ? -11.469 -28.922 -10 1 97.12 61 HIS B N 1
ATOM 5103 C CA . HIS B 1 61 ? -10.477 -27.891 -10.25 1 97.12 61 HIS B CA 1
ATOM 5104 C C . HIS B 1 61 ? -11.133 -26.516 -10.383 1 97.12 61 HIS B C 1
ATOM 5106 O O . HIS B 1 61 ? -10.664 -25.547 -9.789 1 97.12 61 HIS B O 1
ATOM 5112 N N . LEU B 1 62 ? -12.18 -26.438 -11.117 1 97.31 62 LEU B N 1
ATOM 5113 C CA . LEU B 1 62 ? -12.93 -25.203 -11.273 1 97.31 62 LEU B CA 1
ATOM 5114 C C . LEU B 1 62 ? -13.492 -24.734 -9.93 1 97.31 62 LEU B C 1
ATOM 5116 O O . LEU B 1 62 ? -13.43 -23.547 -9.609 1 97.31 62 LEU B O 1
ATOM 5120 N N . SER B 1 63 ? -13.977 -25.641 -9.211 1 97 63 SER B N 1
ATOM 5121 C CA . SER B 1 63 ? -14.539 -25.312 -7.902 1 97 63 SER B CA 1
ATOM 5122 C C . SER B 1 63 ? -13.469 -24.766 -6.965 1 97 63 SER B C 1
ATOM 5124 O O . SER B 1 63 ? -13.734 -23.844 -6.191 1 97 63 SER B O 1
ATOM 5126 N N . LEU B 1 64 ? -12.352 -25.312 -6.996 1 96 64 LEU B N 1
ATOM 5127 C CA . LEU B 1 64 ? -11.25 -24.828 -6.184 1 96 64 LEU B CA 1
ATOM 5128 C C . LEU B 1 64 ? -10.891 -23.391 -6.551 1 96 64 LEU B C 1
ATOM 5130 O O . LEU B 1 64 ? -10.719 -22.547 -5.668 1 96 64 LEU B O 1
ATOM 5134 N N . PHE B 1 65 ? -10.812 -23.094 -7.809 1 96.88 65 PHE B N 1
ATOM 5135 C CA . PHE B 1 65 ? -10.453 -21.75 -8.258 1 96.88 65 PHE B CA 1
ATOM 5136 C C . PHE B 1 65 ? -11.555 -20.75 -7.93 1 96.88 65 PHE B C 1
ATOM 5138 O O . PHE B 1 65 ? -11.273 -19.609 -7.578 1 96.88 65 PHE B O 1
ATOM 5145 N N . GLN B 1 66 ? -12.75 -21.219 -8.039 1 96.06 66 GLN B N 1
ATOM 5146 C CA . GLN B 1 66 ? -13.852 -20.344 -7.664 1 96.06 66 GLN B CA 1
ATOM 5147 C C . GLN B 1 66 ? -13.852 -20.062 -6.164 1 96.06 66 GLN B C 1
ATOM 5149 O O . GLN B 1 66 ? -14.18 -18.953 -5.73 1 96.06 66 GLN B O 1
ATOM 5154 N N . TYR B 1 67 ? -13.484 -21.016 -5.453 1 95.25 67 TYR B N 1
ATOM 5155 C CA . TYR B 1 67 ? -13.391 -20.859 -4.008 1 95.25 67 TYR B CA 1
ATOM 5156 C C . TYR B 1 67 ? -12.258 -19.906 -3.633 1 95.25 67 TYR B C 1
ATOM 5158 O O . TYR B 1 67 ? -12.406 -19.094 -2.721 1 95.25 67 TYR B O 1
ATOM 5166 N N . LEU B 1 68 ? -11.156 -19.922 -4.27 1 95.69 68 LEU B N 1
ATOM 5167 C CA . LEU B 1 68 ? -9.984 -19.125 -3.955 1 95.69 68 LEU B CA 1
ATOM 5168 C C . LEU B 1 68 ? -10.102 -17.719 -4.543 1 95.69 68 LEU B C 1
ATOM 5170 O O . LEU B 1 68 ? -9.453 -16.781 -4.074 1 95.69 68 LEU B O 1
ATOM 5174 N N . ASP B 1 69 ? -10.945 -17.625 -5.5 1 95.56 69 ASP B N 1
ATOM 5175 C CA . ASP B 1 69 ? -11.117 -16.328 -6.164 1 95.56 69 ASP B CA 1
ATOM 5176 C C . ASP B 1 69 ? -11.586 -15.266 -5.18 1 95.56 69 ASP B C 1
ATOM 5178 O O . ASP B 1 69 ? -12.633 -15.414 -4.543 1 95.56 69 ASP B O 1
ATOM 5182 N N . GLY B 1 70 ? -10.75 -14.273 -5.059 1 93.62 70 GLY B N 1
ATOM 5183 C CA . GLY B 1 70 ? -11.102 -13.172 -4.172 1 93.62 70 GLY B CA 1
ATOM 5184 C C . GLY B 1 70 ? -10.68 -13.414 -2.732 1 93.62 70 GLY B C 1
ATOM 5185 O O . GLY B 1 70 ? -10.891 -12.562 -1.868 1 93.62 70 GLY B O 1
ATOM 5186 N N . THR B 1 71 ? -10.023 -14.508 -2.504 1 94.62 71 THR B N 1
ATOM 5187 C CA . THR B 1 71 ? -9.57 -14.82 -1.152 1 94.62 71 THR B CA 1
ATOM 5188 C C . THR B 1 71 ? -8.125 -14.367 -0.944 1 94.62 71 THR B C 1
ATOM 5190 O O . THR B 1 71 ? -7.262 -14.633 -1.781 1 94.62 71 THR B O 1
ATOM 5193 N N . PRO B 1 72 ? -7.934 -13.711 0.204 1 93.5 72 PRO B N 1
ATOM 5194 C CA . PRO B 1 72 ? -6.551 -13.312 0.476 1 93.5 72 PRO B CA 1
ATOM 5195 C C . PRO B 1 72 ? -5.633 -14.508 0.724 1 93.5 72 PRO B C 1
ATOM 5197 O O . PRO B 1 72 ? -6.035 -15.477 1.375 1 93.5 72 PRO B O 1
ATOM 5200 N N . VAL B 1 73 ? -4.43 -14.438 0.24 1 93.69 73 VAL B N 1
ATOM 5201 C CA . VAL B 1 73 ? -3.443 -15.508 0.355 1 93.69 73 VAL B CA 1
ATOM 5202 C C . VAL B 1 73 ? -3.184 -15.812 1.828 1 93.69 73 VAL B C 1
ATOM 5204 O O . VAL B 1 73 ? -3.08 -16.984 2.217 1 93.69 73 VAL B O 1
ATOM 5207 N N . ARG B 1 74 ? -3.18 -14.844 2.656 1 87.62 74 ARG B N 1
ATOM 5208 C CA . ARG B 1 74 ? -2.863 -14.984 4.074 1 87.62 74 ARG B CA 1
ATOM 5209 C C . ARG B 1 74 ? -3.992 -15.688 4.82 1 87.62 74 ARG B C 1
ATOM 5211 O O . ARG B 1 74 ? -3.785 -16.219 5.914 1 87.62 74 ARG B O 1
ATOM 5218 N N . SER B 1 75 ? -5.098 -15.586 4.289 1 88.31 75 SER B N 1
ATOM 5219 C CA . SER B 1 75 ? -6.262 -16.141 4.977 1 88.31 75 SER B CA 1
ATOM 5220 C C . SER B 1 75 ? -6.43 -17.625 4.672 1 88.31 75 SER B C 1
ATOM 5222 O O . SER B 1 75 ? -7.266 -18.297 5.277 1 88.31 75 SER B O 1
ATOM 5224 N N . THR B 1 76 ? -5.664 -18.047 3.764 1 90.5 76 THR B N 1
ATOM 5225 C CA . THR B 1 76 ? -5.781 -19.469 3.416 1 90.5 76 THR B CA 1
ATOM 5226 C C . THR B 1 76 ? -4.891 -20.312 4.316 1 90.5 76 THR B C 1
ATOM 5228 O O . THR B 1 76 ? -3.867 -19.844 4.816 1 90.5 76 THR B O 1
ATOM 5231 N N . ARG B 1 77 ? -5.27 -21.531 4.5 1 89.25 77 ARG B N 1
ATOM 5232 C CA . ARG B 1 77 ? -4.543 -22.453 5.363 1 89.25 77 ARG B CA 1
ATOM 5233 C C . ARG B 1 77 ? -3.281 -22.969 4.676 1 89.25 77 ARG B C 1
ATOM 5235 O O . ARG B 1 77 ? -2.271 -23.234 5.332 1 89.25 77 ARG B O 1
ATOM 5242 N N . LEU B 1 78 ? -3.359 -23.031 3.348 1 91.06 78 LEU B N 1
ATOM 5243 C CA . LEU B 1 78 ? -2.221 -23.531 2.588 1 91.06 78 LEU B CA 1
ATOM 5244 C C . LEU B 1 78 ? -1.428 -22.391 1.972 1 91.06 78 LEU B C 1
ATOM 5246 O O . LEU B 1 78 ? -1.984 -21.328 1.688 1 91.06 78 LEU B O 1
ATOM 5250 N N . THR B 1 79 ? -0.184 -22.656 1.85 1 91.75 79 THR B N 1
ATOM 5251 C CA . THR B 1 79 ? 0.672 -21.672 1.207 1 91.75 79 THR B CA 1
ATOM 5252 C C . THR B 1 79 ? 0.368 -21.578 -0.286 1 91.75 79 THR B C 1
ATOM 5254 O O . THR B 1 79 ? -0.23 -22.484 -0.859 1 91.75 79 THR B O 1
ATOM 5257 N N . GLN B 1 80 ? 0.724 -20.547 -0.836 1 92.69 80 GLN B N 1
ATOM 5258 C CA . GLN B 1 80 ? 0.522 -20.312 -2.264 1 92.69 80 GLN B CA 1
ATOM 5259 C C . GLN B 1 80 ? 1.179 -21.422 -3.092 1 92.69 80 GLN B C 1
ATOM 5261 O O . GLN B 1 80 ? 0.61 -21.875 -4.086 1 92.69 80 GLN B O 1
ATOM 5266 N N . SER B 1 81 ? 2.328 -21.781 -2.682 1 91.31 81 SER B N 1
ATOM 5267 C CA . SER B 1 81 ? 3.066 -22.797 -3.416 1 91.31 81 SER B CA 1
ATOM 5268 C C . SER B 1 81 ? 2.314 -24.125 -3.422 1 91.31 81 SER B C 1
ATOM 5270 O O . SER B 1 81 ? 2.238 -24.797 -4.453 1 91.31 81 SER B O 1
ATOM 5272 N N . ILE B 1 82 ? 1.771 -24.484 -2.34 1 91.81 82 ILE B N 1
ATOM 5273 C CA . ILE B 1 82 ? 1.043 -25.734 -2.227 1 91.81 82 ILE B CA 1
ATOM 5274 C C . ILE B 1 82 ? -0.262 -25.656 -3.014 1 91.81 82 ILE B C 1
ATOM 5276 O O . ILE B 1 82 ? -0.685 -26.625 -3.637 1 91.81 82 ILE B O 1
ATOM 5280 N N . GLU B 1 83 ? -0.919 -24.562 -2.986 1 93.69 83 GLU B N 1
ATOM 5281 C CA . GLU B 1 83 ? -2.123 -24.375 -3.791 1 93.69 83 GLU B CA 1
ATOM 5282 C C . GLU B 1 83 ? -1.819 -24.531 -5.277 1 93.69 83 GLU B C 1
ATOM 5284 O O . GLU B 1 83 ? -2.592 -25.141 -6.02 1 93.69 83 GLU B O 1
ATOM 5289 N N . ASN B 1 84 ? -0.731 -23.984 -5.668 1 91.56 84 ASN B N 1
ATOM 5290 C CA . ASN B 1 84 ? -0.3 -24.141 -7.055 1 91.56 84 ASN B CA 1
ATOM 5291 C C . ASN B 1 84 ? -0.026 -25.594 -7.398 1 91.56 84 ASN B C 1
ATOM 5293 O O . ASN B 1 84 ? -0.379 -26.062 -8.484 1 91.56 84 ASN B O 1
ATOM 5297 N N . ALA B 1 85 ? 0.629 -26.188 -6.461 1 91.75 85 ALA B N 1
ATOM 5298 C CA . ALA B 1 85 ? 0.908 -27.609 -6.668 1 91.75 85 ALA B CA 1
ATOM 5299 C C . ALA B 1 85 ? -0.385 -28.422 -6.766 1 91.75 85 ALA B C 1
ATOM 5301 O O . ALA B 1 85 ? -0.484 -29.344 -7.566 1 91.75 85 ALA B O 1
ATOM 5302 N N . MET B 1 86 ? -1.35 -28.125 -5.992 1 93.19 86 MET B N 1
ATOM 5303 C CA . MET B 1 86 ? -2.639 -28.797 -6.027 1 93.19 86 MET B CA 1
ATOM 5304 C C . MET B 1 86 ? -3.326 -28.594 -7.375 1 93.19 86 MET B C 1
ATOM 5306 O O . MET B 1 86 ? -3.914 -29.531 -7.926 1 93.19 86 MET B O 1
ATOM 5310 N N . ALA B 1 87 ? -3.258 -27.422 -7.836 1 94.25 87 ALA B N 1
ATOM 5311 C CA . ALA B 1 87 ? -3.832 -27.141 -9.148 1 94.25 87 ALA B CA 1
ATOM 5312 C C . ALA B 1 87 ? -3.15 -27.969 -10.234 1 94.25 87 ALA B C 1
ATOM 5314 O O . ALA B 1 87 ? -3.82 -28.547 -11.094 1 94.25 87 ALA B O 1
ATOM 5315 N N . SER B 1 88 ? -1.849 -28.031 -10.164 1 92.62 88 SER B N 1
ATOM 5316 C CA . SER B 1 88 ? -1.098 -28.844 -11.109 1 92.62 88 SER B CA 1
ATOM 5317 C C . SER B 1 88 ? -1.447 -30.312 -10.977 1 92.62 88 SER B C 1
ATOM 5319 O O . SER B 1 88 ? -1.532 -31.031 -11.977 1 92.62 88 SER B O 1
ATOM 5321 N N . PHE B 1 89 ? -1.687 -30.734 -9.852 1 92.19 89 PHE B N 1
ATOM 5322 C CA . PHE B 1 89 ? -2.059 -32.125 -9.578 1 92.19 89 PHE B CA 1
ATOM 5323 C C . PHE B 1 89 ? -3.402 -32.438 -10.219 1 92.19 89 PHE B C 1
ATOM 5325 O O . PHE B 1 89 ? -3.553 -33.5 -10.859 1 92.19 89 PHE B O 1
ATOM 5332 N N . MET B 1 90 ? -4.266 -31.625 -10.008 1 95.25 90 MET B N 1
ATOM 5333 C CA . MET B 1 90 ? -5.594 -31.859 -10.57 1 95.25 90 MET B CA 1
ATOM 5334 C C . MET B 1 90 ? -5.543 -31.891 -12.094 1 95.25 90 MET B C 1
ATOM 5336 O O . MET B 1 90 ? -6.188 -32.719 -12.719 1 95.25 90 MET B O 1
ATOM 5340 N N . ALA B 1 91 ? -4.777 -31.031 -12.633 1 94.06 91 ALA B N 1
ATOM 5341 C CA . ALA B 1 91 ? -4.629 -31.031 -14.086 1 94.06 91 ALA B CA 1
ATOM 5342 C C . ALA B 1 91 ? -3.979 -32.312 -14.57 1 94.06 91 ALA B C 1
ATOM 5344 O O . ALA B 1 91 ? -4.414 -32.906 -15.562 1 94.06 91 ALA B O 1
ATOM 5345 N N . LEU B 1 92 ? -2.994 -32.719 -13.844 1 91.62 92 LEU B N 1
ATOM 5346 C CA . LEU B 1 92 ? -2.295 -33.969 -14.188 1 91.62 92 LEU B CA 1
ATOM 5347 C C . LEU B 1 92 ? -3.236 -35.156 -14.125 1 91.62 92 LEU B C 1
ATOM 5349 O O . LEU B 1 92 ? -3.25 -36 -15.031 1 91.62 92 LEU B O 1
ATOM 5353 N N . VAL B 1 93 ? -4.02 -35.25 -13.117 1 92.69 93 VAL B N 1
ATOM 5354 C CA . VAL B 1 93 ? -4.938 -36.375 -12.93 1 92.69 93 VAL B CA 1
ATOM 5355 C C . VAL B 1 93 ? -5.996 -36.344 -14.031 1 92.69 93 VAL B C 1
ATOM 5357 O O . VAL B 1 93 ? -6.324 -37.406 -14.594 1 92.69 93 VAL B O 1
ATOM 5360 N N . ALA B 1 94 ? -6.527 -35.219 -14.336 1 95.19 94 ALA B N 1
ATOM 5361 C CA . ALA B 1 94 ? -7.527 -35.125 -15.398 1 95.19 94 ALA B CA 1
ATOM 5362 C C . ALA B 1 94 ? -6.965 -35.594 -16.734 1 95.19 94 ALA B C 1
ATOM 5364 O O . ALA B 1 94 ? -7.629 -36.344 -17.453 1 95.19 94 ALA B O 1
ATOM 5365 N N . GLU B 1 95 ? -5.805 -35.25 -16.984 1 92 95 GLU B N 1
ATOM 5366 C CA . GLU B 1 95 ? -5.164 -35.656 -18.234 1 92 95 GLU B CA 1
ATOM 5367 C C . GLU B 1 95 ? -4.914 -37.156 -18.281 1 92 95 GLU B C 1
ATOM 5369 O O . GLU B 1 95 ? -5.141 -37.781 -19.312 1 92 95 GLU B O 1
ATOM 5374 N N . LEU B 1 96 ? -4.383 -37.625 -17.188 1 89.5 96 LEU B N 1
ATOM 5375 C CA . LEU B 1 96 ? -4.109 -39.031 -17.109 1 89.5 96 LEU B CA 1
ATOM 5376 C C . LEU B 1 96 ? -5.383 -39.844 -17.344 1 89.5 96 LEU B C 1
ATOM 5378 O O . LEU B 1 96 ? -5.363 -40.875 -18.031 1 89.5 96 LEU B O 1
ATOM 5382 N N . LEU B 1 97 ? -6.414 -39.406 -16.812 1 93.25 97 LEU B N 1
ATOM 5383 C CA . LEU B 1 97 ? -7.695 -40.062 -16.984 1 93.25 97 LEU B CA 1
ATOM 5384 C C . LEU B 1 97 ? -8.172 -40 -18.422 1 93.25 97 LEU B C 1
ATOM 5386 O O . LEU B 1 97 ? -8.578 -41.031 -19 1 93.25 97 LEU B O 1
ATOM 5390 N N . LEU B 1 98 ? -8.07 -38.875 -19 1 94.31 98 LEU B N 1
ATOM 5391 C CA . LEU B 1 98 ? -8.516 -38.719 -20.391 1 94.31 98 LEU B CA 1
ATOM 5392 C C . LEU B 1 98 ? -7.648 -39.531 -21.328 1 94.31 98 LEU B C 1
ATOM 5394 O O . LEU B 1 98 ? -8.164 -40.219 -22.219 1 94.31 98 LEU B O 1
ATOM 5398 N N . VAL B 1 99 ? -6.359 -39.5 -21.125 1 91.75 99 VAL B N 1
ATOM 5399 C CA . VAL B 1 99 ? -5.434 -40.219 -21.984 1 91.75 99 VAL B CA 1
ATOM 5400 C C . VAL B 1 99 ? -5.668 -41.719 -21.844 1 91.75 99 VAL B C 1
ATOM 5402 O O . VAL B 1 99 ? -5.551 -42.469 -22.828 1 91.75 99 VAL B O 1
ATOM 5405 N N . SER B 1 100 ? -5.973 -42.125 -20.656 1 90.44 100 SER B N 1
ATOM 5406 C CA . SER B 1 100 ? -6.25 -43.531 -20.438 1 90.44 100 SER B CA 1
ATOM 5407 C C . SER B 1 100 ? -7.449 -44 -21.266 1 90.44 100 SER B C 1
ATOM 5409 O O . SER B 1 100 ? -7.414 -45.094 -21.859 1 90.44 100 SER B O 1
ATOM 5411 N N . GLY B 1 101 ? -8.406 -43.25 -21.281 1 91.69 101 GLY B N 1
ATOM 5412 C CA . GLY B 1 101 ? -9.555 -43.562 -22.109 1 91.69 101 GLY B CA 1
ATOM 5413 C C . GLY B 1 101 ? -9.266 -43.5 -23.594 1 91.69 101 GLY B C 1
ATOM 5414 O O . GLY B 1 101 ? -9.719 -44.344 -24.359 1 91.69 101 GLY B O 1
ATOM 5415 N N . VAL B 1 102 ? -8.523 -42.562 -24 1 93.38 102 VAL B N 1
ATOM 5416 C CA . VAL B 1 102 ? -8.148 -42.406 -25.406 1 93.38 102 VAL B CA 1
ATOM 5417 C C . VAL B 1 102 ? -7.297 -43.594 -25.844 1 93.38 102 VAL B C 1
ATOM 5419 O O . VAL B 1 102 ? -7.414 -44.062 -26.969 1 93.38 102 VAL B O 1
ATOM 5422 N N . SER B 1 103 ? -6.457 -44 -24.922 1 90.56 103 SER B N 1
ATOM 5423 C CA . SER B 1 103 ? -5.605 -45.125 -25.234 1 90.56 103 SER B CA 1
ATOM 5424 C C . SER B 1 103 ? -6.438 -46.375 -25.5 1 90.56 103 SER B C 1
ATOM 5426 O O . SER B 1 103 ? -6.113 -47.156 -26.391 1 90.56 103 SER B O 1
ATOM 5428 N N . ILE B 1 104 ? -7.465 -46.594 -24.766 1 90.62 104 ILE B N 1
ATOM 5429 C CA . ILE B 1 104 ? -8.367 -47.719 -24.984 1 90.62 104 ILE B CA 1
ATOM 5430 C C . ILE B 1 104 ? -9.039 -47.594 -26.344 1 90.62 104 ILE B C 1
ATOM 5432 O O . ILE B 1 104 ? -9.109 -48.531 -27.125 1 90.62 104 ILE B O 1
ATOM 5436 N N . ALA B 1 105 ? -9.516 -46.438 -26.594 1 93.44 105 ALA B N 1
ATOM 5437 C CA . ALA B 1 105 ? -10.156 -46.188 -27.875 1 93.44 105 ALA B CA 1
ATOM 5438 C C . ALA B 1 105 ? -9.172 -46.344 -29.031 1 93.44 105 ALA B C 1
ATOM 5440 O O . ALA B 1 105 ? -9.523 -46.875 -30.078 1 93.44 105 ALA B O 1
ATOM 5441 N N . TYR B 1 106 ? -8.016 -45.875 -28.844 1 93.56 106 TYR B N 1
ATOM 5442 C CA . TYR B 1 106 ? -6.965 -46.031 -29.844 1 93.56 106 TYR B CA 1
ATOM 5443 C C . TYR B 1 106 ? -6.727 -47.469 -30.203 1 93.56 106 TYR B C 1
ATOM 5445 O O . TYR B 1 106 ? -6.562 -47.844 -31.375 1 93.56 106 TYR B O 1
ATOM 5453 N N . THR B 1 107 ? -6.684 -48.312 -29.219 1 91.25 107 THR B N 1
ATOM 5454 C CA . THR B 1 107 ? -6.457 -49.75 -29.438 1 91.25 107 THR B CA 1
ATOM 5455 C C . THR B 1 107 ? -7.551 -50.312 -30.328 1 91.25 107 THR B C 1
ATOM 5457 O O . THR B 1 107 ? -7.27 -51.156 -31.219 1 91.25 107 THR B O 1
ATOM 5460 N N . GLN B 1 108 ? -8.719 -49.906 -30.109 1 92.62 108 GLN B N 1
ATOM 5461 C CA . GLN B 1 108 ? -9.805 -50.375 -30.953 1 92.62 108 GLN B CA 1
ATOM 5462 C C . GLN B 1 108 ? -9.633 -49.938 -32.406 1 92.62 108 GLN B C 1
ATOM 5464 O O . GLN B 1 108 ? -9.82 -50.688 -33.344 1 92.62 108 GLN B O 1
ATOM 5469 N N . LEU B 1 109 ? -9.289 -48.719 -32.562 1 92.94 109 LEU B N 1
ATOM 5470 C CA . LEU B 1 109 ? -9.07 -48.156 -33.875 1 92.94 109 LEU B CA 1
ATOM 5471 C C . LEU B 1 109 ? -7.926 -48.844 -34.594 1 92.94 109 LEU B C 1
ATOM 5473 O O . LEU B 1 109 ? -8 -49.094 -35.812 1 92.94 109 LEU B O 1
ATOM 5477 N N . LEU B 1 110 ? -6.973 -49.125 -33.844 1 92.25 110 LEU B N 1
ATOM 5478 C CA . LEU B 1 110 ? -5.785 -49.75 -34.406 1 92.25 110 LEU B CA 1
ATOM 5479 C C . LEU B 1 110 ? -6.121 -51.125 -34.969 1 92.25 110 LEU B C 1
ATOM 5481 O O . LEU B 1 110 ? -5.703 -51.469 -36.094 1 92.25 110 LEU B O 1
ATOM 5485 N N . TRP B 1 111 ? -6.836 -51.938 -34.25 1 90.5 111 TRP B N 1
ATOM 5486 C CA . TRP B 1 111 ? -7.176 -53.281 -34.688 1 90.5 111 TRP B CA 1
ATOM 5487 C C . TRP B 1 111 ? -8.094 -53.25 -35.875 1 90.5 111 TRP B C 1
ATOM 5489 O O . TRP B 1 111 ? -8.016 -54.094 -36.781 1 90.5 111 TRP B O 1
ATOM 5499 N N . ARG B 1 112 ? -8.93 -52.312 -35.969 1 90.38 112 ARG B N 1
ATOM 5500 C CA . ARG B 1 112 ? -9.734 -52.125 -37.156 1 90.38 112 ARG B CA 1
ATOM 5501 C C . ARG B 1 112 ? -8.867 -51.781 -38.375 1 90.38 112 ARG B C 1
ATOM 5503 O O . ARG B 1 112 ? -9.102 -52.281 -39.469 1 90.38 112 ARG B O 1
ATOM 5510 N N . PHE B 1 113 ? -8 -50.969 -38.094 1 91.62 113 PHE B N 1
ATOM 5511 C CA . PHE B 1 113 ? -7.09 -50.562 -39.156 1 91.62 113 PHE B CA 1
ATOM 5512 C C . PHE B 1 113 ? -6.277 -51.719 -39.656 1 91.62 113 PHE B C 1
ATOM 5514 O O . PHE B 1 113 ? -6.035 -51.844 -40.875 1 91.62 113 PHE B O 1
ATOM 5521 N N . PHE B 1 114 ? -5.867 -52.594 -38.75 1 90.44 114 PHE B N 1
ATOM 5522 C CA . PHE B 1 114 ? -5.102 -53.75 -39.125 1 90.44 114 PHE B CA 1
ATOM 5523 C C . PHE B 1 114 ? -5.922 -54.688 -40.031 1 90.44 114 PHE B C 1
ATOM 5525 O O . PHE B 1 114 ? -5.367 -55.406 -40.844 1 90.44 114 PHE B O 1
ATOM 5532 N N . ARG B 1 115 ? -7.172 -54.625 -39.938 1 87.62 115 ARG B N 1
ATOM 5533 C CA . ARG B 1 115 ? -8.055 -55.469 -40.75 1 87.62 115 ARG B CA 1
ATOM 5534 C C . ARG B 1 115 ? -8.25 -54.875 -42.156 1 87.62 115 ARG B C 1
ATOM 5536 O O . ARG B 1 115 ? -8.516 -55.625 -43.094 1 87.62 115 ARG B O 1
ATOM 5543 N N . GLN B 1 116 ? -8.078 -53.719 -42.281 1 87.12 116 GLN B N 1
ATOM 5544 C CA . GLN B 1 116 ? -8.438 -53.031 -43.5 1 87.12 116 GLN B CA 1
ATOM 5545 C C . GLN B 1 116 ? -7.223 -52.875 -44.406 1 87.12 116 GLN B C 1
ATOM 5547 O O . GLN B 1 116 ? -7.355 -52.844 -45.656 1 87.12 116 GLN B O 1
ATOM 5552 N N . LYS B 1 117 ? -6.113 -52.75 -43.812 1 88.06 117 LYS B N 1
ATOM 5553 C CA . LYS B 1 117 ? -4.953 -52.406 -44.625 1 88.06 117 LYS B CA 1
ATOM 5554 C C . LYS B 1 117 ? -3.799 -53.375 -44.406 1 88.06 117 LYS B C 1
ATOM 5556 O O . LYS B 1 117 ? -3.617 -53.844 -43.281 1 88.06 117 LYS B O 1
ATOM 5561 N N . THR B 1 118 ? -3.057 -53.594 -45.438 1 90.06 118 THR B N 1
ATOM 5562 C CA . THR B 1 118 ? -1.818 -54.375 -45.344 1 90.06 118 THR B CA 1
ATOM 5563 C C . THR B 1 118 ? -0.643 -53.438 -45 1 90.06 118 THR B C 1
ATOM 5565 O O . THR B 1 118 ? -0.418 -52.438 -45.688 1 90.06 118 THR B O 1
ATOM 5568 N N . LEU B 1 119 ? -0.041 -53.75 -43.906 1 91.38 119 LEU B N 1
ATOM 5569 C CA . LEU B 1 119 ? 1.053 -52.906 -43.438 1 91.38 119 LEU B CA 1
ATOM 5570 C C . LEU B 1 119 ? 2.318 -53.75 -43.219 1 91.38 119 LEU B C 1
ATOM 5572 O O . LEU B 1 119 ? 2.248 -54.969 -43.062 1 91.38 119 LEU B O 1
ATOM 5576 N N . SER B 1 120 ? 3.346 -53 -43.344 1 89.12 120 SER B N 1
ATOM 5577 C CA . SER B 1 120 ? 4.602 -53.688 -43.031 1 89.12 120 SER B CA 1
ATOM 5578 C C . SER B 1 120 ? 4.703 -54 -41.531 1 89.12 120 SER B C 1
ATOM 5580 O O . SER B 1 120 ? 4.109 -53.281 -40.719 1 89.12 120 SER B O 1
ATOM 5582 N N . ALA B 1 121 ? 5.422 -55.031 -41.188 1 86.94 121 ALA B N 1
ATOM 5583 C CA . ALA B 1 121 ? 5.59 -55.406 -39.781 1 86.94 121 ALA B CA 1
ATOM 5584 C C . ALA B 1 121 ? 6.215 -54.281 -39 1 86.94 121 ALA B C 1
ATOM 5586 O O . ALA B 1 121 ? 5.898 -54.094 -37.812 1 86.94 121 ALA B O 1
ATOM 5587 N N . PHE B 1 122 ? 7.027 -53.531 -39.656 1 85.44 122 PHE B N 1
ATOM 5588 C CA . PHE B 1 122 ? 7.648 -52.375 -39 1 85.44 122 PHE B CA 1
ATOM 5589 C C . PHE B 1 122 ? 6.598 -51.344 -38.594 1 85.44 122 PHE B C 1
ATOM 5591 O O . PHE B 1 122 ? 6.613 -50.844 -37.469 1 85.44 122 PHE B O 1
ATOM 5598 N N . VAL B 1 123 ? 5.738 -51 -39.469 1 89.5 123 VAL B N 1
ATOM 5599 C CA . VAL B 1 123 ? 4.707 -50 -39.219 1 89.5 123 VAL B CA 1
ATOM 5600 C C . VAL B 1 123 ? 3.75 -50.5 -38.125 1 89.5 123 VAL B C 1
ATOM 5602 O O . VAL B 1 123 ? 3.328 -49.75 -37.25 1 89.5 123 VAL B O 1
ATOM 5605 N N . ILE B 1 124 ? 3.441 -51.781 -38.156 1 88.44 124 ILE B N 1
ATOM 5606 C CA . ILE B 1 124 ? 2.562 -52.375 -37.156 1 88.44 124 ILE B CA 1
ATOM 5607 C C . ILE B 1 124 ? 3.205 -52.25 -35.75 1 88.44 124 ILE B C 1
ATOM 5609 O O . ILE B 1 124 ? 2.547 -51.875 -34.812 1 88.44 124 ILE B O 1
ATOM 5613 N N . ASP B 1 125 ? 4.422 -52.5 -35.75 1 86.19 125 ASP B N 1
ATOM 5614 C CA . ASP B 1 125 ? 5.172 -52.438 -34.5 1 86.19 125 ASP B CA 1
ATOM 5615 C C . ASP B 1 125 ? 5.156 -51.031 -33.906 1 86.19 125 ASP B C 1
ATOM 5617 O O . ASP B 1 125 ? 4.926 -50.844 -32.719 1 86.19 125 ASP B O 1
ATOM 5621 N N . LYS B 1 126 ? 5.344 -50.125 -34.75 1 88.19 126 LYS B N 1
ATOM 5622 C CA . LYS B 1 126 ? 5.395 -48.719 -34.281 1 88.19 126 LYS B CA 1
ATOM 5623 C C . LYS B 1 126 ? 4.004 -48.219 -33.938 1 88.19 126 LYS B C 1
ATOM 5625 O O . LYS B 1 126 ? 3.855 -47.406 -33 1 88.19 126 LYS B O 1
ATOM 5630 N N . LEU B 1 127 ? 3.018 -48.656 -34.594 1 89.69 127 LEU B N 1
ATOM 5631 C CA . LEU B 1 127 ? 1.656 -48.219 -34.312 1 89.69 127 LEU B CA 1
ATOM 5632 C C . LEU B 1 127 ? 1.177 -48.75 -32.969 1 89.69 127 LEU B C 1
ATOM 5634 O O . LEU B 1 127 ? 0.43 -48.062 -32.281 1 89.69 127 LEU B O 1
ATOM 5638 N N . VAL B 1 128 ? 1.633 -49.875 -32.594 1 85.94 128 VAL B N 1
ATOM 5639 C CA . VAL B 1 128 ? 1.203 -50.469 -31.344 1 85.94 128 VAL B CA 1
ATOM 5640 C C . VAL B 1 128 ? 1.792 -49.688 -30.172 1 85.94 128 VAL B C 1
ATOM 5642 O O . VAL B 1 128 ? 1.138 -49.531 -29.141 1 85.94 128 VAL B O 1
ATOM 5645 N N . SER B 1 129 ? 2.943 -49.062 -30.281 1 83.31 129 SER B N 1
ATOM 5646 C CA . SER B 1 129 ? 3.6 -48.344 -29.188 1 83.31 129 SER B CA 1
ATOM 5647 C C . SER B 1 129 ? 3.492 -46.844 -29.359 1 83.31 129 SER B C 1
ATOM 5649 O O . SER B 1 129 ? 4.016 -46.062 -28.547 1 83.31 129 SER B O 1
ATOM 5651 N N . LEU B 1 130 ? 2.803 -46.438 -30.281 1 85.31 130 LEU B N 1
ATOM 5652 C CA . LEU B 1 130 ? 2.834 -45.031 -30.703 1 85.31 130 LEU B CA 1
ATOM 5653 C C . LEU B 1 130 ? 2.307 -44.125 -29.609 1 85.31 130 LEU B C 1
ATOM 5655 O O . LEU B 1 130 ? 2.885 -43.062 -29.328 1 85.31 130 LEU B O 1
ATOM 5659 N N . PRO B 1 131 ? 1.265 -44.438 -28.844 1 81.81 131 PRO B N 1
ATOM 5660 C CA . PRO B 1 131 ? 0.77 -43.531 -27.797 1 81.81 131 PRO B CA 1
ATOM 5661 C C . PRO B 1 131 ? 1.758 -43.375 -26.641 1 81.81 131 PRO B C 1
ATOM 5663 O O . PRO B 1 131 ? 1.727 -42.375 -25.938 1 81.81 131 PRO B O 1
ATOM 5666 N N . ASP B 1 132 ? 2.637 -44.344 -26.5 1 76.69 132 ASP B N 1
ATOM 5667 C CA . ASP B 1 132 ? 3.551 -44.344 -25.359 1 76.69 132 ASP B CA 1
ATOM 5668 C C . ASP B 1 132 ? 4.945 -43.906 -25.781 1 76.69 132 ASP B C 1
ATOM 5670 O O . ASP B 1 132 ? 5.84 -43.781 -24.938 1 76.69 132 ASP B O 1
ATOM 5674 N N . SER B 1 133 ? 5.094 -43.688 -27.031 1 79.31 133 SER B N 1
ATOM 5675 C CA . SER B 1 133 ? 6.391 -43.281 -27.547 1 79.31 133 SER B CA 1
ATOM 5676 C C . SER B 1 133 ? 6.25 -42.062 -28.453 1 79.31 133 SER B C 1
ATOM 5678 O O . SER B 1 133 ? 6.285 -42.188 -29.672 1 79.31 133 SER B O 1
ATOM 5680 N N . PRO B 1 134 ? 6.309 -40.969 -27.781 1 79 134 PRO B N 1
ATOM 5681 C CA . PRO B 1 134 ? 6.094 -39.75 -28.562 1 79 134 PRO B CA 1
ATOM 5682 C C . PRO B 1 134 ? 7.184 -39.5 -29.609 1 79 134 PRO B C 1
ATOM 5684 O O . PRO B 1 134 ? 6.945 -38.844 -30.609 1 79 134 PRO B O 1
ATOM 5687 N N . TRP B 1 135 ? 8.227 -40.188 -29.484 1 81.44 135 TRP B N 1
ATOM 5688 C CA . TRP B 1 135 ? 9.352 -39.938 -30.391 1 81.44 135 TRP B CA 1
ATOM 5689 C C . TRP B 1 135 ? 9.125 -40.625 -31.734 1 81.44 135 TRP B C 1
ATOM 5691 O O . TRP B 1 135 ? 9.703 -40.219 -32.75 1 81.44 135 TRP B O 1
ATOM 5701 N N . ASP B 1 136 ? 8.281 -41.594 -31.781 1 85.12 136 ASP B N 1
ATOM 5702 C CA . ASP B 1 136 ? 8 -42.344 -33 1 85.12 136 ASP B CA 1
ATOM 5703 C C . ASP B 1 136 ? 6.949 -41.625 -33.844 1 85.12 136 ASP B C 1
ATOM 5705 O O . ASP B 1 136 ? 6.699 -42 -35 1 85.12 136 ASP B O 1
ATOM 5709 N N . LEU B 1 137 ? 6.406 -40.531 -33.344 1 88.44 137 LEU B N 1
ATOM 5710 C CA . LEU B 1 137 ? 5.375 -39.781 -34.062 1 88.44 137 LEU B CA 1
ATOM 5711 C C . LEU B 1 137 ? 5.969 -39.062 -35.281 1 88.44 137 LEU B C 1
ATOM 5713 O O . LEU B 1 137 ? 5.258 -38.719 -36.219 1 88.44 137 LEU B O 1
ATOM 5717 N N . ALA B 1 138 ? 7.242 -38.875 -35.219 1 88.75 138 ALA B N 1
ATOM 5718 C CA . ALA B 1 138 ? 7.859 -38.062 -36.281 1 88.75 138 ALA B CA 1
ATOM 5719 C C . ALA B 1 138 ? 8.352 -38.938 -37.438 1 88.75 138 ALA B C 1
ATOM 5721 O O . ALA B 1 138 ? 8.906 -38.406 -38.406 1 88.75 138 ALA B O 1
ATOM 5722 N N . ARG B 1 139 ? 8.102 -40.219 -37.375 1 90.75 139 ARG B N 1
ATOM 5723 C CA . ARG B 1 139 ? 8.562 -41.094 -38.438 1 90.75 139 ARG B CA 1
ATOM 5724 C C . ARG B 1 139 ? 7.637 -41.031 -39.656 1 90.75 139 ARG B C 1
ATOM 5726 O O . ARG B 1 139 ? 6.469 -41.406 -39.594 1 90.75 139 ARG B O 1
ATOM 5733 N N . PRO B 1 140 ? 8.156 -40.656 -40.812 1 91.75 140 PRO B N 1
ATOM 5734 C CA . PRO B 1 140 ? 7.312 -40.406 -41.969 1 91.75 140 PRO B CA 1
ATOM 5735 C C . PRO B 1 140 ? 6.629 -41.688 -42.469 1 91.75 140 PRO B C 1
ATOM 5737 O O . PRO B 1 140 ? 5.48 -41.656 -42.938 1 91.75 140 PRO B O 1
ATOM 5740 N N . ARG B 1 141 ? 7.27 -42.844 -42.375 1 91.06 141 ARG B N 1
ATOM 5741 C CA . ARG B 1 141 ? 6.684 -44.094 -42.844 1 91.06 141 ARG B CA 1
ATOM 5742 C C . ARG B 1 141 ? 5.406 -44.438 -42.094 1 91.06 141 ARG B C 1
ATOM 5744 O O . ARG B 1 141 ? 4.453 -44.969 -42.656 1 91.06 141 ARG B O 1
ATOM 5751 N N . VAL B 1 142 ? 5.453 -44.031 -40.844 1 91.81 142 VAL B N 1
ATOM 5752 C CA . VAL B 1 142 ? 4.293 -44.312 -40 1 91.81 142 VAL B CA 1
ATOM 5753 C C . VAL B 1 142 ? 3.178 -43.312 -40.312 1 91.81 142 VAL B C 1
ATOM 5755 O O . VAL B 1 142 ? 2.01 -43.688 -40.406 1 91.81 142 VAL B O 1
ATOM 5758 N N . ILE B 1 143 ? 3.529 -42.094 -40.594 1 92.81 143 ILE B N 1
ATOM 5759 C CA . ILE B 1 143 ? 2.559 -41.031 -40.875 1 92.81 143 ILE B CA 1
ATOM 5760 C C . ILE B 1 143 ? 1.834 -41.312 -42.188 1 92.81 143 ILE B C 1
ATOM 5762 O O . ILE B 1 143 ? 0.604 -41.281 -42.25 1 92.81 143 ILE B O 1
ATOM 5766 N N . ILE B 1 144 ? 2.572 -41.688 -43.156 1 92.31 144 ILE B N 1
ATOM 5767 C CA . ILE B 1 144 ? 2.033 -41.875 -44.5 1 92.31 144 ILE B CA 1
ATOM 5768 C C . ILE B 1 144 ? 1.196 -43.156 -44.562 1 92.31 144 ILE B C 1
ATOM 5770 O O . ILE B 1 144 ? 0.142 -43.188 -45.188 1 92.31 144 ILE B O 1
ATOM 5774 N N . SER B 1 145 ? 1.552 -44.188 -43.844 1 91.81 145 SER B N 1
ATOM 5775 C CA . SER B 1 145 ? 0.902 -45.469 -43.938 1 91.81 145 SER B CA 1
ATOM 5776 C C . SER B 1 145 ? -0.352 -45.531 -43.094 1 91.81 145 SER B C 1
ATOM 5778 O O . SER B 1 145 ? -1.248 -46.344 -43.344 1 91.81 145 SER B O 1
ATOM 5780 N N . ALA B 1 146 ? -0.35 -44.75 -42 1 93.38 146 ALA B N 1
ATOM 5781 C CA . ALA B 1 146 ? -1.442 -44.875 -41.031 1 93.38 146 ALA B CA 1
ATOM 5782 C C . ALA B 1 146 ? -1.827 -43.531 -40.438 1 93.38 146 ALA B C 1
ATOM 5784 O O . ALA B 1 146 ? -1.784 -43.344 -39.219 1 93.38 146 ALA B O 1
ATOM 5785 N N . ILE B 1 147 ? -2.389 -42.656 -41.188 1 91.31 147 ILE B N 1
ATOM 5786 C CA . ILE B 1 147 ? -2.674 -41.312 -40.781 1 91.31 147 ILE B CA 1
ATOM 5787 C C . ILE B 1 147 ? -3.77 -41.312 -39.719 1 91.31 147 ILE B C 1
ATOM 5789 O O . ILE B 1 147 ? -3.74 -40.5 -38.781 1 91.31 147 ILE B O 1
ATOM 5793 N N . GLY B 1 148 ? -4.797 -42.125 -39.781 1 89.56 148 GLY B N 1
ATOM 5794 C CA . GLY B 1 148 ? -5.871 -42.188 -38.812 1 89.56 148 GLY B CA 1
ATOM 5795 C C . GLY B 1 148 ? -5.387 -42.5 -37.406 1 89.56 148 GLY B C 1
ATOM 5796 O O . GLY B 1 148 ? -5.496 -41.656 -36.5 1 89.56 148 GLY B O 1
ATOM 5797 N N . PRO B 1 149 ? -4.766 -43.656 -37.25 1 91.94 149 PRO B N 1
ATOM 5798 C CA . PRO B 1 149 ? -4.215 -44 -35.938 1 91.94 149 PRO B CA 1
ATOM 5799 C C . PRO B 1 149 ? -3.129 -43 -35.469 1 91.94 149 PRO B C 1
ATOM 5801 O O . PRO B 1 149 ? -2.994 -42.75 -34.281 1 91.94 149 PRO B O 1
ATOM 5804 N N . TRP B 1 150 ? -2.459 -42.5 -36.406 1 93.38 150 TRP B N 1
ATOM 5805 C CA . TRP B 1 150 ? -1.417 -41.531 -36.094 1 93.38 150 TRP B CA 1
ATOM 5806 C C . TRP B 1 150 ? -2.016 -40.281 -35.469 1 93.38 150 TRP B C 1
ATOM 5808 O O . TRP B 1 150 ? -1.497 -39.781 -34.438 1 93.38 150 TRP B O 1
ATOM 5818 N N . LEU B 1 151 ? -3.078 -39.781 -35.938 1 91.88 151 LEU B N 1
ATOM 5819 C CA . LEU B 1 151 ? -3.742 -38.594 -35.406 1 91.88 151 LEU B CA 1
ATOM 5820 C C . LEU B 1 151 ? -4.254 -38.875 -34 1 91.88 151 LEU B C 1
ATOM 5822 O O . LEU B 1 151 ? -4.164 -38 -33.125 1 91.88 151 LEU B O 1
ATOM 5826 N N . ALA B 1 152 ? -4.727 -40.031 -33.781 1 91.31 152 ALA B N 1
ATOM 5827 C CA . ALA B 1 152 ? -5.207 -40.375 -32.438 1 91.31 152 ALA B CA 1
ATOM 5828 C C . ALA B 1 152 ? -4.055 -40.438 -31.453 1 91.31 152 ALA B C 1
ATOM 5830 O O . ALA B 1 152 ? -4.203 -40.031 -30.297 1 91.31 152 ALA B O 1
ATOM 5831 N N . ALA B 1 153 ? -2.961 -40.969 -31.906 1 92.31 153 ALA B N 1
ATOM 5832 C CA . ALA B 1 153 ? -1.785 -41 -31.047 1 92.31 153 ALA B CA 1
ATOM 5833 C C . ALA B 1 153 ? -1.268 -39.594 -30.75 1 92.31 153 ALA B C 1
ATOM 5835 O O . ALA B 1 153 ? -0.791 -39.312 -29.656 1 92.31 153 ALA B O 1
ATOM 5836 N N . LEU B 1 154 ? -1.327 -38.75 -31.703 1 91.38 154 LEU B N 1
ATOM 5837 C CA . LEU B 1 154 ? -0.918 -37.375 -31.516 1 91.38 154 LEU B CA 1
ATOM 5838 C C . LEU B 1 154 ? -1.746 -36.688 -30.422 1 91.38 154 LEU B C 1
ATOM 5840 O O . LEU B 1 154 ? -1.224 -35.906 -29.641 1 91.38 154 LEU B O 1
ATOM 5844 N N . VAL B 1 155 ? -2.975 -37.031 -30.359 1 90.31 155 VAL B N 1
ATOM 5845 C CA . VAL B 1 155 ? -3.865 -36.469 -29.344 1 90.31 155 VAL B CA 1
ATOM 5846 C C . VAL B 1 155 ? -3.385 -36.875 -27.953 1 90.31 155 VAL B C 1
ATOM 5848 O O . VAL B 1 155 ? -3.432 -36.094 -27.016 1 90.31 155 VAL B O 1
ATOM 5851 N N . CYS B 1 156 ? -2.85 -38.031 -27.812 1 88.31 156 CYS B N 1
ATOM 5852 C CA . CYS B 1 156 ? -2.355 -38.531 -26.531 1 88.31 156 CYS B CA 1
ATOM 5853 C C . CYS B 1 156 ? -1.153 -37.719 -26.062 1 88.31 156 CYS B C 1
ATOM 5855 O O . CYS B 1 156 ? -0.967 -37.5 -24.875 1 88.31 156 CYS B O 1
ATOM 5857 N N . VAL B 1 157 ? -0.453 -37.188 -27.016 1 87 157 VAL B N 1
ATOM 5858 C CA . VAL B 1 157 ? 0.745 -36.438 -26.688 1 87 157 VAL B CA 1
ATOM 5859 C C . VAL B 1 157 ? 0.373 -34.969 -26.422 1 87 157 VAL B C 1
ATOM 5861 O O . VAL B 1 157 ? 0.963 -34.344 -25.547 1 87 157 VAL B O 1
ATOM 5864 N N . LEU B 1 158 ? -0.559 -34.5 -27.062 1 89.81 158 LEU B N 1
ATOM 5865 C CA . LEU B 1 158 ? -0.912 -33.062 -26.984 1 89.81 158 LEU B CA 1
ATOM 5866 C C . LEU B 1 158 ? -1.765 -32.812 -25.75 1 89.81 158 LEU B C 1
ATOM 5868 O O . LEU B 1 158 ? -1.802 -31.672 -25.25 1 89.81 158 LEU B O 1
ATOM 5872 N N . MET B 1 159 ? -2.391 -33.719 -25.234 1 91.19 159 MET B N 1
ATOM 5873 C CA . MET B 1 159 ? -3.299 -33.531 -24.109 1 91.19 159 MET B CA 1
ATOM 5874 C C . MET B 1 159 ? -2.535 -33.094 -22.859 1 91.19 159 MET B C 1
ATOM 5876 O O . MET B 1 159 ? -2.916 -32.094 -22.219 1 91.19 159 MET B O 1
ATOM 5880 N N . PRO B 1 160 ? -1.4 -33.688 -22.562 1 87.5 160 PRO B N 1
ATOM 5881 C CA . PRO B 1 160 ? -0.632 -33.188 -21.422 1 87.5 160 PRO B CA 1
ATOM 5882 C C . PRO B 1 160 ? -0.12 -31.766 -21.656 1 87.5 160 PRO B C 1
ATOM 5884 O O . PRO B 1 160 ? -0.017 -30.969 -20.703 1 87.5 160 PRO B O 1
ATOM 5887 N N . LEU B 1 161 ? 0.136 -31.438 -22.828 1 88.31 161 LEU B N 1
ATOM 5888 C CA . LEU B 1 161 ? 0.596 -30.078 -23.141 1 88.31 161 LEU B CA 1
ATOM 5889 C C . LEU B 1 161 ? -0.515 -29.062 -22.906 1 88.31 161 LEU B C 1
ATOM 5891 O O . LEU B 1 161 ? -0.258 -27.953 -22.422 1 88.31 161 LEU B O 1
ATOM 5895 N N . ALA B 1 162 ? -1.642 -29.453 -23.25 1 91 162 ALA B N 1
ATOM 5896 C CA . ALA B 1 162 ? -2.787 -28.578 -23.031 1 91 162 ALA B CA 1
ATOM 5897 C C . ALA B 1 162 ? -3.082 -28.406 -21.547 1 91 162 ALA B C 1
ATOM 5899 O O . ALA B 1 162 ? -3.561 -27.359 -21.109 1 91 162 ALA B O 1
ATOM 5900 N N . GLY B 1 163 ? -2.777 -29.391 -20.797 1 88.75 163 GLY B N 1
ATOM 5901 C CA . GLY B 1 163 ? -3.08 -29.375 -19.375 1 88.75 163 GLY B CA 1
ATOM 5902 C C . GLY B 1 163 ? -2.168 -28.469 -18.578 1 88.75 163 GLY B C 1
ATOM 5903 O O . GLY B 1 163 ? -2.42 -28.219 -17.391 1 88.75 163 GLY B O 1
ATOM 5904 N N . MET B 1 164 ? -1.225 -27.875 -19.172 1 89.81 164 MET B N 1
ATOM 5905 C CA . MET B 1 164 ? -0.278 -27.031 -18.453 1 89.81 164 MET B CA 1
ATOM 5906 C C . MET B 1 164 ? -0.848 -25.625 -18.25 1 89.81 164 MET B C 1
ATOM 5908 O O . MET B 1 164 ? -0.339 -24.859 -17.438 1 89.81 164 MET B O 1
ATOM 5912 N N . PHE B 1 165 ? -1.924 -25.25 -18.922 1 92.44 165 PHE B N 1
ATOM 5913 C CA . PHE B 1 165 ? -2.414 -23.875 -18.938 1 92.44 165 PHE B CA 1
ATOM 5914 C C . PHE B 1 165 ? -3.387 -23.625 -17.781 1 92.44 165 PHE B C 1
ATOM 5916 O O . PHE B 1 165 ? -3.309 -22.609 -17.094 1 92.44 165 PHE B O 1
ATOM 5923 N N . PRO B 1 166 ? -4.238 -24.562 -17.516 1 94.12 166 PRO B N 1
ATOM 5924 C CA . PRO B 1 166 ? -5.27 -24.281 -16.516 1 94.12 166 PRO B CA 1
ATOM 5925 C C . PRO B 1 166 ? -4.688 -23.969 -15.141 1 94.12 166 PRO B C 1
ATOM 5927 O O . PRO B 1 166 ? -5.133 -23.016 -14.484 1 94.12 166 PRO B O 1
ATOM 5930 N N . PRO B 1 167 ? -3.693 -24.625 -14.648 1 93.12 167 PRO B N 1
ATOM 5931 C CA . PRO B 1 167 ? -3.174 -24.297 -13.32 1 93.12 167 PRO B CA 1
ATOM 5932 C C . PRO B 1 167 ? -2.625 -22.859 -13.234 1 93.12 167 PRO B C 1
ATOM 5934 O O . PRO B 1 167 ? -2.604 -22.266 -12.156 1 93.12 167 PRO B O 1
ATOM 5937 N N . GLY B 1 168 ? -2.234 -22.344 -14.266 1 90.62 168 GLY B N 1
ATOM 5938 C CA . GLY B 1 168 ? -1.621 -21.031 -14.273 1 90.62 168 GLY B CA 1
ATOM 5939 C C . GLY B 1 168 ? -2.633 -19.891 -14.297 1 90.62 168 GLY B C 1
ATOM 5940 O O . GLY B 1 168 ? -2.264 -18.719 -14.203 1 90.62 168 GLY B O 1
ATOM 5941 N N . CYS B 1 169 ? -3.83 -20.188 -14.258 1 92.94 169 CYS B N 1
ATOM 5942 C CA . CYS B 1 169 ? -4.879 -19.188 -14.398 1 92.94 169 CYS B CA 1
ATOM 5943 C C . CYS B 1 169 ? -5.16 -18.5 -13.07 1 92.94 169 CYS B C 1
ATOM 5945 O O . CYS B 1 169 ? -5.789 -17.438 -13.039 1 92.94 169 CYS B O 1
ATOM 5947 N N . LEU B 1 170 ? -4.703 -19.094 -12.117 1 92.94 170 LEU B N 1
ATOM 5948 C CA . LEU B 1 170 ? -4.836 -18.453 -10.805 1 92.94 170 LEU B CA 1
ATOM 5949 C C . LEU B 1 170 ? -3.67 -17.516 -10.539 1 92.94 170 LEU B C 1
ATOM 5951 O O . LEU B 1 170 ? -2.521 -17.953 -10.438 1 92.94 170 LEU B O 1
ATOM 5955 N N . THR B 1 171 ? -3.975 -16.297 -10.484 1 93.62 171 THR B N 1
ATOM 5956 C CA . THR B 1 171 ? -2.936 -15.297 -10.258 1 93.62 171 THR B CA 1
ATOM 5957 C C . THR B 1 171 ? -3.143 -14.594 -8.922 1 93.62 171 THR B C 1
ATOM 5959 O O . THR B 1 171 ? -4.156 -14.805 -8.25 1 93.62 171 THR B O 1
ATOM 5962 N N . VAL B 1 172 ? -2.096 -13.922 -8.523 1 94.19 172 VAL B N 1
ATOM 5963 C CA . VAL B 1 172 ? -2.154 -13.188 -7.262 1 94.19 172 VAL B CA 1
ATOM 5964 C C . VAL B 1 172 ? -1.928 -11.695 -7.52 1 94.19 172 VAL B C 1
ATOM 5966 O O . VAL B 1 172 ? -0.993 -11.32 -8.227 1 94.19 172 VAL B O 1
ATOM 5969 N N . GLU B 1 173 ? -2.883 -10.891 -7.012 1 91.75 173 GLU B N 1
ATOM 5970 C CA . GLU B 1 173 ? -2.793 -9.438 -7.121 1 91.75 173 GLU B CA 1
ATOM 5971 C C . GLU B 1 173 ? -3.086 -8.766 -5.785 1 91.75 173 GLU B C 1
ATOM 5973 O O . GLU B 1 173 ? -3.748 -9.352 -4.922 1 91.75 173 GLU B O 1
ATOM 5978 N N . PHE B 1 174 ? -2.566 -7.574 -5.664 1 89.19 174 PHE B N 1
ATOM 5979 C CA . PHE B 1 174 ? -2.836 -6.816 -4.445 1 89.19 174 PHE B CA 1
ATOM 5980 C C . PHE B 1 174 ? -4.219 -6.176 -4.504 1 89.19 174 PHE B C 1
ATOM 5982 O O . PHE B 1 174 ? -4.586 -5.578 -5.52 1 89.19 174 PHE B O 1
ATOM 5989 N N . ARG B 1 175 ? -4.953 -6.309 -3.48 1 89.25 175 ARG B N 1
ATOM 5990 C CA . ARG B 1 175 ? -6.25 -5.656 -3.344 1 89.25 175 ARG B CA 1
ATOM 5991 C C . ARG B 1 175 ? -6.371 -4.965 -1.991 1 89.25 175 ARG B C 1
ATOM 5993 O O . ARG B 1 175 ? -5.836 -5.445 -0.99 1 89.25 175 ARG B O 1
ATOM 6000 N N . ASN B 1 176 ? -7.176 -3.904 -2.057 1 87.62 176 ASN B N 1
ATOM 6001 C CA . ASN B 1 176 ? -7.34 -3.117 -0.838 1 87.62 176 ASN B CA 1
ATOM 6002 C C . ASN B 1 176 ? -8.484 -3.646 0.02 1 87.62 176 ASN B C 1
ATOM 6004 O O . ASN B 1 176 ? -9.477 -4.16 -0.505 1 87.62 176 ASN B O 1
ATOM 6008 N N . SER B 1 177 ? -8.312 -3.609 1.298 1 87.19 177 SER B N 1
ATOM 6009 C CA . SER B 1 177 ? -9.367 -3.777 2.287 1 87.19 177 SER B CA 1
ATOM 6010 C C . SER B 1 177 ? -10.039 -5.141 2.154 1 87.19 177 SER B C 1
ATOM 6012 O O . SER B 1 177 ? -11.266 -5.234 2.111 1 87.19 177 SER B O 1
ATOM 6014 N N . ILE B 1 178 ? -9.227 -6.188 2.143 1 88.25 178 ILE B N 1
ATOM 6015 C CA . ILE B 1 178 ? -9.828 -7.5 1.956 1 88.25 178 ILE B CA 1
ATOM 6016 C C . ILE B 1 178 ? -9.406 -8.43 3.092 1 88.25 178 ILE B C 1
ATOM 6018 O O . ILE B 1 178 ? -10.07 -9.43 3.363 1 88.25 178 ILE B O 1
ATOM 6022 N N . VAL B 1 179 ? -8.414 -8.18 3.795 1 91.31 179 VAL B N 1
ATOM 6023 C CA . VAL B 1 179 ? -7.902 -9.047 4.848 1 91.31 179 VAL B CA 1
ATOM 6024 C C . VAL B 1 179 ? -8.445 -8.594 6.199 1 91.31 179 VAL B C 1
ATOM 6026 O O . VAL B 1 179 ? -8.109 -7.512 6.68 1 91.31 179 VAL B O 1
ATOM 6029 N N . PRO B 1 180 ? -9.164 -9.344 6.848 1 91.31 180 PRO B N 1
ATOM 6030 C CA . PRO B 1 180 ? -9.656 -8.961 8.172 1 91.31 180 PRO B CA 1
ATOM 6031 C C . PRO B 1 180 ? -8.562 -8.984 9.234 1 91.31 180 PRO B C 1
ATOM 6033 O O . PRO B 1 180 ? -7.82 -9.961 9.344 1 91.31 180 PRO B O 1
ATOM 6036 N N . VAL B 1 181 ? -8.484 -7.945 9.914 1 91.94 181 VAL B N 1
ATOM 6037 C CA . VAL B 1 181 ? -7.516 -7.855 11 1 91.94 181 VAL B CA 1
ATOM 6038 C C . VAL B 1 181 ? -8.164 -7.199 12.219 1 91.94 181 VAL B C 1
ATOM 6040 O O . VAL B 1 181 ? -9.25 -6.625 12.117 1 91.94 181 VAL B O 1
ATOM 6043 N N . THR B 1 182 ? -7.512 -7.379 13.328 1 92.81 182 THR B N 1
ATOM 6044 C CA . THR B 1 182 ? -7.926 -6.719 14.562 1 92.81 182 THR B CA 1
ATOM 6045 C C . THR B 1 182 ? -6.867 -5.723 15.023 1 92.81 182 THR B C 1
ATOM 6047 O O . THR B 1 182 ? -5.691 -6.07 15.148 1 92.81 182 THR B O 1
ATOM 6050 N N . LEU B 1 183 ? -7.293 -4.52 15.25 1 92.12 183 LEU B N 1
ATOM 6051 C CA . LEU B 1 183 ? -6.391 -3.475 15.711 1 92.12 183 LEU B CA 1
ATOM 6052 C C . LEU B 1 183 ? -6.547 -3.238 17.203 1 92.12 183 LEU B C 1
ATOM 6054 O O . LEU B 1 183 ? -7.668 -3.156 17.719 1 92.12 183 LEU B O 1
ATOM 6058 N N . SER B 1 184 ? -5.375 -3.193 17.812 1 89.38 184 SER B N 1
ATOM 6059 C CA . SER B 1 184 ? -5.387 -2.955 19.25 1 89.38 184 SER B CA 1
ATOM 6060 C C . SER B 1 184 ? -4.812 -1.582 19.578 1 89.38 184 SER B C 1
ATOM 6062 O O . SER B 1 184 ? -3.939 -1.078 18.875 1 89.38 184 SER B O 1
ATOM 6064 N N . ALA B 1 185 ? -5.34 -1.047 20.703 1 87.12 185 ALA B N 1
ATOM 6065 C CA . ALA B 1 185 ? -4.852 0.218 21.234 1 87.12 185 ALA B CA 1
ATOM 6066 C C . ALA B 1 185 ? -4.832 1.302 20.172 1 87.12 185 ALA B C 1
ATOM 6068 O O . ALA B 1 185 ? -3.812 1.968 19.969 1 87.12 185 ALA B O 1
ATOM 6069 N N . VAL B 1 186 ? -5.953 1.376 19.469 1 90.38 186 VAL B N 1
ATOM 6070 C CA . VAL B 1 186 ? -6.07 2.357 18.406 1 90.38 186 VAL B CA 1
ATOM 6071 C C . VAL B 1 186 ? -6.227 3.756 18.984 1 90.38 186 VAL B C 1
ATOM 6073 O O . VAL B 1 186 ? -7.102 3.986 19.828 1 90.38 186 VAL B O 1
ATOM 6076 N N . PRO B 1 187 ? -5.328 4.684 18.594 1 89.69 187 PRO B N 1
ATOM 6077 C CA . PRO B 1 187 ? -5.496 6.059 19.062 1 89.69 187 PRO B CA 1
ATOM 6078 C C . PRO B 1 187 ? -6.887 6.617 18.781 1 89.69 187 PRO B C 1
ATOM 6080 O O . PRO B 1 187 ? -7.414 6.43 17.688 1 89.69 187 PRO B O 1
ATOM 6083 N N . THR B 1 188 ? -7.508 7.234 19.734 1 92.5 188 THR B N 1
ATOM 6084 C CA . THR B 1 188 ? -8.852 7.781 19.641 1 92.5 188 THR B CA 1
ATOM 6085 C C . THR B 1 188 ? -8.953 9.125 20.359 1 92.5 188 THR B C 1
ATOM 6087 O O . THR B 1 188 ? -7.934 9.758 20.641 1 92.5 188 THR B O 1
ATOM 6090 N N . LEU B 1 189 ? -10.102 9.641 20.375 1 93.88 189 LEU B N 1
ATOM 6091 C CA . LEU B 1 189 ? -10.438 10.82 21.156 1 93.88 189 LEU B CA 1
ATOM 6092 C C . LEU B 1 189 ? -11.469 10.492 22.234 1 93.88 189 LEU B C 1
ATOM 6094 O O . LEU B 1 189 ? -12.539 9.953 21.922 1 93.88 189 LEU B O 1
ATOM 6098 N N . ASN B 1 190 ? -11.047 10.703 23.453 1 94.31 190 ASN B N 1
ATOM 6099 C CA . ASN B 1 190 ? -11.969 10.562 24.578 1 94.31 190 ASN B CA 1
ATOM 6100 C C . ASN B 1 190 ? -11.977 11.805 25.469 1 94.31 190 ASN B C 1
ATOM 6102 O O . ASN B 1 190 ? -11.18 11.914 26.391 1 94.31 190 ASN B O 1
ATOM 6106 N N . ILE B 1 191 ? -12.945 12.609 25.25 1 95.06 191 ILE B N 1
ATOM 6107 C CA . ILE B 1 191 ? -12.945 13.914 25.906 1 95.06 191 ILE B CA 1
ATOM 6108 C C . ILE B 1 191 ? -13.406 13.773 27.359 1 95.06 191 ILE B C 1
ATOM 6110 O O . ILE B 1 191 ? -13.266 14.695 28.156 1 95.06 191 ILE B O 1
ATOM 6114 N N . SER B 1 192 ? -13.953 12.641 27.766 1 92.31 192 SER B N 1
ATOM 6115 C CA . SER B 1 192 ? -14.406 12.445 29.141 1 92.31 192 SER B CA 1
ATOM 6116 C C . SER B 1 192 ? -13.305 11.836 30 1 92.31 192 SER B C 1
ATOM 6118 O O . SER B 1 192 ? -13.391 11.867 31.234 1 92.31 192 SER B O 1
ATOM 6120 N N . TYR B 1 193 ? -12.336 11.32 29.344 1 92 193 TYR B N 1
ATOM 6121 C CA . TYR B 1 193 ? -11.242 10.688 30.078 1 92 193 TYR B CA 1
ATOM 6122 C C . TYR B 1 193 ? -10.211 11.719 30.516 1 92 193 TYR B C 1
ATOM 6124 O O . TYR B 1 193 ? -9.57 12.352 29.688 1 92 193 TYR B O 1
ATOM 6132 N N . TRP B 1 194 ? -10.039 11.859 31.781 1 90.19 194 TRP B N 1
ATOM 6133 C CA . TRP B 1 194 ? -9.133 12.898 32.281 1 90.19 194 TRP B CA 1
ATOM 6134 C C . TRP B 1 194 ? -7.875 12.273 32.875 1 90.19 194 TRP B C 1
ATOM 6136 O O . TRP B 1 194 ? -7.164 12.922 33.656 1 90.19 194 TRP B O 1
ATOM 6146 N N . GLY B 1 195 ? -7.605 10.961 32.5 1 87.62 195 GLY B N 1
ATOM 6147 C CA . GLY B 1 195 ? -6.387 10.305 32.938 1 87.62 195 GLY B CA 1
ATOM 6148 C C . GLY B 1 195 ? -6.629 9.258 34 1 87.62 195 GLY B C 1
ATOM 6149 O O . GLY B 1 195 ? -7.777 8.914 34.312 1 87.62 195 GLY B O 1
ATOM 6150 N N . PRO B 1 196 ? -5.57 8.734 34.625 1 84.94 196 PRO B N 1
ATOM 6151 C CA . PRO B 1 196 ? -5.664 7.617 35.562 1 84.94 196 PRO B CA 1
ATOM 6152 C C . PRO B 1 196 ? -6.172 8.047 36.938 1 84.94 196 PRO B C 1
ATOM 6154 O O . PRO B 1 196 ? -6.164 7.25 37.875 1 84.94 196 PRO B O 1
ATOM 6157 N N . GLY B 1 197 ? -6.52 9.227 37.094 1 82.12 197 GLY B N 1
ATOM 6158 C CA . GLY B 1 197 ? -7.145 9.594 38.344 1 82.12 197 GLY B CA 1
ATOM 6159 C C . GLY B 1 197 ? -6.277 10.5 39.219 1 82.12 197 GLY B C 1
ATOM 6160 O O . GLY B 1 197 ? -6.496 10.625 40.406 1 82.12 197 GLY B O 1
ATOM 6161 N N . ASN B 1 198 ? -5.281 11 38.656 1 82.56 198 ASN B N 1
ATOM 6162 C CA . ASN B 1 198 ? -4.422 11.906 39.406 1 82.56 198 ASN B CA 1
ATOM 6163 C C . ASN B 1 198 ? -4.277 13.258 38.719 1 82.56 198 ASN B C 1
ATOM 6165 O O . ASN B 1 198 ? -4.715 13.414 37.562 1 82.56 198 ASN B O 1
ATOM 6169 N N . TYR B 1 199 ? -3.725 14.148 39.469 1 80.5 199 TYR B N 1
ATOM 6170 C CA . TYR B 1 199 ? -3.578 15.531 39.031 1 80.5 199 TYR B CA 1
ATOM 6171 C C . TYR B 1 199 ? -2.783 15.609 37.75 1 80.5 199 TYR B C 1
ATOM 6173 O O . TYR B 1 199 ? -3.156 16.328 36.812 1 80.5 199 TYR B O 1
ATOM 6181 N N . ARG B 1 200 ? -1.707 14.93 37.625 1 80.38 200 ARG B N 1
ATOM 6182 C CA . ARG B 1 200 ? -0.868 14.93 36.438 1 80.38 200 ARG B CA 1
ATOM 6183 C C . ARG B 1 200 ? -1.634 14.406 35.219 1 80.38 200 ARG B C 1
ATOM 6185 O O . ARG B 1 200 ? -1.521 14.945 34.125 1 80.38 200 ARG B O 1
ATOM 6192 N N . GLY B 1 201 ? -2.328 13.359 35.5 1 84.31 201 GLY B N 1
ATOM 6193 C CA . GLY B 1 201 ? -3.146 12.828 34.406 1 84.31 201 GLY B CA 1
ATOM 6194 C C . GLY B 1 201 ? -4.188 13.812 33.906 1 84.31 201 GLY B C 1
ATOM 6195 O O . GLY B 1 201 ? -4.418 13.922 32.719 1 84.31 201 GLY B O 1
ATOM 6196 N N . PHE B 1 202 ? -4.758 14.516 34.844 1 89.44 202 PHE B N 1
ATOM 6197 C CA . PHE B 1 202 ? -5.75 15.539 34.5 1 89.44 202 PHE B CA 1
ATOM 6198 C C . PHE B 1 202 ? -5.148 16.609 33.594 1 89.44 202 PHE B C 1
ATOM 6200 O O . PHE B 1 202 ? -5.734 16.969 32.594 1 89.44 202 PHE B O 1
ATOM 6207 N N . VAL B 1 203 ? -3.992 17.031 33.875 1 84.38 203 VAL B N 1
ATOM 6208 C CA . VAL B 1 203 ? -3.338 18.109 33.156 1 84.38 203 VAL B CA 1
ATOM 6209 C C . VAL B 1 203 ? -2.852 17.609 31.797 1 84.38 203 VAL B C 1
ATOM 6211 O O . VAL B 1 203 ? -2.986 18.297 30.781 1 84.38 203 VAL B O 1
ATOM 6214 N N . ASP B 1 204 ? -2.357 16.422 31.766 1 83.5 204 ASP B N 1
ATOM 6215 C CA . ASP B 1 204 ? -1.781 15.867 30.531 1 83.5 204 ASP B CA 1
ATOM 6216 C C . ASP B 1 204 ? -2.855 15.641 29.484 1 83.5 204 ASP B C 1
ATOM 6218 O O . ASP B 1 204 ? -2.59 15.758 28.281 1 83.5 204 ASP B O 1
ATOM 6222 N N . HIS B 1 205 ? -4.062 15.359 29.953 1 90.44 205 HIS B N 1
ATOM 6223 C CA . HIS B 1 205 ? -5.125 15.016 29.016 1 90.44 205 HIS B CA 1
ATOM 6224 C C . HIS B 1 205 ? -5.957 16.25 28.656 1 90.44 205 HIS B C 1
ATOM 6226 O O . HIS B 1 205 ? -6.844 16.172 27.797 1 90.44 205 HIS B O 1
ATOM 6232 N N . ALA B 1 206 ? -5.637 17.359 29.266 1 91.62 206 ALA B N 1
ATOM 6233 C CA . ALA B 1 206 ? -6.422 18.562 29.031 1 91.62 206 ALA B CA 1
ATOM 6234 C C . ALA B 1 206 ? -6.043 19.203 27.703 1 91.62 206 ALA B C 1
ATOM 6236 O O . ALA B 1 206 ? -4.863 19.266 27.344 1 91.62 206 ALA B O 1
ATOM 6237 N N . LEU B 1 207 ? -7.039 19.672 26.969 1 93.19 207 LEU B N 1
ATOM 6238 C CA . LEU B 1 207 ? -6.832 20.406 25.734 1 93.19 207 LEU B CA 1
ATOM 6239 C C . LEU B 1 207 ? -6.777 21.906 25.984 1 93.19 207 LEU B C 1
ATOM 6241 O O . LEU B 1 207 ? -6.832 22.703 25.031 1 93.19 207 LEU B O 1
ATOM 6245 N N . PHE B 1 208 ? -6.691 22.234 27.25 1 91.56 208 PHE B N 1
ATOM 6246 C CA . PHE B 1 208 ? -6.613 23.625 27.688 1 91.56 208 PHE B CA 1
ATOM 6247 C C . PHE B 1 208 ? -5.52 23.797 28.734 1 91.56 208 PHE B C 1
ATOM 6249 O O . PHE B 1 208 ? -5.125 22.844 29.391 1 91.56 208 PHE B O 1
ATOM 6256 N N . ASP B 1 209 ? -5.121 25 28.859 1 84.69 209 ASP B N 1
ATOM 6257 C CA . ASP B 1 209 ? -4.086 25.344 29.828 1 84.69 209 ASP B CA 1
ATOM 6258 C C . ASP B 1 209 ? -4.703 25.75 31.172 1 84.69 209 ASP B C 1
ATOM 6260 O O . ASP B 1 209 ? -5.766 26.359 31.203 1 84.69 209 ASP B O 1
ATOM 6264 N N . LEU B 1 210 ? -3.969 25.344 32.125 1 83.44 210 LEU B N 1
ATOM 6265 C CA . LEU B 1 210 ? -4.383 25.641 33.469 1 83.44 210 LEU B CA 1
ATOM 6266 C C . LEU B 1 210 ? -3.311 26.438 34.219 1 83.44 210 LEU B C 1
ATOM 6268 O O . LEU B 1 210 ? -2.119 26.297 33.938 1 83.44 210 LEU B O 1
ATOM 6272 N N . ASN B 1 211 ? -3.85 27.266 35.062 1 79.31 211 ASN B N 1
ATOM 6273 C CA . ASN B 1 211 ? -2.902 27.891 35.969 1 79.31 211 ASN B CA 1
ATOM 6274 C C . ASN B 1 211 ? -2.695 27.062 37.219 1 79.31 211 ASN B C 1
ATOM 6276 O O . ASN B 1 211 ? -3.143 25.922 37.312 1 79.31 211 ASN B O 1
ATOM 6280 N N . ALA B 1 212 ? -1.971 27.594 38.125 1 72.75 212 ALA B N 1
ATOM 6281 C CA . ALA B 1 212 ? -1.615 26.859 39.344 1 72.75 212 ALA B CA 1
ATOM 6282 C C . ALA B 1 212 ? -2.854 26.547 40.188 1 72.75 212 ALA B C 1
ATOM 6284 O O . ALA B 1 212 ? -2.869 25.578 40.938 1 72.75 212 ALA B O 1
ATOM 6285 N N . ASP B 1 213 ? -3.922 27.375 40.062 1 76.88 213 ASP B N 1
ATOM 6286 C CA . ASP B 1 213 ? -5.176 27.172 40.781 1 76.88 213 ASP B CA 1
ATOM 6287 C C . ASP B 1 213 ? -6.121 26.281 39.969 1 76.88 213 ASP B C 1
ATOM 6289 O O . ASP B 1 213 ? -7.305 26.172 40.281 1 76.88 213 ASP B O 1
ATOM 6293 N N . LEU B 1 214 ? -5.648 25.734 38.844 1 82.44 214 LEU B N 1
ATOM 6294 C CA . LEU B 1 214 ? -6.395 24.844 37.969 1 82.44 214 LEU B CA 1
ATOM 6295 C C . LEU B 1 214 ? -7.562 25.578 37.312 1 82.44 214 LEU B C 1
ATOM 6297 O O . LEU B 1 214 ? -8.648 25.016 37.156 1 82.44 214 LEU B O 1
ATOM 6301 N N . ASP B 1 215 ? -7.324 26.828 37.125 1 87.12 215 ASP B N 1
ATOM 6302 C CA . ASP B 1 215 ? -8.273 27.594 36.312 1 87.12 215 ASP B CA 1
ATOM 6303 C C . ASP B 1 215 ? -7.93 27.531 34.844 1 87.12 215 ASP B C 1
ATOM 6305 O O . ASP B 1 215 ? -6.758 27.578 34.469 1 87.12 215 ASP B O 1
ATOM 6309 N N . PHE B 1 216 ? -8.977 27.406 34.094 1 91 216 PHE B N 1
ATOM 6310 C CA . PHE B 1 216 ? -8.836 27.484 32.656 1 91 216 PHE B CA 1
ATOM 6311 C C . PHE B 1 216 ? -8.273 28.828 32.219 1 91 216 PHE B C 1
ATOM 6313 O O . PHE B 1 216 ? -8.836 29.875 32.562 1 91 216 PHE B O 1
ATOM 6320 N N . ILE B 1 217 ? -7.188 28.859 31.547 1 85.19 217 ILE B N 1
ATOM 6321 C CA . ILE B 1 217 ? -6.57 30.094 31.078 1 85.19 217 ILE B CA 1
ATOM 6322 C C . ILE B 1 217 ? -6.852 30.297 29.594 1 85.19 217 ILE B C 1
ATOM 6324 O O . ILE B 1 217 ? -7.41 31.312 29.188 1 85.19 217 ILE B O 1
ATOM 6328 N N . ASN B 1 218 ? -6.414 29.312 28.812 1 86.44 218 ASN B N 1
ATOM 6329 C CA . ASN B 1 218 ? -6.574 29.359 27.359 1 86.44 218 ASN B CA 1
ATOM 6330 C C . ASN B 1 218 ? -6.602 27.953 26.766 1 86.44 218 ASN B C 1
ATOM 6332 O O . ASN B 1 218 ? -6.34 26.969 27.469 1 86.44 218 ASN B O 1
ATOM 6336 N N . VAL B 1 219 ? -7.008 27.922 25.516 1 91.31 219 VAL B N 1
ATOM 6337 C CA . VAL B 1 219 ? -6.887 26.672 24.766 1 91.31 219 VAL B CA 1
ATOM 6338 C C . VAL B 1 219 ? -5.418 26.375 24.484 1 91.31 219 VAL B C 1
ATOM 6340 O O . VAL B 1 219 ? -4.633 27.297 24.219 1 91.31 219 VAL B O 1
ATOM 6343 N N . GLN B 1 220 ? -5.051 25.156 24.531 1 86.31 220 GLN B N 1
ATOM 6344 C CA . GLN B 1 220 ? -3.664 24.797 24.266 1 86.31 220 GLN B CA 1
ATOM 6345 C C . GLN B 1 220 ? -3.246 25.234 22.859 1 86.31 220 GLN B C 1
ATOM 6347 O O . GLN B 1 220 ? -4.02 25.094 21.906 1 86.31 220 GLN B O 1
ATOM 6352 N N . PRO B 1 221 ? -2.055 25.656 22.719 1 81.06 221 PRO B N 1
ATOM 6353 C CA . PRO B 1 221 ? -1.576 26.125 21.422 1 81.06 221 PRO B CA 1
ATOM 6354 C C . PRO B 1 221 ? -1.599 25.031 20.359 1 81.06 221 PRO B C 1
ATOM 6356 O O . PRO B 1 221 ? -1.859 25.312 19.188 1 81.06 221 PRO B O 1
ATOM 6359 N N . LYS B 1 222 ? -1.303 23.828 20.766 1 83.38 222 LYS B N 1
ATOM 6360 C CA . LYS B 1 222 ? -1.315 22.766 19.781 1 83.38 222 LYS B CA 1
ATOM 6361 C C . LYS B 1 222 ? -2.701 22.594 19.172 1 83.38 222 LYS B C 1
ATOM 6363 O O . LYS B 1 222 ? -2.828 22.281 17.984 1 83.38 222 LYS B O 1
ATOM 6368 N N . LEU B 1 223 ? -3.693 22.828 19.953 1 91.69 223 LEU B N 1
ATOM 6369 C CA . LEU B 1 223 ? -5.059 22.719 19.453 1 91.69 223 LEU B CA 1
ATOM 6370 C C . LEU B 1 223 ? -5.43 23.906 18.594 1 91.69 223 LEU B C 1
ATOM 6372 O O . LEU B 1 223 ? -6.078 23.75 17.547 1 91.69 223 LEU B O 1
ATOM 6376 N N . THR B 1 224 ? -5.047 25.109 18.969 1 90.81 224 THR B N 1
ATOM 6377 C CA . THR B 1 224 ? -5.348 26.281 18.172 1 90.81 224 THR B CA 1
ATOM 6378 C C . THR B 1 224 ? -4.629 26.234 16.828 1 90.81 224 THR B C 1
ATOM 6380 O O . THR B 1 224 ? -5.191 26.609 15.789 1 90.81 224 THR B O 1
ATOM 6383 N N . THR B 1 225 ? -3.439 25.719 16.906 1 87 225 THR B N 1
ATOM 6384 C CA . THR B 1 225 ? -2.682 25.562 15.664 1 87 225 THR B CA 1
ATOM 6385 C C . THR B 1 225 ? -3.332 24.531 14.758 1 87 225 THR B C 1
ATOM 6387 O O . THR B 1 225 ? -3.379 24.703 13.539 1 87 225 THR B O 1
ATOM 6390 N N . LEU B 1 226 ? -3.754 23.547 15.359 1 91.25 226 LEU B N 1
ATOM 6391 C CA . LEU B 1 226 ? -4.434 22.5 14.602 1 91.25 226 LEU B CA 1
ATOM 6392 C C . LEU B 1 226 ? -5.668 23.062 13.891 1 91.25 226 LEU B C 1
ATOM 6394 O O . LEU B 1 226 ? -5.891 22.766 12.719 1 91.25 226 LEU B O 1
ATOM 6398 N N . ALA B 1 227 ? -6.473 23.812 14.562 1 95.44 227 ALA B N 1
ATOM 6399 C CA . ALA B 1 227 ? -7.68 24.391 13.984 1 95.44 227 ALA B CA 1
ATOM 6400 C C . ALA B 1 227 ? -7.344 25.297 12.805 1 95.44 227 ALA B C 1
ATOM 6402 O O . ALA B 1 227 ? -8.016 25.266 11.773 1 95.44 227 ALA B O 1
ATOM 6403 N N . ARG B 1 228 ? -6.332 26.031 12.984 1 91.38 228 ARG B N 1
ATOM 6404 C CA . ARG B 1 228 ? -5.902 26.938 11.914 1 91.38 228 ARG B CA 1
ATOM 6405 C C . ARG B 1 228 ? -5.391 26.141 10.711 1 91.38 228 ARG B C 1
ATOM 6407 O O . ARG B 1 228 ? -5.625 26.531 9.562 1 91.38 228 ARG B O 1
ATOM 6414 N N . THR B 1 229 ? -4.723 25.109 11.031 1 88.38 229 THR B N 1
ATOM 6415 C CA . THR B 1 229 ? -4.203 24.266 9.961 1 88.38 229 THR B CA 1
ATOM 6416 C C . THR B 1 229 ? -5.344 23.625 9.172 1 88.38 229 THR B C 1
ATOM 6418 O O . THR B 1 229 ? -5.32 23.609 7.938 1 88.38 229 THR B O 1
ATOM 6421 N N . VAL B 1 230 ? -6.273 23.141 9.828 1 93.06 230 VAL B N 1
ATOM 6422 C CA . VAL B 1 230 ? -7.43 22.531 9.172 1 93.06 230 VAL B CA 1
ATOM 6423 C C . VAL B 1 230 ? -8.148 23.562 8.32 1 93.06 230 VAL B C 1
ATOM 6425 O O . VAL B 1 230 ? -8.539 23.281 7.184 1 93.06 230 VAL B O 1
ATOM 6428 N N . LEU B 1 231 ? -8.297 24.719 8.852 1 93.25 231 LEU B N 1
ATOM 6429 C CA . LEU B 1 231 ? -8.953 25.812 8.125 1 93.25 231 LEU B CA 1
ATOM 6430 C C . LEU B 1 231 ? -8.203 26.109 6.832 1 93.25 231 LEU B C 1
ATOM 6432 O O . LEU B 1 231 ? -8.82 26.344 5.789 1 93.25 231 LEU B O 1
ATOM 6436 N N . ALA B 1 232 ? -6.949 26.109 6.91 1 84.44 232 ALA B N 1
ATOM 6437 C CA . ALA B 1 232 ? -6.109 26.453 5.77 1 84.44 232 ALA B CA 1
ATOM 6438 C C . ALA B 1 232 ? -6.105 25.344 4.73 1 84.44 232 ALA B C 1
ATOM 6440 O O . ALA B 1 232 ? -6.086 25.594 3.525 1 84.44 232 ALA B O 1
ATOM 6441 N N . GLN B 1 233 ? -6.137 24.125 5.184 1 82.19 233 GLN B N 1
ATOM 6442 C CA . GLN B 1 233 ? -5.957 22.984 4.285 1 82.19 233 GLN B CA 1
ATOM 6443 C C . GLN B 1 233 ? -7.293 22.531 3.703 1 82.19 233 GLN B C 1
ATOM 6445 O O . GLN B 1 233 ? -7.34 21.984 2.602 1 82.19 233 GLN B O 1
ATOM 6450 N N . GLY B 1 234 ? -8.328 22.672 4.441 1 88.25 234 GLY B N 1
ATOM 6451 C CA . GLY B 1 234 ? -9.641 22.234 3.98 1 88.25 234 GLY B CA 1
ATOM 6452 C C . GLY B 1 234 ? -9.883 20.75 4.176 1 88.25 234 GLY B C 1
ATOM 6453 O O . GLY B 1 234 ? -10.766 20.172 3.543 1 88.25 234 GLY B O 1
ATOM 6454 N N . GLU B 1 235 ? -8.977 20.109 4.98 1 89.38 235 GLU B N 1
ATOM 6455 C CA . GLU B 1 235 ? -9.102 18.703 5.324 1 89.38 235 GLU B CA 1
ATOM 6456 C C . GLU B 1 235 ? -8.477 18.406 6.684 1 89.38 235 GLU B C 1
ATOM 6458 O O . GLU B 1 235 ? -7.672 19.188 7.191 1 89.38 235 GLU B O 1
ATOM 6463 N N . PRO B 1 236 ? -8.875 17.297 7.219 1 92.25 236 PRO B N 1
ATOM 6464 C CA . PRO B 1 236 ? -8.297 16.969 8.523 1 92.25 236 PRO B CA 1
ATOM 6465 C C . PRO B 1 236 ? -6.805 16.641 8.445 1 92.25 236 PRO B C 1
ATOM 6467 O O . PRO B 1 236 ? -6.34 16.125 7.422 1 92.25 236 PRO B O 1
ATOM 6470 N N . VAL B 1 237 ? -6.215 17 9.516 1 87.75 237 VAL B N 1
ATOM 6471 C CA . VAL B 1 237 ? -4.852 16.5 9.695 1 87.75 237 VAL B CA 1
ATOM 6472 C C . VAL B 1 237 ? -4.883 15.016 10.023 1 87.75 237 VAL B C 1
ATOM 6474 O O . VAL B 1 237 ? -5.582 14.594 10.953 1 87.75 237 VAL B O 1
ATOM 6477 N N . ALA B 1 238 ? -4.141 14.242 9.289 1 83.38 238 ALA B N 1
ATOM 6478 C CA . ALA B 1 238 ? -4.227 12.789 9.398 1 83.38 238 ALA B CA 1
ATOM 6479 C C . ALA B 1 238 ? -3.678 12.312 10.742 1 83.38 238 ALA B C 1
ATOM 6481 O O . ALA B 1 238 ? -2.551 12.648 11.109 1 83.38 238 ALA B O 1
ATOM 6482 N N . PRO B 1 239 ? -4.484 11.578 11.398 1 86.19 239 PRO B N 1
ATOM 6483 C CA . PRO B 1 239 ? -3.98 10.969 12.633 1 86.19 239 PRO B CA 1
ATOM 6484 C C . PRO B 1 239 ? -2.996 9.836 12.367 1 86.19 239 PRO B C 1
ATOM 6486 O O . PRO B 1 239 ? -2.906 9.344 11.242 1 86.19 239 PRO B O 1
ATOM 6489 N N . PRO B 1 240 ? -2.297 9.453 13.438 1 80.62 240 PRO B N 1
ATOM 6490 C CA . PRO B 1 240 ? -1.459 8.266 13.281 1 80.62 240 PRO B CA 1
ATOM 6491 C C . PRO B 1 240 ? -2.271 7.008 12.977 1 80.62 240 PRO B C 1
ATOM 6493 O O . PRO B 1 240 ? -3.365 6.832 13.516 1 80.62 240 PRO B O 1
ATOM 6496 N N . THR B 1 241 ? -1.737 6.219 12.078 1 83.56 241 THR B N 1
ATOM 6497 C CA . THR B 1 241 ? -2.463 5.012 11.703 1 83.56 241 THR B CA 1
ATOM 6498 C C . THR B 1 241 ? -1.961 3.811 12.5 1 83.56 241 THR B C 1
ATOM 6500 O O . THR B 1 241 ? -0.756 3.658 12.711 1 83.56 241 THR B O 1
ATOM 6503 N N . PRO B 1 242 ? -2.816 3.061 12.969 1 87.19 242 PRO B N 1
ATOM 6504 C CA . PRO B 1 242 ? -2.428 1.821 13.641 1 87.19 242 PRO B CA 1
ATOM 6505 C C . PRO B 1 242 ? -2.131 0.685 12.672 1 87.19 242 PRO B C 1
ATOM 6507 O O . PRO B 1 242 ? -1.729 -0.404 13.086 1 87.19 242 PRO B O 1
ATOM 6510 N N . CYS B 1 243 ? -2.318 0.967 11.359 1 88.06 243 CYS B N 1
ATOM 6511 C CA . CYS B 1 243 ? -2.219 -0.083 10.352 1 88.06 243 CYS B CA 1
ATOM 6512 C C . CYS B 1 243 ? -0.808 -0.16 9.781 1 88.06 243 CYS B C 1
ATOM 6514 O O . CYS B 1 243 ? -0.08 0.834 9.781 1 88.06 243 CYS B O 1
ATOM 6516 N N . SER B 1 244 ? -0.398 -1.36 9.297 1 83.88 244 SER B N 1
ATOM 6517 C CA . SER B 1 244 ? 0.896 -1.553 8.648 1 83.88 244 SER B CA 1
ATOM 6518 C C . SER B 1 244 ? 0.804 -1.304 7.152 1 83.88 244 SER B C 1
ATOM 6520 O O . SER B 1 244 ? 1.825 -1.127 6.48 1 83.88 244 SER B O 1
ATOM 6522 N N . GLY B 1 245 ? -0.317 -1.231 6.625 1 86.88 245 GLY B N 1
ATOM 6523 C CA . GLY B 1 245 ? -0.617 -0.969 5.227 1 86.88 245 GLY B CA 1
ATOM 6524 C C . GLY B 1 245 ? -1.965 -0.303 5.02 1 86.88 245 GLY B C 1
ATOM 6525 O O . GLY B 1 245 ? -2.529 0.269 5.953 1 86.88 245 GLY B O 1
ATOM 6526 N N . PRO B 1 246 ? -2.352 -0.29 3.725 1 89.5 246 PRO B N 1
ATOM 6527 C CA . PRO B 1 246 ? -3.701 0.241 3.51 1 89.5 246 PRO B CA 1
ATOM 6528 C C . PRO B 1 246 ? -4.766 -0.512 4.305 1 89.5 246 PRO B C 1
ATOM 6530 O O . PRO B 1 246 ? -4.727 -1.743 4.379 1 89.5 246 PRO B O 1
ATOM 6533 N N . CYS B 1 247 ? -5.672 0.229 4.914 1 93.38 247 CYS B N 1
ATOM 6534 C CA . CYS B 1 247 ? -6.684 -0.426 5.734 1 93.38 247 CYS B CA 1
ATOM 6535 C C . CYS B 1 247 ? -7.91 0.466 5.906 1 93.38 247 CYS B C 1
ATOM 6537 O O . CYS B 1 247 ? -7.871 1.65 5.57 1 93.38 247 CYS B O 1
ATOM 6539 N N . THR B 1 248 ? -8.977 -0.112 6.363 1 94.19 248 THR B N 1
ATOM 6540 C CA . THR B 1 248 ? -10.211 0.578 6.699 1 94.19 248 THR B CA 1
ATOM 6541 C C . THR B 1 248 ? -10.75 0.105 8.047 1 94.19 248 THR B C 1
ATOM 6543 O O . THR B 1 248 ? -10.727 -1.091 8.344 1 94.19 248 THR B O 1
ATOM 6546 N N . TYR B 1 249 ? -11.117 0.993 8.867 1 94.44 249 TYR B N 1
ATOM 6547 C CA . TYR B 1 249 ? -11.703 0.656 10.164 1 94.44 249 TYR B CA 1
ATOM 6548 C C . TYR B 1 249 ? -12.68 1.735 10.617 1 94.44 249 TYR B C 1
ATOM 6550 O O . TYR B 1 249 ? -12.633 2.867 10.133 1 94.44 249 TYR B O 1
ATOM 6558 N N . ASP B 1 250 ? -13.547 1.376 11.539 1 94.44 250 ASP B N 1
ATOM 6559 C CA . ASP B 1 250 ? -14.555 2.289 12.07 1 94.44 250 ASP B CA 1
ATOM 6560 C C . ASP B 1 250 ? -14.227 2.705 13.5 1 94.44 250 ASP B C 1
ATOM 6562 O O . ASP B 1 250 ? -13.742 1.894 14.289 1 94.44 250 ASP B O 1
ATOM 6566 N N . MET B 1 251 ? -14.461 3.939 13.742 1 93.44 251 MET B N 1
ATOM 6567 C CA . MET B 1 251 ? -14.242 4.473 15.086 1 93.44 251 MET B CA 1
ATOM 6568 C C . MET B 1 251 ? -15.398 5.367 15.508 1 93.44 251 MET B C 1
ATOM 6570 O O . MET B 1 251 ? -16.047 5.992 14.672 1 93.44 251 MET B O 1
ATOM 6574 N N . GLN B 1 252 ? -15.633 5.352 16.828 1 94.5 252 GLN B N 1
ATOM 6575 C CA . GLN B 1 252 ? -16.672 6.195 17.406 1 94.5 252 GLN B CA 1
ATOM 6576 C C . GLN B 1 252 ? -16.125 7.008 18.578 1 94.5 252 GLN B C 1
ATOM 6578 O O . GLN B 1 252 ? -15.422 6.477 19.438 1 94.5 252 GLN B O 1
ATOM 6583 N N . PHE B 1 253 ? -16.375 8.273 18.609 1 95.06 253 PHE B N 1
ATOM 6584 C CA . PHE B 1 253 ? -16 9.125 19.734 1 95.06 253 PHE B CA 1
ATOM 6585 C C . PHE B 1 253 ? -16.891 10.359 19.797 1 95.06 253 PHE B C 1
ATOM 6587 O O . PHE B 1 253 ? -17.562 10.695 18.828 1 95.06 253 PHE B O 1
ATOM 6594 N N . ASP B 1 254 ? -16.844 11.039 20.875 1 96.38 254 ASP B N 1
ATOM 6595 C CA . ASP B 1 254 ? -17.688 12.219 21.078 1 96.38 254 ASP B CA 1
ATOM 6596 C C . ASP B 1 254 ? -16.906 13.5 20.812 1 96.38 254 ASP B C 1
ATOM 6598 O O . ASP B 1 254 ? -15.68 13.547 21 1 96.38 254 ASP B O 1
ATOM 6602 N N . GLY B 1 255 ? -17.578 14.508 20.344 1 97.56 255 GLY B N 1
ATOM 6603 C CA . GLY B 1 255 ? -17.016 15.82 20.094 1 97.56 255 GLY B CA 1
ATOM 6604 C C . GLY B 1 255 ? -18.078 16.875 19.828 1 97.56 255 GLY B C 1
ATOM 6605 O O . GLY B 1 255 ? -19.266 16.562 19.719 1 97.56 255 GLY B O 1
ATOM 6606 N N . PRO B 1 256 ? -17.672 18.094 19.844 1 98.25 256 PRO B N 1
ATOM 6607 C CA . PRO B 1 256 ? -18.625 19.188 19.578 1 98.25 256 PRO B CA 1
ATOM 6608 C C . PRO B 1 256 ? -19.062 19.234 18.109 1 98.25 256 PRO B C 1
ATOM 6610 O O . PRO B 1 256 ? -18.297 18.859 17.219 1 98.25 256 PRO B O 1
ATOM 6613 N N . SER B 1 257 ? -20.266 19.672 17.875 1 98.19 257 SER B N 1
ATOM 6614 C CA . SER B 1 257 ? -20.844 19.891 16.562 1 98.19 257 SER B CA 1
ATOM 6615 C C . SER B 1 257 ? -21.578 21.219 16.469 1 98.19 257 SER B C 1
ATOM 6617 O O . SER B 1 257 ? -22.312 21.578 17.391 1 98.19 257 SER B O 1
ATOM 6619 N N . PHE B 1 258 ? -21.391 21.906 15.375 1 97.75 258 PHE B N 1
ATOM 6620 C CA . PHE B 1 258 ? -22.047 23.188 15.188 1 97.75 258 PHE B CA 1
ATOM 6621 C C . PHE B 1 258 ? -23.484 23 14.703 1 97.75 258 PHE B C 1
ATOM 6623 O O . PHE B 1 258 ? -23.734 22.156 13.836 1 97.75 258 PHE B O 1
ATOM 6630 N N . GLU B 1 259 ? -24.328 23.656 15.25 1 96.62 259 GLU B N 1
ATOM 6631 C CA . GLU B 1 259 ? -25.656 23.906 14.703 1 96.62 259 GLU B CA 1
ATOM 6632 C C . GLU B 1 259 ? -25.828 25.359 14.305 1 96.62 259 GLU B C 1
ATOM 6634 O O . GLU B 1 259 ? -25.938 26.234 15.164 1 96.62 259 GLU B O 1
ATOM 6639 N N . CYS B 1 260 ? -25.781 25.594 12.984 1 96.81 260 CYS B N 1
ATOM 6640 C CA . CYS B 1 260 ? -25.797 26.953 12.484 1 96.81 260 CYS B CA 1
ATOM 6641 C C . CYS B 1 260 ? -27.125 27.266 11.797 1 96.81 260 CYS B C 1
ATOM 6643 O O . CYS B 1 260 ? -27.703 26.406 11.148 1 96.81 260 CYS B O 1
ATOM 6645 N N . LYS B 1 261 ? -27.578 28.484 11.977 1 95.5 261 LYS B N 1
ATOM 6646 C CA . LYS B 1 261 ? -28.812 28.969 11.359 1 95.5 261 LYS B CA 1
ATOM 6647 C C . LYS B 1 261 ? -28.641 30.375 10.805 1 95.5 261 LYS B C 1
ATOM 6649 O O . LYS B 1 261 ? -28.062 31.234 11.461 1 95.5 261 LYS B O 1
ATOM 6654 N N . GLN B 1 262 ? -29.094 30.5 9.641 1 94.25 262 GLN B N 1
ATOM 6655 C CA . GLN B 1 262 ? -29.094 31.844 9.078 1 94.25 262 GLN B CA 1
ATOM 6656 C C . GLN B 1 262 ? -30.156 32.719 9.758 1 94.25 262 GLN B C 1
ATOM 6658 O O . GLN B 1 262 ? -31.266 32.25 10.039 1 94.25 26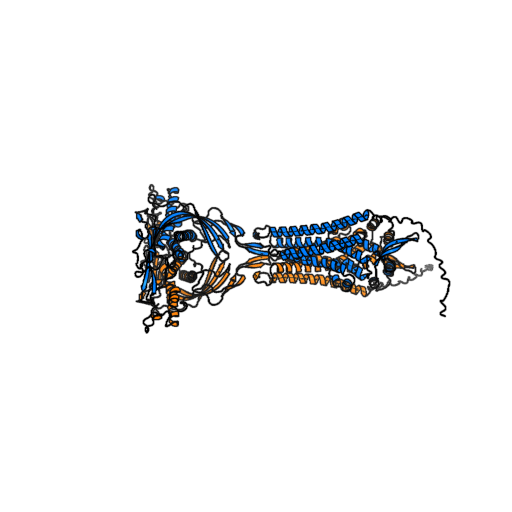2 GLN B O 1
ATOM 6663 N N . VAL B 1 263 ? -29.734 33.844 10.062 1 94.62 263 VAL B N 1
ATOM 6664 C CA . VAL B 1 263 ? -30.641 34.781 10.719 1 94.62 263 VAL B CA 1
ATOM 6665 C C . VAL B 1 263 ? -30.812 36.031 9.852 1 94.62 263 VAL B C 1
ATOM 6667 O O . VAL B 1 263 ? -30.203 36.156 8.781 1 94.62 263 VAL B O 1
ATOM 6670 N N . ASN B 1 264 ? -31.703 36.938 10.344 1 91.88 264 ASN B N 1
ATOM 6671 C CA . ASN B 1 264 ? -31.938 38.188 9.602 1 91.88 264 ASN B CA 1
ATOM 6672 C C . ASN B 1 264 ? -30.672 39.031 9.523 1 91.88 264 ASN B C 1
ATOM 6674 O O . ASN B 1 264 ? -30.203 39.531 10.539 1 91.88 264 ASN B O 1
ATOM 6678 N N . ALA B 1 265 ? -30.188 39.188 8.359 1 90.31 265 ALA B N 1
ATOM 6679 C CA . ALA B 1 265 ? -28.891 39.812 8.156 1 90.31 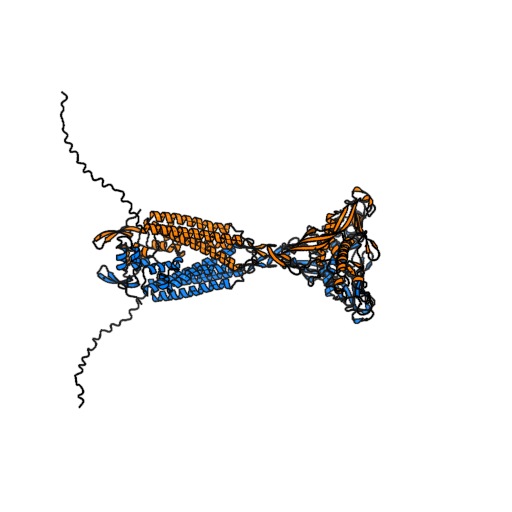265 ALA B CA 1
ATOM 6680 C C . ALA B 1 265 ? -28.938 41.312 8.523 1 90.31 265 ALA B C 1
ATOM 6682 O O . ALA B 1 265 ? -28 41.844 9.094 1 90.31 265 ALA B O 1
ATOM 6683 N N . THR B 1 266 ? -29.953 42 8.211 1 85.5 266 THR B N 1
ATOM 6684 C CA . THR B 1 266 ? -30.047 43.438 8.438 1 85.5 266 THR B CA 1
ATOM 6685 C C . THR B 1 266 ? -30.078 43.75 9.93 1 85.5 266 THR B C 1
ATOM 6687 O O . THR B 1 266 ? -29.484 44.719 10.375 1 85.5 266 THR B O 1
ATOM 6690 N N . LYS B 1 267 ? -30.641 42.844 10.609 1 89.69 267 LYS B N 1
ATOM 6691 C CA . LYS B 1 267 ? -30.812 43.094 12.031 1 89.69 267 LYS B CA 1
ATOM 6692 C C . LYS B 1 267 ? -29.594 42.656 12.828 1 89.69 267 LYS B C 1
ATOM 6694 O O . LYS B 1 267 ? -29.234 43.312 13.82 1 89.69 267 LYS B O 1
ATOM 6699 N N . TYR B 1 268 ? -28.906 41.688 12.359 1 92.31 268 TYR B N 1
ATOM 6700 C CA . TYR B 1 268 ? -27.922 41.062 13.234 1 92.31 268 TYR B CA 1
ATOM 6701 C C . TYR B 1 268 ? -26.531 41.125 12.633 1 92.31 268 TYR B C 1
ATOM 6703 O O . TYR B 1 268 ? -25.594 40.5 13.156 1 92.31 268 TYR B O 1
ATOM 6711 N N . THR B 1 269 ? -26.312 41.844 11.664 1 93.81 269 THR B N 1
ATOM 6712 C CA . THR B 1 269 ? -25.016 41.938 11.023 1 93.81 269 THR B CA 1
ATOM 6713 C C . THR B 1 269 ? -23.969 42.5 12 1 93.81 269 THR B C 1
ATOM 6715 O O . THR B 1 269 ? -24.312 43.25 12.906 1 93.81 269 THR B O 1
ATOM 6718 N N . LEU B 1 270 ? -22.734 42.094 11.766 1 95.56 270 LEU B N 1
ATOM 6719 C CA . LEU B 1 270 ? -21.625 42.469 12.656 1 95.56 270 LEU B CA 1
ATOM 6720 C C . LEU B 1 270 ? -20.922 43.719 12.156 1 95.56 270 LEU B C 1
ATOM 6722 O O . LEU B 1 270 ? -20.062 44.25 12.844 1 95.56 270 LEU B O 1
ATOM 6726 N N . PHE B 1 271 ? -21.25 44.156 10.953 1 91.56 271 PHE B N 1
ATOM 6727 C CA . PHE B 1 271 ? -20.594 45.344 10.398 1 91.56 271 PHE B CA 1
ATOM 6728 C C . PHE B 1 271 ? -21.578 46.156 9.539 1 91.56 271 PHE B C 1
ATOM 6730 O O . PHE B 1 271 ? -22.625 45.656 9.148 1 91.56 271 PHE B O 1
ATOM 6737 N N . LYS B 1 272 ? -21.188 47.406 9.328 1 87 272 LYS B N 1
ATOM 6738 C CA . LYS B 1 272 ? -22.016 48.25 8.484 1 87 272 LYS B CA 1
ATOM 6739 C C . LYS B 1 272 ? -21.922 47.812 7.023 1 87 272 LYS B C 1
ATOM 6741 O O . LYS B 1 272 ? -20.828 47.656 6.48 1 87 272 LYS B O 1
ATOM 6746 N N . PRO B 1 273 ? -23.094 47.656 6.453 1 82.19 273 PRO B N 1
ATOM 6747 C CA . PRO B 1 273 ? -23.078 47.25 5.039 1 82.19 273 PRO B CA 1
ATOM 6748 C C . PRO B 1 273 ? -22.453 48.312 4.145 1 82.19 273 PRO B C 1
ATOM 6750 O O . PRO B 1 273 ? -22.422 49.5 4.512 1 82.19 273 PRO B O 1
ATOM 6753 N N . CYS B 1 274 ? -21.953 47.906 3.035 1 77.88 274 CYS B N 1
ATOM 6754 C CA . CYS B 1 274 ? -21.422 48.781 1.983 1 77.88 274 CYS B CA 1
ATOM 6755 C C . CYS B 1 274 ? -20.125 49.438 2.424 1 77.88 274 CYS B C 1
ATOM 6757 O O . CYS B 1 274 ? -19.922 50.625 2.189 1 77.88 274 CYS B O 1
ATOM 6759 N N . THR B 1 275 ? -19.469 48.75 3.273 1 82.12 275 THR B N 1
ATOM 6760 C CA . THR B 1 275 ? -18.109 49.156 3.633 1 82.12 275 THR B CA 1
ATOM 6761 C C . THR B 1 275 ? -17.094 48.188 3.014 1 82.12 275 THR B C 1
ATOM 6763 O O . THR B 1 275 ? -17.453 47.312 2.209 1 82.12 275 THR B O 1
ATOM 6766 N N . ASP B 1 276 ? -15.828 48.406 3.395 1 80.19 276 ASP B N 1
ATOM 6767 C CA . ASP B 1 276 ? -14.758 47.594 2.832 1 80.19 276 ASP B CA 1
ATOM 6768 C C . ASP B 1 276 ? -14.672 46.219 3.527 1 80.19 276 ASP B C 1
ATOM 6770 O O . ASP B 1 276 ? -13.875 45.375 3.143 1 80.19 276 ASP B O 1
ATOM 6774 N N . VAL B 1 277 ? -15.625 45.938 4.488 1 86.94 277 VAL B N 1
ATOM 6775 C CA . VAL B 1 277 ? -15.594 44.656 5.211 1 86.94 277 VAL B CA 1
ATOM 6776 C C . VAL B 1 277 ? -16.328 43.594 4.402 1 86.94 277 VAL B C 1
ATOM 6778 O O . VAL B 1 277 ? -17.484 43.781 4.023 1 86.94 277 VAL B O 1
ATOM 6781 N N . VAL B 1 278 ? -15.703 42.531 4.148 1 87 278 VAL B N 1
ATOM 6782 C CA . VAL B 1 278 ? -16.266 41.469 3.346 1 87 278 VAL B CA 1
ATOM 6783 C C . VAL B 1 278 ? -16.734 40.312 4.258 1 87 278 VAL B C 1
ATOM 6785 O O . VAL B 1 278 ? -17.578 39.5 3.875 1 87 278 VAL B O 1
ATOM 6788 N N . PHE B 1 279 ? -16.062 40.188 5.387 1 92.31 279 PHE B N 1
ATOM 6789 C CA . PHE B 1 279 ? -16.344 39.125 6.332 1 92.31 279 PHE B CA 1
ATOM 6790 C C . PHE B 1 279 ? -16.031 39.562 7.758 1 92.31 279 PHE B C 1
ATOM 6792 O O . PHE B 1 279 ? -15.062 40.281 7.992 1 92.31 279 PHE B O 1
ATOM 6799 N N . LYS B 1 280 ? -16.875 39.125 8.641 1 96.12 280 LYS B N 1
ATOM 6800 C CA . LYS B 1 280 ? -16.609 39.344 10.055 1 96.12 280 LYS B CA 1
ATOM 6801 C C . LYS B 1 280 ? -17.219 38.25 10.906 1 96.12 280 LYS B C 1
ATOM 6803 O O . LYS B 1 280 ? -18.344 37.812 10.633 1 96.12 280 LYS B O 1
ATOM 6808 N N . ALA B 1 281 ? -16.516 37.75 11.828 1 97.69 281 ALA B N 1
ATOM 6809 C CA . ALA B 1 281 ? -17 36.781 12.812 1 97.69 281 ALA B CA 1
ATOM 6810 C C . ALA B 1 281 ? -16.672 37.219 14.234 1 97.69 281 ALA B C 1
ATOM 6812 O O . ALA B 1 281 ? -15.625 37.844 14.477 1 97.69 281 ALA B O 1
ATOM 6813 N N . LYS B 1 282 ? -17.562 36.906 15.102 1 97.5 282 LYS B N 1
ATOM 6814 C CA . LYS B 1 282 ? -17.406 37.312 16.5 1 97.5 282 LYS B CA 1
ATOM 6815 C C . LYS B 1 282 ? -18 36.25 17.438 1 97.5 282 LYS B C 1
ATOM 6817 O O . LYS B 1 282 ? -19.109 35.781 17.219 1 97.5 282 LYS B O 1
ATOM 6822 N N . SER B 1 283 ? -17.188 35.906 18.391 1 96.75 283 SER B N 1
ATOM 6823 C CA . SER B 1 283 ? -17.734 35.062 19.469 1 96.75 283 SER B CA 1
ATOM 6824 C C . SER B 1 283 ? -18.656 35.875 20.375 1 96.75 283 SER B C 1
ATOM 6826 O O . SER B 1 283 ? -18.297 37 20.797 1 96.75 283 SER B O 1
ATOM 6828 N N . GLN B 1 284 ? -19.781 35.344 20.734 1 95 284 GLN B N 1
ATOM 6829 C CA . GLN B 1 284 ? -20.719 36.031 21.641 1 95 284 GLN B CA 1
ATOM 6830 C C . GLN B 1 284 ? -20.578 35.5 23.062 1 95 284 GLN B C 1
ATOM 6832 O O . GLN B 1 284 ? -21.281 35.938 23.969 1 95 284 GLN B O 1
ATOM 6837 N N . SER B 1 285 ? -19.656 34.594 23.156 1 95 285 SER B N 1
ATOM 6838 C CA . SER B 1 285 ? -19.438 34.062 24.484 1 95 285 SER B CA 1
ATOM 6839 C C . SER B 1 285 ? -18.875 35.094 25.438 1 95 285 SER B C 1
ATOM 6841 O O . SER B 1 285 ? -18.047 35.938 25.031 1 95 285 SER B O 1
ATOM 6843 N N . VAL B 1 286 ? -19.359 35 26.734 1 94.19 286 VAL B N 1
ATOM 6844 C CA . VAL B 1 286 ? -18.953 35.969 27.75 1 94.19 286 VAL B CA 1
ATOM 6845 C C . VAL B 1 286 ? -18.391 35.25 28.969 1 94.19 286 VAL B C 1
ATOM 6847 O O . VAL B 1 286 ? -18.984 34.281 29.453 1 94.19 286 VAL B O 1
ATOM 6850 N N . ARG B 1 287 ? -17.266 35.688 29.297 1 92.75 287 ARG B N 1
ATOM 6851 C CA . ARG B 1 287 ? -16.719 35.156 30.562 1 92.75 287 ARG B CA 1
ATOM 6852 C C . ARG B 1 287 ? -17.359 35.875 31.75 1 92.75 287 ARG B C 1
ATOM 6854 O O . ARG B 1 287 ? -17.312 37.094 31.859 1 92.75 287 ARG B O 1
ATOM 6861 N N . ASP B 1 288 ? -18 35.156 32.594 1 92.81 288 ASP B N 1
ATOM 6862 C CA . ASP B 1 288 ? -18.609 35.594 33.844 1 92.81 288 ASP B CA 1
ATOM 6863 C C . ASP B 1 288 ? -17.922 34.969 35.062 1 92.81 288 ASP B C 1
ATOM 6865 O O . ASP B 1 288 ? -18.359 33.938 35.531 1 92.81 288 ASP B O 1
ATOM 6869 N N . GLY B 1 289 ? -16.828 35.688 35.5 1 90.56 289 GLY B N 1
ATOM 6870 C CA . GLY B 1 289 ? -16.031 35.094 36.562 1 90.56 289 GLY B CA 1
ATOM 6871 C C . GLY B 1 289 ? -15.328 33.812 36.125 1 90.56 289 GLY B C 1
ATOM 6872 O O . GLY B 1 289 ? -14.492 33.844 35.219 1 90.56 289 GLY B O 1
ATOM 6873 N N . LEU B 1 290 ? -15.812 32.719 36.719 1 92.12 290 LEU B N 1
ATOM 6874 C CA . LEU B 1 290 ? -15.188 31.438 36.438 1 92.12 290 LEU B CA 1
ATOM 6875 C C . LEU B 1 290 ? -16.094 30.562 35.594 1 92.12 290 LEU B C 1
ATOM 6877 O O . LEU B 1 290 ? -16 29.328 35.656 1 92.12 290 LEU B O 1
ATOM 6881 N N . LEU B 1 291 ? -17.031 31.266 34.844 1 95.38 291 LEU B N 1
ATOM 6882 C CA . LEU B 1 291 ? -17.953 30.594 33.938 1 95.38 291 LEU B CA 1
ATOM 6883 C C . LEU B 1 291 ? -17.953 31.234 32.562 1 95.38 291 LEU B C 1
ATOM 6885 O O . LEU B 1 291 ? -17.703 32.438 32.438 1 95.38 291 LEU B O 1
ATOM 6889 N N . ILE B 1 292 ? -18.125 30.438 31.578 1 97 292 ILE B N 1
ATOM 6890 C CA . ILE B 1 292 ? -18.375 30.953 30.234 1 97 292 ILE B CA 1
ATOM 6891 C C . ILE B 1 292 ? -19.859 30.797 29.891 1 97 292 ILE B C 1
ATOM 6893 O O . ILE B 1 292 ? -20.406 29.688 29.969 1 97 292 ILE B O 1
ATOM 6897 N N . ARG B 1 293 ? -20.406 31.906 29.469 1 96.44 293 ARG B N 1
ATOM 6898 C CA . ARG B 1 293 ? -21.828 31.906 29.125 1 96.44 293 ARG B CA 1
ATOM 6899 C C . ARG B 1 293 ? -22.047 32.219 27.656 1 96.44 293 ARG B C 1
ATOM 6901 O O . ARG B 1 293 ? -21.109 32.625 26.953 1 96.44 293 ARG B O 1
ATOM 6908 N N . ASN B 1 294 ? -23.219 31.891 27.141 1 96.44 294 ASN B N 1
ATOM 6909 C CA . ASN B 1 294 ? -23.672 32.219 25.797 1 96.44 294 ASN B CA 1
ATOM 6910 C C . ASN B 1 294 ? -22.969 31.344 24.75 1 96.44 294 ASN B C 1
ATOM 6912 O O . ASN B 1 294 ? -21.922 31.734 24.234 1 96.44 294 ASN B O 1
ATOM 6916 N N . ASN B 1 295 ? -23.594 30.344 24.375 1 96.12 295 ASN B N 1
ATOM 6917 C CA . ASN B 1 295 ? -23.125 29.391 23.375 1 96.12 295 ASN B CA 1
ATOM 6918 C C . ASN B 1 295 ? -23.453 29.844 21.953 1 96.12 295 ASN B C 1
ATOM 6920 O O . ASN B 1 295 ? -24.281 29.234 21.281 1 96.12 295 ASN B O 1
ATOM 6924 N N . SER B 1 296 ? -22.812 31 21.516 1 95.94 296 SER B N 1
ATOM 6925 C CA . SER B 1 296 ? -23.141 31.5 20.188 1 95.94 296 SER B CA 1
ATOM 6926 C C . SER B 1 296 ? -21.922 32.156 19.531 1 95.94 296 SER B C 1
ATOM 6928 O O . SER B 1 296 ? -21.141 32.844 20.203 1 95.94 296 SER B O 1
ATOM 6930 N N . VAL B 1 297 ? -21.766 31.891 18.312 1 97.62 297 VAL B N 1
ATOM 6931 C CA . VAL B 1 297 ? -20.828 32.594 17.438 1 97.62 297 VAL B CA 1
ATOM 6932 C C . VAL B 1 297 ? -21.562 33.125 16.219 1 97.62 297 VAL B C 1
ATOM 6934 O O . VAL B 1 297 ? -22.391 32.406 15.617 1 97.62 297 VAL B O 1
ATOM 6937 N N . ARG B 1 298 ? -21.344 34.344 15.852 1 97.62 298 ARG B N 1
ATOM 6938 C CA . ARG B 1 298 ? -22.031 34.969 14.734 1 97.62 298 ARG B CA 1
ATOM 6939 C C . ARG B 1 298 ? -21.062 35.281 13.602 1 97.62 298 ARG B C 1
ATOM 6941 O O . ARG B 1 298 ? -19.938 35.75 13.844 1 97.62 298 ARG B O 1
ATOM 6948 N N . LEU B 1 299 ? -21.453 34.938 12.414 1 97.56 299 LEU B N 1
ATOM 6949 C CA . LEU B 1 299 ? -20.703 35.219 11.195 1 97.56 299 LEU B CA 1
ATOM 6950 C C . LEU B 1 299 ? -21.531 36.094 10.25 1 97.56 299 LEU B C 1
ATOM 6952 O O . LEU B 1 299 ? -22.719 35.844 10.055 1 97.56 299 LEU B O 1
ATOM 6956 N N . SER B 1 300 ? -20.938 37.156 9.688 1 96 300 SER B N 1
ATOM 6957 C CA . SER B 1 300 ? -21.547 38 8.672 1 96 300 SER B CA 1
ATOM 6958 C C . SER B 1 300 ? -20.641 38.188 7.461 1 96 300 SER B C 1
ATOM 6960 O O . SER B 1 300 ? -19.422 38.281 7.609 1 96 300 SER B O 1
ATOM 6962 N N . TRP B 1 301 ? -21.234 38.156 6.281 1 92.88 301 TRP B N 1
ATOM 6963 C CA . TRP B 1 301 ? -20.422 38.281 5.074 1 92.88 301 TRP B CA 1
ATOM 6964 C C . TRP B 1 301 ? -21.281 38.75 3.902 1 92.88 301 TRP B C 1
ATOM 6966 O O . TRP B 1 301 ? -22.5 38.75 3.98 1 92.88 301 TRP B O 1
ATOM 6976 N N . HIS B 1 302 ? -20.531 39.188 2.879 1 88.44 302 HIS B N 1
ATOM 6977 C CA . HIS B 1 302 ? -21.156 39.469 1.588 1 88.44 302 HIS B CA 1
ATOM 6978 C C . HIS B 1 302 ? -20.938 38.312 0.621 1 88.44 302 HIS B C 1
ATOM 6980 O O . HIS B 1 302 ? -19.828 37.781 0.532 1 88.44 302 HIS B O 1
ATOM 6986 N N . THR B 1 303 ? -21.953 37.844 -0.12 1 85.25 303 THR B N 1
ATOM 6987 C CA . THR B 1 303 ? -21.828 36.75 -1.06 1 85.25 303 THR B CA 1
ATOM 6988 C C . THR B 1 303 ? -21.141 37.188 -2.348 1 85.25 303 THR B C 1
ATOM 6990 O O . THR B 1 303 ? -20.609 36.375 -3.092 1 85.25 303 THR B O 1
ATOM 6993 N N . GLU B 1 304 ? -21.266 38.406 -2.652 1 78.25 304 GLU B N 1
ATOM 6994 C CA . GLU B 1 304 ? -20.656 39 -3.846 1 78.25 304 GLU B CA 1
ATOM 6995 C C . GLU B 1 304 ? -19.891 40.25 -3.508 1 78.25 304 GLU B C 1
ATOM 6997 O O . GLU B 1 304 ? -19.953 40.75 -2.377 1 78.25 304 GLU B O 1
ATOM 7002 N N . ARG B 1 305 ? -19.125 40.625 -4.578 1 73 305 ARG B N 1
ATOM 7003 C CA . ARG B 1 305 ? -18.359 41.875 -4.391 1 73 305 ARG B CA 1
ATOM 7004 C C . ARG B 1 305 ? -19.281 43.031 -4.09 1 73 305 ARG B C 1
ATOM 7006 O O . ARG B 1 305 ? -20.312 43.219 -4.746 1 73 305 ARG B O 1
ATOM 7013 N N . ASN B 1 306 ? -19.062 43.562 -2.855 1 67.75 306 ASN B N 1
ATOM 7014 C CA . ASN B 1 306 ? -19.844 44.719 -2.463 1 67.75 306 ASN B CA 1
ATOM 7015 C C . ASN B 1 306 ? -18.953 45.875 -1.972 1 67.75 306 ASN B C 1
ATOM 7017 O O . ASN B 1 306 ? -18.203 45.688 -1.005 1 67.75 306 ASN B O 1
ATOM 7021 N N . ASP B 1 307 ? -18.672 46.781 -2.828 1 60.97 307 ASP B N 1
ATOM 7022 C CA . ASP B 1 307 ? -17.891 47.938 -2.43 1 60.97 307 ASP B CA 1
ATOM 7023 C C . ASP B 1 307 ? -18.766 49.188 -2.354 1 60.97 307 ASP B C 1
ATOM 7025 O O . ASP B 1 307 ? -19.984 49.125 -2.576 1 60.97 307 ASP B O 1
ATOM 7029 N N . GLU B 1 308 ? -18.188 50.188 -1.749 1 58.88 308 GLU B N 1
ATOM 7030 C CA . GLU B 1 308 ? -18.906 51.438 -1.529 1 58.88 308 GLU B CA 1
ATOM 7031 C C . GLU B 1 308 ? -19.625 51.906 -2.797 1 58.88 308 GLU B C 1
ATOM 7033 O O . GLU B 1 308 ? -20.719 52.438 -2.729 1 58.88 308 GLU B O 1
ATOM 7038 N N . GLU B 1 309 ? -19.031 51.5 -3.924 1 59.53 309 GLU B N 1
ATOM 7039 C CA . GLU B 1 309 ? -19.609 52.031 -5.16 1 59.53 309 GLU B CA 1
ATOM 7040 C C . GLU B 1 309 ? -20.812 51.156 -5.598 1 59.53 309 GLU B C 1
ATOM 7042 O O . GLU B 1 309 ?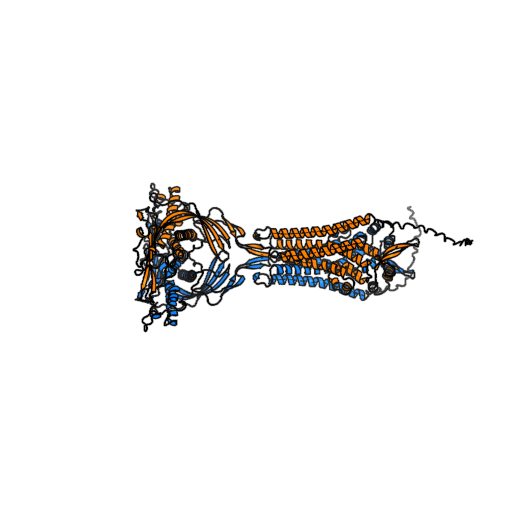 -21.703 51.656 -6.289 1 59.53 309 GLU B O 1
ATOM 7047 N N . ALA B 1 310 ? -20.844 49.906 -5.207 1 64.62 310 ALA B N 1
ATOM 7048 C CA . ALA B 1 310 ? -21.938 49 -5.586 1 64.62 310 ALA B CA 1
ATOM 7049 C C . ALA B 1 310 ? -22.516 48.312 -4.363 1 64.62 310 ALA B C 1
ATOM 7051 O O . ALA B 1 310 ? -22.391 47.094 -4.219 1 64.62 310 ALA B O 1
ATOM 7052 N N . CYS B 1 311 ? -23.109 49.188 -3.574 1 71.62 311 CYS B N 1
ATOM 7053 C CA . CYS B 1 311 ? -23.656 48.656 -2.326 1 71.62 311 CYS B CA 1
ATOM 7054 C C . CYS B 1 311 ? -24.922 47.844 -2.576 1 71.62 311 CYS B C 1
ATOM 7056 O O . CYS B 1 311 ? -25.922 48.375 -3.037 1 71.62 311 CYS B O 1
ATOM 7058 N N . ARG B 1 312 ? -24.891 46.562 -2.594 1 81.5 312 ARG B N 1
ATOM 7059 C CA . ARG B 1 312 ? -26.047 45.656 -2.684 1 81.5 312 ARG B CA 1
ATOM 7060 C C . ARG B 1 312 ? -26.297 44.938 -1.36 1 81.5 312 ARG B C 1
ATOM 7062 O O . ARG B 1 312 ? -25.719 43.875 -1.113 1 81.5 312 ARG B O 1
ATOM 7069 N N . ASN B 1 313 ? -27.219 45.406 -0.533 1 79.69 313 ASN B N 1
ATOM 7070 C CA . ASN B 1 313 ? -27.531 44.844 0.773 1 79.69 313 ASN B CA 1
ATOM 7071 C C . ASN B 1 313 ? -28.094 43.438 0.649 1 79.69 313 ASN B C 1
ATOM 7073 O O . ASN B 1 313 ? -28.078 42.656 1.611 1 79.69 313 ASN B O 1
ATOM 7077 N N . SER B 1 314 ? -28.547 43.125 -0.571 1 83.31 314 SER B N 1
ATOM 7078 C CA . SER B 1 314 ? -29.141 41.812 -0.779 1 83.31 314 SER B CA 1
ATOM 7079 C C . SER B 1 314 ? -28.094 40.719 -0.699 1 83.31 314 SER B C 1
ATOM 7081 O O . SER B 1 314 ? -28.438 39.531 -0.532 1 83.31 314 SER B O 1
ATOM 7083 N N . THR B 1 315 ? -26.875 41.094 -0.697 1 87.31 315 THR B N 1
ATOM 7084 C CA . THR B 1 315 ? -25.812 40.094 -0.69 1 87.31 315 THR B CA 1
ATOM 7085 C C . THR B 1 315 ? -25.359 39.781 0.736 1 87.31 315 THR B C 1
ATOM 7087 O O . THR B 1 315 ? -24.562 38.875 0.961 1 87.31 315 THR B O 1
ATOM 7090 N N . LEU B 1 316 ? -25.906 40.594 1.689 1 91.44 316 LEU B N 1
ATOM 7091 C CA . LEU B 1 316 ? -25.5 40.438 3.084 1 91.44 316 LEU B CA 1
ATOM 7092 C C . LEU B 1 316 ? -26.156 39.219 3.715 1 91.44 316 LEU B C 1
ATOM 7094 O O . LEU B 1 316 ? -27.344 38.969 3.543 1 91.44 316 LEU B O 1
ATOM 7098 N N . ARG B 1 317 ? -25.328 38.375 4.379 1 93.56 317 ARG B N 1
ATOM 7099 C CA . ARG B 1 317 ? -25.797 37.219 5.113 1 93.56 317 ARG B CA 1
ATOM 7100 C C . ARG B 1 317 ? -25.25 37.188 6.531 1 93.56 317 ARG B C 1
ATOM 7102 O O . ARG B 1 317 ? -24.156 37.719 6.781 1 93.56 317 ARG B O 1
ATOM 7109 N N . THR B 1 318 ? -25.984 36.719 7.418 1 96.19 318 THR B N 1
ATOM 7110 C CA . THR B 1 318 ? -25.562 36.531 8.805 1 96.19 318 THR B CA 1
ATOM 7111 C C . THR B 1 318 ? -25.984 35.156 9.32 1 96.19 318 THR B C 1
ATOM 7113 O O . THR B 1 318 ? -27.078 34.688 9.008 1 96.19 318 THR B O 1
ATOM 7116 N N . MET B 1 319 ? -25.109 34.5 10.023 1 97 319 MET B N 1
ATOM 7117 C CA . MET B 1 319 ? -25.359 33.188 10.57 1 97 319 MET B CA 1
ATOM 7118 C C . MET B 1 319 ? -24.969 33.094 12.039 1 97 319 MET B C 1
ATOM 7120 O O . MET B 1 319 ? -23.938 33.656 12.438 1 97 319 MET B O 1
ATOM 7124 N N . ASP B 1 320 ? -25.812 32.5 12.812 1 97.5 320 ASP B N 1
ATOM 7125 C CA . ASP B 1 320 ? -25.5 32.219 14.203 1 97.5 320 ASP B CA 1
ATOM 7126 C C . ASP B 1 320 ? -25.25 30.703 14.398 1 97.5 320 ASP B C 1
ATOM 7128 O O . ASP B 1 320 ? -26.031 29.875 13.93 1 97.5 320 ASP B O 1
ATOM 7132 N N . CYS B 1 321 ? -24.188 30.391 15.086 1 97.69 321 CYS B N 1
ATOM 7133 C CA . CYS B 1 321 ? -23.844 29 15.305 1 97.69 321 CYS B CA 1
ATOM 7134 C C . CYS B 1 321 ? -23.703 28.703 16.797 1 97.69 321 CYS B C 1
ATOM 7136 O O . CYS B 1 321 ? -23.141 29.5 17.547 1 97.69 321 CYS B O 1
ATOM 7138 N N . SER B 1 322 ? -24.266 27.688 17.25 1 97.5 322 SER B N 1
ATOM 7139 C CA . SER B 1 322 ? -24.078 27.125 18.594 1 97.5 322 SER B CA 1
ATOM 7140 C C . SER B 1 322 ? -23.5 25.719 18.531 1 97.5 322 SER B C 1
ATOM 7142 O O . SER B 1 322 ? -23.453 25.109 17.453 1 97.5 322 SER B O 1
ATOM 7144 N N . VAL B 1 323 ? -22.969 25.281 19.641 1 97.88 323 VAL B N 1
ATOM 7145 C CA . VAL B 1 323 ? -22.328 23.969 19.609 1 97.88 323 VAL B CA 1
ATOM 7146 C C . VAL B 1 323 ? -23.078 22.984 20.5 1 97.88 323 VAL B C 1
ATOM 7148 O O . VAL B 1 323 ? -23.578 23.375 21.562 1 97.88 323 VAL B O 1
ATOM 7151 N N . LYS B 1 324 ? -23.203 21.812 20.062 1 97.62 324 LYS B N 1
ATOM 7152 C CA . LYS B 1 324 ? -23.734 20.672 20.797 1 97.62 324 LYS B CA 1
ATOM 7153 C C . LYS B 1 324 ? -22.703 19.547 20.891 1 97.62 324 LYS B C 1
ATOM 7155 O O . LYS B 1 324 ? -21.672 19.594 20.203 1 97.62 324 LYS B O 1
ATOM 7160 N N . LEU B 1 325 ? -22.906 18.703 21.812 1 97.56 325 LEU B N 1
ATOM 7161 C CA . LEU B 1 325 ? -22.094 17.484 21.875 1 97.56 325 LEU B CA 1
ATOM 7162 C C . LEU B 1 325 ? -22.703 16.375 21.031 1 97.56 325 LEU B C 1
ATOM 7164 O O . LEU B 1 325 ? -23.922 16.188 21.047 1 97.56 325 LEU B O 1
ATOM 7168 N N . ALA B 1 326 ? -21.906 15.766 20.234 1 97.88 326 ALA B N 1
ATOM 7169 C CA . ALA B 1 326 ? -22.391 14.719 19.328 1 97.88 326 ALA B CA 1
ATOM 7170 C C . ALA B 1 326 ? -21.422 13.539 19.297 1 97.88 326 ALA B C 1
ATOM 7172 O O . ALA B 1 326 ? -20.297 13.641 19.766 1 97.88 326 ALA B O 1
ATOM 7173 N N . THR B 1 327 ? -21.969 12.469 18.781 1 97.56 327 THR B N 1
ATOM 7174 C CA . THR B 1 327 ? -21.141 11.289 18.547 1 97.56 327 THR B CA 1
ATOM 7175 C C . THR B 1 327 ? -20.703 11.203 17.078 1 97.56 327 THR B C 1
ATOM 7177 O O . THR B 1 327 ? -21.547 11.242 16.188 1 97.56 327 THR B O 1
ATOM 7180 N N . TYR B 1 328 ? -19.469 11.117 16.922 1 97.56 328 TYR B N 1
ATOM 7181 C CA . TYR B 1 328 ? -18.891 11.016 15.594 1 97.56 328 TYR B CA 1
ATOM 7182 C C . TYR B 1 328 ? -18.594 9.555 15.242 1 97.56 328 TYR B C 1
ATOM 7184 O O . TYR B 1 328 ? -17.812 8.898 15.922 1 97.56 328 TYR B O 1
ATOM 7192 N N . ASN B 1 329 ? -19.297 9.094 14.203 1 97.12 329 ASN B N 1
ATOM 7193 C CA . ASN B 1 329 ? -18.969 7.805 13.594 1 97.12 329 ASN B CA 1
ATOM 7194 C C . ASN B 1 329 ? -18.125 7.973 12.344 1 97.12 329 ASN B C 1
ATOM 7196 O O . ASN B 1 329 ? -18.625 8.391 11.297 1 97.12 329 ASN B O 1
ATOM 7200 N N . VAL B 1 330 ? -16.875 7.59 12.508 1 96.44 330 VAL B N 1
ATOM 7201 C CA . VAL B 1 330 ? -15.953 7.887 11.422 1 96.44 330 VAL B CA 1
ATOM 7202 C C . VAL B 1 330 ? -15.422 6.586 10.828 1 96.44 330 VAL B C 1
ATOM 7204 O O . VAL B 1 330 ? -14.844 5.762 11.539 1 96.44 330 VAL B O 1
ATOM 7207 N N . LYS B 1 331 ? -15.656 6.387 9.594 1 96 331 LYS B N 1
ATOM 7208 C CA . LYS B 1 331 ? -14.961 5.34 8.852 1 96 331 LYS B CA 1
ATOM 7209 C C . LYS B 1 331 ? -13.625 5.84 8.312 1 96 331 LYS B C 1
ATOM 7211 O O . LYS B 1 331 ? -13.586 6.688 7.418 1 96 331 LYS B O 1
ATOM 7216 N N . MET B 1 332 ? -12.562 5.301 8.844 1 94.06 332 MET B N 1
ATOM 7217 C CA . MET B 1 332 ? -11.203 5.664 8.445 1 94.06 332 MET B CA 1
ATOM 7218 C C . MET B 1 332 ? -10.719 4.773 7.309 1 94.06 332 MET B C 1
ATOM 7220 O O . MET B 1 332 ? -10.781 3.547 7.406 1 94.06 332 MET B O 1
ATOM 7224 N N . THR B 1 333 ? -10.305 5.387 6.227 1 92.88 333 THR B N 1
ATOM 7225 C CA . THR B 1 333 ? -9.75 4.637 5.105 1 92.88 333 THR B CA 1
ATOM 7226 C C . THR B 1 333 ? -8.359 5.148 4.746 1 92.88 333 THR B C 1
ATOM 7228 O O . THR B 1 333 ? -8.188 6.328 4.426 1 92.88 333 THR B O 1
ATOM 7231 N N . ASN B 1 334 ? -7.457 4.32 4.914 1 90 334 ASN B N 1
ATOM 7232 C CA . ASN B 1 334 ? -6.109 4.578 4.418 1 90 334 ASN B CA 1
ATOM 7233 C C . ASN B 1 334 ? -5.895 3.965 3.039 1 90 334 ASN B C 1
ATOM 7235 O O . ASN B 1 334 ? -5.859 2.742 2.896 1 90 334 ASN B O 1
ATOM 7239 N N . GLU B 1 335 ? -5.625 4.777 2.074 1 87.5 335 GLU B N 1
ATOM 7240 C CA . GLU B 1 335 ? -5.441 4.301 0.708 1 87.5 335 GLU B CA 1
ATOM 7241 C C . GLU B 1 335 ? -4.008 3.826 0.48 1 87.5 335 GLU B C 1
ATOM 7243 O O . GLU B 1 335 ? -3.121 4.098 1.294 1 87.5 335 GLU B O 1
ATOM 7248 N N . GLU B 1 336 ? -3.795 3.215 -0.61 1 84.38 336 GLU B N 1
ATOM 7249 C CA . GLU B 1 336 ? -2.48 2.678 -0.952 1 84.38 336 GLU B CA 1
ATOM 7250 C C . GLU B 1 336 ? -1.462 3.797 -1.149 1 84.38 336 GLU B C 1
ATOM 7252 O O . GLU B 1 336 ? -0.279 3.625 -0.849 1 84.38 336 GLU B O 1
ATOM 7257 N N . ASN B 1 337 ? -1.97 4.852 -1.639 1 79.75 337 ASN B N 1
ATOM 7258 C CA . ASN B 1 337 ? -1.06 5.953 -1.94 1 79.75 337 ASN B CA 1
ATOM 7259 C C . ASN B 1 337 ? -0.797 6.816 -0.711 1 79.75 337 ASN B C 1
ATOM 7261 O O . ASN B 1 337 ? -0.111 7.836 -0.798 1 79.75 337 ASN B O 1
ATOM 7265 N N . GLY B 1 338 ? -1.452 6.445 0.386 1 79.25 338 GLY B N 1
ATOM 7266 C CA . GLY B 1 338 ? -1.213 7.18 1.616 1 79.25 338 GLY B CA 1
ATOM 7267 C C . GLY B 1 338 ? -2.295 8.195 1.923 1 79.25 338 GLY B C 1
ATOM 7268 O O . GLY B 1 338 ? -2.328 8.766 3.016 1 79.25 338 GLY B O 1
ATOM 7269 N N . THR B 1 339 ? -3.123 8.438 0.966 1 83.12 339 THR B N 1
ATOM 7270 C CA . THR B 1 339 ? -4.219 9.367 1.211 1 83.12 339 THR B CA 1
ATOM 7271 C C . THR B 1 339 ? -5.184 8.805 2.25 1 83.12 339 THR B C 1
ATOM 7273 O O . THR B 1 339 ? -5.473 7.602 2.252 1 83.12 339 THR B O 1
ATOM 7276 N N . ARG B 1 340 ? -5.605 9.727 3.072 1 88.06 340 ARG B N 1
ATOM 7277 C CA . ARG B 1 340 ? -6.562 9.352 4.109 1 88.06 340 ARG B CA 1
ATOM 7278 C C . ARG B 1 340 ? -7.945 9.914 3.812 1 88.06 340 ARG B C 1
ATOM 7280 O O . ARG B 1 340 ? -8.086 11.102 3.494 1 88.06 340 ARG B O 1
ATOM 7287 N N . ILE B 1 341 ? -8.922 9.055 3.877 1 91.12 341 ILE B N 1
ATOM 7288 C CA . ILE B 1 341 ? -10.305 9.461 3.648 1 91.12 341 ILE B CA 1
ATOM 7289 C C . ILE B 1 341 ? -11.133 9.227 4.91 1 91.12 341 ILE B C 1
ATOM 7291 O O . ILE B 1 341 ? -11.055 8.156 5.52 1 91.12 341 ILE B O 1
ATOM 7295 N N . PHE B 1 342 ? -11.844 10.258 5.234 1 95.19 342 PHE B N 1
ATOM 7296 C CA . PHE B 1 342 ? -12.688 10.195 6.422 1 95.19 342 PHE B CA 1
ATOM 7297 C C . PHE B 1 342 ? -14.164 10.328 6.047 1 95.19 342 PHE B C 1
ATOM 7299 O O . PHE B 1 342 ? -14.602 11.391 5.598 1 95.19 342 PHE B O 1
ATOM 7306 N N . ASN B 1 343 ? -14.906 9.25 6.188 1 96 343 ASN B N 1
ATOM 7307 C CA . ASN B 1 343 ? -16.359 9.305 6.051 1 96 343 ASN B CA 1
ATOM 7308 C C . ASN B 1 343 ? -17.047 9.367 7.41 1 96 343 ASN B C 1
ATOM 7310 O O . ASN B 1 343 ? -17.031 8.391 8.156 1 96 343 ASN B O 1
ATOM 7314 N N . THR B 1 344 ? -17.641 10.523 7.641 1 96.81 344 THR B N 1
ATOM 7315 C CA . THR B 1 344 ? -18.125 10.789 8.992 1 96.81 344 THR B CA 1
ATOM 7316 C C . THR B 1 344 ? -19.641 10.914 9.008 1 96.81 344 THR B C 1
ATOM 7318 O O . THR B 1 344 ? -20.234 11.555 8.133 1 96.81 344 THR B O 1
ATOM 7321 N N . LYS B 1 345 ? -20.25 10.242 9.945 1 96.5 345 LYS B N 1
ATOM 7322 C CA . LYS B 1 345 ? -21.656 10.414 10.289 1 96.5 345 LYS B CA 1
ATOM 7323 C C . LYS B 1 345 ? -21.828 10.898 11.727 1 96.5 345 LYS B C 1
ATOM 7325 O O . LYS B 1 345 ? -21.344 10.25 12.656 1 96.5 345 LYS B O 1
ATOM 7330 N N . VAL B 1 346 ? -22.422 12.031 11.883 1 96.56 346 VAL B N 1
ATOM 7331 C CA . VAL B 1 346 ? -22.625 12.617 13.203 1 96.56 346 VAL B CA 1
ATOM 7332 C C . VAL B 1 346 ? -24.016 12.258 13.719 1 96.56 346 VAL B C 1
ATOM 7334 O O . VAL B 1 346 ? -25.016 12.492 13.031 1 96.56 346 VAL B O 1
ATOM 7337 N N . THR B 1 347 ? -24 11.641 14.938 1 95.62 347 THR B N 1
ATOM 7338 C CA . THR B 1 347 ? -25.266 11.227 15.531 1 95.62 347 THR B CA 1
ATOM 7339 C C . THR B 1 347 ? -25.312 11.617 17 1 95.62 347 THR B C 1
ATOM 7341 O O . THR B 1 347 ? -24.312 12.055 17.578 1 95.62 347 THR B O 1
ATOM 7344 N N . GLY B 1 348 ? -26.5 11.586 17.578 1 93.75 348 GLY B N 1
ATOM 7345 C CA . GLY B 1 348 ? -26.672 11.727 19.016 1 93.75 348 GLY B CA 1
ATOM 7346 C C . GLY B 1 348 ? -26.344 13.117 19.531 1 93.75 348 GLY B C 1
ATOM 7347 O O . GLY B 1 348 ? -25.578 13.273 20.484 1 93.75 348 GLY B O 1
ATOM 7348 N N . GLU B 1 349 ? -26.859 14.102 18.969 1 94.44 349 GLU B N 1
ATOM 7349 C CA . GLU B 1 349 ? -26.609 15.469 19.406 1 94.44 349 GLU B CA 1
ATOM 7350 C C . GLU B 1 349 ? -27.328 15.773 20.719 1 94.44 349 GLU B C 1
ATOM 7352 O O . GLU B 1 349 ? -28.484 15.414 20.891 1 94.44 349 GLU B O 1
ATOM 7357 N N . ARG B 1 350 ? -26.578 16.328 21.656 1 95 350 ARG B N 1
ATOM 7358 C CA . ARG B 1 350 ? -27.156 16.719 22.953 1 95 350 ARG B CA 1
ATOM 7359 C C . ARG B 1 350 ? -26.625 18.062 23.406 1 95 350 ARG B C 1
ATOM 7361 O O . ARG B 1 350 ? -25.469 18.406 23.141 1 95 350 ARG B O 1
ATOM 7368 N N . GLU B 1 351 ? -27.438 18.75 24.234 1 95.75 351 GLU B N 1
ATOM 7369 C CA . GLU B 1 351 ? -27.031 20.047 24.781 1 95.75 351 GLU B CA 1
ATOM 7370 C C . GLU B 1 351 ? -26.125 19.875 25.984 1 95.75 351 GLU B C 1
ATOM 7372 O O . GLU B 1 351 ? -26.344 19 26.812 1 95.75 351 GLU B O 1
ATOM 7377 N N . PHE B 1 352 ? -25.016 20.594 26.016 1 95.62 352 PHE B N 1
ATOM 7378 C CA . PHE B 1 352 ? -24.125 20.531 27.172 1 95.62 352 PHE B CA 1
ATOM 7379 C C . PHE B 1 352 ? -23.781 21.922 27.672 1 95.62 352 PHE B C 1
ATOM 7381 O O . PHE B 1 352 ? -23.172 22.078 28.734 1 95.62 352 PHE B O 1
ATOM 7388 N N . TRP B 1 353 ? -24.125 22.906 26.953 1 96.75 353 TRP B N 1
ATOM 7389 C CA . TRP B 1 353 ? -23.812 24.312 27.234 1 96.75 353 TRP B CA 1
ATOM 7390 C C . TRP B 1 353 ? -24.984 25.219 26.875 1 96.75 353 TRP B C 1
ATOM 7392 O O . TRP B 1 353 ? -25.312 25.375 25.703 1 96.75 353 TRP B O 1
ATOM 7402 N N . ASP B 1 354 ? -25.609 25.797 27.828 1 92.94 354 ASP B N 1
ATOM 7403 C CA . ASP B 1 354 ? -26.688 26.75 27.672 1 92.94 354 ASP B CA 1
ATOM 7404 C C . ASP B 1 354 ? -26.703 27.734 28.844 1 92.94 354 ASP B C 1
ATOM 7406 O O . ASP B 1 354 ? -25.75 27.812 29.625 1 92.94 354 ASP B O 1
ATOM 7410 N N . ASP B 1 355 ? -27.688 28.5 28.906 1 90.44 355 ASP B N 1
ATOM 7411 C CA . ASP B 1 355 ? -27.75 29.547 29.922 1 90.44 355 ASP B CA 1
ATOM 7412 C C . ASP B 1 355 ? -27.812 28.953 31.328 1 90.44 355 ASP B C 1
ATOM 7414 O O . ASP B 1 355 ? -27.266 29.516 32.281 1 90.44 355 ASP B O 1
ATOM 7418 N N . GLU B 1 356 ? -28.438 27.812 31.453 1 92.25 356 GLU B N 1
ATOM 7419 C CA . GLU B 1 356 ? -28.578 27.156 32.75 1 92.25 356 GLU B CA 1
ATOM 7420 C C . GLU B 1 356 ? -27.328 26.359 33.094 1 92.25 356 GLU B C 1
ATOM 7422 O O . GLU B 1 356 ? -27.031 26.156 34.281 1 92.25 356 GLU B O 1
ATOM 7427 N N . ASN B 1 357 ? -26.703 25.984 32.094 1 93.81 357 ASN B N 1
ATOM 7428 C CA . ASN B 1 357 ? -25.516 25.141 32.281 1 93.81 357 ASN B CA 1
ATOM 7429 C C . ASN B 1 357 ? -24.297 25.766 31.594 1 93.81 357 ASN B C 1
ATOM 7431 O O . ASN B 1 357 ? -23.859 25.281 30.547 1 93.81 357 ASN B O 1
ATOM 7435 N N . PRO B 1 358 ? -23.672 26.734 32.25 1 96.31 358 PRO B N 1
ATOM 7436 C CA . PRO B 1 358 ? -22.469 27.328 31.672 1 96.31 358 PRO B CA 1
ATOM 7437 C C . PRO B 1 358 ? -21.234 26.422 31.766 1 96.31 358 PRO B C 1
ATOM 7439 O O . PRO B 1 358 ? -21.281 25.406 32.469 1 96.31 358 PRO B O 1
ATOM 7442 N N . ILE B 1 359 ? -20.188 26.75 31.078 1 96.75 359 ILE B N 1
ATOM 7443 C CA . ILE B 1 359 ? -18.938 26 31.125 1 96.75 359 ILE B CA 1
ATOM 7444 C C . ILE B 1 359 ? -18.109 26.453 32.312 1 96.75 359 ILE B C 1
ATOM 7446 O O . ILE B 1 359 ? -17.719 27.625 32.406 1 96.75 359 ILE B O 1
ATOM 7450 N N . PRO B 1 360 ? -17.812 25.578 33.188 1 93.62 360 PRO B N 1
ATOM 7451 C CA . PRO B 1 360 ? -16.969 25.953 34.312 1 93.62 360 PRO B CA 1
ATOM 7452 C C . PRO B 1 360 ? -15.492 26.062 33.938 1 93.62 360 PRO B C 1
ATOM 7454 O O . PRO B 1 360 ? -15 25.266 33.125 1 93.62 360 PRO B O 1
ATOM 7457 N N . LEU B 1 361 ? -14.789 26.984 34.594 1 93.62 361 LEU B N 1
ATOM 7458 C CA . LEU B 1 361 ? -13.391 27.234 34.281 1 93.62 361 LEU B CA 1
ATOM 7459 C C . LEU B 1 361 ? -12.484 26.859 35.438 1 93.62 361 LEU B C 1
ATOM 7461 O O . LEU B 1 361 ? -11.258 26.891 35.312 1 93.62 361 LEU B O 1
ATOM 7465 N N . ARG B 1 362 ? -13.039 26.406 36.625 1 91.88 362 ARG B N 1
ATOM 7466 C CA . ARG B 1 362 ? -12.227 26.062 37.812 1 91.88 362 ARG B CA 1
ATOM 7467 C C . ARG B 1 362 ? -12.383 24.594 38.188 1 91.88 362 ARG B C 1
ATOM 7469 O O . ARG B 1 362 ? -13.5 24.078 38.25 1 91.88 362 ARG B O 1
ATOM 7476 N N . PHE B 1 363 ? -11.195 24.047 38.438 1 90.06 363 PHE B N 1
ATOM 7477 C CA . PHE B 1 363 ? -11.188 22.641 38.75 1 90.06 363 PHE B CA 1
ATOM 7478 C C . PHE B 1 363 ? -10.5 22.391 40.094 1 90.06 363 PHE B C 1
ATOM 7480 O O . PHE B 1 363 ? -10.359 21.234 40.531 1 90.06 363 PHE B O 1
ATOM 7487 N N . TYR B 1 364 ? -10.172 23.438 40.688 1 82.12 364 TYR B N 1
ATOM 7488 C CA . TYR B 1 364 ? -9.414 23.375 41.938 1 82.12 364 TYR B CA 1
ATOM 7489 C C . TYR B 1 364 ? -10.141 22.547 42.969 1 82.12 364 TYR B C 1
ATOM 7491 O O . TYR B 1 364 ? -9.531 21.734 43.656 1 82.12 364 TYR B O 1
ATOM 7499 N N . ASP B 1 365 ? -11.43 22.656 43.062 1 82.81 365 ASP B N 1
ATOM 7500 C CA . ASP B 1 365 ? -12.227 22.047 44.125 1 82.81 365 ASP B CA 1
ATOM 7501 C C . ASP B 1 365 ? -12.273 20.531 43.969 1 82.81 365 ASP B C 1
ATOM 7503 O O . ASP B 1 365 ? -12.562 19.812 44.938 1 82.81 365 ASP B O 1
ATOM 7507 N N . TYR B 1 366 ? -11.945 20.094 42.812 1 88.5 366 TYR B N 1
ATOM 7508 C CA . TYR B 1 366 ? -11.977 18.641 42.625 1 88.5 366 TYR B CA 1
ATOM 7509 C C . TYR B 1 366 ? -10.711 17.984 43.156 1 88.5 366 TYR B C 1
ATOM 7511 O O . TYR B 1 366 ? -10.672 16.766 43.344 1 88.5 366 TYR B O 1
ATOM 7519 N N . PHE B 1 367 ? -9.695 18.781 43.375 1 83.94 367 PHE B N 1
ATOM 7520 C CA . PHE B 1 367 ? -8.422 18.234 43.844 1 83.94 367 PHE B CA 1
ATOM 7521 C C . PHE B 1 367 ? -8.016 18.812 45.188 1 83.94 367 PHE B C 1
ATOM 7523 O O . PHE B 1 367 ? -6.891 18.609 45.625 1 83.94 367 PHE B O 1
ATOM 7530 N N . TYR B 1 368 ? -8.844 19.547 45.656 1 78.38 368 TYR B N 1
ATOM 7531 C CA . TYR B 1 368 ? -8.539 20.188 46.938 1 78.38 368 TYR B CA 1
ATOM 7532 C C . TYR B 1 368 ? -9.336 19.547 48.062 1 78.38 368 TYR B C 1
ATOM 7534 O O . TYR B 1 368 ? -10.555 19.391 47.969 1 78.38 368 TYR B O 1
ATOM 7542 N N . ASP B 1 369 ? -8.477 19.141 49.062 1 73.94 369 ASP B N 1
ATOM 7543 C CA . ASP B 1 369 ? -9.102 18.641 50.281 1 73.94 369 ASP B CA 1
ATOM 7544 C C . ASP B 1 369 ? -9.266 19.766 51.312 1 73.94 369 ASP B C 1
ATOM 7546 O O . ASP B 1 369 ? -8.281 20.234 51.906 1 73.94 369 ASP B O 1
ATOM 7550 N N . ARG B 1 370 ? -10.398 20.172 51.562 1 72.5 370 ARG B N 1
ATOM 7551 C CA . ARG B 1 370 ? -10.68 21.266 52.469 1 72.5 370 ARG B CA 1
ATOM 7552 C C . ARG B 1 370 ? -10.273 20.922 53.906 1 72.5 370 ARG B C 1
ATOM 7554 O O . ARG B 1 370 ? -9.898 21.797 54.688 1 72.5 370 ARG B O 1
ATOM 7561 N N . GLU B 1 371 ? -10.375 19.625 54.219 1 69.94 371 GLU B N 1
ATOM 7562 C CA . GLU B 1 371 ? -10.031 19.203 55.562 1 69.94 371 GLU B CA 1
ATOM 7563 C C . GLU B 1 371 ? -8.531 19.312 55.812 1 69.94 371 GLU B C 1
ATOM 7565 O O . GLU B 1 371 ? -8.102 19.828 56.844 1 69.94 371 GLU B O 1
ATOM 7570 N N . SER B 1 372 ? -7.82 18.844 54.844 1 68.5 372 SER B N 1
ATOM 7571 C CA . SER B 1 372 ? -6.371 18.844 55.031 1 68.5 372 SER B CA 1
ATOM 7572 C C . SER B 1 372 ? -5.746 20.141 54.531 1 68.5 372 SER B C 1
ATOM 7574 O O . SER B 1 372 ? -4.613 20.469 54.875 1 68.5 372 SER B O 1
ATOM 7576 N N . GLY B 1 373 ? -6.48 20.922 53.781 1 65.12 373 GLY B N 1
ATOM 7577 C CA . GLY B 1 373 ? -5.98 22.156 53.219 1 65.12 373 GLY B CA 1
ATOM 7578 C C . GLY B 1 373 ? -4.957 21.938 52.125 1 65.12 373 GLY B C 1
ATOM 7579 O O . GLY B 1 373 ? -4.188 22.844 51.781 1 65.12 373 GLY B O 1
ATOM 7580 N N . ASN B 1 374 ? -4.832 20.625 51.625 1 68.25 374 ASN B N 1
ATOM 7581 C CA . ASN B 1 374 ? -3.799 20.312 50.656 1 68.25 374 ASN B CA 1
ATOM 7582 C C . ASN B 1 374 ? -4.402 19.859 49.344 1 68.25 374 ASN B C 1
ATOM 7584 O O . ASN B 1 374 ? -5.543 19.391 49.281 1 68.25 374 ASN B O 1
ATOM 7588 N N . LEU B 1 375 ? -3.646 20.156 48.25 1 71.94 375 LEU B N 1
ATOM 7589 C CA . LEU B 1 375 ? -3.986 19.562 46.969 1 71.94 375 LEU B CA 1
ATOM 7590 C C . LEU B 1 375 ? -3.775 18.047 47 1 71.94 375 LEU B C 1
ATOM 7592 O O . LEU B 1 375 ? -2.756 17.578 47.5 1 71.94 375 LEU B O 1
ATOM 7596 N N . MET B 1 376 ? -4.863 17.406 46.656 1 74.31 376 MET B N 1
ATOM 7597 C CA . MET B 1 376 ? -4.793 15.953 46.594 1 74.31 376 MET B CA 1
ATOM 7598 C C . MET B 1 376 ? -4.371 15.469 45.219 1 74.31 376 MET B C 1
ATOM 7600 O O . MET B 1 376 ? -4.684 16.109 44.219 1 74.31 376 MET B O 1
ATOM 7604 N N . ASP B 1 377 ? -3.594 14.43 45.25 1 74.25 377 ASP B N 1
ATOM 7605 C CA . ASP B 1 377 ? -3.197 13.82 44 1 74.25 377 ASP B CA 1
ATOM 7606 C C . ASP B 1 377 ? -4.391 13.164 43.312 1 74.25 377 ASP B C 1
ATOM 7608 O O . ASP B 1 377 ? -4.484 13.172 42.062 1 74.25 377 ASP B O 1
ATOM 7612 N N . GLU B 1 378 ? -5.34 12.672 44.156 1 79.94 378 GLU B N 1
ATOM 7613 C CA . GLU B 1 378 ? -6.523 12.023 43.594 1 79.94 378 GLU B CA 1
ATOM 7614 C C . GLU B 1 378 ? -7.746 12.93 43.688 1 79.94 378 GLU B C 1
ATOM 7616 O O . GLU B 1 378 ? -7.914 13.641 44.688 1 79.94 378 GLU B O 1
ATOM 7621 N N . ALA B 1 379 ? -8.594 12.867 42.688 1 78.88 379 ALA B N 1
ATOM 7622 C CA . ALA B 1 379 ? -9.758 13.734 42.656 1 78.88 379 ALA B CA 1
ATOM 7623 C C . ALA B 1 379 ? -10.797 13.305 43.688 1 78.88 379 ALA B C 1
ATOM 7625 O O . ALA B 1 379 ? -11.023 12.109 43.875 1 78.88 379 ALA B O 1
ATOM 7626 N N . VAL B 1 380 ? -11.391 14.18 44.406 1 72.75 380 VAL B N 1
ATOM 7627 C CA . VAL B 1 380 ? -12.375 13.945 45.438 1 72.75 380 VAL B CA 1
ATOM 7628 C C . VAL B 1 380 ? -13.703 13.531 44.844 1 72.75 380 VAL B C 1
ATOM 7630 O O . VAL B 1 380 ? -14.367 12.617 45.344 1 72.75 380 VAL B O 1
ATOM 7633 N N . ASN B 1 381 ? -14.266 14.047 43.781 1 76.94 381 ASN B N 1
ATOM 7634 C CA . ASN B 1 381 ? -15.516 13.742 43.094 1 76.94 381 ASN B CA 1
ATOM 7635 C C . ASN B 1 381 ? -15.273 13.406 41.625 1 76.94 381 ASN B C 1
ATOM 7637 O O . ASN B 1 381 ? -15.484 14.25 40.75 1 76.94 381 ASN B O 1
ATOM 7641 N N . GLN B 1 382 ? -15.078 12.18 41.438 1 79.62 382 GLN B N 1
ATOM 7642 C CA . GLN B 1 382 ? -14.617 11.742 40.125 1 79.62 382 GLN B CA 1
ATOM 7643 C C . GLN B 1 382 ? -15.758 11.758 39.094 1 79.62 382 GLN B C 1
ATOM 7645 O O . GLN B 1 382 ? -15.562 12.125 37.938 1 79.62 382 GLN B O 1
ATOM 7650 N N . THR B 1 383 ? -16.953 11.391 39.469 1 81 383 THR B N 1
ATOM 7651 C CA . THR B 1 383 ? -18.078 11.305 38.531 1 81 383 THR B CA 1
ATOM 7652 C C . THR B 1 383 ? -18.422 12.68 37.969 1 81 383 THR B C 1
ATOM 7654 O O . THR B 1 383 ? -18.625 12.836 36.781 1 81 383 THR B O 1
ATOM 7657 N N . GLN B 1 384 ? -18.562 13.602 38.844 1 86 384 GLN B N 1
ATOM 7658 C CA . GLN B 1 384 ? -18.875 14.953 38.406 1 86 384 GLN B CA 1
ATOM 7659 C C . GLN B 1 384 ? -17.75 15.539 37.562 1 86 384 GLN B C 1
ATOM 7661 O O . GLN B 1 384 ? -18 16.281 36.625 1 86 384 GLN B O 1
ATOM 7666 N N . LEU B 1 385 ? -16.594 15.172 37.906 1 91.12 385 LEU B N 1
ATOM 7667 C CA . LEU B 1 385 ? -15.438 15.688 37.188 1 91.12 385 LEU B CA 1
ATOM 7668 C C . LEU B 1 385 ? -15.422 15.195 35.719 1 91.12 385 LEU B C 1
ATOM 7670 O O . LEU B 1 385 ? -15.055 15.938 34.812 1 91.12 385 LEU B O 1
ATOM 7674 N N . HIS B 1 386 ? -15.914 13.984 35.562 1 91.38 386 HIS B N 1
ATOM 7675 C CA . HIS B 1 386 ? -15.953 13.43 34.219 1 91.38 386 HIS B CA 1
ATOM 7676 C C . HIS B 1 386 ? -16.844 14.266 33.281 1 91.38 386 HIS B C 1
ATOM 7678 O O . HIS B 1 386 ? -16.469 14.57 32.156 1 91.38 386 HIS B O 1
ATOM 7684 N N . LYS B 1 387 ? -17.922 14.578 33.75 1 91.31 387 LYS B N 1
ATOM 7685 C CA . LYS B 1 387 ? -18.875 15.336 32.969 1 91.31 387 LYS B CA 1
ATOM 7686 C C . LYS B 1 387 ? -18.375 16.75 32.719 1 91.31 387 LYS B C 1
ATOM 7688 O O . LYS B 1 387 ? -18.422 17.234 31.578 1 91.31 387 LYS B O 1
ATOM 7693 N N . VAL B 1 388 ? -17.938 17.391 33.75 1 93.44 388 VAL B N 1
ATOM 7694 C CA . VAL B 1 388 ? -17.484 18.766 33.625 1 93.44 388 VAL B CA 1
ATOM 7695 C C . VAL B 1 388 ? -16.25 18.844 32.75 1 93.44 388 VAL B C 1
ATOM 7697 O O . VAL B 1 388 ? -16.109 19.766 31.922 1 93.44 388 VAL B O 1
ATOM 7700 N N . TYR B 1 389 ? -15.414 17.891 32.938 1 94.94 389 TYR B N 1
ATOM 7701 C CA . TYR B 1 389 ? -14.203 17.812 32.125 1 94.94 389 TYR B CA 1
ATOM 7702 C C . TYR B 1 389 ? -14.539 17.641 30.656 1 94.94 389 TYR B C 1
ATOM 7704 O O . TYR B 1 389 ? -13.953 18.297 29.797 1 94.94 389 TYR B O 1
ATOM 7712 N N . ALA B 1 390 ? -15.484 16.781 30.344 1 95.25 390 ALA B N 1
ATOM 7713 C CA . ALA B 1 390 ? -15.906 16.547 28.953 1 95.25 390 ALA B CA 1
ATOM 7714 C C . ALA B 1 390 ? -16.453 17.812 28.328 1 95.25 390 ALA B C 1
ATOM 7716 O O . ALA B 1 390 ? -16.156 18.125 27.172 1 95.25 390 ALA B O 1
ATOM 7717 N N . ASN B 1 391 ? -17.234 18.531 29.078 1 96.5 391 ASN B N 1
ATOM 7718 C CA . ASN B 1 391 ? -17.812 19.766 28.578 1 96.5 391 ASN B CA 1
ATOM 7719 C C . ASN B 1 391 ? -16.75 20.828 28.297 1 96.5 391 ASN B C 1
ATOM 7721 O O . ASN B 1 391 ? -16.812 21.516 27.281 1 96.5 391 ASN B O 1
ATOM 7725 N N . THR B 1 392 ? -15.828 20.875 29.172 1 97.06 392 THR B N 1
ATOM 7726 C CA . THR B 1 392 ? -14.773 21.875 29 1 97.06 392 THR B CA 1
ATOM 7727 C C . THR B 1 392 ? -13.867 21.5 27.828 1 97.06 392 THR B C 1
ATOM 7729 O O . THR B 1 392 ? -13.375 22.375 27.125 1 97.06 392 THR B O 1
ATOM 7732 N N . GLN B 1 393 ? -13.625 20.203 27.688 1 97 393 GLN B N 1
ATOM 7733 C CA . GLN B 1 393 ? -12.867 19.75 26.516 1 97 393 GLN B CA 1
ATOM 7734 C C . GLN B 1 393 ? -13.586 20.109 25.219 1 97 393 GLN B C 1
ATOM 7736 O O . GLN B 1 393 ? -12.961 20.594 24.281 1 97 393 GLN B O 1
ATOM 7741 N N . ALA B 1 394 ? -14.844 19.844 25.203 1 98 394 ALA B N 1
ATOM 7742 C CA . ALA B 1 394 ? -15.641 20.188 24.031 1 98 394 ALA B CA 1
ATOM 7743 C C . ALA B 1 394 ? -15.602 21.688 23.75 1 98 394 ALA B C 1
ATOM 7745 O O . ALA B 1 394 ? -15.492 22.109 22.609 1 98 394 ALA B O 1
ATOM 7746 N N . TYR B 1 395 ? -15.656 22.438 24.828 1 97.69 395 TYR B N 1
ATOM 7747 C CA . TYR B 1 395 ? -15.555 23.891 24.703 1 97.69 395 TYR B CA 1
ATOM 7748 C C . TYR B 1 395 ? -14.195 24.297 24.141 1 97.69 395 TYR B C 1
ATOM 7750 O O . TYR B 1 395 ? -14.109 25.188 23.297 1 97.69 395 TYR B O 1
ATOM 7758 N N . ALA B 1 396 ? -13.148 23.672 24.641 1 97.62 396 ALA B N 1
ATOM 7759 C CA . ALA B 1 396 ? -11.797 23.984 24.172 1 97.62 396 ALA B CA 1
ATOM 7760 C C . ALA B 1 396 ? -11.672 23.75 22.672 1 97.62 396 ALA B C 1
ATOM 7762 O O . ALA B 1 396 ? -11.086 24.562 21.953 1 97.62 396 ALA B O 1
ATOM 7763 N N . ILE B 1 397 ? -12.234 22.688 22.156 1 98.06 397 ILE B N 1
ATOM 7764 C CA . ILE B 1 397 ? -12.188 22.375 20.734 1 98.06 397 ILE B CA 1
ATOM 7765 C C . ILE B 1 397 ? -12.969 23.422 19.953 1 98.06 397 ILE B C 1
ATOM 7767 O O . ILE B 1 397 ? -12.492 23.953 18.953 1 98.06 397 ILE B O 1
ATOM 7771 N N . ARG B 1 398 ? -14.133 23.672 20.422 1 98.12 398 ARG B N 1
ATOM 7772 C CA . ARG B 1 398 ? -14.945 24.719 19.797 1 98.12 398 ARG B CA 1
ATOM 7773 C C . ARG B 1 398 ? -14.211 26.047 19.797 1 98.12 398 ARG B C 1
ATOM 7775 O O . ARG B 1 398 ? -14.219 26.766 18.781 1 98.12 398 ARG B O 1
ATOM 7782 N N . GLU B 1 399 ? -13.664 26.406 20.922 1 97.69 399 GLU B N 1
ATOM 7783 C CA . GLU B 1 399 ? -12.992 27.688 21.047 1 97.69 399 GLU B CA 1
ATOM 7784 C C . GLU B 1 399 ? -11.812 27.797 20.094 1 97.69 399 GLU B C 1
ATOM 7786 O O . GLU B 1 399 ? -11.547 28.859 19.547 1 97.69 399 GLU B O 1
ATOM 7791 N N . ALA B 1 400 ? -11.086 26.734 20 1 96.38 400 ALA B N 1
ATOM 7792 C CA . ALA B 1 400 ? -10 26.719 19.031 1 96.38 400 ALA B CA 1
ATOM 7793 C C . ALA B 1 400 ? -10.516 27.016 17.625 1 96.38 400 ALA B C 1
ATOM 7795 O O . ALA B 1 400 ? -9.906 27.781 16.875 1 96.38 400 ALA B O 1
ATOM 7796 N N . ALA B 1 401 ? -11.586 26.391 17.219 1 97.94 401 ALA B N 1
ATOM 7797 C CA . ALA B 1 401 ? -12.203 26.609 15.922 1 97.94 401 ALA B CA 1
ATOM 7798 C C . ALA B 1 401 ? -12.664 28.062 15.758 1 97.94 401 ALA B C 1
ATOM 7800 O O . ALA B 1 401 ? -12.414 28.688 14.727 1 97.94 401 ALA B O 1
ATOM 7801 N N . VAL B 1 402 ? -13.312 28.547 16.781 1 97.94 402 VAL B N 1
ATOM 7802 C CA . VAL B 1 402 ? -13.891 29.891 16.734 1 97.94 402 VAL B CA 1
ATOM 7803 C C . VAL B 1 402 ? -12.781 30.922 16.688 1 97.94 402 VAL B C 1
ATOM 7805 O O . VAL B 1 402 ? -12.883 31.922 15.953 1 97.94 402 VAL B O 1
ATOM 7808 N N . GLN B 1 403 ? -11.727 30.719 17.406 1 95.12 403 GLN B N 1
ATOM 7809 C CA . GLN B 1 403 ? -10.617 31.656 17.422 1 95.12 403 GLN B CA 1
ATOM 7810 C C . GLN B 1 403 ? -9.992 31.797 16.031 1 95.12 403 GLN B C 1
ATOM 7812 O O . GLN B 1 403 ? -9.492 32.875 15.68 1 95.12 403 GLN B O 1
ATOM 7817 N N . ALA B 1 404 ? -10.047 30.797 15.305 1 95 404 ALA B N 1
ATOM 7818 C CA . ALA B 1 404 ? -9.516 30.859 13.945 1 95 404 ALA B CA 1
ATOM 7819 C C . ALA B 1 404 ? -10.43 31.656 13.023 1 95 404 ALA B C 1
ATOM 7821 O O . ALA B 1 404 ? -9.969 32.25 12.039 1 95 404 ALA B O 1
ATOM 7822 N N . LEU B 1 405 ? -11.68 31.734 13.344 1 96.38 405 LEU B N 1
ATOM 7823 C CA . LEU B 1 405 ? -12.68 32.375 12.5 1 96.38 405 LEU B CA 1
ATOM 7824 C C . LEU B 1 405 ? -12.836 33.844 12.859 1 96.38 405 LEU B C 1
ATOM 7826 O O . LEU B 1 405 ? -13.125 34.688 11.992 1 96.38 405 LEU B O 1
ATOM 7830 N N . VAL B 1 406 ? -12.719 34.188 14.102 1 96.81 406 VAL B N 1
ATOM 7831 C CA . VAL B 1 406 ? -13.07 35.5 14.609 1 96.81 406 VAL B CA 1
ATOM 7832 C C . VAL B 1 406 ? -12.125 36.562 14.031 1 96.81 406 VAL B C 1
ATOM 7834 O O . VAL B 1 406 ? -10.938 36.281 13.836 1 96.81 406 VAL B O 1
ATOM 7837 N N . GLY B 1 407 ? -12.648 37.688 13.766 1 95.94 407 GLY B N 1
ATOM 7838 C CA . GLY B 1 407 ? -11.953 38.781 13.125 1 95.94 407 GLY B CA 1
ATOM 7839 C C . GLY B 1 407 ? -12.664 39.312 11.891 1 95.94 407 GLY B C 1
ATOM 7840 O O . GLY B 1 407 ? -13.852 39 11.688 1 95.94 407 GLY B O 1
ATOM 7841 N N . ASP B 1 408 ? -12.047 40.156 11.133 1 93.94 408 ASP B N 1
ATOM 7842 C CA . ASP B 1 408 ? -12.688 40.656 9.93 1 93.94 408 ASP B CA 1
ATOM 7843 C C . ASP B 1 408 ? -11.719 40.656 8.75 1 93.94 408 ASP B C 1
ATOM 7845 O O . ASP B 1 408 ? -10.508 40.594 8.938 1 93.94 408 ASP B O 1
ATOM 7849 N N . VAL B 1 409 ? -12.258 40.625 7.621 1 88.94 409 VAL B N 1
ATOM 7850 C CA . VAL B 1 409 ? -11.523 40.75 6.367 1 88.94 409 VAL B CA 1
ATOM 7851 C C . VAL B 1 409 ? -11.992 41.969 5.59 1 88.94 409 VAL B C 1
ATOM 7853 O O . VAL B 1 409 ? -13.195 42.125 5.344 1 88.94 409 VAL B O 1
ATOM 7856 N N . ARG B 1 410 ? -11.023 42.75 5.227 1 85.12 410 ARG B N 1
ATOM 7857 C CA . ARG B 1 410 ? -11.336 43.969 4.465 1 85.12 410 ARG B CA 1
ATOM 7858 C C . ARG B 1 410 ? -10.734 43.906 3.066 1 85.12 410 ARG B C 1
ATOM 7860 O O . ARG B 1 410 ? -9.695 43.25 2.859 1 85.12 410 ARG B O 1
ATOM 7867 N N . ARG B 1 411 ? -11.469 44.5 2.174 1 80.94 411 ARG B N 1
ATOM 7868 C CA . ARG B 1 411 ? -10.969 44.656 0.81 1 80.94 411 ARG B CA 1
ATOM 7869 C C . ARG B 1 411 ? -10.438 46.062 0.559 1 80.94 411 ARG B C 1
ATOM 7871 O O . ARG B 1 411 ? -11.156 47.031 0.749 1 80.94 411 ARG B O 1
ATOM 7878 N N . PHE B 1 412 ? -9.141 46.031 0.242 1 73.75 412 PHE B N 1
ATOM 7879 C CA . PHE B 1 412 ? -8.531 47.312 -0.081 1 73.75 412 PHE B CA 1
ATOM 7880 C C . PHE B 1 412 ? -8.328 47.469 -1.585 1 73.75 412 PHE B C 1
ATOM 7882 O O . PHE B 1 412 ? -7.902 46.5 -2.248 1 73.75 412 PHE B O 1
ATOM 7889 N N . SER B 1 413 ? -8.938 48.406 -2.098 1 65.88 413 SER B N 1
ATOM 7890 C CA . SER B 1 413 ? -8.703 48.688 -3.508 1 65.88 413 SER B CA 1
ATOM 7891 C C . SER B 1 413 ? -7.898 49.969 -3.686 1 65.88 413 SER B C 1
ATOM 7893 O O . SER B 1 413 ? -8.109 50.938 -2.957 1 65.88 413 SER B O 1
ATOM 7895 N N . ASP B 1 414 ? -6.629 49.688 -4.094 1 61.28 414 ASP B N 1
ATOM 7896 C CA . ASP B 1 414 ? -5.859 50.875 -4.445 1 61.28 414 ASP B CA 1
ATOM 7897 C C . ASP B 1 414 ? -5.734 51.031 -5.957 1 61.28 414 ASP B C 1
ATOM 7899 O O . ASP B 1 414 ? -5.777 50.031 -6.688 1 61.28 414 ASP B O 1
ATOM 7903 N N . GLY B 1 415 ? -5.645 52.219 -6.398 1 57.25 415 GLY B N 1
ATOM 7904 C CA . GLY B 1 415 ? -5.434 52.562 -7.789 1 57.25 415 GLY B CA 1
ATOM 7905 C C . GLY B 1 415 ? -6.715 52.938 -8.508 1 57.25 415 GLY B C 1
ATOM 7906 O O . GLY B 1 415 ? -7.805 52.875 -7.938 1 57.25 415 GLY B O 1
ATOM 7907 N N . GLY B 1 416 ? -6.719 53.719 -9.492 1 52.94 416 GLY B N 1
ATOM 7908 C CA . GLY B 1 416 ? -7.789 54.219 -10.328 1 52.94 416 GLY B CA 1
ATOM 7909 C C . GLY B 1 416 ? -7.922 53.5 -11.648 1 52.94 416 GLY B C 1
ATOM 7910 O O . GLY B 1 416 ? -6.969 52.844 -12.109 1 52.94 416 GLY B O 1
ATOM 7911 N N . GLY B 1 417 ? -9.047 53.25 -12.195 1 48.59 417 GLY B N 1
ATOM 7912 C CA . GLY B 1 417 ? -9.391 52.688 -13.5 1 48.59 417 GLY B CA 1
ATOM 7913 C C . GLY B 1 417 ? -9.258 51.188 -13.562 1 48.59 417 GLY B C 1
ATOM 7914 O O . GLY B 1 417 ? -9.672 50.469 -12.641 1 48.59 417 GLY B O 1
ATOM 7915 N N . ASP B 1 418 ? -8.609 50.656 -14.695 1 48.38 418 ASP B N 1
ATOM 7916 C CA . ASP B 1 418 ? -8.445 49.25 -15.031 1 48.38 418 ASP B CA 1
ATOM 7917 C C . ASP B 1 418 ? -7.387 48.594 -14.148 1 48.38 418 ASP B C 1
ATOM 7919 O O . ASP B 1 418 ? -7.188 47.375 -14.203 1 48.38 418 ASP B O 1
ATOM 7923 N N . THR B 1 419 ? -6.758 49.375 -13.367 1 50 419 THR B N 1
ATOM 7924 C CA . THR B 1 419 ? -5.605 48.906 -12.617 1 50 419 THR B CA 1
ATOM 7925 C C . THR B 1 419 ? -5.977 48.656 -11.156 1 50 419 THR B C 1
ATOM 7927 O O . THR B 1 419 ? -5.105 48.625 -10.281 1 50 419 THR B O 1
ATOM 7930 N N . ARG B 1 420 ? -7.145 48.594 -10.836 1 55.34 420 ARG B N 1
ATOM 7931 C CA . ARG B 1 420 ? -7.555 48.438 -9.445 1 55.34 420 ARG B CA 1
ATOM 7932 C C . ARG B 1 420 ? -7.152 47.062 -8.914 1 55.34 420 ARG B C 1
ATOM 7934 O O . ARG B 1 420 ? -7.57 46.031 -9.453 1 55.34 420 ARG B O 1
ATOM 7941 N N . THR B 1 421 ? -6.086 47.219 -8.109 1 58.69 421 THR B N 1
ATOM 7942 C CA . THR B 1 421 ? -5.684 46 -7.43 1 58.69 421 THR B CA 1
ATOM 7943 C C . THR B 1 421 ? -6.488 45.781 -6.152 1 58.69 421 THR B C 1
ATOM 7945 O O . THR B 1 421 ? -6.812 46.75 -5.457 1 58.69 421 THR B O 1
ATOM 7948 N N . ALA B 1 422 ? -7.344 44.75 -6.066 1 62.88 422 ALA B N 1
ATOM 7949 C CA . ALA B 1 422 ? -8.047 44.438 -4.824 1 62.88 422 ALA B CA 1
ATOM 7950 C C . ALA B 1 422 ? -7.352 43.312 -4.059 1 62.88 422 ALA B C 1
ATOM 7952 O O . ALA B 1 422 ? -6.992 42.281 -4.641 1 62.88 422 ALA B O 1
ATOM 7953 N N . LEU B 1 423 ? -6.879 43.844 -2.822 1 73.31 423 LEU B N 1
ATOM 7954 C CA . LEU B 1 423 ? -6.254 42.812 -2.002 1 73.31 423 LEU B CA 1
ATOM 7955 C C . LEU B 1 423 ? -6.996 42.656 -0.68 1 73.31 423 LEU B C 1
ATOM 7957 O O . LEU B 1 423 ? -7.59 43.594 -0.171 1 73.31 423 LEU B O 1
ATOM 7961 N N . LEU B 1 424 ? -7.113 41.5 -0.186 1 79 424 LEU B N 1
ATOM 7962 C CA . LEU B 1 424 ? -7.754 41.219 1.09 1 79 424 LEU B CA 1
ATOM 7963 C C . LEU B 1 424 ? -6.797 41.469 2.25 1 79 424 LEU B C 1
ATOM 7965 O O . LEU B 1 424 ? -5.602 41.156 2.152 1 79 424 LEU B O 1
ATOM 7969 N N . TRP B 1 425 ? -7.43 42.094 3.281 1 78.88 425 TRP B N 1
ATOM 7970 C CA . TRP B 1 425 ? -6.684 42.344 4.508 1 78.88 425 TRP B CA 1
ATOM 7971 C C . TRP B 1 425 ? -7.352 41.688 5.703 1 78.88 425 TRP B C 1
ATOM 7973 O O . TRP B 1 425 ? -8.297 42.219 6.281 1 78.88 425 TRP B O 1
ATOM 7983 N N . PRO B 1 426 ? -6.812 40.531 6.098 1 83.88 426 PRO B N 1
ATOM 7984 C CA . PRO B 1 426 ? -7.363 39.906 7.297 1 83.88 426 PRO B CA 1
ATOM 7985 C C . PRO B 1 426 ? -6.879 40.562 8.586 1 83.88 426 PRO B C 1
ATOM 7987 O O . PRO B 1 426 ? -5.707 40.938 8.695 1 83.88 426 PRO B O 1
ATOM 7990 N N . ASN B 1 427 ? -7.832 40.781 9.469 1 84.75 427 ASN B N 1
ATOM 7991 C CA . ASN B 1 427 ? -7.551 41.281 10.805 1 84.75 427 ASN B CA 1
ATOM 7992 C C . ASN B 1 427 ? -7.906 40.281 11.875 1 84.75 427 ASN B C 1
ATOM 7994 O O . ASN B 1 427 ? -9.086 40.062 12.18 1 84.75 427 ASN B O 1
ATOM 7998 N N . MET B 1 428 ? -6.891 39.594 12.492 1 84.56 428 MET B N 1
ATOM 7999 C CA . MET B 1 428 ? -7.031 38.688 13.602 1 84.56 428 MET B CA 1
ATOM 8000 C C . MET B 1 428 ? -7.812 37.438 13.18 1 84.56 428 MET B C 1
ATOM 8002 O O . MET B 1 428 ? -8.547 36.844 13.984 1 84.56 428 MET B O 1
ATOM 8006 N N . THR B 1 429 ? -7.887 37.125 11.867 1 90.81 429 THR B N 1
ATOM 8007 C CA . THR B 1 429 ? -8.586 35.969 11.359 1 90.81 429 THR B CA 1
ATOM 8008 C C . THR B 1 429 ? -7.711 35.188 10.383 1 90.81 429 THR B C 1
ATOM 8010 O O . THR B 1 429 ? -6.734 35.719 9.852 1 90.81 429 THR B O 1
ATOM 8013 N N . TYR B 1 430 ? -8.055 33.938 10.211 1 88.5 430 TYR B N 1
ATOM 8014 C CA . TYR B 1 430 ? -7.277 33.062 9.336 1 88.5 430 TYR B CA 1
ATOM 8015 C C . TYR B 1 430 ? -8.148 32.5 8.219 1 88.5 430 TYR B C 1
ATOM 8017 O O . TYR B 1 430 ? -7.809 31.469 7.625 1 88.5 430 TYR B O 1
ATOM 8025 N N . VAL B 1 431 ? -9.156 33.156 7.816 1 91.62 431 VAL B N 1
ATOM 8026 C CA . VAL B 1 431 ? -10.195 32.594 6.973 1 91.62 431 VAL B CA 1
ATOM 8027 C C . VAL B 1 431 ? -9.82 32.75 5.5 1 91.62 431 VAL B C 1
ATOM 8029 O O . VAL B 1 431 ? -10.391 32.094 4.629 1 91.62 431 VAL B O 1
ATOM 8032 N N . VAL B 1 432 ? -8.922 33.656 5.227 1 85.31 432 VAL B N 1
ATOM 8033 C CA . VAL B 1 432 ? -8.648 34 3.832 1 85.31 432 VAL B CA 1
ATOM 8034 C C . VAL B 1 432 ? -8.047 32.812 3.115 1 85.31 432 VAL B C 1
ATOM 8036 O O . VAL B 1 432 ? -7.043 32.25 3.568 1 85.31 432 VAL B O 1
ATOM 8039 N N . GLY B 1 433 ? -8.695 32.406 2.084 1 80.44 433 GLY B N 1
ATOM 8040 C CA . GLY B 1 433 ? -8.188 31.312 1.288 1 80.44 433 GLY B CA 1
ATOM 8041 C C . GLY B 1 433 ? -8.617 29.953 1.804 1 80.44 433 GLY B C 1
ATOM 8042 O O . GLY B 1 433 ? -8.211 28.922 1.261 1 80.44 433 GLY B O 1
ATOM 8043 N N . SER B 1 434 ? -9.414 29.906 2.85 1 88.75 434 SER B N 1
ATOM 8044 C CA . SER B 1 434 ? -9.891 28.641 3.395 1 88.75 434 SER B CA 1
ATOM 8045 C C . SER B 1 434 ? -10.875 27.969 2.449 1 88.75 434 SER B C 1
ATOM 8047 O O . SER B 1 434 ? -11.812 28.609 1.961 1 88.75 434 SER B O 1
ATOM 8049 N N . PRO B 1 435 ? -10.758 26.719 2.232 1 87.88 435 PRO B N 1
ATOM 8050 C CA . PRO B 1 435 ? -11.711 26.016 1.379 1 87.88 435 PRO B CA 1
ATOM 8051 C C . PRO B 1 435 ? -13.102 25.922 2.004 1 87.88 435 PRO B C 1
ATOM 8053 O O . PRO B 1 435 ? -14.086 25.672 1.299 1 87.88 435 PRO B O 1
ATOM 8056 N N . TYR B 1 436 ? -13.164 26.078 3.281 1 93.75 436 TYR B N 1
ATOM 8057 C CA . TYR B 1 436 ? -14.461 26 3.949 1 93.75 436 TYR B CA 1
ATOM 8058 C C . TYR B 1 436 ? -15.242 27.297 3.762 1 93.75 436 TYR B C 1
ATOM 8060 O O . TYR B 1 436 ? -16.469 27.297 3.775 1 93.75 436 TYR B O 1
ATOM 8068 N N . ILE B 1 437 ? -14.477 28.375 3.613 1 91.38 437 ILE B N 1
ATOM 8069 C CA . ILE B 1 437 ? -15.086 29.703 3.625 1 91.38 437 ILE B CA 1
ATOM 8070 C C . ILE B 1 437 ? -15.008 30.312 2.229 1 91.38 437 ILE B C 1
ATOM 8072 O O . ILE B 1 437 ? -15.914 31.047 1.814 1 91.38 437 ILE B O 1
ATOM 8076 N N . GLY B 1 438 ? -13.953 30.047 1.615 1 86.75 438 GLY B N 1
ATOM 8077 C CA . GLY B 1 438 ? -13.727 30.625 0.302 1 86.75 438 GLY B CA 1
ATOM 8078 C C . GLY B 1 438 ? -12.625 31.672 0.296 1 86.75 438 GLY B C 1
ATOM 8079 O O . GLY B 1 438 ? -11.586 31.484 0.928 1 86.75 438 GLY B O 1
ATOM 8080 N N . MET B 1 439 ? -12.742 32.719 -0.626 1 82.38 439 MET B N 1
ATOM 8081 C CA . MET B 1 439 ? -11.82 33.812 -0.82 1 82.38 439 MET B CA 1
ATOM 8082 C C . MET B 1 439 ? -10.461 33.312 -1.309 1 82.38 439 MET B C 1
ATOM 8084 O O . MET B 1 439 ? -9.422 33.781 -0.849 1 82.38 439 MET B O 1
ATOM 8088 N N . THR B 1 440 ? -10.531 32.375 -2.088 1 76.56 440 THR B N 1
ATOM 8089 C CA . THR B 1 440 ? -9.297 31.812 -2.646 1 76.56 440 THR B CA 1
ATOM 8090 C C . THR B 1 440 ? -8.719 32.75 -3.705 1 76.56 440 THR B C 1
ATOM 8092 O O . THR B 1 440 ? -7.5 32.812 -3.887 1 76.56 440 THR B O 1
ATOM 8095 N N . ASP B 1 441 ? -9.664 33.375 -4.375 1 75.69 441 ASP B N 1
ATOM 8096 C CA . ASP B 1 441 ? -9.227 34.375 -5.324 1 75.69 441 ASP B CA 1
ATOM 8097 C C . ASP B 1 441 ? -9.039 35.719 -4.629 1 75.69 441 ASP B C 1
ATOM 8099 O O . ASP B 1 441 ? -10.016 36.375 -4.234 1 75.69 441 ASP B O 1
ATOM 8103 N N . ARG B 1 442 ? -7.875 36.156 -4.555 1 73.19 442 ARG B N 1
ATOM 8104 C CA . ARG B 1 442 ? -7.555 37.375 -3.812 1 73.19 442 ARG B CA 1
ATOM 8105 C C . ARG B 1 442 ? -8.07 38.594 -4.539 1 73.19 442 ARG B C 1
ATOM 8107 O O . ARG B 1 442 ? -8.25 39.656 -3.928 1 73.19 442 ARG B O 1
ATOM 8114 N N . PHE B 1 443 ? -8.305 38.469 -5.824 1 73.75 443 PHE B N 1
ATOM 8115 C CA . PHE B 1 443 ? -8.75 39.625 -6.609 1 73.75 443 PHE B CA 1
ATOM 8116 C C . PHE B 1 443 ? -10.266 39.688 -6.656 1 73.75 443 PHE B C 1
ATOM 8118 O O . PHE B 1 443 ? -10.844 40.75 -6.824 1 73.75 443 PHE B O 1
ATOM 8125 N N . ASN B 1 444 ? -10.875 38.594 -6.555 1 75.19 444 ASN B N 1
ATOM 8126 C CA . ASN B 1 444 ? -12.328 38.5 -6.5 1 75.19 444 ASN B CA 1
ATOM 8127 C C . ASN B 1 444 ? -12.789 37.531 -5.414 1 75.19 444 ASN B C 1
ATOM 8129 O O . ASN B 1 444 ? -13.328 36.438 -5.715 1 75.19 444 ASN B O 1
ATOM 8133 N N . PRO B 1 445 ? -12.648 38.094 -4.199 1 77 445 PRO B N 1
ATOM 8134 C CA . PRO B 1 445 ? -12.961 37.188 -3.102 1 77 445 PRO B CA 1
ATOM 8135 C C . PRO B 1 445 ? -14.461 36.875 -2.994 1 77 445 PRO B C 1
ATOM 8137 O O . PRO B 1 445 ? -15.281 37.812 -3.041 1 77 445 PRO B O 1
ATOM 8140 N N . GLN B 1 446 ? -14.789 35.656 -3.047 1 81.75 446 GLN B N 1
ATOM 8141 C CA . GLN B 1 446 ? -16.156 35.219 -2.834 1 81.75 446 GLN B CA 1
ATOM 8142 C C . GLN B 1 446 ? -16.266 34.344 -1.599 1 81.75 446 GLN B C 1
ATOM 8144 O O . GLN B 1 446 ? -15.422 33.438 -1.387 1 81.75 446 GLN B O 1
ATOM 8149 N N . VAL B 1 447 ? -17.172 34.75 -0.77 1 88.56 447 VAL B N 1
ATOM 8150 C CA . VAL B 1 447 ? -17.406 33.938 0.428 1 88.56 447 VAL B CA 1
ATOM 8151 C C . VAL B 1 447 ? -18.516 32.938 0.167 1 88.56 447 VAL B C 1
ATOM 8153 O O . VAL B 1 447 ? -19.578 33.281 -0.345 1 88.56 447 VAL B O 1
ATOM 8156 N N . SER B 1 448 ? -18.219 31.703 0.267 1 86.31 448 SER B N 1
ATOM 8157 C CA . SER B 1 448 ? -19.203 30.625 0.136 1 86.31 448 SER B CA 1
ATOM 8158 C C . SER B 1 448 ? -19.375 29.859 1.45 1 86.31 448 SER B C 1
ATOM 8160 O O . SER B 1 448 ? -18.781 28.797 1.638 1 86.31 448 SER B O 1
ATOM 8162 N N . LEU B 1 449 ? -20.156 30.422 2.266 1 92.31 449 LEU B N 1
ATOM 8163 C CA . LEU B 1 449 ? -20.359 29.859 3.596 1 92.31 449 LEU B CA 1
ATOM 8164 C C . LEU B 1 449 ? -21.781 29.328 3.75 1 92.31 449 LEU B C 1
ATOM 8166 O O . LEU B 1 449 ? -22.75 30.016 3.42 1 92.31 449 LEU B O 1
ATOM 8170 N N . THR B 1 450 ? -21.922 28.078 4.117 1 93.81 450 THR B N 1
ATOM 8171 C CA . THR B 1 450 ? -23.188 27.438 4.465 1 93.81 450 THR B CA 1
ATOM 8172 C C . THR B 1 450 ? -23.094 26.781 5.836 1 93.81 450 THR B C 1
ATOM 8174 O O . THR B 1 450 ? -22 26.547 6.352 1 93.81 450 THR B O 1
ATOM 8177 N N . PRO B 1 451 ? -24.25 26.578 6.453 1 95.5 451 PRO B N 1
ATOM 8178 C CA . PRO B 1 451 ? -24.203 25.859 7.723 1 95.5 451 PRO B CA 1
ATOM 8179 C C . PRO B 1 451 ? -23.438 24.531 7.629 1 95.5 451 PRO B C 1
ATOM 8181 O O . PRO B 1 451 ? -22.719 24.172 8.562 1 95.5 451 PRO B O 1
ATOM 8184 N N . GLU B 1 452 ? -23.531 23.906 6.512 1 95.06 452 GLU B N 1
ATOM 8185 C CA . GLU B 1 452 ? -22.875 22.625 6.336 1 95.06 452 GLU B CA 1
ATOM 8186 C C . GLU B 1 452 ? -21.359 22.766 6.273 1 95.06 452 GLU B C 1
ATOM 8188 O O . GLU B 1 452 ? -20.625 21.938 6.812 1 95.06 452 GLU B O 1
ATOM 8193 N N . THR B 1 453 ? -20.922 23.797 5.676 1 95.75 453 THR B N 1
ATOM 8194 C CA . THR B 1 453 ? -19.469 23.969 5.539 1 95.75 453 THR B CA 1
ATOM 8195 C C . THR B 1 453 ? -18.844 24.344 6.875 1 95.75 453 THR B C 1
ATOM 8197 O O . THR B 1 453 ? -17.719 23.953 7.176 1 95.75 453 THR B O 1
ATOM 8200 N N . VAL B 1 454 ? -19.547 25.141 7.684 1 96.56 454 VAL B N 1
ATOM 8201 C CA . VAL B 1 454 ? -19.031 25.516 8.992 1 96.56 454 VAL B CA 1
ATOM 8202 C C . VAL B 1 454 ? -18.969 24.281 9.898 1 96.56 454 VAL B C 1
ATOM 8204 O O . VAL B 1 454 ? -18 24.078 10.633 1 96.56 454 VAL B O 1
ATOM 8207 N N . GLN B 1 455 ? -20 23.516 9.828 1 96.94 455 GLN B N 1
ATOM 8208 C CA . GLN B 1 455 ? -20 22.281 10.602 1 96.94 455 GLN B CA 1
ATOM 8209 C C . GLN B 1 455 ? -18.922 21.312 10.109 1 96.94 455 GLN B C 1
ATOM 8211 O O . GLN B 1 455 ? -18.281 20.625 10.914 1 96.94 455 GLN B O 1
ATOM 8216 N N . LYS B 1 456 ? -18.75 21.234 8.82 1 97.19 456 LYS B N 1
ATOM 8217 C CA . LYS B 1 456 ? -17.688 20.391 8.281 1 97.19 456 LYS B CA 1
ATOM 8218 C C . LYS B 1 456 ? -16.312 20.828 8.805 1 97.19 456 LYS B C 1
ATOM 8220 O O . LYS B 1 456 ? -15.477 19.984 9.109 1 97.19 456 LYS B O 1
ATOM 8225 N N . TYR B 1 457 ? -16.172 22.125 8.922 1 97.31 457 TYR B N 1
ATOM 8226 C CA . TYR B 1 457 ? -14.922 22.656 9.477 1 97.31 457 TYR B CA 1
ATOM 8227 C C . TYR B 1 457 ? -14.703 22.156 10.898 1 97.31 457 TYR B C 1
ATOM 8229 O O . TYR B 1 457 ? -13.641 21.609 11.219 1 97.31 457 TYR B O 1
ATOM 8237 N N . LEU B 1 458 ? -15.664 22.266 11.711 1 98.38 458 LEU B N 1
ATOM 8238 C CA . LEU B 1 458 ? -15.523 21.797 13.086 1 98.38 458 LEU B CA 1
ATOM 8239 C C . LEU B 1 458 ? -15.336 20.297 13.133 1 98.38 458 LEU B C 1
ATOM 8241 O O . LEU B 1 458 ? -14.539 19.781 13.922 1 98.38 458 LEU B O 1
ATOM 8245 N N . GLN B 1 459 ? -16.062 19.625 12.32 1 97.81 459 GLN B N 1
ATOM 8246 C CA . GLN B 1 459 ? -15.938 18.172 12.227 1 97.81 459 GLN B CA 1
ATOM 8247 C C . GLN B 1 459 ? -14.492 17.766 11.914 1 97.81 459 GLN B C 1
ATOM 8249 O O . GLN B 1 459 ? -13.953 16.859 12.539 1 97.81 459 GLN B O 1
ATOM 8254 N N . ASP B 1 460 ? -13.93 18.406 10.969 1 97.5 460 ASP B N 1
ATOM 8255 C CA . ASP B 1 460 ? -12.562 18.094 10.562 1 97.5 460 ASP B CA 1
ATOM 8256 C C . ASP B 1 460 ? -11.57 18.406 11.672 1 97.5 460 ASP B C 1
ATOM 8258 O O . ASP B 1 460 ? -10.562 17.719 11.82 1 97.5 460 ASP B O 1
ATOM 8262 N N . ILE B 1 461 ? -11.867 19.391 12.453 1 97.5 461 ILE B N 1
ATOM 8263 C CA . ILE B 1 461 ? -11.023 19.688 13.602 1 97.5 461 ILE B CA 1
ATOM 8264 C C . ILE B 1 461 ? -11.148 18.578 14.633 1 97.5 461 ILE B C 1
ATOM 8266 O O . ILE B 1 461 ? -10.141 18.109 15.18 1 97.5 461 ILE B O 1
ATOM 8270 N N . VAL B 1 462 ? -12.336 18.172 14.898 1 97.81 462 VAL B N 1
ATOM 8271 C CA . VAL B 1 462 ? -12.562 17.109 15.867 1 97.81 462 VAL B CA 1
ATOM 8272 C C . VAL B 1 462 ? -11.789 15.859 15.445 1 97.81 462 VAL B C 1
ATOM 8274 O O . VAL B 1 462 ? -11.086 15.258 16.266 1 97.81 462 VAL B O 1
ATOM 8277 N N . ILE B 1 463 ? -11.867 15.539 14.234 1 96.44 463 ILE B N 1
ATOM 8278 C CA . ILE B 1 463 ? -11.141 14.383 13.727 1 96.44 463 ILE B CA 1
ATOM 8279 C C . ILE B 1 463 ? -9.641 14.617 13.852 1 96.44 463 ILE B C 1
ATOM 8281 O O . ILE B 1 463 ? -8.891 13.727 14.25 1 96.44 463 ILE B O 1
ATOM 8285 N N . SER B 1 464 ? -9.242 15.82 13.562 1 94.94 464 SER B N 1
ATOM 8286 C CA . SER B 1 464 ? -7.82 16.156 13.594 1 94.94 464 SER B CA 1
ATOM 8287 C C . SER B 1 464 ? -7.266 16.094 15.016 1 94.94 464 SER B C 1
ATOM 8289 O O . SER B 1 464 ? -6.055 15.977 15.203 1 94.94 464 SER B O 1
ATOM 8291 N N . THR B 1 465 ? -8.086 16.266 15.977 1 95 465 THR B N 1
ATOM 8292 C CA . THR B 1 465 ? -7.625 16.219 17.359 1 95 465 THR B CA 1
ATOM 8293 C C . THR B 1 465 ? -6.988 14.867 17.672 1 95 465 THR B C 1
ATOM 8295 O O . THR B 1 465 ? -6.129 14.773 18.547 1 95 465 THR B O 1
ATOM 8298 N N . LEU B 1 466 ? -7.344 13.867 16.906 1 92.06 466 LEU B N 1
ATOM 8299 C CA . LEU B 1 466 ? -6.734 12.547 17.078 1 92.06 466 LEU B CA 1
ATOM 8300 C C . LEU B 1 466 ? -5.23 12.609 16.812 1 92.06 466 LEU B C 1
ATOM 8302 O O . LEU B 1 466 ? -4.469 11.82 17.375 1 92.06 466 LEU B O 1
ATOM 8306 N N . SER B 1 467 ? -4.855 13.531 16 1 88.19 467 SER B N 1
ATOM 8307 C CA . SER B 1 467 ? -3.449 13.648 15.633 1 88.19 467 SER B CA 1
ATOM 8308 C C . SER B 1 467 ? -2.611 14.188 16.781 1 88.19 467 SER B C 1
ATOM 8310 O O . SER B 1 467 ? -1.382 14.102 16.75 1 88.19 467 SER B O 1
ATOM 8312 N N . LEU B 1 468 ? -3.279 14.727 17.75 1 86.31 468 LEU B N 1
ATOM 8313 C CA . LEU B 1 468 ? -2.564 15.273 18.891 1 86.31 468 LEU B CA 1
ATOM 8314 C C . LEU B 1 468 ? -2.098 14.148 19.812 1 86.31 468 LEU B C 1
ATOM 8316 O O . LEU B 1 468 ? -1.291 14.383 20.719 1 86.31 468 LEU B O 1
ATOM 8320 N N . ASN B 1 469 ? -2.598 12.961 19.516 1 83.25 469 ASN B N 1
ATOM 8321 C CA . ASN B 1 469 ? -2.09 11.805 20.234 1 83.25 469 ASN B CA 1
ATOM 8322 C C . ASN B 1 469 ? -0.652 11.477 19.844 1 83.25 469 ASN B C 1
ATOM 8324 O O . ASN B 1 469 ? -0.367 11.242 18.672 1 83.25 469 ASN B O 1
ATOM 8328 N N . PRO B 1 470 ? 0.12 11.43 20.922 1 73.75 470 PRO B N 1
ATOM 8329 C CA . PRO B 1 470 ? 1.482 11.047 20.547 1 73.75 470 PRO B CA 1
ATOM 8330 C C . PRO B 1 470 ? 1.556 9.641 19.953 1 73.75 470 PRO B C 1
ATOM 8332 O O . PRO B 1 470 ? 0.839 8.734 20.406 1 73.75 470 PRO B O 1
ATOM 8335 N N . LYS B 1 471 ? 2.389 9.414 19 1 70.5 471 LYS B N 1
ATOM 8336 C CA . LYS B 1 471 ? 2.502 8.148 18.281 1 70.5 471 LYS B CA 1
ATOM 8337 C C . LYS B 1 471 ? 2.965 7.031 19.203 1 70.5 471 LYS B C 1
ATOM 8339 O O . LYS B 1 471 ? 2.441 5.918 19.156 1 70.5 471 LYS B O 1
ATOM 8344 N N . ASN B 1 472 ? 3.902 7.305 20.078 1 72.38 472 ASN B N 1
ATOM 8345 C CA . ASN B 1 472 ? 4.535 6.258 20.875 1 72.38 472 ASN B CA 1
ATOM 8346 C C . ASN B 1 472 ? 3.75 5.977 22.156 1 72.38 472 ASN B C 1
ATOM 8348 O O . ASN B 1 472 ? 3.764 4.852 22.672 1 72.38 472 ASN B O 1
ATOM 8352 N N . LYS B 1 473 ? 3.127 7.031 22.656 1 79 473 LYS B N 1
ATOM 8353 C CA . LYS B 1 473 ? 2.342 6.883 23.875 1 79 473 LYS B CA 1
ATOM 8354 C C . LYS B 1 473 ? 1.026 7.648 23.781 1 79 473 LYS B C 1
ATOM 8356 O O . LYS B 1 473 ? 0.873 8.711 24.391 1 79 473 LYS B O 1
ATOM 8361 N N . PRO B 1 474 ? 0.105 6.957 23.188 1 83.94 474 PRO B N 1
ATOM 8362 C CA . PRO B 1 474 ? -1.156 7.684 23.016 1 83.94 474 PRO B CA 1
ATOM 8363 C C . PRO B 1 474 ? -1.87 7.941 24.344 1 83.94 474 PRO B C 1
ATOM 8365 O O . PRO B 1 474 ? -1.859 7.086 25.234 1 83.94 474 PRO B O 1
ATOM 8368 N N . LEU B 1 475 ? -2.363 9.125 24.469 1 85.75 475 LEU B N 1
ATOM 8369 C CA . LEU B 1 475 ? -3.084 9.531 25.672 1 85.75 475 LEU B CA 1
ATOM 8370 C C . LEU B 1 475 ? -4.469 8.898 25.703 1 85.75 475 LEU B C 1
ATOM 8372 O O . LEU B 1 475 ? -4.969 8.562 26.781 1 85.75 475 LEU B O 1
ATOM 8376 N N . TRP B 1 476 ? -5.031 8.805 24.5 1 89.5 476 TRP B N 1
ATOM 8377 C CA . TRP B 1 476 ? -6.352 8.188 24.391 1 89.5 476 TRP B CA 1
ATOM 8378 C C . TRP B 1 476 ? -6.297 6.961 23.484 1 89.5 476 TRP B C 1
ATOM 8380 O O . TRP B 1 476 ? -5.91 7.059 22.312 1 89.5 476 TRP B O 1
ATOM 8390 N N . THR B 1 477 ? -6.668 5.84 24.016 1 85.25 477 THR B N 1
ATOM 8391 C CA . THR B 1 477 ? -6.734 4.621 23.219 1 85.25 477 THR B CA 1
ATOM 8392 C C . THR B 1 477 ? -8.109 3.967 23.344 1 85.25 477 THR B C 1
ATOM 8394 O O . THR B 1 477 ? -8.773 4.098 24.375 1 85.25 477 THR B O 1
ATOM 8397 N N . ASN B 1 478 ? -8.422 3.35 22.234 1 80.12 478 ASN B N 1
ATOM 8398 C CA . ASN B 1 478 ? -9.672 2.596 22.266 1 80.12 478 ASN B CA 1
ATOM 8399 C C . ASN B 1 478 ? -9.555 1.34 23.125 1 80.12 478 ASN B C 1
ATOM 8401 O O . ASN B 1 478 ? -8.602 0.573 22.984 1 80.12 478 ASN B O 1
ATOM 8405 N N . GLY B 1 479 ? -10.359 1.208 24 1 77.5 479 GLY B N 1
ATOM 8406 C CA . GLY B 1 479 ? -10.32 0.045 24.875 1 77.5 479 GLY B CA 1
ATOM 8407 C C . GLY B 1 479 ? -10.43 -1.269 24.125 1 77.5 479 GLY B C 1
ATOM 8408 O O . GLY B 1 479 ? -9.438 -1.98 23.953 1 77.5 479 GLY B O 1
ATOM 8409 N N . PRO B 1 480 ? -11.609 -1.384 23.484 1 84.19 480 PRO B N 1
ATOM 8410 C CA . PRO B 1 480 ? -11.805 -2.648 22.766 1 84.19 480 PRO B CA 1
ATOM 8411 C C . PRO B 1 480 ? -11.094 -2.684 21.422 1 84.19 480 PRO B C 1
ATOM 8413 O O . PRO B 1 480 ? -10.867 -1.636 20.812 1 84.19 480 PRO B O 1
ATOM 8416 N N . ASP B 1 481 ? -10.758 -3.873 21.047 1 91.12 481 ASP B N 1
ATOM 8417 C CA . ASP B 1 481 ? -10.164 -4.074 19.734 1 91.12 481 ASP B CA 1
ATOM 8418 C C . ASP B 1 481 ? -11.156 -3.699 18.625 1 91.12 481 ASP B C 1
ATOM 8420 O O . ASP B 1 481 ? -12.359 -3.895 18.781 1 91.12 481 ASP B O 1
ATOM 8424 N N . ILE B 1 482 ? -10.594 -3.162 17.625 1 93.19 482 ILE B N 1
ATOM 8425 C CA . ILE B 1 482 ? -11.414 -2.713 16.5 1 93.19 482 ILE B CA 1
ATOM 8426 C C . ILE B 1 482 ? -11.156 -3.598 15.281 1 93.19 482 ILE B C 1
ATOM 8428 O O . ILE B 1 482 ? -10.008 -3.812 14.898 1 93.19 482 ILE B O 1
ATOM 8432 N N . PRO B 1 483 ? -12.258 -4.141 14.758 1 94.25 483 PRO B N 1
ATOM 8433 C CA . PRO B 1 483 ? -12.07 -4.875 13.508 1 94.25 483 PRO B CA 1
ATOM 8434 C C . PRO B 1 483 ? -11.711 -3.965 12.336 1 94.25 483 PRO B C 1
ATOM 8436 O O . PRO B 1 483 ? -12.227 -2.85 12.234 1 94.25 483 PRO B O 1
ATOM 8439 N N . ALA B 1 484 ? -10.797 -4.379 11.547 1 94.88 484 ALA B N 1
ATOM 8440 C CA . ALA B 1 484 ? -10.359 -3.613 10.383 1 94.88 484 ALA B CA 1
ATOM 8441 C C . ALA B 1 484 ? -10.125 -4.527 9.18 1 94.88 484 ALA B C 1
ATOM 8443 O O . ALA B 1 484 ? -10.094 -5.754 9.32 1 94.88 484 ALA B O 1
ATOM 8444 N N . LEU B 1 485 ? -10.18 -3.965 8.016 1 94 485 LEU B N 1
ATOM 8445 C CA . LEU B 1 485 ? -9.812 -4.637 6.773 1 94 485 LEU B CA 1
ATOM 8446 C C . LEU B 1 485 ? -8.523 -4.059 6.199 1 94 485 LEU B C 1
ATOM 8448 O O . LEU B 1 485 ? -8.43 -2.85 5.973 1 94 485 LEU B O 1
ATOM 8452 N N . GLU B 1 486 ? -7.566 -4.883 5.984 1 93 486 GLU B N 1
ATOM 8453 C CA . GLU B 1 486 ? -6.289 -4.465 5.418 1 93 486 GLU B CA 1
ATOM 8454 C C . GLU B 1 486 ? -6.145 -4.934 3.973 1 93 486 GLU B C 1
ATOM 8456 O O . GLU B 1 486 ? -6.871 -5.824 3.527 1 93 486 GLU B O 1
ATOM 8461 N N . GLY B 1 487 ? -5.234 -4.254 3.289 1 89.62 487 GLY B N 1
ATOM 8462 C CA . GLY B 1 487 ? -4.887 -4.727 1.957 1 89.62 487 GLY B CA 1
ATOM 8463 C C . GLY B 1 487 ? -3.936 -5.906 1.972 1 89.62 487 GLY B C 1
ATOM 8464 O O . GLY B 1 487 ? -3.205 -6.109 2.943 1 89.62 487 GLY B O 1
ATOM 8465 N N . GLY B 1 488 ? -4.004 -6.676 0.929 1 88.56 488 GLY B N 1
ATOM 8466 C CA . GLY B 1 488 ? -3.105 -7.816 0.837 1 88.56 488 GLY B CA 1
ATOM 8467 C C . GLY B 1 488 ? -3.193 -8.539 -0.493 1 88.56 488 GLY B C 1
ATOM 8468 O O . GLY B 1 488 ? -4.023 -8.195 -1.338 1 88.56 488 GLY B O 1
ATOM 8469 N N . ALA B 1 489 ? -2.232 -9.492 -0.613 1 91.38 489 ALA B N 1
ATOM 8470 C CA . ALA B 1 489 ? -2.232 -10.336 -1.807 1 91.38 489 ALA B CA 1
ATOM 8471 C C . ALA B 1 489 ? -3.482 -11.211 -1.862 1 91.38 489 ALA B C 1
ATOM 8473 O O . ALA B 1 489 ? -3.859 -11.836 -0.866 1 91.38 489 ALA B O 1
ATOM 8474 N N . THR B 1 490 ? -4.121 -11.211 -3.045 1 93.88 490 THR B N 1
ATOM 8475 C CA . THR B 1 490 ? -5.387 -11.914 -3.219 1 93.88 490 THR B CA 1
ATOM 8476 C C . THR B 1 490 ? -5.359 -12.773 -4.48 1 93.88 490 THR B C 1
ATOM 8478 O O . THR B 1 490 ? -4.824 -12.352 -5.512 1 93.88 490 THR B O 1
ATOM 8481 N N . TYR B 1 491 ? -5.879 -13.969 -4.359 1 95.94 491 TYR B N 1
ATOM 8482 C CA . TYR B 1 491 ? -6.004 -14.836 -5.523 1 95.94 491 TYR B CA 1
ATOM 8483 C C . TYR B 1 491 ? -7.043 -14.289 -6.5 1 95.94 491 TYR B C 1
ATOM 8485 O O . TYR B 1 491 ? -8.117 -13.852 -6.086 1 95.94 491 TYR B O 1
ATOM 8493 N N . ILE B 1 492 ? -6.68 -14.312 -7.758 1 95.5 492 ILE B N 1
ATOM 8494 C CA . ILE B 1 492 ? -7.586 -13.828 -8.789 1 95.5 492 ILE B CA 1
ATOM 8495 C C . ILE B 1 492 ? -7.711 -14.867 -9.898 1 95.5 492 ILE B C 1
ATOM 8497 O O . ILE B 1 492 ? -6.703 -15.336 -10.438 1 95.5 492 ILE B O 1
ATOM 8501 N N . PHE B 1 493 ? -8.984 -15.219 -10.211 1 95.69 493 PHE B N 1
ATOM 8502 C CA . PHE B 1 493 ? -9.297 -16.125 -11.305 1 95.69 493 PHE B CA 1
ATOM 8503 C C . PHE B 1 493 ? -9.945 -15.383 -12.461 1 95.69 493 PHE B C 1
ATOM 8505 O O . PHE B 1 493 ? -11.148 -15.508 -12.695 1 95.69 493 PHE B O 1
ATOM 8512 N N . ASP B 1 494 ? -9.078 -14.68 -13.273 1 87.81 494 ASP B N 1
ATOM 8513 C CA . ASP B 1 494 ? -9.594 -13.812 -14.328 1 87.81 494 ASP B CA 1
ATOM 8514 C C . ASP B 1 494 ? -9.359 -14.422 -15.703 1 87.81 494 ASP B C 1
ATOM 8516 O O . ASP B 1 494 ? -10.125 -14.172 -16.641 1 87.81 494 ASP B O 1
ATOM 8520 N N . SER B 1 495 ? -8.305 -15.164 -15.805 1 88.88 495 SER B N 1
ATOM 8521 C CA . SER B 1 495 ? -8.008 -15.781 -17.094 1 88.88 495 SER B CA 1
ATOM 8522 C C . SER B 1 495 ? -8.852 -17.031 -17.312 1 88.88 495 SER B C 1
ATOM 8524 O O . SER B 1 495 ? -8.32 -18.125 -17.453 1 88.88 495 SER B O 1
ATOM 8526 N N . LYS B 1 496 ? -10.156 -16.875 -17.688 1 91.25 496 LYS B N 1
ATOM 8527 C CA . LYS B 1 496 ? -11.117 -17.984 -17.812 1 91.25 496 LYS B CA 1
ATOM 8528 C C . LYS B 1 496 ? -10.914 -18.734 -19.109 1 91.25 496 LYS B C 1
ATOM 8530 O O . LYS B 1 496 ? -11.055 -19.969 -19.156 1 91.25 496 LYS B O 1
ATOM 8535 N N . LEU B 1 497 ? -10.523 -18.016 -20.109 1 92.12 497 LEU B N 1
ATOM 8536 C CA . LEU B 1 497 ? -10.305 -18.656 -21.406 1 92.12 497 LEU B CA 1
ATOM 8537 C C . LEU B 1 497 ? -9.148 -19.641 -21.328 1 92.12 497 LEU B C 1
ATOM 8539 O O . LEU B 1 497 ? -9.188 -20.688 -21.969 1 92.12 497 LEU B O 1
ATOM 8543 N N . GLN B 1 498 ? -8.172 -19.266 -20.562 1 92.81 498 GLN B N 1
ATOM 8544 C CA . GLN B 1 498 ? -7.012 -20.141 -20.422 1 92.81 498 GLN B CA 1
ATOM 8545 C C . GLN B 1 498 ? -7.355 -21.391 -19.625 1 92.81 498 GLN B C 1
ATOM 8547 O O . GLN B 1 498 ? -6.656 -22.406 -19.719 1 92.81 498 GLN B O 1
ATOM 8552 N N . PHE B 1 499 ? -8.398 -21.328 -18.891 1 95.38 499 PHE B N 1
ATOM 8553 C CA . PHE B 1 499 ? -8.844 -22.484 -18.125 1 95.38 499 PHE B CA 1
ATOM 8554 C C . PHE B 1 499 ? -9.766 -23.375 -18.953 1 95.38 499 PHE B C 1
ATOM 8556 O O . PHE B 1 499 ? -9.547 -24.578 -19.062 1 95.38 499 PHE B O 1
ATOM 8563 N N . PHE B 1 500 ? -10.719 -22.844 -19.672 1 95.81 500 PHE B N 1
ATOM 8564 C CA . PHE B 1 500 ? -11.797 -23.578 -20.297 1 95.81 500 PHE B CA 1
ATOM 8565 C C . PHE B 1 500 ? -11.383 -24.062 -21.688 1 95.81 500 PHE B C 1
ATOM 8567 O O . PHE B 1 500 ? -11.781 -25.156 -22.109 1 95.81 500 PHE B O 1
ATOM 8574 N N . LEU B 1 501 ? -10.57 -23.344 -22.344 1 95.56 501 LEU B N 1
ATOM 8575 C CA . LEU B 1 501 ? -10.227 -23.703 -23.719 1 95.56 501 LEU B CA 1
ATOM 8576 C C . LEU B 1 501 ? -9.398 -24.984 -23.75 1 95.56 501 LEU B C 1
ATOM 8578 O O . LEU B 1 501 ? -9.75 -25.922 -24.453 1 95.56 501 LEU B O 1
ATOM 8582 N N . PRO B 1 502 ? -8.336 -25.016 -23.016 1 95.12 502 PRO B N 1
ATOM 8583 C CA . PRO B 1 502 ? -7.566 -26.25 -23.062 1 95.12 502 PRO B CA 1
ATOM 8584 C C . PRO B 1 502 ? -8.375 -27.469 -22.594 1 95.12 502 PRO B C 1
ATOM 8586 O O . PRO B 1 502 ? -8.367 -28.516 -23.25 1 95.12 502 PRO B O 1
ATOM 8589 N N . TYR B 1 503 ? -9.141 -27.359 -21.547 1 96 503 TYR B N 1
ATOM 8590 C CA . TYR B 1 503 ? -9.977 -28.469 -21.062 1 96 503 TYR B CA 1
ATOM 8591 C C . TYR B 1 503 ? -11.07 -28.797 -22.062 1 96 503 TYR B C 1
ATOM 8593 O O . TYR B 1 503 ? -11.344 -29.969 -22.344 1 96 503 TYR B O 1
ATOM 8601 N N . GLY B 1 504 ? -11.641 -27.812 -22.672 1 95.88 504 GLY B N 1
ATOM 8602 C CA . GLY B 1 504 ? -12.688 -28.016 -23.656 1 95.88 504 GLY B CA 1
ATOM 8603 C C . GLY B 1 504 ? -12.203 -28.734 -24.906 1 95.88 504 GLY B C 1
ATOM 8604 O O . GLY B 1 504 ? -12.844 -29.672 -25.375 1 95.88 504 GLY B O 1
ATOM 8605 N N . VAL B 1 505 ? -11.078 -28.297 -25.375 1 95.5 505 VAL B N 1
ATOM 8606 C CA . VAL B 1 505 ? -10.508 -28.922 -26.562 1 95.5 505 VAL B CA 1
ATOM 8607 C C . VAL B 1 505 ? -10.141 -30.375 -26.266 1 95.5 505 VAL B C 1
ATOM 8609 O O . VAL B 1 505 ? -10.375 -31.266 -27.094 1 95.5 505 VAL B O 1
ATOM 8612 N N . CYS B 1 506 ? -9.555 -30.578 -25.078 1 95.69 506 CYS B N 1
ATOM 8613 C CA . CYS B 1 506 ? -9.195 -31.938 -24.703 1 95.69 506 CYS B CA 1
ATOM 8614 C C . CYS B 1 506 ? -10.43 -32.844 -24.609 1 95.69 506 CYS B C 1
ATOM 8616 O O . CYS B 1 506 ? -10.422 -33.969 -25.109 1 95.69 506 CYS B O 1
ATOM 8618 N N . LEU B 1 507 ? -11.461 -32.344 -24.062 1 96.44 507 LEU B N 1
ATOM 8619 C CA . LEU B 1 507 ? -12.688 -33.125 -23.922 1 96.44 507 LEU B CA 1
ATOM 8620 C C . LEU B 1 507 ? -13.32 -33.406 -25.297 1 96.44 507 LEU B C 1
ATOM 8622 O O . LEU B 1 507 ? -13.766 -34.5 -25.562 1 96.44 507 LEU B O 1
ATOM 8626 N N . LEU B 1 508 ? -13.312 -32.438 -26.109 1 96.44 508 LEU B N 1
ATOM 8627 C CA . LEU B 1 508 ? -13.914 -32.562 -27.438 1 96.44 508 LEU B CA 1
ATOM 8628 C C . LEU B 1 508 ? -13.141 -33.562 -28.281 1 96.44 508 LEU B C 1
ATOM 8630 O O . LEU B 1 508 ? -13.734 -34.469 -28.891 1 96.44 508 LEU B O 1
ATOM 8634 N N . VAL B 1 509 ? -11.859 -33.406 -28.328 1 95.69 509 VAL B N 1
ATOM 8635 C CA . VAL B 1 509 ? -11.031 -34.281 -29.125 1 95.69 509 VAL B CA 1
ATOM 8636 C C . VAL B 1 509 ? -11.102 -35.719 -28.578 1 95.69 509 VAL B C 1
ATOM 8638 O O . VAL B 1 509 ? -11.172 -36.688 -29.344 1 95.69 509 VAL B O 1
ATOM 8641 N N . ALA B 1 510 ? -11.047 -35.812 -27.266 1 95.69 510 ALA B N 1
ATOM 8642 C CA . ALA B 1 510 ? -11.188 -37.125 -26.641 1 95.69 510 ALA B CA 1
ATOM 8643 C C . ALA B 1 510 ? -12.523 -37.781 -27 1 95.69 510 ALA B C 1
ATOM 8645 O O . ALA B 1 510 ? -12.578 -38.969 -27.328 1 95.69 510 ALA B O 1
ATOM 8646 N N . ALA B 1 511 ? -13.555 -37.031 -26.984 1 95.94 511 ALA B N 1
ATOM 8647 C CA . ALA B 1 511 ? -14.875 -37.531 -27.328 1 95.94 511 ALA B CA 1
ATOM 8648 C C . ALA B 1 511 ? -14.906 -38.031 -28.781 1 95.94 511 ALA B C 1
ATOM 8650 O O . ALA B 1 511 ? -15.492 -39.094 -29.062 1 95.94 511 ALA B O 1
ATOM 8651 N N . LEU B 1 512 ? -14.281 -37.344 -29.625 1 95.81 512 LEU B N 1
ATOM 8652 C CA . LEU B 1 512 ? -14.242 -37.75 -31.016 1 95.81 512 LEU B CA 1
ATOM 8653 C C . LEU B 1 512 ? -13.492 -39.062 -31.188 1 95.81 512 LEU B C 1
ATOM 8655 O O . LEU B 1 512 ? -13.938 -39.938 -31.922 1 95.81 512 LEU B O 1
ATOM 8659 N N . VAL B 1 513 ? -12.391 -39.156 -30.453 1 95.44 513 VAL B N 1
ATOM 8660 C CA . VAL B 1 513 ? -11.625 -40.375 -30.531 1 95.44 513 VAL B CA 1
ATOM 8661 C C . VAL B 1 513 ? -12.414 -41.531 -29.891 1 95.44 513 VAL B C 1
ATOM 8663 O O . VAL B 1 513 ? -12.398 -42.656 -30.391 1 95.44 513 VAL B O 1
ATOM 8666 N N . TYR B 1 514 ? -13.117 -41.219 -28.812 1 95.25 514 TYR B N 1
ATOM 8667 C CA . TYR B 1 514 ? -13.969 -42.188 -28.156 1 95.25 514 TYR B CA 1
ATOM 8668 C C . TYR B 1 514 ? -15.039 -42.719 -29.125 1 95.25 514 TYR B C 1
ATOM 8670 O O . TYR B 1 514 ? -15.234 -43.906 -29.266 1 95.25 514 TYR B O 1
ATOM 8678 N N . ILE B 1 515 ? -15.68 -41.844 -29.781 1 95.5 515 ILE B N 1
ATOM 8679 C CA . ILE B 1 515 ? -16.75 -42.219 -30.703 1 95.5 515 ILE B CA 1
ATOM 8680 C C . ILE B 1 515 ? -16.203 -43.094 -31.828 1 95.5 515 ILE B C 1
ATOM 8682 O O . ILE B 1 515 ? -16.781 -44.125 -32.156 1 95.5 515 ILE B O 1
ATOM 8686 N N . HIS B 1 516 ? -15.125 -42.688 -32.344 1 95.25 516 HIS B N 1
ATOM 8687 C CA . HIS B 1 516 ? -14.492 -43.469 -33.406 1 95.25 516 HIS B CA 1
ATOM 8688 C C . HIS B 1 516 ? -14.047 -44.844 -32.875 1 95.25 516 HIS B C 1
ATOM 8690 O O . HIS B 1 516 ? -14.117 -45.812 -33.625 1 95.25 516 HIS B O 1
ATOM 8696 N N . GLY B 1 517 ? -13.5 -44.812 -31.703 1 93.62 517 GLY B N 1
ATOM 8697 C CA . GLY B 1 517 ? -13.109 -46.094 -31.094 1 93.62 517 GLY B CA 1
ATOM 8698 C C . GLY B 1 517 ? -14.273 -47.031 -30.859 1 93.62 517 GLY B C 1
ATOM 8699 O O . GLY B 1 517 ? -14.18 -48.219 -31.109 1 93.62 517 GLY B O 1
ATOM 8700 N N . ILE B 1 518 ? -15.328 -46.5 -30.406 1 93.69 518 ILE B N 1
ATOM 8701 C CA . ILE B 1 518 ? -16.531 -47.312 -30.188 1 93.69 518 ILE B CA 1
ATOM 8702 C C . ILE B 1 518 ? -17.062 -47.844 -31.516 1 93.69 518 ILE B C 1
ATOM 8704 O O . ILE B 1 518 ? -17.469 -49 -31.609 1 93.69 518 ILE B O 1
ATOM 8708 N N . TRP B 1 519 ? -17.078 -46.969 -32.469 1 94.19 519 TRP B N 1
ATOM 8709 C CA . TRP B 1 519 ? -17.484 -47.406 -33.812 1 94.19 519 TRP B CA 1
ATOM 8710 C C . TRP B 1 519 ? -16.625 -48.531 -34.312 1 94.19 519 TRP B C 1
ATOM 8712 O O . TRP B 1 519 ? -17.125 -49.531 -34.875 1 94.19 519 TRP B O 1
ATOM 8722 N N . ALA B 1 520 ? -15.344 -48.438 -34.125 1 93.38 520 ALA B N 1
ATOM 8723 C CA . ALA B 1 520 ? -14.406 -49.469 -34.531 1 93.38 520 ALA B CA 1
ATOM 8724 C C . ALA B 1 520 ? -14.672 -50.781 -33.781 1 93.38 520 ALA B C 1
ATOM 8726 O O . ALA B 1 520 ? -14.578 -51.875 -34.344 1 93.38 520 ALA B O 1
ATOM 8727 N N . MET B 1 521 ? -14.914 -50.594 -32.531 1 91.69 521 MET B N 1
ATOM 8728 C CA . MET B 1 521 ? -15.203 -51.781 -31.703 1 91.69 521 MET B CA 1
ATOM 8729 C C . MET B 1 521 ? -16.438 -52.5 -32.219 1 91.69 521 MET B C 1
ATOM 8731 O O . MET B 1 521 ? -16.453 -53.75 -32.25 1 91.69 521 MET B O 1
ATOM 8735 N N . TRP B 1 522 ? -17.391 -51.812 -32.656 1 89.31 522 TRP B N 1
ATOM 8736 C CA . TRP B 1 522 ? -18.609 -52.406 -33.219 1 89.31 522 TRP B CA 1
ATOM 8737 C C . TRP B 1 522 ? -18.312 -53.094 -34.531 1 89.31 522 TRP B C 1
ATOM 8739 O O . TRP B 1 522 ? -18.828 -54.188 -34.781 1 89.31 522 TRP B O 1
ATOM 8749 N N . LYS B 1 523 ? -17.578 -52.594 -35.312 1 88.56 523 LYS B N 1
ATOM 8750 C CA . LYS B 1 523 ? -17.25 -53.188 -36.594 1 88.56 523 LYS B CA 1
ATOM 8751 C C . LYS B 1 523 ? -16.344 -54.406 -36.438 1 88.56 523 LYS B C 1
ATOM 8753 O O . LYS B 1 523 ? -16.406 -55.312 -37.25 1 88.56 523 LYS B O 1
ATOM 8758 N N . ASN B 1 524 ? -15.508 -54.25 -35.438 1 85.88 524 ASN B N 1
ATOM 8759 C CA . ASN B 1 524 ? -14.633 -55.375 -35.156 1 85.88 524 ASN B CA 1
ATOM 8760 C C . ASN B 1 524 ? -15.406 -56.562 -34.594 1 85.88 524 ASN B C 1
ATOM 8762 O O . ASN B 1 524 ? -14.953 -57.719 -34.719 1 85.88 524 ASN B O 1
ATOM 8766 N N . GLY B 1 525 ? -16.5 -56.469 -34 1 81.44 525 GLY B N 1
ATOM 8767 C CA . GLY B 1 525 ? -17.297 -57.531 -33.406 1 81.44 525 GLY B CA 1
ATOM 8768 C C . GLY B 1 525 ? -16.906 -57.844 -31.984 1 81.44 525 GLY B C 1
ATOM 8769 O O . GLY B 1 525 ? -17.672 -58.469 -31.25 1 81.44 525 GLY B O 1
ATOM 8770 N N . GLN B 1 526 ? -15.617 -57.688 -31.625 1 81.25 526 GLN B N 1
ATOM 8771 C CA . GLN B 1 526 ? -15.125 -57.906 -30.266 1 81.25 526 GLN B CA 1
ATOM 8772 C C . GLN B 1 526 ? -14.102 -56.844 -29.875 1 81.25 526 GLN B C 1
ATOM 8774 O O . GLN B 1 526 ? -13.391 -56.312 -30.719 1 81.25 526 GLN B O 1
ATOM 8779 N N . PRO B 1 527 ? -14.125 -56.562 -28.547 1 86.19 527 PRO B N 1
ATOM 8780 C CA . PRO B 1 527 ? -13.102 -55.625 -28.109 1 86.19 527 PRO B CA 1
ATOM 8781 C C . PRO B 1 527 ? -11.688 -56.188 -28.188 1 86.19 527 PRO B C 1
ATOM 8783 O O . PRO B 1 527 ? -11.477 -57.375 -27.938 1 86.19 527 PRO B O 1
ATOM 8786 N N . ALA B 1 528 ? -10.844 -55.312 -28.719 1 83.38 528 ALA B N 1
ATOM 8787 C CA . ALA B 1 528 ? -9.445 -55.719 -28.859 1 83.38 528 ALA B CA 1
ATOM 8788 C C . ALA B 1 528 ? -8.602 -55.219 -27.703 1 83.38 528 ALA B C 1
ATOM 8790 O O . ALA B 1 528 ? -8.953 -54.219 -27.078 1 83.38 528 ALA B O 1
ATOM 8791 N N . GLY B 1 529 ? -7.68 -56 -27.312 1 77.38 529 GLY B N 1
ATOM 8792 C CA . GLY B 1 529 ? -6.746 -55.594 -26.266 1 77.38 529 GLY B CA 1
ATOM 8793 C C . GLY B 1 529 ? -5.348 -55.344 -26.797 1 77.38 529 GLY B C 1
ATOM 8794 O O . GLY B 1 529 ? -5.09 -55.5 -28 1 77.38 529 GLY B O 1
ATOM 8795 N N . LYS B 1 530 ? -4.547 -54.719 -25.984 1 74.69 530 LYS B N 1
ATOM 8796 C CA . LYS B 1 530 ? -3.156 -54.438 -26.344 1 74.69 530 LYS B CA 1
ATOM 8797 C C . LYS B 1 530 ? -2.211 -55.406 -25.609 1 74.69 530 LYS B C 1
ATOM 8799 O O . LYS B 1 530 ? -1.021 -55.125 -25.469 1 74.69 530 LYS B O 1
ATOM 8804 N N . SER B 1 531 ? -2.77 -56.469 -25.297 1 75.56 531 SER B N 1
ATOM 8805 C CA . SER B 1 531 ? -1.97 -57.406 -24.5 1 75.56 531 SER B CA 1
ATOM 8806 C C . SER B 1 531 ? -1.022 -58.188 -25.391 1 75.56 531 SER B C 1
ATOM 8808 O O . SER B 1 531 ? -1.297 -58.406 -26.562 1 75.56 531 SER B O 1
ATOM 8810 N N . LEU B 1 532 ? 0.113 -58.5 -24.859 1 75.5 532 LEU B N 1
ATOM 8811 C CA . LEU B 1 532 ? 1.095 -59.312 -25.562 1 75.5 532 LEU B CA 1
ATOM 8812 C C . LEU B 1 532 ? 0.476 -60.656 -26 1 75.5 532 LEU B C 1
ATOM 8814 O O . LEU B 1 532 ? 0.75 -61.125 -27.094 1 75.5 532 LEU B O 1
ATOM 8818 N N . LEU B 1 533 ? -0.371 -61.125 -25.188 1 73.69 533 LEU B N 1
ATOM 8819 C CA . LEU B 1 533 ? -0.985 -62.406 -25.484 1 73.69 533 LEU B CA 1
ATOM 8820 C C . LEU B 1 533 ? -1.902 -62.312 -26.703 1 73.69 533 LEU B C 1
ATOM 8822 O O . LEU B 1 533 ? -1.964 -63.219 -27.516 1 73.69 533 LEU B O 1
ATOM 8826 N N . GLN B 1 534 ? -2.5 -61.25 -26.75 1 77.62 534 GLN B N 1
ATOM 8827 C CA . GLN B 1 534 ? -3.373 -61.062 -27.891 1 77.62 534 GLN B CA 1
ATOM 8828 C C . GLN B 1 534 ? -2.568 -60.969 -29.188 1 77.62 534 GLN B C 1
ATOM 8830 O O . GLN B 1 534 ? -2.955 -61.531 -30.203 1 77.62 534 GLN B O 1
ATOM 8835 N N . PHE B 1 535 ? -1.485 -60.312 -29.125 1 77.81 535 PHE B N 1
ATOM 8836 C CA . PHE B 1 535 ? -0.649 -60.188 -30.312 1 77.81 535 PHE B CA 1
ATOM 8837 C C . PHE B 1 535 ? 0.046 -61.5 -30.641 1 77.81 535 PHE B C 1
ATOM 8839 O O . PHE B 1 535 ? 0.214 -61.844 -31.812 1 77.81 535 PHE B O 1
ATOM 8846 N N . ALA B 1 536 ? 0.405 -62.188 -29.625 1 75.12 536 ALA B N 1
ATOM 8847 C CA . ALA B 1 536 ? 1.029 -63.5 -29.844 1 75.12 536 ALA B CA 1
ATOM 8848 C C . ALA B 1 536 ? 0.071 -64.438 -30.547 1 75.12 536 ALA B C 1
ATOM 8850 O O . ALA B 1 536 ? 0.469 -65.188 -31.453 1 75.12 536 ALA B O 1
ATOM 8851 N N . THR B 1 537 ? -1.1 -64.375 -30.078 1 75.06 537 THR B N 1
ATOM 8852 C CA . THR B 1 537 ? -2.104 -65.25 -30.703 1 75.06 537 THR B CA 1
ATOM 8853 C C . THR B 1 537 ? -2.348 -64.812 -32.156 1 75.06 537 THR B C 1
ATOM 8855 O O . THR B 1 537 ? -2.518 -65.625 -33.031 1 75.06 537 THR B O 1
ATOM 8858 N N . ALA B 1 538 ? -2.266 -63.531 -32.375 1 78 538 ALA B N 1
ATOM 8859 C CA . ALA B 1 538 ? -2.561 -63 -33.688 1 78 538 ALA B CA 1
ATOM 8860 C C . ALA B 1 538 ? -1.431 -63.312 -34.656 1 78 538 ALA B C 1
ATOM 8862 O O . ALA B 1 538 ? -1.666 -63.438 -35.875 1 78 538 ALA B O 1
ATOM 8863 N N . VAL B 1 539 ? -0.205 -63.438 -34.188 1 76.06 539 VAL B N 1
ATOM 8864 C CA . VAL B 1 539 ? 0.934 -63.625 -35.062 1 76.06 539 VAL B CA 1
ATOM 8865 C C . VAL B 1 539 ? 1.194 -65.125 -35.281 1 76.06 539 VAL B C 1
ATOM 8867 O O . VAL B 1 539 ? 1.875 -65.562 -36.219 1 76.06 539 VAL B O 1
ATOM 8870 N N . SER B 1 540 ? 0.645 -66 -34.469 1 71.69 540 SER B N 1
ATOM 8871 C CA . SER B 1 540 ? 0.909 -67.438 -34.5 1 71.69 540 SER B CA 1
ATOM 8872 C C . SER B 1 540 ? 0.234 -68.062 -35.719 1 71.69 540 SER B C 1
ATOM 8874 O O . SER B 1 540 ? 0.574 -69.188 -36.094 1 71.69 540 SER B O 1
ATOM 8876 N N . THR B 1 541 ? -0.542 -67.375 -36.344 1 68.5 541 THR B N 1
ATOM 8877 C CA . THR B 1 541 ? -1.314 -67.938 -37.438 1 68.5 541 THR B CA 1
ATOM 8878 C C . THR B 1 541 ? -0.537 -67.938 -38.75 1 68.5 541 THR B C 1
ATOM 8880 O O . THR B 1 541 ? -0.848 -68.625 -39.688 1 68.5 541 THR B O 1
ATOM 8883 N N . SER B 1 542 ? 0.434 -67.125 -38.75 1 73.75 542 SER B N 1
ATOM 8884 C CA . SER B 1 542 ? 1.166 -66.938 -40 1 73.75 542 SER B CA 1
ATOM 8885 C C . SER B 1 542 ? 2.342 -67.938 -40.094 1 73.75 542 SER B C 1
ATOM 8887 O O . SER B 1 542 ? 3.289 -67.812 -39.312 1 73.75 542 SER B O 1
ATOM 8889 N N . LYS B 1 543 ? 2.307 -68.812 -41.062 1 72.19 543 LYS B N 1
ATOM 8890 C CA . LYS B 1 543 ? 3.406 -69.75 -41.281 1 72.19 543 LYS B CA 1
ATOM 8891 C C . LYS B 1 543 ? 4.648 -69 -41.781 1 72.19 543 LYS B C 1
ATOM 8893 O O . LYS B 1 543 ? 5.77 -69.312 -41.375 1 72.19 543 LYS B O 1
ATOM 8898 N N . THR B 1 544 ? 4.379 -68.062 -42.625 1 74.44 544 THR B N 1
ATOM 8899 C CA . THR B 1 544 ? 5.488 -67.25 -43.156 1 74.44 544 THR B CA 1
ATOM 8900 C C . THR B 1 544 ? 6.246 -66.562 -42.062 1 74.44 544 THR B C 1
ATOM 8902 O O . THR B 1 544 ? 7.48 -66.5 -42.062 1 74.44 544 THR B O 1
ATOM 8905 N N . LEU B 1 545 ? 5.488 -66.062 -41.25 1 74.69 545 LEU B N 1
ATOM 8906 C CA . LEU B 1 545 ? 6.113 -65.312 -40.156 1 74.69 545 LEU B CA 1
ATOM 8907 C C . LEU B 1 545 ? 6.875 -66.312 -39.25 1 74.69 545 LEU B C 1
ATOM 8909 O O . LEU B 1 545 ? 7.977 -65.938 -38.781 1 74.69 545 LEU B O 1
ATOM 8913 N N . GLN B 1 546 ? 6.344 -67.375 -39.031 1 70.81 546 GLN B N 1
ATOM 8914 C CA . GLN B 1 546 ? 6.977 -68.375 -38.188 1 70.81 546 GLN B CA 1
ATOM 8915 C C . GLN B 1 546 ? 8.258 -68.875 -38.812 1 70.81 546 GLN B C 1
ATOM 8917 O O . GLN B 1 546 ? 9.273 -69.062 -38.125 1 70.81 546 GLN B O 1
ATOM 8922 N N . ASP B 1 547 ? 8.094 -69.062 -40.062 1 70.75 547 ASP B N 1
ATOM 8923 C CA . ASP B 1 547 ? 9.25 -69.625 -40.781 1 70.75 547 ASP B CA 1
ATOM 8924 C C . ASP B 1 547 ? 10.383 -68.562 -40.812 1 70.75 547 ASP B C 1
ATOM 8926 O O . ASP B 1 547 ? 11.555 -68.938 -40.656 1 70.75 547 ASP B O 1
ATOM 8930 N N . THR B 1 548 ? 9.953 -67.438 -41 1 73.19 548 THR B N 1
ATOM 8931 C CA . THR B 1 548 ? 10.953 -66.375 -41.062 1 73.19 548 THR B CA 1
ATOM 8932 C C . THR B 1 548 ? 11.586 -66.125 -39.688 1 73.19 548 THR B C 1
ATOM 8934 O O . THR B 1 548 ? 12.781 -65.875 -39.594 1 73.19 548 THR B O 1
ATOM 8937 N N . CYS B 1 549 ? 10.781 -66.25 -38.656 1 66.88 549 CYS B N 1
ATOM 8938 C CA . CYS B 1 549 ? 11.273 -66.062 -37.312 1 66.88 549 CYS B CA 1
ATOM 8939 C C . CYS B 1 549 ? 12.195 -67.188 -36.906 1 66.88 549 CYS B C 1
ATOM 8941 O O . CYS B 1 549 ? 13.18 -67 -36.188 1 66.88 549 CYS B O 1
ATOM 8943 N N . SER B 1 550 ? 11.875 -68.562 -37.344 1 61.12 550 SER B N 1
ATO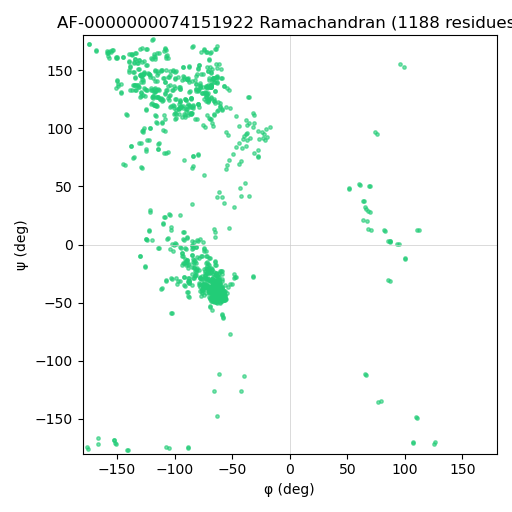M 8944 C CA . SER B 1 550 ? 12.633 -69.75 -36.969 1 61.12 550 SER B CA 1
ATOM 8945 C C . SER B 1 550 ? 13.922 -69.812 -37.781 1 61.12 550 SER B C 1
ATOM 8947 O O . SER B 1 550 ? 14.883 -70.438 -37.344 1 61.12 550 SER B O 1
ATOM 8949 N N . SER B 1 551 ? 13.844 -69.562 -39.062 1 57.03 551 SER B N 1
ATOM 8950 C CA . SER B 1 551 ? 15.047 -69.625 -39.875 1 57.03 551 SER B CA 1
ATOM 8951 C C . SER B 1 551 ? 16.141 -68.688 -39.375 1 57.03 551 SER B C 1
ATOM 8953 O O . SER B 1 551 ? 17.125 -68.5 -40.062 1 57.03 551 SER B O 1
ATOM 8955 N N . ARG B 1 552 ? 16.297 -68.5 -38.188 1 54.38 552 ARG B N 1
ATOM 8956 C CA . ARG B 1 552 ? 17.156 -67.562 -37.469 1 54.38 552 ARG B CA 1
ATOM 8957 C C . ARG B 1 552 ? 18.625 -67.875 -37.688 1 54.38 552 ARG B C 1
ATOM 8959 O O . ARG B 1 552 ? 19.312 -68.312 -36.719 1 54.38 552 ARG B O 1
ATOM 8966 N N . THR B 1 553 ? 18.828 -68.75 -38.719 1 45.41 553 THR B N 1
ATOM 8967 C CA . THR B 1 553 ? 20.266 -68.938 -38.656 1 45.41 553 THR B CA 1
ATOM 8968 C C . THR B 1 553 ? 20.969 -67.625 -38.344 1 45.41 553 THR B C 1
ATOM 8970 O O . THR B 1 553 ? 21.781 -67.562 -37.406 1 45.41 553 THR B O 1
ATOM 8973 N N . GLU B 1 554 ? 21.781 -67.125 -39.438 1 41.28 554 GLU B N 1
ATOM 8974 C CA . GLU B 1 554 ? 22.906 -66.188 -39.344 1 41.28 554 GLU B CA 1
ATOM 8975 C C . GLU B 1 554 ? 22.422 -64.812 -38.875 1 41.28 554 GLU B C 1
ATOM 8977 O O . GLU B 1 554 ? 21.234 -64.625 -38.594 1 41.28 554 GLU B O 1
ATOM 8982 N N . GLY B 1 555 ? 22.766 -63.656 -39.688 1 41.44 555 GLY B N 1
ATOM 8983 C CA . GLY B 1 555 ? 22.922 -62.219 -39.625 1 41.44 555 GLY B CA 1
ATOM 8984 C C . GLY B 1 555 ? 21.641 -61.469 -39.25 1 41.44 555 GLY B C 1
ATOM 8985 O O . GLY B 1 555 ? 20.922 -61.906 -38.344 1 41.44 555 GLY B O 1
ATOM 8986 N N . ASP B 1 556 ? 20.922 -60.594 -40.25 1 50.38 556 ASP B N 1
ATOM 8987 C CA . ASP B 1 556 ? 20 -59.469 -40.25 1 50.38 556 ASP B CA 1
ATOM 8988 C C . ASP B 1 556 ? 18.547 -59.969 -40.125 1 50.38 556 ASP B C 1
ATOM 8990 O O . ASP B 1 556 ? 17.672 -59.531 -40.875 1 50.38 556 ASP B O 1
ATOM 8994 N N . ALA B 1 557 ? 18.188 -60.906 -39.5 1 53.09 557 ALA B N 1
ATOM 8995 C CA . ALA B 1 557 ? 16.844 -61.5 -39.406 1 53.09 557 ALA B CA 1
ATOM 8996 C C . ALA B 1 557 ? 15.82 -60.438 -39 1 53.09 557 ALA B C 1
ATOM 8998 O O . ALA B 1 557 ? 14.688 -60.438 -39.5 1 53.09 557 ALA B O 1
ATOM 8999 N N . PHE B 1 558 ? 16.141 -59.625 -38.125 1 62.56 558 PHE B N 1
ATOM 9000 C CA . PHE B 1 558 ? 15.203 -58.594 -37.688 1 62.56 558 PHE B CA 1
ATOM 9001 C C . PHE B 1 558 ? 14.891 -57.625 -38.844 1 62.56 558 PHE B C 1
ATOM 9003 O O . PHE B 1 558 ? 13.758 -57.156 -38.969 1 62.56 558 PHE B O 1
ATOM 9010 N N . GLU B 1 559 ? 15.789 -57.562 -39.719 1 65.44 559 GLU B N 1
ATOM 9011 C CA . GLU B 1 559 ? 15.562 -56.625 -40.844 1 65.44 559 GLU B CA 1
ATOM 9012 C C . GLU B 1 559 ? 14.602 -57.25 -41.875 1 65.44 559 GLU B C 1
ATOM 9014 O O . GLU B 1 559 ? 13.773 -56.531 -42.438 1 65.44 559 GLU B O 1
ATOM 9019 N N . ASN B 1 560 ? 14.711 -58.469 -42.031 1 70.56 560 ASN B N 1
ATOM 9020 C CA . ASN B 1 560 ? 13.812 -59.094 -42.969 1 70.56 560 ASN B CA 1
ATOM 9021 C C . ASN B 1 560 ? 12.383 -59.156 -42.438 1 70.56 560 ASN B C 1
ATOM 9023 O O . ASN B 1 560 ? 11.422 -59.062 -43.188 1 70.56 560 ASN B O 1
ATOM 9027 N N . LEU B 1 561 ? 12.281 -59.25 -41.219 1 78.06 561 LEU B N 1
ATOM 9028 C CA . LEU B 1 561 ? 10.969 -59.312 -40.594 1 78.06 561 LEU B CA 1
ATOM 9029 C C . LEU B 1 561 ? 10.258 -57.969 -40.688 1 78.06 561 LEU B C 1
ATOM 9031 O O . LEU B 1 561 ? 9.039 -57.906 -40.844 1 78.06 561 LEU B O 1
ATOM 9035 N N . LYS B 1 562 ? 11.031 -56.969 -40.812 1 80.88 562 LYS B N 1
ATOM 9036 C CA . LYS B 1 562 ? 10.484 -55.625 -40.781 1 80.88 562 LYS B CA 1
ATOM 9037 C C . LYS B 1 562 ? 9.75 -55.312 -42.094 1 80.88 562 LYS B C 1
ATOM 9039 O O . LYS B 1 562 ? 8.812 -54.531 -42.094 1 80.88 562 LYS B O 1
ATOM 9044 N N . GLU B 1 563 ? 10.094 -56.031 -43.062 1 84.31 563 GLU B N 1
ATOM 9045 C CA . GLU B 1 563 ? 9.555 -55.656 -44.375 1 84.31 563 GLU B CA 1
ATOM 9046 C C . GLU B 1 563 ? 8.406 -56.562 -44.781 1 84.31 563 GLU B C 1
ATOM 9048 O O . GLU B 1 563 ? 7.715 -56.312 -45.75 1 84.31 563 GLU B O 1
ATOM 9053 N N . ILE B 1 564 ? 8.102 -57.5 -43.906 1 85.25 564 ILE B N 1
ATOM 9054 C CA . ILE B 1 564 ? 7 -58.406 -44.25 1 85.25 564 ILE B CA 1
ATOM 9055 C C . ILE B 1 564 ? 5.668 -57.656 -44.125 1 85.25 564 ILE B C 1
ATOM 9057 O O . ILE B 1 564 ? 5.43 -56.969 -43.125 1 85.25 564 ILE B O 1
ATOM 9061 N N . LYS B 1 565 ? 4.902 -57.781 -45.156 1 88.25 565 LYS B N 1
ATOM 9062 C CA . LYS B 1 565 ? 3.592 -57.156 -45.125 1 88.25 565 LYS B CA 1
ATOM 9063 C C . LYS B 1 565 ? 2.531 -58.094 -44.562 1 88.25 565 LYS B C 1
ATOM 9065 O O . LYS B 1 565 ? 2.393 -59.219 -45 1 88.25 565 LYS B O 1
ATOM 9070 N N . LEU B 1 566 ? 1.911 -57.531 -43.531 1 87.56 566 LEU B N 1
ATOM 9071 C CA . LEU B 1 566 ? 0.939 -58.344 -42.812 1 87.56 566 LEU B CA 1
ATOM 9072 C C . LEU B 1 566 ? -0.427 -57.688 -42.781 1 87.56 566 LEU B C 1
ATOM 9074 O O . LEU B 1 566 ? -0.521 -56.438 -42.906 1 87.56 566 LEU B O 1
ATOM 9078 N N . ARG B 1 567 ? -1.39 -58.531 -42.781 1 86.94 567 ARG B N 1
ATOM 9079 C CA . ARG B 1 567 ? -2.768 -58.094 -42.594 1 86.94 567 ARG B CA 1
ATOM 9080 C C . ARG B 1 567 ? -3.502 -59 -41.594 1 86.94 567 ARG B C 1
ATOM 9082 O O . ARG B 1 567 ? -3.189 -60.188 -41.5 1 86.94 567 ARG B O 1
ATOM 9089 N N . TYR B 1 568 ? -4.355 -58.375 -40.812 1 85.75 568 TYR B N 1
ATOM 9090 C CA . TYR B 1 568 ? -5.168 -59.125 -39.875 1 85.75 568 TYR B CA 1
ATOM 9091 C C . TYR B 1 568 ? -6.441 -59.625 -40.531 1 85.75 568 TYR B C 1
ATOM 9093 O O . TYR B 1 568 ? -7.203 -58.844 -41.094 1 85.75 568 TYR B O 1
ATOM 9101 N N . GLY B 1 569 ? -6.59 -60.938 -40.562 1 81.38 569 GLY B N 1
ATOM 9102 C CA . GLY B 1 569 ? -7.734 -61.531 -41.25 1 81.38 569 GLY B CA 1
ATOM 9103 C C . GLY B 1 569 ? -7.93 -63 -40.906 1 81.38 569 GLY B C 1
ATOM 9104 O O . GLY B 1 569 ? -7.449 -63.469 -39.875 1 81.38 569 GLY B O 1
ATOM 9105 N N . VAL B 1 570 ? -8.836 -63.656 -41.625 1 79.19 570 VAL B N 1
ATOM 9106 C CA . VAL B 1 570 ? -9.172 -65.062 -41.375 1 79.19 570 VAL B CA 1
ATOM 9107 C C . VAL B 1 570 ? -8.359 -65.938 -42.344 1 79.19 570 VAL B C 1
ATOM 9109 O O . VAL B 1 570 ? -8.375 -65.75 -43.562 1 79.19 570 VAL B O 1
ATOM 9112 N N . GLY B 1 571 ? -7.418 -66.688 -41.625 1 75.12 571 GLY B N 1
ATOM 9113 C CA . GLY B 1 571 ? -6.625 -67.625 -42.406 1 75.12 571 GLY B CA 1
ATOM 9114 C C . GLY B 1 571 ? -7.016 -69.062 -42.188 1 75.12 571 GLY B C 1
ATOM 9115 O O . GLY B 1 571 ? -7.781 -69.375 -41.281 1 75.12 571 GLY B O 1
ATOM 9116 N N . ARG B 1 572 ? -6.57 -70.062 -43.188 1 71.56 572 ARG B N 1
ATOM 9117 C CA . ARG B 1 572 ? -6.844 -71.5 -43.156 1 71.56 572 ARG B CA 1
ATOM 9118 C C . ARG B 1 572 ? -5.715 -72.25 -42.438 1 71.56 572 ARG B C 1
ATOM 9120 O O . ARG B 1 572 ? -4.539 -72 -42.656 1 71.56 572 ARG B O 1
ATOM 9127 N N . SER B 1 573 ? -6 -72.812 -41.281 1 64.19 573 SER B N 1
ATOM 9128 C CA . SER B 1 573 ? -5.031 -73.688 -40.625 1 64.19 573 SER B CA 1
ATOM 9129 C C . SER B 1 573 ? -5.555 -75.125 -40.531 1 64.19 573 SER B C 1
ATOM 9131 O O . SER B 1 573 ? -6.719 -75.375 -40.844 1 64.19 573 SER B O 1
ATOM 9133 N N . PHE B 1 574 ? -4.66 -76.125 -40.562 1 58.75 574 PHE B N 1
ATOM 9134 C CA . PHE B 1 574 ? -5.043 -77.562 -40.5 1 58.75 574 PHE B CA 1
ATOM 9135 C C . PHE B 1 574 ? -4.938 -78.062 -39.094 1 58.75 574 PHE B C 1
ATOM 9137 O O . PHE B 1 574 ? -3.986 -77.75 -38.375 1 58.75 574 PHE B O 1
ATOM 9144 N N . ASP B 1 575 ? -6.016 -78.562 -38.469 1 55.81 575 ASP B N 1
ATOM 9145 C CA . ASP B 1 575 ? -5.988 -79.125 -37.125 1 55.81 575 ASP B CA 1
ATOM 9146 C C . ASP B 1 575 ? -5.203 -80.438 -37.125 1 55.81 575 ASP B C 1
ATOM 9148 O O . ASP B 1 575 ? -4.773 -80.875 -38.188 1 55.81 575 ASP B O 1
ATOM 9152 N N . SER B 1 576 ? -4.812 -80.938 -35.844 1 54.19 576 SER B N 1
ATOM 9153 C CA . SER B 1 576 ? -4.055 -82.188 -35.719 1 54.19 576 SER B CA 1
ATOM 9154 C C . SER B 1 576 ? -4.668 -83.312 -36.531 1 54.19 576 SER B C 1
ATOM 9156 O O . SER B 1 576 ? -3.99 -84.312 -36.844 1 54.19 576 SER B O 1
ATOM 9158 N N . ALA B 1 577 ? -5.891 -83.312 -36.812 1 58.5 577 ALA B N 1
ATOM 9159 C CA . ALA B 1 577 ? -6.582 -84.375 -37.531 1 58.5 577 ALA B CA 1
ATOM 9160 C C . ALA B 1 577 ? -6.582 -84.125 -39.031 1 58.5 577 ALA B C 1
ATOM 9162 O O . ALA B 1 577 ? -7.133 -84.875 -39.812 1 58.5 577 ALA B O 1
ATOM 9163 N N . GLY B 1 578 ? -6.012 -82.938 -39.5 1 56.72 578 GLY B N 1
ATOM 9164 C CA . GLY B 1 578 ? -5.91 -82.688 -40.906 1 56.72 578 GLY B CA 1
ATOM 9165 C C . GLY B 1 578 ? -7.074 -81.875 -41.438 1 56.72 578 GLY B C 1
ATOM 9166 O O . GLY B 1 578 ? -7.191 -81.688 -42.656 1 56.72 578 GLY B O 1
ATOM 9167 N N . SER B 1 579 ? -8 -81.5 -40.594 1 61.41 579 SER B N 1
ATOM 9168 C CA . SER B 1 579 ? -9.156 -80.75 -41.031 1 61.41 579 SER B CA 1
ATOM 9169 C C . SER B 1 579 ? -8.852 -79.25 -41.094 1 61.41 579 SER B C 1
ATOM 9171 O O . SER B 1 579 ? -8.078 -78.75 -40.281 1 61.41 579 SER B O 1
ATOM 9173 N N . THR B 1 580 ? -9.375 -78.625 -42.094 1 64.5 580 THR B N 1
ATOM 9174 C CA . THR B 1 580 ? -9.156 -77.188 -42.312 1 64.5 580 THR B CA 1
ATOM 9175 C C . THR B 1 580 ? -9.883 -76.375 -41.25 1 64.5 580 THR B C 1
ATOM 9177 O O . THR B 1 580 ? -11.086 -76.5 -41.062 1 64.5 580 THR B O 1
ATOM 9180 N N . ILE B 1 581 ? -9.156 -75.75 -40.312 1 65.38 581 ILE B N 1
ATOM 9181 C CA . ILE B 1 581 ? -9.758 -74.812 -39.344 1 65.38 581 ILE B CA 1
ATOM 9182 C C . ILE B 1 581 ? -9.438 -73.375 -39.719 1 65.38 581 ILE B C 1
ATOM 9184 O O . ILE B 1 581 ? -8.367 -73.062 -40.25 1 65.38 581 ILE B O 1
ATOM 9188 N N . TYR B 1 582 ? -10.562 -72.5 -39.594 1 66.06 582 TYR B N 1
ATOM 9189 C CA . TYR B 1 582 ? -10.375 -71.125 -39.875 1 66.06 582 TYR B CA 1
ATOM 9190 C C . TYR B 1 582 ? -9.945 -70.375 -38.594 1 66.06 582 TYR B C 1
ATOM 9192 O O . TYR B 1 582 ? -10.578 -70.5 -37.562 1 66.06 582 TYR B O 1
ATOM 9200 N N . VAL B 1 583 ? -8.711 -69.75 -38.625 1 71.19 583 VAL B N 1
ATOM 9201 C CA . VAL B 1 583 ? -8.203 -69.062 -37.469 1 71.19 583 VAL B CA 1
ATOM 9202 C C . VAL B 1 583 ? -7.965 -67.562 -37.844 1 71.19 583 VAL B C 1
ATOM 9204 O O . VAL B 1 583 ? -7.477 -67.312 -38.938 1 71.19 583 VAL B O 1
ATOM 9207 N N . THR B 1 584 ? -8.422 -66.688 -36.938 1 74.56 584 THR B N 1
ATOM 9208 C CA . THR B 1 584 ? -8.211 -65.25 -37.156 1 74.56 584 THR B CA 1
ATOM 9209 C C . THR B 1 584 ? -6.844 -64.812 -36.625 1 74.56 584 THR B C 1
ATOM 9211 O O . THR B 1 584 ? -6.465 -65.188 -35.5 1 74.56 584 THR B O 1
ATOM 9214 N N . GLY B 1 585 ? -6.008 -64.188 -37.406 1 79.69 585 GLY B N 1
ATOM 9215 C CA . GLY B 1 585 ? -4.691 -63.688 -37 1 79.69 585 GLY B CA 1
ATOM 9216 C C . GLY B 1 585 ? -3.984 -62.906 -38.094 1 79.69 585 GLY B C 1
ATOM 9217 O O . GLY B 1 585 ? -4.59 -62.562 -39.125 1 79.69 585 GLY B O 1
ATOM 9218 N N . PHE B 1 586 ? -2.758 -62.5 -37.812 1 83.25 586 PHE B N 1
ATOM 9219 C CA . PHE B 1 586 ? -1.953 -61.844 -38.812 1 83.25 586 PHE B CA 1
ATOM 9220 C C . PHE B 1 586 ? -1.405 -62.812 -39.844 1 83.25 586 PHE B C 1
ATOM 9222 O O . PHE B 1 586 ? -1.023 -63.938 -39.5 1 83.25 586 PHE B O 1
ATOM 9229 N N . GLY B 1 587 ? -1.461 -62.469 -41.062 1 83.38 587 GLY B N 1
ATOM 9230 C CA . GLY B 1 587 ? -0.891 -63.25 -42.156 1 83.38 587 GLY B CA 1
ATOM 9231 C C . GLY B 1 587 ? -0.597 -62.438 -43.375 1 83.38 587 GLY B C 1
ATOM 9232 O O . GLY B 1 587 ? -0.989 -61.25 -43.469 1 83.38 587 GLY B O 1
ATOM 9233 N N . THR B 1 588 ? 0.248 -63 -44.188 1 84.31 588 THR B N 1
ATOM 9234 C CA . THR B 1 588 ? 0.491 -62.344 -45.469 1 84.31 588 THR B CA 1
ATOM 9235 C C . THR B 1 588 ? -0.774 -62.344 -46.312 1 84.31 588 THR B C 1
ATOM 9237 O O . THR B 1 588 ? -1.76 -63 -46 1 84.31 588 THR B O 1
ATOM 9240 N N . VAL B 1 589 ? -0.778 -61.562 -47.406 1 81.81 589 VAL B N 1
ATOM 9241 C CA . VAL B 1 589 ? -1.952 -61.375 -48.25 1 81.81 589 VAL B CA 1
ATOM 9242 C C . VAL B 1 589 ? -2.395 -62.75 -48.781 1 81.81 589 VAL B C 1
ATOM 9244 O O . VAL B 1 589 ? -3.588 -62.969 -49 1 81.81 589 VAL B O 1
ATOM 9247 N N . ASP B 1 590 ? -1.449 -63.656 -48.844 1 79.75 590 ASP B N 1
ATOM 9248 C CA . ASP B 1 590 ? -1.755 -64.938 -49.406 1 79.75 590 ASP B CA 1
ATOM 9249 C C . ASP B 1 590 ? -2.279 -65.938 -48.344 1 79.75 590 ASP B C 1
ATOM 9251 O O . ASP B 1 590 ? -2.941 -66.938 -48.656 1 79.75 590 ASP B O 1
ATOM 9255 N N . GLU B 1 591 ? -2.068 -65.562 -47.156 1 81.75 591 GLU B N 1
ATOM 9256 C CA . GLU B 1 591 ? -2.41 -66.5 -46.062 1 81.75 591 GLU B CA 1
ATOM 9257 C C . GLU B 1 591 ? -3.768 -66.125 -45.469 1 81.75 591 GLU B C 1
ATOM 9259 O O . GLU B 1 591 ? -4.434 -67 -44.906 1 81.75 591 GLU B O 1
ATOM 9264 N N . VAL B 1 592 ? -4.105 -64.875 -45.531 1 80.75 592 VAL B N 1
ATOM 9265 C CA . VAL B 1 592 ? -5.328 -64.438 -44.812 1 80.75 592 VAL B CA 1
ATOM 9266 C C . VAL B 1 592 ? -6.238 -63.688 -45.781 1 80.75 592 VAL B C 1
ATOM 9268 O O . VAL B 1 592 ? -5.762 -63 -46.688 1 80.75 592 VAL B O 1
ATOM 9271 N N . ASP B 1 593 ? -7.547 -63.969 -45.562 1 73.19 593 ASP B N 1
ATOM 9272 C CA . ASP B 1 593 ? -8.539 -63.219 -46.312 1 73.19 593 ASP B CA 1
ATOM 9273 C C . ASP B 1 593 ? -8.977 -61.969 -45.531 1 73.19 593 ASP B C 1
ATOM 9275 O O . ASP B 1 593 ? -8.992 -61.969 -44.312 1 73.19 593 ASP B O 1
ATOM 9279 N N . CYS B 1 594 ? -9.18 -60.938 -46.281 1 62.22 594 CYS B N 1
ATOM 9280 C CA . CYS B 1 594 ? -9.633 -59.688 -45.688 1 62.22 594 CYS B CA 1
ATOM 9281 C C . CYS B 1 594 ? -11.031 -59.812 -45.094 1 62.22 594 CYS B C 1
ATOM 9283 O O . CYS B 1 594 ? -11.906 -60.406 -45.719 1 62.22 594 CYS B O 1
ATOM 9285 N N . THR B 1 595 ? -11.117 -59.75 -43.719 1 59.94 595 THR B N 1
ATOM 9286 C CA . THR B 1 595 ? -12.469 -59.719 -43.156 1 59.94 595 THR B CA 1
ATOM 9287 C C . THR B 1 595 ? -13.055 -58.312 -43.219 1 59.94 595 THR B C 1
ATOM 9289 O O . THR B 1 595 ? -12.359 -57.344 -42.875 1 59.94 595 THR B O 1
ATOM 9292 N N . LYS B 1 596 ? -14.109 -58.125 -44.188 1 53.25 596 LYS B N 1
ATOM 9293 C CA . LYS B 1 596 ? -14.828 -56.844 -44.25 1 53.25 596 LYS B CA 1
ATOM 9294 C C . LYS B 1 596 ? -15.492 -56.5 -42.938 1 53.25 596 LYS B C 1
ATOM 9296 O O . LYS B 1 596 ? -16.016 -57.406 -42.25 1 53.25 596 LYS B O 1
#